Protein AF-A0A8H3D219-F1 (afdb_monomer)

Solvent-accessible surface area (backbone atoms only — not comparable to full-atom values): 66495 Å² total; per-residue (Å²): 141,79,82,81,79,71,85,79,77,82,52,68,46,34,38,29,32,45,64,48,72,70,42,44,52,54,40,47,55,52,45,54,55,44,40,73,74,39,74,86,46,43,79,45,81,45,68,42,85,35,67,54,73,75,55,60,86,64,61,69,77,71,64,79,64,80,50,44,72,44,52,68,58,51,51,35,42,76,71,63,75,22,58,34,33,50,38,56,34,42,71,50,52,80,68,67,61,92,62,47,38,75,47,25,30,30,69,55,40,60,42,41,32,21,40,28,54,22,80,93,60,86,60,60,52,79,86,65,52,56,81,62,40,27,34,29,41,56,42,46,33,58,52,12,42,40,39,58,80,41,69,56,49,37,78,40,77,54,63,67,57,70,70,55,40,52,51,46,30,55,34,86,91,35,82,31,49,28,34,60,44,56,39,32,63,32,48,74,68,73,41,52,86,58,54,51,33,78,44,53,76,88,60,42,52,24,53,44,28,37,36,26,41,28,32,36,28,48,66,86,40,63,67,63,36,62,68,30,52,82,55,41,25,63,72,39,37,26,48,34,41,10,38,36,32,20,36,48,70,64,72,52,59,86,67,39,33,52,22,30,49,70,48,79,44,75,58,78,64,93,75,65,90,76,76,77,88,88,82,92,85,84,85,89,76,93,77,88,76,83,84,74,77,88,60,56,22,36,37,34,41,35,40,35,37,37,26,86,84,34,85,45,77,34,69,36,74,46,73,45,77,30,74,46,57,68,50,27,25,49,52,14,37,51,34,30,52,52,28,42,76,64,50,32,52,60,44,54,53,50,48,53,54,50,48,56,51,47,53,50,47,50,58,50,46,55,54,51,57,75,65,56,78,85,85,71,94,65,97,72,85,92,75,90,84,89,89,75,93,74,56,69,65,58,52,52,57,55,56,58,62,72,70,74,78,77,86,84,73,56,83,45,97,59,54,57,78,73,47,32,30,69,23,93,41,71,66,61,41,22,49,51,51,32,53,51,49,52,51,50,37,48,59,28,32,75,75,65,68,36,27,42,36,29,38,26,40,83,72,42,32,68,47,49,50,50,48,59,83,52,86,86,65,71,35,80,35,44,34,41,36,58,33,23,42,41,51,56,55,67,83,36,89,79,13,28,62,30,49,32,35,76,47,40,54,76,66,46,80,52,49,70,92,34,54,54,71,73,58,76,88,33,48,90,37,39,60,61,29,13,54,53,42,38,50,52,50,46,72,75,57,63,72,93,60,97,65,95,57,57,66,34,54,33,38,43,36,33,65,44,79,78,33,19,32,41,88,41,50,66,93,44,74,67,77,74,49,73,76,56,54,39,40,50,32,72,75,43,98,51,88,73,30,38,22,31,21,51,24,56,46,27,57,24,46,13,48,25,35,38,38,45,45,69,41,59,82,35,24,79,44,46,26,51,37,67,64,38,39,86,74,61,38,41,56,40,64,60,47,13,39,42,64,12,41,36,37,36,47,27,23,47,55,12,45,68,64,44,77,54,76,70,43,82,84,75,76,84,70,71,74,82,78,67,66,84,82,48,69,75,68,56,62,66,59,63,78,74,57,59,79,64,58,55,52,50,48,51,52,50,50,52,47,49,48,47,61,71,66,29,72,48,79,42,42,80,60,22,34,34,42,45,38,99,43,47,44,44,78,34,65,71,62,50,50,51,50,45,56,40,26,76,70,68,19,46,26,36,43,32,18,30,84,77,46,77,66,62,72,72,66,79,73,41,87,42,51,44,68,46,71,46,65,75,62,65,70,68,65,78,68,53,57,81,86,50,40,77,69,36,50,60,54,46,48,49,47,45,45,50,39,50,49,47,44,72,67,69,73,47,77,52,32,33,32,40,38,35,52,28,52,58,38,78,61,48,39,56,52,53,50,51,47,24,68,46,32,66,27,39,40,31,42,36,42,58,54,57,51,30,45,63,47,16,78,78,65,38,75,87,31,70,67,30,54,49,41,44,51,51,43,47,63,46,63,22,63,31,55,32,38,38,18,44,26,64,61,41,43,54,50,46,44,70,76,53,62,55,43,59,48,80,45,70,53,61,82,44,22,55,82,80,31,33,61,37,52,48,58,59,39,31,55,49,46,49,68,42,52,81,74,53,54,75,82,50,59,78,72,44,47,94,54,53,74,92,63,23,26,51,53,20,38,61,43,78,56,85,82,86,73,90,74,95,76,84,91,71,89,56,76,69,46,58,37,72,44,77,77,31,58,48,36,34,34,31,72,41,57,35,43,91,75,39,61,59,65,42,58,54,50,19,53,56,53,45,36,58,48,34,74,75,54,75,49,65,40,36,39,37,44,34,33,72,65,46,88,43,43,66,62,52,52,51,52,50,59,47,47,44,60,74,71,61,55,83,42,51,48,79,48,79,53,90,71,59,83,80,50,48,42,43,51,43,14,53,34,63,37,34,43,40,56,60,63,47,86,75,41,37,42,74,54,64,70,57,35,45,30,41,32,8,45,21,27,34,45,33,50,62,54,84,41,43,64,82,77,45,39,67,85,44,41,20,40,68,26,87,46,36,64,53,45,31,55,51,55,49,61,50,37,48,56,56,79,75,32,63,65,46,46,57,20,25,53,61,50,63,60,74,71,84,83,74,70,88,90,74,75,52,79,72,64,73,71,57,63,63,36,34,68,61,51,43,55,68,62,52,45,54,60,67,53,50,54,58,56,52,55,52,52,53,53,53,51,55,51,53,52,54,61,58,73,74,106

InterPro domains:
  IPR000860 Porphobilinogen deaminase [PR00151] (52-72)
  IPR000860 Porphobilinogen deaminase [PR00151] (83-102)
  IPR000860 Porphobilinogen deaminase [PR00151] (134-151)
  IPR000860 Porphobilinogen deaminase [PR00151] (153-170)
  IPR000860 Porphobilinogen deaminase [PR00151] (242-259)
  IPR000860 Porphobilinogen deaminase [TIGR00212] (14-268)
  IPR005900 6-phosphogluconolactonase, DevB-type [TIGR01198] (423-656)
  IPR005900 6-phosphogluconolactonase, DevB-type [cd01400] (428-650)
  IPR006148 Glucosamine/galactosamine-6-phosphate isomerase [PF01182] (426-648)
  IPR022417 Porphobilinogen deaminase, N-terminal [PF01379] (14-225)
  IPR022418 Porphobilinogen deaminase, C-terminal [PF03900] (239-340)
  IPR026051 Chitobiosyldiphosphodolichol beta-mannosyltransferase ALG1-like [PTHR13036] (715-1183)
  IPR036803 Porphobilinogen deaminase, C-terminal domain superfamily [G3DSA:3.30.160.40] (234-356)
  IPR036803 Porphobilinogen deaminase, C-terminal domain superfamily [SSF54782] (233-355)
  IPR037171 NagB/RpiA transferase-like [SSF100950] (421-663)

Organism: NCBI:txid456999

Foldseek 3Di:
DDDDDDDDDAQEFEEEEAPDPLGVLQSVVVLVVLCVVCVSHHYHYDHDHFQLNLDFPDQPLLVDDQQRGCVVVLVCQVVVVGFKYKDLLQQHRLDDAPQKDFLAKADFDDQFKFKFFAPPDPDQDPVSDDFAAEEEDSFLQLLQLQCLVRVRYHYDYDGDQPVSRNVLRHPPPRRHRIYIGGQLSCVSVVNNVRTSGTDDPPSHFGGQSRRMMTMMGGPPCPVVSVSCVVRHQVQSLLQSLLRSLLCVLLVHGSHFNKGKDKDKAADDPPPPPPDDDDDDDDDDDPDPDDRDDQAWIWMKMKMKHAASNRPDIFMDIDIDTDRDSVRSSVNSNVRNVVRVVVPSNVRRVVVVVVSVVVSVVVVVVVVVVVVDDPDDDDPDDDDDDDDDPPVPVVVLVVVVVLVPPADDFFADQDFDAAAEAAAADLVVLLLLVLVVQQVLQVNCCSVPVAAEEEEEADCQLLSPVNNLPDPPDPLQRYQYHYQKFQLDPCCDPRGRNVRNCVRPVVSDPHDPVSYQDFDNVCSPPQAVRQVRSVVVQCVVAVPDDSDLERAHSEYEWEADLQRDIQLRFPPDPLLVDDRRQKDWFQQRPDPPRTMIHGGLNHLQQYQEYEYEDEALSQQVPVCCQNVVLVVVRNNNSRGHGPPYHYYYRYYCNNCVNHPHDHDHSDDPPPDPPPPVPCVPPVVVVVVPDDPVVVVVVVVVVVVVVLLVVQADAADALEEEQEDQEAPQPPVVSLLVQLLSLVVVRQYEYEYAPDDDHDPSQSPRPSYTYDYFDQDDPVLVVDDPVCVVVSVVSNLVSSLVSVLCCLRPVDGLHQEYEYEPPVVPPPLVNVLVSCVSNVHFYEYEYQDQNLLVVCVPQNCVDPVSVVSVVSCLVSVQEGQEYEYQFPQVQVVSCVPRVHHHHYYYQHAAAALLQAAADLVLVLVLQVSCVVVDDPVVCVLFDDADPPQGGSFKHKDFDDDDDDDDDDDDGDDIDIDTDQQHAAEEEEEDQLDPQQPCVLVVLLLVVLQVVVVVPQFAAYEYEYEHDDDCVVVVVVVQVCCCVPVVRRRYDYDYDYDDPSCVSSSLSNHAAYEYSDADSRLRHEDVVVSSSLSSLHEYEYEDGDGPCLPDVDQQQYHYDPGSVRVNVRVCVQRSPPPVRPSSVNNSVQSPPDDQDPDQPDDDPVNSSHHDGSSSSCCNTVVCSSVVVVVVVVVVVVVVVVVVVVVVD

pLDDT: mean 80.04, std 20.29, range [24.22, 98.19]

Radius of gyration: 36.62 Å; Cα contacts (8 Å, |Δi|>4): 2055; chains: 1; bounding box: 120×89×97 Å

Secondary structure (DSSP, 8-state):
-----PPPPP-EEEEEEESSHHHHHHHHHHHHHHHHH-TTSEEEEEEE--HHHH--SS-GGGS--TTTTTHHHHHHHHTTS-SEEEEEGGGS-SSPPTTEEEEEEPPPP---EEEEEPTT----SSTTSPTT-EEE---HHHHHHHHHH-TTSEEE---S-HHHHHHHHH-TT-S-SEEEEEHHHHHHTT-GGG--EEEPTTT-PBPTTTT-EEEEEETT-H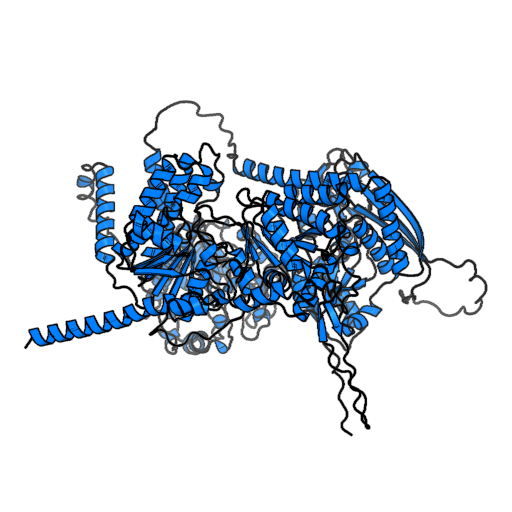HHHHHHGGG--HHHHHHHHHHHHHHHHTT--TTS-EEEEEEEEE---TT-SSS----------------PPP--EEEEEEEEEE-TTSS-EEEEEEEEEESSHHHHHHHHHHHHHHHHHTTHHHHHHHHHHHHHHHHHHHHHHHHHHTTPPP--------------SSHHHHHHHHHHHHTT--------SSPPPPEEEEESSHHHHHHHHHHHHHHHHHHHHHHHS-EEEEE-STTHHHHGGGGTT-SS--GGGEEEEESEEESS-TTSTT-HHHHHHHHTGGGS---GGGB----GGGTT-HHHHHHHHHHHHHHHH-SSS--SS---SEEEEE--TTS-BTTB-TT-GGGG--S-SEEEESS-SSSS--EEEE-HHHHTT-SEEEEEE-SGGGTTHHHHHHT-GGG--HHHH--PPTT-EEEEEEEHHHHTT--S-BPP----------TTSSTTTHHHHHTSS-HHHHHHHHHHHHHHHHHHH--PPPEEEEEEEEEEEEGGG-HHHHHHHHHHHHTT-EEEEEEE--SPPPHHHHH-TTEEEEEPPPPPHHHHSS-TTTHHHHHHHHHHHHHHHHHHHHHHSS--EEEEEEEES--TTHHHHHHHHHHHHTPEEEEEESS-HHHHHHHHH-TT-HHHHHHHHHHHHHHSEEEEEEES-HHHHHHHHHHH--EEEEEE------TT--PPPHHHHHHHHHHHHTTS-HHHHTTSPP--TTTB-SSEEEEE------SS---PPP-EEEEE-TTSPEEEEEE----TTS-HHHHHHHHHHHHHHHHTSS---EEEEEE---TTHHHHHHHHHHHHHHTT-SSEEEEE----TTHHHHHHHH-SEEEE----SSS-S--HHHHHHHHTT--EEEE--TTGGGT--BTTTEEEESSHHHHHHHHHHHHTTTTT-HHHHHHHHHHH-------GGG--HHHHTS---HHHHHHHHHHHHHHHHHHHHHHHHHHHHHHHHHHT-

Sequence (1205 aa):
MSSETGPTARTKFIIGSRASKLAQIQTEIVRDSLVALHPDKVFELLYMTTEGDKNQSQALYLLGGKALWTKELEISLFDRQIDMIVHCLKDVPTLLPEGGEIGAILKREDPRDCLVTKEGLSYKSLEELPDGSVLGTSSVRRVAQLKKSFPKLVFNDVRGNLNTRLKKLDDPEGPFTALILARAGLERLGLGSRITCSIEAPTLLYAAGQGALGVEIRSDDSEARELLAPLEDWRTAWSCRAERACLRVLEGGCSVPVGVNSMLEEHEDDAAEKSEAVAESSSGAQAEGSKSAPRPAKLTLTGTVTSLDASKHVHHTITTVVASAQEAEEVGKNVAKALIANGAKDILDEINRERESRVQRERQQDAERALRPEEVETDDLKRKVPAAQATVFTVVASAVFVVFQAPMMPNSHAPQPPIVHSFNASTALIDSLAEFIIKAQTEAIEKRNKFTVALSGGSLPKMLKGLISRRDIPWDKWYVYFSDERLVPLDHEDSNYALCKKEFLSHVPIPDANIHTIDVKLLDDAEEAADSYEKILIREFAQKDSARFPVFDLILLGMGPDGHTCSLFPGHELLNELDRWVAPIEDSPKPPSRRITFTFPVLNHAAKVAFVATGEGKKNMLPRILDHPEEGLPCSRVRPLSPGQVYWFVDDAASSLVQHTKTPFKLFRAPPLDFHTLGAAGLALMYSFSSIDFVALITALSFVWLVFHGKRLPIRRTIAVVVLGDVGRSPRMMYHAQSLAENHFSTYLIGYSGSTLIKALRELPNLTMLPLTPPPRFIGSLPRQLFILAAPVKLAIQAISLLWTLLFRMPTPEYILVQNPPSIPTLVLVQLVCWLRGCKLIIDWHNLGYSILALRLGEKHRLVKLAKRIERTFGKRAFLHLFVTDAMKKKLVQEWNLEGQTLTLHDRPPSHFRRSTPVETHDLFNRLHSSLSPSIRSFLPPSHPPSTSPFTKTVSSTSIMSGFDPVFPVTSGIMLREDRPALVVSSTSWTPDEDFSLFLEMLKKYELRAKAGGLPKLLALITGKGPLRDHYMQKVAQLERADKWEWVRCISIWLEPEDYPVLLGSADLGVSLHSSSSGLDLPMKVVDMFGCSLPVCALDFECLDELVKDGVNGLAFKTADELTDQVTKLLSDFPDTNQLDILRQALQKRTRISTPSSLSEDDRSQWNDWTDNWNAFVRPVLLHDLTHTARHALNTLSERNNSSK

Mean predicted aligned error: 21.52 Å

Nearest PDB structures (foldseek):
  7ccy-assembly2_C  TM=9.321E-01  e=7.186E-35  Homo sapiens
  8pnd-assembly2_B  TM=8.867E-01  e=4.779E-33  Homo sapiens
  3eq1-assembly2_B  TM=8.996E-01  e=6.407E-32  Homo sapiens
  5m7f-assembly2_B  TM=8.821E-01  e=9.431E-32  Homo sapiens
  5m6r-assembly1_A  TM=8.515E-01  e=2.123E-32  Homo sapiens

Structure (mmCIF, N/CA/C/O backbone):
data_AF-A0A8H3D219-F1
#
_entry.id   AF-A0A8H3D219-F1
#
loop_
_atom_site.group_PDB
_atom_site.id
_atom_site.type_symbol
_atom_site.label_atom_id
_atom_site.label_alt_id
_atom_site.label_comp_id
_atom_site.label_asym_id
_atom_site.label_entity_id
_atom_site.label_seq_id
_atom_site.pdbx_PDB_ins_code
_atom_site.Cartn_x
_atom_site.Cartn_y
_atom_site.Cartn_z
_atom_site.occupancy
_atom_site.B_iso_or_equiv
_atom_site.auth_seq_id
_atom_site.auth_comp_id
_atom_site.auth_asym_id
_atom_site.auth_atom_id
_atom_site.pdbx_PDB_model_num
ATOM 1 N N . MET A 1 1 ? 41.514 37.720 -13.324 1.00 37.03 1 MET A N 1
ATOM 2 C CA . MET A 1 1 ? 41.867 36.644 -12.374 1.00 37.03 1 MET A CA 1
ATOM 3 C C . MET A 1 1 ? 40.779 36.576 -11.317 1.00 37.03 1 MET A C 1
ATOM 5 O O . MET A 1 1 ? 40.862 37.259 -10.309 1.00 37.03 1 MET A O 1
ATOM 9 N N . SER A 1 2 ? 39.724 35.821 -11.599 1.00 31.38 2 SER A N 1
ATOM 10 C CA . SER A 1 2 ? 38.700 35.428 -10.631 1.00 31.38 2 SER A CA 1
ATOM 11 C C . SER A 1 2 ? 38.845 33.921 -10.473 1.00 31.38 2 SER A C 1
ATOM 13 O O . SER A 1 2 ? 38.610 33.181 -11.423 1.00 31.38 2 SER A O 1
ATOM 15 N N . SER A 1 3 ? 39.359 33.492 -9.325 1.00 36.06 3 SER A N 1
ATOM 16 C CA . SER A 1 3 ? 39.525 32.087 -8.968 1.00 36.06 3 SER A CA 1
ATOM 17 C C . SER A 1 3 ? 38.151 31.441 -8.815 1.00 36.06 3 SER A C 1
ATOM 19 O O . SER A 1 3 ? 37.434 31.748 -7.861 1.00 36.06 3 SER A O 1
ATOM 21 N N . GLU A 1 4 ? 37.786 30.569 -9.752 1.00 37.66 4 GLU A N 1
ATOM 22 C CA . GLU A 1 4 ? 36.667 29.646 -9.584 1.00 37.66 4 GLU A CA 1
ATOM 23 C C . GLU A 1 4 ? 36.955 28.745 -8.381 1.00 37.66 4 GLU A C 1
ATOM 25 O O . GLU A 1 4 ? 37.913 27.972 -8.357 1.00 37.66 4 GLU A O 1
ATOM 30 N N . THR A 1 5 ? 36.141 28.884 -7.342 1.00 41.09 5 THR A N 1
ATOM 31 C CA . THR A 1 5 ? 36.087 27.947 -6.226 1.00 41.09 5 THR A CA 1
ATOM 32 C C . THR A 1 5 ? 35.397 26.677 -6.716 1.00 41.09 5 THR A C 1
ATOM 34 O O . THR A 1 5 ? 34.210 26.717 -7.041 1.00 41.09 5 THR A O 1
ATOM 37 N N . GLY A 1 6 ? 36.134 25.566 -6.793 1.00 37.94 6 GLY A N 1
ATOM 38 C CA . GLY A 1 6 ? 35.563 24.241 -7.046 1.00 37.94 6 GLY A CA 1
ATOM 39 C C . GLY A 1 6 ? 34.522 23.839 -5.986 1.00 37.94 6 GLY A C 1
ATOM 40 O O . GLY A 1 6 ? 34.436 24.482 -4.934 1.00 37.94 6 GLY A O 1
ATOM 41 N N . PRO A 1 7 ? 33.717 22.790 -6.240 1.00 45.09 7 PRO A N 1
ATOM 42 C CA . PRO A 1 7 ? 32.715 22.323 -5.289 1.00 45.09 7 PRO A CA 1
ATOM 43 C C . PRO A 1 7 ? 33.392 21.949 -3.966 1.00 45.09 7 PRO A C 1
ATOM 45 O O . PRO A 1 7 ? 34.339 21.166 -3.929 1.00 45.09 7 PRO A O 1
ATOM 48 N N . THR A 1 8 ? 32.924 22.539 -2.869 1.00 54.50 8 THR A N 1
ATOM 49 C CA . THR A 1 8 ? 33.375 22.214 -1.513 1.00 54.50 8 THR A CA 1
ATOM 50 C C . THR A 1 8 ? 33.059 20.746 -1.214 1.00 54.50 8 THR A C 1
ATOM 52 O O . THR A 1 8 ? 31.884 20.375 -1.224 1.00 54.50 8 THR A O 1
ATOM 55 N N . ALA A 1 9 ? 34.087 19.928 -0.965 1.00 65.50 9 ALA A N 1
ATOM 56 C CA . ALA A 1 9 ? 33.952 18.506 -0.635 1.00 65.50 9 ALA A CA 1
ATOM 57 C C . ALA A 1 9 ? 33.006 18.294 0.560 1.00 65.50 9 ALA A C 1
ATOM 59 O O . ALA A 1 9 ? 33.065 19.047 1.539 1.00 65.50 9 ALA A O 1
ATOM 60 N N . ARG A 1 10 ? 32.132 17.280 0.497 1.00 81.75 10 ARG A N 1
ATOM 61 C CA . ARG A 1 10 ? 31.154 17.020 1.560 1.00 81.75 10 ARG A CA 1
ATOM 62 C C . ARG A 1 10 ? 31.882 16.534 2.807 1.00 81.75 10 ARG A C 1
ATOM 64 O O . ARG A 1 10 ? 32.718 15.636 2.756 1.00 81.75 10 ARG A O 1
ATOM 71 N N . THR A 1 11 ? 31.565 17.124 3.952 1.00 87.00 11 THR A N 1
ATOM 72 C CA . THR A 1 11 ? 32.153 16.741 5.246 1.00 87.00 11 THR A CA 1
ATOM 73 C C . THR A 1 11 ? 31.282 15.762 6.026 1.00 87.00 11 THR A C 1
ATOM 75 O O . THR A 1 11 ? 31.728 15.246 7.044 1.00 87.00 11 THR A O 1
ATOM 78 N N . LYS A 1 12 ? 30.055 15.491 5.569 1.00 93.19 12 LYS A N 1
ATOM 79 C CA . LYS A 1 12 ? 29.066 14.675 6.275 1.00 93.19 12 LYS A CA 1
ATOM 80 C C . LYS A 1 12 ? 28.352 13.714 5.324 1.00 93.19 12 LYS A C 1
ATOM 82 O O . LYS A 1 12 ? 27.923 14.140 4.254 1.00 93.19 12 LYS A O 1
ATOM 87 N N . PHE A 1 13 ? 28.193 12.467 5.763 1.00 95.62 13 PHE A N 1
ATOM 88 C CA . PHE A 1 13 ? 27.515 11.378 5.056 1.00 95.62 13 PHE A CA 1
ATOM 89 C C . PHE A 1 13 ? 26.508 10.693 5.979 1.00 95.62 13 PHE A C 1
ATOM 91 O O . PHE A 1 13 ? 26.788 10.484 7.162 1.00 95.62 13 PHE A O 1
ATOM 98 N N . ILE A 1 14 ? 25.345 10.325 5.444 1.00 96.62 14 ILE A N 1
ATOM 99 C CA . ILE A 1 14 ? 24.291 9.639 6.201 1.00 96.62 14 ILE A CA 1
ATOM 100 C C . ILE A 1 14 ? 24.198 8.178 5.742 1.00 96.62 14 ILE A C 1
ATOM 102 O O . ILE A 1 14 ? 23.934 7.890 4.575 1.00 96.62 14 ILE A O 1
ATOM 106 N N . ILE A 1 15 ? 24.390 7.246 6.672 1.00 96.81 15 ILE A N 1
ATOM 107 C CA . ILE A 1 15 ? 24.359 5.800 6.454 1.00 96.81 15 ILE A CA 1
ATOM 108 C C . ILE A 1 15 ? 23.013 5.250 6.939 1.00 96.81 15 ILE A C 1
ATOM 110 O O . ILE A 1 15 ? 22.724 5.216 8.137 1.00 96.81 15 ILE A O 1
ATOM 114 N N . GLY A 1 16 ? 22.185 4.799 6.003 1.00 92.56 16 GLY A N 1
ATOM 115 C CA . GLY A 1 16 ? 20.904 4.160 6.268 1.00 92.56 16 GLY A CA 1
ATOM 116 C C . GLY A 1 16 ? 21.024 2.667 6.579 1.00 92.56 16 GLY A C 1
ATOM 117 O O . GLY A 1 16 ? 21.853 1.955 6.007 1.00 92.56 16 GLY A O 1
ATOM 118 N N . SER A 1 17 ? 20.169 2.155 7.463 1.00 90.69 17 SER A N 1
ATOM 119 C CA . SER A 1 17 ? 20.043 0.712 7.708 1.00 90.69 17 SER A CA 1
ATOM 120 C C . SER A 1 17 ? 18.715 0.336 8.361 1.00 90.69 17 SER A C 1
ATOM 122 O O . SER A 1 17 ? 17.923 1.184 8.771 1.00 90.69 17 SER A O 1
ATOM 124 N N . ARG A 1 18 ? 18.455 -0.967 8.477 1.00 88.06 18 ARG A N 1
ATOM 125 C CA . ARG A 1 18 ? 17.309 -1.491 9.228 1.00 88.06 18 ARG A CA 1
ATOM 126 C C . ARG A 1 18 ? 17.476 -1.251 10.730 1.00 88.06 18 ARG A C 1
ATOM 128 O O . ARG A 1 18 ? 18.568 -1.376 11.268 1.00 88.06 18 ARG A O 1
ATOM 135 N N . ALA A 1 19 ? 16.365 -1.043 11.432 1.00 83.31 19 ALA A N 1
ATOM 136 C CA . ALA A 1 19 ? 16.348 -0.794 12.877 1.00 83.31 19 ALA A CA 1
ATOM 137 C C . ALA A 1 19 ? 16.579 -2.041 13.762 1.00 83.31 19 ALA A C 1
ATOM 139 O O . ALA A 1 19 ? 16.580 -1.946 14.984 1.00 83.31 19 ALA A O 1
ATOM 140 N N . SER A 1 20 ? 16.764 -3.236 13.187 1.00 84.12 20 SER A N 1
ATOM 141 C CA . SER A 1 20 ? 17.021 -4.440 13.992 1.00 84.12 20 SER A CA 1
ATOM 142 C C . SER A 1 20 ? 18.402 -4.390 14.655 1.00 84.12 20 SER A C 1
ATOM 144 O O . SER A 1 20 ? 19.358 -3.974 14.010 1.00 84.12 20 SER A O 1
ATOM 146 N N . LYS A 1 21 ? 18.551 -4.910 15.883 1.00 87.25 21 LYS A N 1
ATOM 147 C CA . LYS A 1 21 ? 19.834 -4.866 16.618 1.00 87.25 21 LYS A CA 1
ATOM 148 C C . LYS A 1 21 ? 21.031 -5.410 15.827 1.00 87.25 21 LYS A C 1
ATOM 150 O O . LYS A 1 21 ? 22.094 -4.808 15.835 1.00 87.25 21 LYS A O 1
ATOM 155 N N . LEU A 1 22 ? 20.852 -6.519 15.101 1.00 90.12 22 LEU A N 1
ATOM 156 C CA . LEU A 1 22 ? 21.910 -7.056 14.238 1.00 90.12 22 LEU A CA 1
ATOM 157 C C . LEU A 1 22 ? 22.259 -6.091 13.092 1.00 90.12 22 LEU A C 1
ATOM 159 O O . LEU A 1 22 ? 23.428 -5.962 12.758 1.00 90.12 22 LEU A O 1
ATOM 163 N N . ALA A 1 23 ? 21.267 -5.434 12.488 1.00 89.69 23 ALA A N 1
ATOM 164 C CA . ALA A 1 23 ? 21.500 -4.464 11.420 1.00 89.69 23 ALA A CA 1
ATOM 165 C C . ALA A 1 23 ? 22.182 -3.191 11.945 1.00 89.69 23 ALA A C 1
ATOM 167 O O . ALA A 1 23 ? 23.101 -2.713 11.294 1.00 89.69 23 ALA A O 1
ATOM 168 N N . GLN A 1 24 ? 21.818 -2.713 13.141 1.00 92.00 24 GLN A N 1
ATOM 169 C CA . GLN A 1 24 ? 22.507 -1.601 13.808 1.00 92.00 24 GLN A CA 1
ATOM 170 C C . GLN A 1 24 ? 23.989 -1.915 14.028 1.00 92.00 24 GLN A C 1
ATOM 172 O O . GLN A 1 24 ? 24.837 -1.168 13.560 1.00 92.00 24 GLN A O 1
ATOM 177 N N . ILE A 1 25 ? 24.310 -3.077 14.612 1.00 92.56 25 ILE A N 1
ATOM 178 C CA . ILE A 1 25 ? 25.707 -3.502 14.823 1.00 92.56 25 ILE A CA 1
ATOM 179 C C . ILE A 1 25 ? 26.467 -3.594 13.495 1.00 92.56 25 ILE A C 1
ATOM 181 O O . ILE A 1 25 ? 27.621 -3.198 13.393 1.00 92.56 25 ILE A O 1
ATOM 185 N N . GLN A 1 26 ? 25.830 -4.108 12.443 1.00 93.44 26 GLN A N 1
ATOM 186 C CA . GLN A 1 26 ? 26.451 -4.181 11.117 1.00 93.44 26 GLN A CA 1
ATOM 187 C C . GLN A 1 26 ? 26.745 -2.799 10.539 1.00 93.44 26 GLN A C 1
ATOM 189 O O . GLN A 1 26 ? 27.777 -2.606 9.901 1.00 93.44 26 GLN A O 1
ATOM 194 N N . THR A 1 27 ? 25.852 -1.844 10.770 1.00 95.00 27 THR A N 1
ATOM 195 C CA . THR A 1 27 ? 26.027 -0.453 10.360 1.00 95.00 27 THR A CA 1
ATOM 196 C C . THR A 1 27 ? 27.093 0.254 11.182 1.00 95.00 27 THR A C 1
ATOM 198 O O . THR A 1 27 ? 27.890 0.984 10.606 1.00 95.00 27 THR A O 1
ATOM 201 N N . GLU A 1 28 ? 27.171 -0.010 12.485 1.00 95.25 28 GLU A N 1
ATOM 202 C CA . GLU A 1 28 ? 28.239 0.472 13.365 1.00 95.25 28 GLU A CA 1
ATOM 203 C C . GLU A 1 28 ? 29.605 -0.053 12.910 1.00 95.25 28 GLU A C 1
ATOM 205 O O . GLU A 1 28 ? 30.520 0.744 12.751 1.00 95.25 28 GLU A O 1
ATOM 210 N N . ILE A 1 29 ? 29.724 -1.341 12.556 1.00 94.62 29 ILE A N 1
ATOM 211 C CA . ILE A 1 29 ? 30.960 -1.911 11.983 1.00 94.62 29 ILE A CA 1
ATOM 212 C C . ILE A 1 29 ? 31.401 -1.136 10.731 1.00 94.62 29 ILE A C 1
ATOM 214 O O . ILE A 1 29 ? 32.582 -0.810 10.586 1.00 94.62 29 ILE A O 1
ATOM 218 N N . VAL A 1 30 ? 30.470 -0.832 9.819 1.00 95.88 30 VAL A N 1
ATOM 219 C CA . VAL A 1 30 ? 30.778 -0.065 8.598 1.00 95.88 30 VAL A CA 1
ATOM 220 C C . VAL A 1 30 ? 31.161 1.375 8.938 1.00 95.88 30 VAL A C 1
ATOM 222 O O . VAL A 1 30 ? 32.176 1.859 8.442 1.00 95.88 30 VAL A O 1
ATOM 225 N N . ARG A 1 31 ? 30.392 2.045 9.804 1.00 96.31 31 ARG A N 1
ATOM 226 C CA . ARG A 1 31 ? 30.661 3.414 10.262 1.00 96.31 31 ARG A CA 1
ATOM 227 C C . ARG A 1 31 ? 32.031 3.522 10.914 1.00 96.31 31 ARG A C 1
ATOM 229 O O . ARG A 1 31 ? 32.794 4.400 10.545 1.00 96.31 31 ARG A O 1
ATOM 236 N N . ASP A 1 32 ? 32.353 2.642 11.851 1.00 95.56 32 ASP A N 1
ATOM 237 C CA . ASP A 1 32 ? 33.609 2.696 12.601 1.00 95.56 32 ASP A CA 1
ATOM 238 C C . ASP A 1 32 ? 34.802 2.449 11.677 1.00 95.56 32 ASP A C 1
ATOM 240 O O . ASP A 1 32 ? 35.832 3.112 11.791 1.00 95.56 32 ASP A O 1
ATOM 244 N N . SER A 1 33 ? 34.629 1.571 10.684 1.00 95.19 33 SER A N 1
ATOM 245 C CA . SER A 1 33 ? 35.634 1.362 9.643 1.00 95.19 33 SER A CA 1
ATOM 246 C C . SER A 1 33 ? 35.805 2.600 8.748 1.00 95.19 33 SER A C 1
ATOM 248 O O . SER A 1 33 ? 36.930 2.930 8.379 1.00 95.19 33 SER A O 1
ATOM 250 N N . LEU A 1 34 ? 34.717 3.308 8.418 1.00 94.88 34 LEU A N 1
ATOM 251 C CA . LEU A 1 34 ? 34.759 4.573 7.673 1.00 94.88 34 LEU A CA 1
ATOM 252 C C . LEU A 1 34 ? 35.410 5.701 8.483 1.00 94.88 34 LEU A C 1
ATOM 254 O O . LEU A 1 34 ? 36.257 6.406 7.946 1.00 94.88 34 LEU A O 1
ATOM 258 N N . VAL A 1 35 ? 35.076 5.836 9.768 1.00 95.56 35 VAL A N 1
ATOM 259 C CA . VAL A 1 35 ? 35.664 6.829 10.687 1.00 95.56 35 VAL A CA 1
ATOM 260 C C . VAL A 1 35 ? 37.167 6.601 10.851 1.00 95.56 35 VAL A C 1
ATOM 262 O O . VAL A 1 35 ? 37.937 7.558 10.848 1.00 95.56 35 VAL A O 1
ATOM 265 N N . ALA A 1 36 ? 37.604 5.344 10.958 1.00 94.62 36 ALA A N 1
ATOM 266 C CA . ALA A 1 36 ? 39.023 5.013 11.071 1.00 94.62 36 ALA A CA 1
ATOM 267 C C . ALA A 1 36 ? 39.823 5.355 9.801 1.00 94.62 36 ALA A C 1
ATOM 269 O O . ALA A 1 36 ? 40.995 5.717 9.896 1.00 94.62 36 ALA A O 1
ATOM 270 N N . LEU A 1 37 ? 39.206 5.232 8.622 1.00 93.62 37 LEU A N 1
ATOM 271 C CA . LEU A 1 37 ? 39.840 5.542 7.336 1.00 93.62 37 LEU A CA 1
ATOM 272 C C . LEU A 1 37 ? 39.783 7.031 6.980 1.00 93.62 37 LEU A C 1
ATOM 274 O O . LEU A 1 37 ? 40.714 7.533 6.355 1.00 93.62 37 LEU A O 1
ATOM 278 N N . HIS A 1 38 ? 38.710 7.717 7.378 1.00 93.44 38 HIS A N 1
ATOM 279 C CA . HIS A 1 38 ? 38.395 9.096 6.992 1.00 93.44 38 HIS A CA 1
ATOM 280 C C . HIS A 1 38 ? 38.029 9.938 8.229 1.00 93.44 38 HIS A C 1
ATOM 282 O O . HIS A 1 38 ? 36.869 10.326 8.392 1.00 93.44 38 HIS A O 1
ATOM 288 N N . PRO A 1 39 ? 38.989 10.215 9.135 1.00 92.12 39 PRO A N 1
ATOM 289 C CA . PRO A 1 39 ? 38.725 10.887 10.413 1.00 92.12 39 PRO A CA 1
ATOM 290 C C . PRO A 1 39 ? 38.292 12.356 10.269 1.00 92.12 39 PRO A C 1
ATOM 292 O O . PRO A 1 39 ? 37.801 12.955 11.223 1.00 92.12 39 PRO A O 1
ATOM 295 N N . ASP A 1 40 ? 38.478 12.951 9.090 1.00 90.69 40 ASP A N 1
ATOM 296 C CA . ASP A 1 40 ? 38.037 14.301 8.729 1.00 90.69 40 ASP A CA 1
ATOM 297 C C . ASP A 1 40 ? 36.562 14.370 8.286 1.00 90.69 40 ASP A C 1
ATOM 299 O O . ASP A 1 40 ? 36.028 15.466 8.090 1.00 90.69 40 ASP A O 1
ATOM 303 N N . LYS A 1 41 ? 35.889 13.221 8.135 1.00 92.00 41 LYS A N 1
ATOM 304 C CA . LYS A 1 41 ? 34.492 13.114 7.698 1.00 92.00 41 LYS A CA 1
ATOM 305 C C . LYS A 1 41 ? 33.577 12.686 8.847 1.00 92.00 41 LYS A C 1
ATOM 307 O O . LYS A 1 41 ? 33.957 11.930 9.736 1.00 92.00 41 LYS A O 1
ATOM 312 N N . VAL A 1 42 ? 32.330 13.145 8.803 1.00 94.06 42 VAL A N 1
ATOM 313 C CA . VAL A 1 42 ? 31.277 12.798 9.764 1.00 94.06 42 VAL A CA 1
ATOM 314 C C . VAL A 1 42 ? 30.336 11.770 9.143 1.00 94.06 42 VAL A C 1
ATOM 316 O O . VAL A 1 42 ? 29.789 12.004 8.067 1.00 94.06 42 VAL A O 1
ATOM 319 N N . PHE A 1 43 ? 30.103 10.658 9.839 1.00 95.75 43 PHE A N 1
ATOM 320 C CA . PHE A 1 43 ? 29.190 9.597 9.407 1.00 95.75 43 PHE A CA 1
ATOM 321 C C . PHE A 1 43 ? 28.025 9.468 10.395 1.00 95.75 43 PHE A C 1
ATOM 323 O O . PHE A 1 43 ? 28.208 9.016 11.525 1.00 95.75 43 PHE A O 1
ATOM 330 N N . GLU A 1 44 ? 26.826 9.869 9.975 1.00 95.31 44 GLU A N 1
ATOM 331 C CA . GLU A 1 44 ? 25.599 9.754 10.772 1.00 95.31 44 GLU A CA 1
ATOM 332 C C . GLU A 1 44 ? 24.814 8.501 10.408 1.00 95.31 44 GLU A C 1
ATOM 334 O O . GLU A 1 44 ? 24.827 8.065 9.261 1.00 95.31 44 GLU A O 1
ATOM 339 N N . LEU A 1 45 ? 24.113 7.923 11.382 1.00 94.75 45 LEU A N 1
ATOM 340 C CA . LEU A 1 45 ? 23.326 6.710 11.184 1.00 94.75 45 LEU A CA 1
ATOM 341 C C . LEU A 1 45 ? 21.838 7.043 11.162 1.00 94.75 45 LEU A C 1
ATOM 343 O O . LEU A 1 45 ? 21.341 7.723 12.057 1.00 94.75 45 LEU A O 1
ATOM 347 N N . LEU A 1 46 ? 21.125 6.524 10.164 1.00 89.25 46 LEU A N 1
ATOM 348 C CA . LEU A 1 46 ? 19.674 6.635 10.057 1.00 89.25 46 LEU A CA 1
ATOM 349 C C . LEU A 1 46 ? 19.053 5.237 9.993 1.00 89.25 46 LEU A C 1
ATOM 351 O O . LEU A 1 46 ? 19.226 4.497 9.025 1.00 89.25 46 LEU A O 1
ATOM 355 N N . TYR A 1 47 ? 18.300 4.870 11.023 1.00 88.06 47 TYR A N 1
ATOM 356 C CA . TYR A 1 47 ? 17.642 3.570 11.085 1.00 88.06 47 TYR A CA 1
ATOM 357 C C . TYR A 1 47 ? 16.178 3.659 10.657 1.00 88.06 47 TYR A C 1
ATOM 359 O O . TYR A 1 47 ? 15.461 4.581 11.031 1.00 88.06 47 TYR A O 1
ATOM 367 N N . MET A 1 48 ? 15.709 2.673 9.893 1.00 78.00 48 MET A N 1
ATOM 368 C CA . MET A 1 48 ? 14.313 2.592 9.455 1.00 78.00 48 MET A CA 1
ATOM 369 C C . MET A 1 48 ? 13.759 1.165 9.511 1.00 78.00 48 MET A C 1
ATOM 371 O O . MET A 1 48 ? 14.494 0.181 9.587 1.00 78.00 48 MET A O 1
ATOM 375 N N . THR A 1 49 ? 12.432 1.040 9.496 1.00 70.75 49 THR A N 1
ATOM 376 C CA . THR A 1 49 ? 11.733 -0.255 9.561 1.00 70.75 49 THR A CA 1
ATOM 377 C C . THR A 1 49 ? 11.207 -0.652 8.182 1.00 70.75 49 THR A C 1
ATOM 379 O O . THR A 1 49 ? 10.412 0.086 7.597 1.00 70.75 49 THR A O 1
ATOM 382 N N . THR A 1 50 ? 11.587 -1.837 7.695 1.00 61.16 50 THR A N 1
ATOM 383 C CA . THR A 1 50 ? 11.185 -2.352 6.366 1.00 61.16 50 THR A CA 1
ATOM 384 C C . THR A 1 50 ? 9.923 -3.218 6.434 1.00 61.16 50 THR A C 1
ATOM 386 O O . THR A 1 50 ? 9.524 -3.662 7.513 1.00 61.16 50 THR A O 1
ATOM 389 N N . GLU A 1 51 ? 9.270 -3.492 5.302 1.00 57.25 51 GLU A N 1
ATOM 390 C CA . GLU A 1 51 ? 8.070 -4.350 5.263 1.00 57.25 51 GLU A CA 1
ATOM 391 C C . GLU A 1 51 ? 8.317 -5.760 5.840 1.00 57.25 51 GLU A C 1
ATOM 393 O O . GLU A 1 51 ? 7.482 -6.307 6.567 1.00 57.25 51 GLU A O 1
ATOM 398 N N . GLY A 1 52 ? 9.503 -6.334 5.610 1.00 53.28 52 GLY A N 1
ATOM 399 C CA . GLY A 1 52 ? 9.887 -7.617 6.201 1.00 53.28 52 GLY A CA 1
ATOM 400 C C . GLY A 1 52 ? 9.992 -7.604 7.732 1.00 53.28 52 GLY A C 1
ATOM 401 O O . GLY A 1 52 ? 9.818 -8.653 8.359 1.00 53.28 52 GLY A O 1
ATOM 402 N N . ASP A 1 53 ? 10.249 -6.440 8.339 1.00 58.16 53 ASP A N 1
ATOM 403 C CA . ASP A 1 53 ? 10.301 -6.268 9.798 1.00 58.16 53 ASP A CA 1
ATOM 404 C C . ASP A 1 53 ? 8.897 -6.217 10.419 1.00 58.16 53 ASP A C 1
ATOM 406 O O . ASP A 1 53 ? 8.697 -6.707 11.535 1.00 58.16 53 ASP A O 1
ATOM 410 N N . LYS A 1 54 ? 7.920 -5.687 9.669 1.00 51.06 54 LYS A N 1
ATOM 411 C CA . LYS A 1 54 ? 6.521 -5.506 10.094 1.00 51.06 54 LYS A CA 1
ATOM 412 C C . LYS A 1 54 ? 5.711 -6.806 10.053 1.00 51.06 54 LYS A C 1
ATOM 414 O O . LYS A 1 54 ? 4.792 -6.972 10.851 1.00 51.06 54 LYS A O 1
ATOM 419 N N . ASN A 1 55 ? 6.049 -7.749 9.165 1.00 50.22 55 ASN A N 1
ATOM 420 C CA . ASN A 1 55 ? 5.296 -8.997 8.985 1.00 50.22 55 ASN A CA 1
ATOM 421 C C . ASN A 1 55 ? 6.052 -10.247 9.493 1.00 50.22 55 ASN A C 1
ATOM 423 O O . ASN A 1 55 ? 6.809 -10.913 8.772 1.00 50.22 55 ASN A O 1
ATOM 427 N N . GLN A 1 56 ? 5.825 -10.585 10.768 1.00 50.03 56 GLN A N 1
ATOM 428 C CA . GLN A 1 56 ? 6.460 -11.724 11.450 1.00 50.03 56 GLN A CA 1
ATOM 429 C C . GLN A 1 56 ? 5.560 -12.965 11.594 1.00 50.03 56 GLN A C 1
ATOM 431 O O . GLN A 1 56 ? 6.044 -14.000 12.057 1.00 50.03 56 GLN A O 1
ATOM 436 N N . SER A 1 57 ? 4.281 -12.878 11.210 1.00 39.06 57 SER A N 1
ATOM 437 C CA . SER A 1 57 ? 3.270 -13.924 11.434 1.00 39.06 57 SER A CA 1
ATOM 438 C C . SER A 1 57 ? 3.141 -14.929 10.285 1.00 39.06 57 SER A C 1
ATOM 440 O O . SER A 1 57 ? 2.730 -16.059 10.525 1.00 39.06 57 SER A O 1
ATOM 442 N N . GLN A 1 58 ? 3.516 -14.554 9.059 1.00 42.66 58 GLN A N 1
ATOM 443 C CA . GLN A 1 58 ? 3.459 -15.430 7.883 1.00 42.66 58 GLN A CA 1
ATOM 444 C C . GLN A 1 58 ? 4.834 -16.028 7.535 1.00 42.66 58 GLN A C 1
ATOM 446 O O . GLN A 1 58 ? 5.885 -15.411 7.757 1.00 42.66 58 GLN A O 1
ATOM 451 N N . ALA A 1 59 ? 4.834 -17.240 6.966 1.00 42.12 59 ALA A N 1
ATOM 452 C CA . ALA A 1 59 ? 6.040 -17.897 6.465 1.00 42.12 59 ALA A CA 1
ATOM 453 C C . ALA A 1 59 ? 6.693 -17.075 5.338 1.00 42.12 59 ALA A C 1
ATOM 455 O O . ALA A 1 59 ? 6.013 -16.449 4.525 1.00 42.12 59 ALA A O 1
ATOM 456 N N . LEU A 1 60 ? 8.032 -17.073 5.256 1.00 49.84 60 LEU A N 1
ATOM 457 C CA . LEU A 1 60 ? 8.771 -16.160 4.365 1.00 49.84 60 LEU A CA 1
ATOM 458 C C . LEU A 1 60 ? 8.409 -16.339 2.879 1.00 49.84 60 LEU A C 1
ATOM 460 O O . LEU A 1 60 ? 8.418 -15.374 2.119 1.00 49.84 60 LEU A O 1
ATOM 464 N N . TYR A 1 61 ? 8.065 -17.557 2.457 1.00 49.47 61 TYR A N 1
ATOM 465 C CA . TYR A 1 61 ? 7.669 -17.834 1.077 1.00 49.47 61 TYR A CA 1
ATOM 466 C C . TYR A 1 61 ? 6.266 -17.292 0.725 1.00 49.47 61 TYR A C 1
ATOM 468 O O . TYR A 1 61 ? 5.958 -17.160 -0.460 1.00 49.47 61 TYR A O 1
ATOM 476 N N . LEU A 1 62 ? 5.437 -16.915 1.704 1.00 36.12 62 LEU A N 1
ATOM 477 C CA . LEU A 1 62 ? 4.119 -16.300 1.486 1.00 36.12 62 LEU A CA 1
ATOM 478 C C . LEU A 1 62 ? 4.199 -14.786 1.232 1.00 36.12 62 LEU A C 1
ATOM 480 O O . LEU A 1 62 ? 3.328 -14.223 0.573 1.00 36.12 62 LEU A O 1
ATOM 484 N N . LEU A 1 63 ? 5.266 -14.138 1.709 1.00 46.62 63 LEU A N 1
ATOM 485 C CA . LEU A 1 63 ? 5.463 -12.682 1.714 1.00 46.62 63 LEU A CA 1
ATOM 486 C C . LEU A 1 63 ? 6.014 -12.129 0.386 1.00 46.62 63 LEU A C 1
ATOM 488 O O . LEU A 1 63 ? 6.942 -11.332 0.390 1.00 46.62 63 LEU A O 1
ATOM 492 N N . GLY A 1 64 ? 5.498 -12.588 -0.758 1.00 38.41 64 GLY A N 1
ATOM 493 C CA . GLY A 1 64 ? 6.045 -12.302 -2.096 1.00 38.41 64 GLY A CA 1
ATOM 494 C C . GLY A 1 64 ? 6.576 -10.870 -2.314 1.00 38.41 64 GLY A C 1
ATOM 495 O O . GLY A 1 64 ? 5.872 -9.896 -2.079 1.00 38.41 64 GLY A O 1
ATOM 496 N N . GLY A 1 65 ? 7.816 -10.760 -2.808 1.00 46.44 65 GLY A N 1
ATOM 497 C CA . GLY A 1 65 ? 8.478 -9.497 -3.154 1.00 46.44 65 GLY A CA 1
ATOM 498 C C . GLY A 1 65 ? 9.997 -9.674 -3.257 1.00 46.44 65 GLY A C 1
ATOM 499 O O . GLY A 1 65 ? 10.595 -10.316 -2.397 1.00 46.44 65 GLY A O 1
ATOM 500 N N . LYS A 1 66 ? 10.633 -9.147 -4.315 1.00 47.00 66 LYS A N 1
ATOM 501 C CA . LYS A 1 66 ? 12.098 -9.240 -4.492 1.00 47.00 66 LYS A CA 1
ATOM 502 C C . LYS A 1 66 ? 12.873 -8.301 -3.550 1.00 47.00 66 LYS A C 1
ATOM 504 O O . LYS A 1 66 ? 14.006 -8.627 -3.243 1.00 47.00 66 LYS A O 1
ATOM 509 N N . ALA A 1 67 ? 12.248 -7.232 -3.042 1.00 54.38 67 ALA A N 1
ATOM 510 C CA . ALA A 1 67 ? 12.873 -6.159 -2.249 1.00 54.38 67 ALA A CA 1
ATOM 511 C C . ALA A 1 67 ? 12.263 -5.991 -0.835 1.00 54.38 67 ALA A C 1
ATOM 513 O O . ALA A 1 67 ? 12.142 -4.882 -0.322 1.00 54.38 67 ALA A O 1
ATOM 514 N N . LEU A 1 68 ? 11.842 -7.093 -0.198 1.00 58.94 68 LEU A N 1
ATOM 515 C CA . LEU A 1 68 ? 11.139 -7.091 1.102 1.00 58.94 68 LEU A CA 1
ATOM 516 C C . LEU A 1 68 ? 11.915 -6.387 2.240 1.00 58.94 68 LEU A C 1
ATOM 518 O O . LEU A 1 68 ? 11.309 -5.933 3.209 1.00 58.94 68 LEU A O 1
ATOM 522 N N . TRP A 1 69 ? 13.244 -6.337 2.129 1.00 57.53 69 TRP A N 1
ATOM 523 C CA . TRP A 1 69 ? 14.159 -5.833 3.158 1.00 57.53 69 TRP A CA 1
ATOM 524 C C . TRP A 1 69 ? 14.936 -4.580 2.739 1.00 57.53 69 TRP A C 1
ATOM 526 O O . TRP A 1 69 ? 15.750 -4.105 3.527 1.00 57.53 69 TRP A O 1
ATOM 536 N N . THR A 1 70 ? 14.755 -4.097 1.506 1.00 67.69 70 THR A N 1
ATOM 537 C CA . THR A 1 70 ? 15.601 -3.044 0.917 1.00 67.69 70 THR A CA 1
ATOM 538 C C . THR A 1 70 ? 14.807 -1.862 0.370 1.00 67.69 70 THR A C 1
ATOM 540 O O . THR A 1 70 ? 15.322 -0.751 0.378 1.00 67.69 70 THR A O 1
ATOM 543 N N . LYS A 1 71 ? 13.532 -2.050 0.000 1.00 73.69 71 LYS A N 1
ATOM 544 C CA . LYS A 1 71 ? 12.735 -1.040 -0.711 1.00 73.69 71 LYS A CA 1
ATOM 545 C C . LYS A 1 71 ? 12.678 0.327 -0.022 1.00 73.69 71 LYS A C 1
ATOM 547 O O . LYS A 1 71 ? 12.854 1.345 -0.679 1.00 73.69 71 LYS A O 1
ATOM 552 N N . GLU A 1 72 ? 12.387 0.379 1.277 1.00 75.56 72 GLU A N 1
ATOM 553 C CA . GLU A 1 72 ? 12.283 1.658 1.994 1.00 75.56 72 GLU A CA 1
ATOM 554 C C . GLU A 1 72 ? 13.630 2.390 2.079 1.00 75.56 72 GLU A C 1
ATOM 556 O O . GLU A 1 72 ? 13.667 3.611 1.958 1.00 75.56 72 GLU A O 1
ATOM 561 N N . LEU A 1 73 ? 14.727 1.638 2.225 1.00 81.25 73 LEU A N 1
ATOM 562 C CA . LEU A 1 73 ? 16.087 2.179 2.258 1.00 81.25 73 LEU A CA 1
ATOM 563 C C . LEU A 1 73 ? 16.495 2.718 0.884 1.00 81.25 73 LEU A C 1
ATOM 565 O O . LEU A 1 73 ? 17.018 3.824 0.790 1.00 81.25 73 LEU A O 1
ATOM 569 N N . GLU A 1 74 ? 16.198 1.966 -0.178 1.00 84.50 74 GLU A N 1
ATOM 570 C CA . GLU A 1 74 ? 16.444 2.358 -1.569 1.00 84.50 74 GLU A CA 1
ATOM 571 C C . GLU A 1 74 ? 15.711 3.669 -1.911 1.00 84.50 74 GLU A C 1
ATOM 573 O O . GLU A 1 74 ? 16.313 4.572 -2.485 1.00 84.50 74 GLU A O 1
ATOM 578 N N . ILE A 1 75 ? 14.450 3.838 -1.484 1.00 78.56 75 ILE A N 1
ATOM 579 C CA . ILE A 1 75 ? 13.705 5.099 -1.672 1.00 78.56 75 ILE A CA 1
ATOM 580 C C . ILE A 1 75 ? 14.449 6.273 -1.023 1.00 78.56 75 ILE A C 1
ATOM 582 O O . ILE A 1 75 ? 14.697 7.276 -1.687 1.00 78.56 75 ILE A O 1
ATOM 586 N N . SER A 1 76 ? 14.865 6.147 0.241 1.00 81.75 76 SER A N 1
ATOM 587 C CA . SER A 1 76 ? 15.618 7.211 0.920 1.00 81.75 76 SER A CA 1
ATOM 588 C C . SER A 1 76 ? 16.981 7.491 0.275 1.00 81.75 76 SER A C 1
ATOM 590 O O . SER A 1 76 ? 17.425 8.642 0.280 1.00 81.75 76 SER A O 1
ATOM 592 N N . LEU A 1 77 ? 17.648 6.475 -0.282 1.00 89.50 77 LEU A N 1
ATOM 593 C CA . LEU A 1 77 ? 18.922 6.627 -0.991 1.00 89.50 77 LEU A CA 1
ATOM 594 C C . LEU A 1 77 ? 18.748 7.429 -2.288 1.00 89.50 77 LEU A C 1
ATOM 596 O O . LEU A 1 77 ? 19.534 8.345 -2.553 1.00 89.50 77 LEU A O 1
ATOM 600 N N . PHE A 1 78 ? 17.705 7.134 -3.070 1.00 86.12 78 PHE A N 1
ATOM 601 C CA . PHE A 1 78 ? 17.411 7.844 -4.320 1.00 86.12 78 PHE A CA 1
ATOM 602 C C . PHE A 1 78 ? 16.817 9.240 -4.097 1.00 86.12 78 PHE A C 1
ATOM 604 O O . PHE A 1 78 ? 17.159 10.164 -4.833 1.00 86.12 78 PHE A O 1
ATOM 611 N N . ASP A 1 79 ? 16.046 9.435 -3.024 1.00 85.00 79 ASP A N 1
ATOM 612 C CA . ASP A 1 79 ? 15.565 10.752 -2.578 1.00 85.00 79 ASP A CA 1
ATOM 613 C C . ASP A 1 79 ? 16.671 11.605 -1.923 1.00 85.00 79 ASP A C 1
ATOM 615 O O . ASP A 1 79 ? 16.417 12.729 -1.486 1.00 85.00 79 ASP A O 1
ATOM 619 N N . ARG A 1 80 ? 17.909 11.089 -1.853 1.00 89.56 80 ARG A N 1
ATOM 620 C CA . ARG A 1 80 ? 19.086 11.742 -1.251 1.00 89.56 80 ARG A CA 1
ATOM 621 C C . ARG A 1 80 ? 18.896 12.114 0.228 1.00 89.56 80 ARG A C 1
ATOM 623 O O . ARG A 1 80 ? 19.525 13.049 0.716 1.00 89.56 80 ARG A O 1
ATOM 630 N N . GLN A 1 81 ? 18.042 11.377 0.942 1.00 85.19 81 GLN A N 1
ATOM 631 C CA . GLN A 1 81 ? 17.903 11.471 2.401 1.00 85.19 81 GLN A CA 1
ATOM 632 C C . GLN A 1 81 ? 19.022 10.719 3.130 1.00 85.19 81 GLN A C 1
ATOM 634 O O . GLN A 1 81 ? 19.367 11.069 4.255 1.00 85.19 81 GLN A O 1
ATOM 639 N N . ILE A 1 82 ? 19.574 9.691 2.484 1.00 93.94 82 ILE A N 1
ATOM 640 C CA . ILE A 1 82 ? 20.775 8.966 2.905 1.00 93.94 82 ILE A CA 1
ATOM 641 C C . ILE A 1 82 ? 21.758 8.872 1.729 1.00 93.94 82 ILE A C 1
ATOM 643 O O . ILE A 1 82 ? 21.372 9.017 0.564 1.00 93.94 82 ILE A O 1
ATOM 647 N N . ASP A 1 83 ? 23.030 8.634 2.027 1.00 95.31 83 ASP A N 1
ATOM 648 C CA . ASP A 1 83 ? 24.109 8.522 1.037 1.00 95.31 83 ASP A CA 1
ATOM 649 C C . ASP A 1 83 ? 24.550 7.075 0.809 1.00 95.31 83 ASP A C 1
ATOM 651 O O . ASP A 1 83 ? 24.997 6.728 -0.282 1.00 95.31 83 ASP A O 1
ATOM 655 N N . MET A 1 84 ? 24.409 6.225 1.828 1.00 96.69 84 MET A N 1
ATOM 656 C CA . MET A 1 84 ? 24.829 4.825 1.801 1.00 96.69 84 MET A CA 1
ATOM 657 C C . MET A 1 84 ? 23.799 3.952 2.515 1.00 96.69 84 MET A C 1
ATOM 659 O O . MET A 1 84 ? 23.172 4.409 3.468 1.00 96.69 84 MET A O 1
ATOM 663 N N . ILE A 1 85 ? 23.659 2.688 2.118 1.00 96.44 85 ILE A N 1
ATOM 664 C CA . ILE A 1 85 ? 22.859 1.693 2.839 1.00 96.44 85 ILE A CA 1
ATOM 665 C C . ILE A 1 85 ? 23.730 0.497 3.217 1.00 96.44 85 ILE A C 1
ATOM 667 O O . ILE A 1 85 ? 24.435 -0.053 2.377 1.00 96.44 85 ILE A O 1
ATOM 671 N N . VAL A 1 86 ? 23.656 0.042 4.469 1.00 96.44 86 VAL A N 1
ATOM 672 C CA . VAL A 1 86 ? 24.361 -1.173 4.914 1.00 96.44 86 VAL A CA 1
ATOM 673 C C . VAL A 1 86 ? 23.429 -2.380 4.907 1.00 96.44 86 VAL A C 1
ATOM 675 O O . VAL A 1 86 ? 22.377 -2.377 5.548 1.00 96.44 86 VAL A O 1
ATOM 678 N N . HIS A 1 87 ? 23.850 -3.456 4.239 1.00 92.81 87 HIS A N 1
ATOM 679 C CA . HIS A 1 87 ? 23.076 -4.689 4.126 1.00 92.81 87 HIS A CA 1
ATOM 680 C C . HIS A 1 87 ? 23.851 -5.938 4.553 1.00 92.81 87 HIS A C 1
ATOM 682 O O . HIS A 1 87 ? 25.034 -6.110 4.254 1.00 92.81 87 HIS A O 1
ATOM 688 N N . CYS A 1 88 ? 23.125 -6.913 5.109 1.00 91.94 88 CYS A N 1
ATOM 689 C CA . CYS A 1 88 ? 23.501 -8.320 4.976 1.00 91.94 88 CYS A CA 1
ATOM 690 C C . CYS A 1 88 ? 23.432 -8.713 3.496 1.00 91.94 88 CYS A C 1
ATOM 692 O O . CYS A 1 88 ? 22.340 -8.768 2.932 1.00 91.94 88 CYS A O 1
ATOM 694 N N . LEU A 1 89 ? 24.558 -9.061 2.870 1.00 92.69 89 LEU A N 1
ATOM 695 C CA . LEU A 1 89 ? 24.610 -9.232 1.411 1.00 92.69 89 LEU A CA 1
ATOM 696 C C . LEU A 1 89 ? 23.694 -10.354 0.880 1.00 92.69 89 LEU A C 1
ATOM 698 O O . LEU A 1 89 ? 23.225 -10.289 -0.256 1.00 92.69 89 LEU A O 1
ATOM 702 N N . LYS A 1 90 ? 23.392 -11.362 1.709 1.00 89.81 90 LYS A N 1
ATOM 703 C CA . LYS A 1 90 ? 22.428 -12.432 1.386 1.00 89.81 90 LYS A CA 1
ATOM 704 C C . LYS A 1 90 ? 20.973 -11.973 1.256 1.00 89.81 90 LYS A C 1
ATOM 706 O O . LYS A 1 90 ? 20.169 -12.701 0.679 1.00 89.81 90 LYS A O 1
ATOM 711 N N . ASP A 1 91 ? 20.636 -10.829 1.848 1.00 85.25 91 ASP A N 1
ATOM 712 C CA . ASP A 1 91 ? 19.287 -10.257 1.847 1.00 85.25 91 ASP A CA 1
ATOM 713 C C . ASP A 1 91 ? 19.124 -9.216 0.724 1.00 85.25 91 ASP A C 1
ATOM 715 O O . ASP A 1 91 ? 18.013 -8.750 0.474 1.00 85.25 91 ASP A O 1
ATOM 719 N N . VAL A 1 92 ? 20.219 -8.883 0.026 1.00 85.19 92 VAL A N 1
ATOM 720 C CA . VAL A 1 92 ? 20.232 -7.939 -1.094 1.00 85.19 92 VAL A CA 1
ATOM 721 C C . VAL A 1 92 ? 19.801 -8.649 -2.379 1.00 85.19 92 VAL A C 1
ATOM 723 O O . VAL A 1 92 ? 20.424 -9.658 -2.750 1.00 85.19 92 VAL A O 1
ATOM 726 N N . PRO A 1 93 ? 18.814 -8.113 -3.117 1.00 80.75 93 PRO A N 1
ATOM 727 C CA . PRO A 1 93 ? 18.439 -8.620 -4.432 1.00 80.75 93 PRO A CA 1
ATOM 728 C C . PRO A 1 93 ? 19.655 -8.777 -5.356 1.00 80.75 93 PRO A C 1
ATOM 730 O O . PRO A 1 93 ? 20.615 -8.010 -5.302 1.00 80.75 93 PRO A O 1
ATOM 733 N N . THR A 1 94 ? 19.652 -9.778 -6.236 1.00 80.94 94 THR A N 1
ATOM 734 C CA . THR A 1 94 ? 20.760 -9.971 -7.194 1.00 80.94 94 THR A CA 1
ATOM 735 C C . THR A 1 94 ? 20.798 -8.903 -8.292 1.00 80.94 94 THR A C 1
ATOM 737 O O . THR A 1 94 ? 21.822 -8.776 -8.970 1.00 80.94 94 THR A O 1
ATOM 740 N N . LEU A 1 95 ? 19.710 -8.146 -8.454 1.00 77.69 95 LEU A N 1
ATOM 741 C CA . LEU A 1 95 ? 19.573 -6.964 -9.301 1.00 77.69 95 LEU A CA 1
ATOM 742 C C . LEU A 1 95 ? 19.097 -5.810 -8.416 1.00 77.69 95 LEU A C 1
ATOM 744 O O . LEU A 1 95 ? 18.023 -5.921 -7.827 1.00 77.69 95 LEU A O 1
ATOM 748 N N . LEU A 1 96 ? 19.899 -4.754 -8.318 1.00 81.94 96 LEU A N 1
ATOM 749 C CA . LEU A 1 96 ? 19.529 -3.522 -7.622 1.00 81.94 96 LEU A CA 1
ATOM 750 C C . LEU A 1 96 ? 18.635 -2.644 -8.517 1.00 81.94 96 LEU A C 1
ATOM 752 O O . LEU A 1 96 ? 18.623 -2.855 -9.738 1.00 81.94 96 LEU A O 1
ATOM 756 N N . PRO A 1 97 ? 17.879 -1.689 -7.945 1.00 76.75 97 PRO A N 1
ATOM 757 C CA . PRO A 1 97 ? 17.177 -0.673 -8.725 1.00 76.75 97 PRO A CA 1
ATOM 758 C C . PRO A 1 97 ? 18.130 0.130 -9.619 1.00 76.75 97 PRO A C 1
ATOM 760 O O . PRO A 1 97 ? 19.332 0.219 -9.365 1.00 76.75 97 PRO A O 1
ATOM 763 N N . GLU A 1 98 ? 17.590 0.725 -10.682 1.00 80.94 98 GLU A N 1
ATOM 764 C CA . GLU A 1 98 ? 18.382 1.560 -11.584 1.00 80.94 98 GLU A CA 1
ATOM 765 C C . GLU A 1 98 ? 18.997 2.748 -10.832 1.00 80.94 98 GLU A C 1
ATOM 767 O O . GLU A 1 98 ? 18.325 3.419 -10.053 1.00 80.94 98 GLU A O 1
ATOM 772 N N . GLY A 1 99 ? 20.288 2.986 -11.065 1.00 84.06 99 GLY A N 1
ATOM 773 C CA . GLY A 1 99 ? 21.059 4.009 -10.363 1.00 84.06 99 GLY A CA 1
ATOM 774 C C . GLY A 1 99 ? 21.623 3.571 -9.009 1.00 84.06 99 GLY A C 1
ATOM 775 O O . GLY A 1 99 ? 22.286 4.388 -8.379 1.00 84.06 99 GLY A O 1
ATOM 776 N N . GLY A 1 100 ? 21.381 2.336 -8.552 1.00 89.94 100 GLY A N 1
ATOM 777 C CA . GLY A 1 100 ? 21.994 1.762 -7.350 1.00 89.94 100 GLY A CA 1
ATOM 778 C C . GLY A 1 100 ? 23.131 0.787 -7.673 1.00 89.94 100 GLY A C 1
ATOM 779 O O . GLY A 1 100 ? 23.052 0.004 -8.624 1.00 89.94 100 GLY A O 1
ATOM 780 N N . GLU A 1 101 ? 24.182 0.783 -6.856 1.00 93.31 101 GLU A N 1
ATOM 781 C CA . GLU A 1 101 ? 25.284 -0.179 -6.943 1.00 93.31 101 GLU A CA 1
ATOM 782 C C . GLU A 1 101 ? 25.818 -0.586 -5.567 1.00 93.31 101 GLU A C 1
ATOM 784 O O . GLU A 1 101 ? 25.708 0.158 -4.597 1.00 93.31 101 GLU A O 1
ATOM 789 N N . ILE A 1 102 ? 26.453 -1.760 -5.481 1.00 95.31 102 ILE A N 1
ATOM 790 C CA . ILE A 1 102 ? 27.228 -2.134 -4.291 1.00 95.31 102 ILE A CA 1
ATOM 791 C C . ILE A 1 102 ? 28.599 -1.470 -4.393 1.00 95.31 102 ILE A C 1
ATOM 793 O O . ILE A 1 102 ? 29.434 -1.916 -5.180 1.00 95.31 102 ILE A O 1
ATOM 797 N N . GLY A 1 103 ? 28.805 -0.422 -3.599 1.00 94.06 103 GLY A N 1
ATOM 798 C CA . GLY A 1 103 ? 30.037 0.362 -3.566 1.00 94.06 103 GLY A CA 1
ATOM 799 C C . GLY A 1 103 ? 31.207 -0.358 -2.893 1.00 94.06 103 GLY A C 1
ATOM 800 O O . GLY A 1 103 ? 32.347 -0.127 -3.274 1.00 94.06 103 GLY A O 1
ATOM 801 N N . ALA A 1 104 ? 30.938 -1.243 -1.925 1.00 96.12 104 ALA A N 1
ATOM 802 C CA . ALA A 1 104 ? 31.953 -2.120 -1.336 1.00 96.12 104 ALA A CA 1
ATOM 803 C C . ALA A 1 104 ? 31.343 -3.386 -0.717 1.00 96.12 104 ALA A C 1
ATOM 805 O O . ALA A 1 104 ? 30.251 -3.352 -0.137 1.00 96.12 104 ALA A O 1
ATOM 806 N N . ILE A 1 105 ? 32.081 -4.498 -0.785 1.00 96.94 105 ILE A N 1
ATOM 807 C CA . ILE A 1 105 ? 31.828 -5.716 -0.007 1.00 96.94 105 ILE A CA 1
ATOM 808 C C . ILE A 1 105 ? 32.953 -5.887 1.020 1.00 96.94 105 ILE A C 1
ATOM 810 O O . ILE A 1 105 ? 34.116 -6.069 0.665 1.00 96.94 105 ILE A O 1
ATOM 814 N N . LEU A 1 106 ? 32.600 -5.840 2.305 1.00 96.00 106 LEU A N 1
ATOM 815 C CA . LEU A 1 106 ? 33.561 -5.938 3.407 1.00 96.00 106 LEU A CA 1
ATOM 816 C C . LEU A 1 106 ? 34.005 -7.389 3.641 1.00 96.00 106 LEU A C 1
ATOM 818 O O . LEU A 1 106 ? 33.341 -8.333 3.204 1.00 96.00 106 LEU A O 1
ATOM 822 N N . LYS A 1 107 ? 35.093 -7.557 4.408 1.00 95.00 107 LYS A N 1
ATOM 823 C CA . LYS A 1 107 ? 35.614 -8.863 4.844 1.00 95.00 107 LYS A CA 1
ATOM 824 C C . LYS A 1 107 ? 34.493 -9.752 5.401 1.00 95.00 107 LYS A C 1
ATOM 826 O O . LYS A 1 107 ? 33.732 -9.345 6.283 1.00 95.00 107 LYS A O 1
ATOM 831 N N . ARG A 1 108 ? 34.387 -10.970 4.863 1.00 94.94 108 ARG A N 1
ATOM 832 C CA . ARG A 1 108 ? 33.348 -11.938 5.228 1.00 94.94 108 ARG A CA 1
ATOM 833 C C . ARG A 1 108 ? 33.550 -12.457 6.645 1.00 94.94 108 ARG A C 1
ATOM 835 O O . ARG A 1 108 ? 34.640 -12.899 6.992 1.00 94.94 108 ARG A O 1
ATOM 842 N N . GLU A 1 109 ? 32.461 -12.499 7.400 1.00 95.62 109 GLU A N 1
ATOM 843 C CA . GLU A 1 109 ? 32.356 -13.402 8.545 1.00 95.62 109 GLU A CA 1
ATOM 844 C C . GLU A 1 109 ? 32.085 -14.838 8.094 1.00 95.62 109 GLU A C 1
ATOM 846 O O . GLU A 1 109 ? 31.709 -15.069 6.941 1.00 95.62 109 GLU A O 1
ATOM 851 N N . ASP A 1 110 ? 32.211 -15.797 9.012 1.00 95.31 110 ASP A N 1
ATOM 852 C CA . ASP A 1 110 ? 31.981 -17.213 8.711 1.00 95.31 110 ASP A CA 1
ATOM 853 C C . ASP A 1 110 ? 30.607 -17.441 8.031 1.00 95.31 110 ASP A C 1
ATOM 855 O O . ASP A 1 110 ? 29.549 -17.204 8.639 1.00 95.31 110 ASP A O 1
ATOM 859 N N . PRO A 1 111 ? 30.588 -17.898 6.762 1.00 96.56 111 PRO A N 1
ATOM 860 C CA . PRO A 1 111 ? 29.360 -18.034 5.992 1.00 96.56 111 PRO A CA 1
ATOM 861 C C . PRO A 1 111 ? 28.537 -19.264 6.377 1.00 96.56 111 PRO A C 1
ATOM 863 O O . PRO A 1 111 ? 27.401 -19.386 5.910 1.00 96.56 111 PRO A O 1
ATOM 866 N N . ARG A 1 112 ? 29.064 -20.180 7.197 1.00 97.06 112 ARG A N 1
ATOM 867 C CA . ARG A 1 112 ? 28.400 -21.444 7.531 1.00 97.06 112 ARG A CA 1
ATOM 868 C C . ARG A 1 112 ? 27.091 -21.227 8.289 1.00 97.06 112 ARG A C 1
ATOM 870 O O . ARG A 1 112 ? 26.869 -20.237 8.996 1.00 97.06 112 ARG A O 1
ATOM 877 N N . ASP A 1 113 ? 26.185 -22.180 8.112 1.00 97.81 113 ASP A N 1
ATOM 878 C CA . ASP A 1 113 ? 25.065 -22.337 9.030 1.00 97.81 113 ASP A CA 1
ATOM 879 C C . ASP A 1 113 ? 25.534 -23.099 10.275 1.00 97.81 113 ASP A C 1
ATOM 881 O O . ASP A 1 113 ? 26.517 -23.835 10.237 1.00 97.81 113 ASP A O 1
ATOM 885 N N . CYS A 1 114 ? 24.829 -22.925 11.382 1.00 97.44 114 CYS A N 1
ATOM 886 C CA . CYS A 1 114 ? 25.126 -23.583 12.644 1.00 97.44 114 CYS A CA 1
ATOM 887 C C . CYS A 1 114 ? 23.864 -24.173 13.266 1.00 97.44 114 CYS A C 1
ATOM 889 O O . CYS A 1 114 ? 22.752 -23.671 13.056 1.00 97.44 114 CYS A O 1
ATOM 891 N N . LEU A 1 115 ? 24.073 -25.242 14.028 1.00 97.69 115 LEU A N 1
ATOM 892 C CA . LEU A 1 115 ? 23.099 -25.819 14.935 1.00 97.69 115 LEU A CA 1
ATOM 893 C C . LEU A 1 115 ? 23.156 -25.061 16.264 1.00 97.69 115 LEU A C 1
ATOM 895 O O . LEU A 1 115 ? 24.241 -24.812 16.791 1.00 97.69 115 LEU A O 1
ATOM 899 N N . VAL A 1 116 ? 21.988 -24.718 16.797 1.00 97.69 116 VAL A N 1
ATOM 900 C CA . VAL A 1 116 ? 21.836 -24.162 18.146 1.00 97.69 116 VAL A CA 1
ATOM 901 C C . VAL A 1 116 ? 20.802 -24.999 18.884 1.00 97.69 116 VAL A C 1
ATOM 903 O O . VAL A 1 116 ? 19.626 -24.977 18.523 1.00 97.69 116 VAL A O 1
ATOM 906 N N . THR A 1 117 ? 21.239 -25.782 19.863 1.00 96.81 117 THR A N 1
ATOM 907 C CA . THR A 1 117 ? 20.388 -26.674 20.663 1.00 96.81 117 THR A CA 1
ATOM 908 C C . THR A 1 117 ? 19.729 -25.924 21.821 1.00 96.81 117 THR A C 1
ATOM 910 O O . THR A 1 117 ? 20.264 -24.929 22.314 1.00 96.81 117 THR A O 1
ATOM 913 N N . LYS A 1 118 ? 18.526 -26.369 22.214 1.00 95.81 118 LYS A N 1
ATOM 914 C CA . LYS A 1 118 ? 17.785 -25.819 23.362 1.00 95.81 118 LYS A CA 1
ATOM 915 C C . LYS A 1 118 ? 18.627 -25.948 24.634 1.00 95.81 118 LYS A C 1
ATOM 917 O O . LYS A 1 118 ? 19.251 -26.988 24.859 1.00 95.81 118 LYS A O 1
ATOM 922 N N . GLU A 1 119 ? 18.635 -24.899 25.456 1.00 90.94 119 GLU A N 1
ATOM 923 C CA . GLU A 1 119 ? 19.353 -24.916 26.733 1.00 90.94 119 GLU A CA 1
ATOM 924 C C . GLU A 1 119 ? 18.911 -26.102 27.609 1.00 90.94 119 GLU A C 1
ATOM 926 O O . GLU A 1 119 ? 17.730 -26.431 27.712 1.00 90.94 119 GLU A O 1
ATOM 931 N N . GLY A 1 120 ? 19.887 -26.786 28.211 1.00 86.69 120 GLY A N 1
ATOM 932 C CA . GLY A 1 120 ? 19.663 -28.001 29.001 1.00 86.69 120 GLY A CA 1
ATOM 933 C C . GLY A 1 120 ? 19.703 -29.313 28.207 1.00 86.69 120 GLY A C 1
ATOM 934 O O . GLY A 1 120 ? 19.812 -30.373 28.822 1.00 86.69 120 GLY A O 1
ATOM 935 N N . LEU A 1 121 ? 19.692 -29.277 26.868 1.00 90.31 121 LEU A N 1
ATOM 936 C CA . LEU A 1 121 ? 19.944 -30.461 26.040 1.00 90.31 121 LEU A CA 1
ATOM 937 C C . LEU A 1 121 ? 21.442 -30.621 25.756 1.00 90.31 121 LEU A C 1
ATOM 939 O O . LEU A 1 121 ? 22.133 -29.660 25.429 1.00 90.31 121 LEU A O 1
ATOM 943 N N . SER A 1 122 ? 21.948 -31.852 25.847 1.00 89.94 122 SER A N 1
ATOM 944 C CA . SER A 1 122 ? 23.380 -32.163 25.724 1.00 89.94 122 SER A CA 1
ATOM 945 C C . SER A 1 122 ? 23.838 -32.564 24.315 1.00 89.94 122 SER A C 1
ATOM 947 O O . SER A 1 122 ? 24.994 -32.955 24.153 1.00 89.94 122 SER A O 1
ATOM 949 N N . TYR A 1 123 ? 22.965 -32.463 23.308 1.00 93.75 123 TYR A N 1
ATOM 950 C CA . TYR A 1 123 ? 23.283 -32.813 21.921 1.00 93.75 123 TYR A CA 1
ATOM 951 C C . TYR A 1 123 ? 24.302 -31.842 21.314 1.00 93.75 123 TYR A C 1
ATOM 953 O O . TYR A 1 123 ? 24.172 -30.625 21.466 1.00 93.75 123 TYR A O 1
ATOM 961 N N . LYS A 1 124 ? 25.293 -32.378 20.600 1.00 92.81 124 LYS A N 1
ATOM 962 C CA . LYS A 1 124 ? 26.425 -31.637 20.022 1.00 92.81 124 LYS A CA 1
ATOM 963 C C . LYS A 1 124 ? 26.437 -31.596 18.499 1.00 92.81 124 LYS A C 1
ATOM 965 O O . LYS A 1 124 ? 27.172 -30.796 17.926 1.00 92.81 124 LYS A O 1
ATOM 970 N N . SER A 1 125 ? 25.640 -32.427 17.837 1.00 94.19 125 SER A N 1
ATOM 971 C CA . SER A 1 125 ? 25.573 -32.480 16.378 1.00 94.19 125 SER A CA 1
ATOM 972 C C . SER A 1 125 ? 24.175 -32.858 15.885 1.00 94.19 125 SER A C 1
ATOM 974 O O . SER A 1 125 ? 23.288 -33.173 16.678 1.00 94.19 125 SER A O 1
ATOM 976 N N . LEU A 1 126 ? 23.962 -32.802 14.566 1.00 93.44 126 LEU A N 1
ATOM 977 C CA . LEU A 1 126 ? 22.691 -33.199 13.949 1.00 93.44 126 LEU A CA 1
ATOM 978 C C . LEU A 1 126 ? 22.435 -34.708 14.076 1.00 93.44 126 LEU A C 1
ATOM 980 O O . LEU A 1 126 ? 21.285 -35.118 14.183 1.00 93.44 126 LEU A O 1
ATOM 984 N N . GLU A 1 127 ? 23.495 -35.518 14.080 1.00 94.00 127 GLU A N 1
ATOM 985 C CA . GLU A 1 127 ? 23.453 -36.982 14.175 1.00 94.00 127 GLU A CA 1
ATOM 986 C C . GLU A 1 127 ? 23.020 -37.473 15.561 1.00 94.00 127 GLU A C 1
ATOM 988 O O . GLU A 1 127 ? 22.480 -38.569 15.685 1.00 94.00 127 GLU A O 1
ATOM 993 N N . GLU A 1 128 ? 23.255 -36.671 16.601 1.00 94.94 128 GLU A N 1
ATOM 994 C CA . GLU A 1 128 ? 22.867 -36.999 17.975 1.00 94.94 128 GLU A CA 1
ATOM 995 C C . GLU A 1 128 ? 21.387 -36.702 18.265 1.00 94.94 128 GLU A C 1
ATOM 997 O O . GLU A 1 128 ? 20.863 -37.149 19.287 1.00 94.94 128 GLU A O 1
ATOM 1002 N N . LEU A 1 129 ? 20.703 -35.953 17.391 1.00 94.81 129 LEU A N 1
ATOM 1003 C CA . LEU A 1 129 ? 19.294 -35.612 17.575 1.00 94.81 129 LEU A CA 1
ATOM 1004 C C . LEU A 1 129 ? 18.409 -36.847 17.332 1.00 94.81 129 LEU A C 1
ATOM 1006 O O . LEU A 1 129 ? 18.466 -37.431 16.248 1.00 94.81 129 LEU A O 1
ATOM 1010 N N . PRO A 1 130 ? 17.545 -37.231 18.292 1.00 93.81 130 PRO A N 1
ATOM 1011 C CA . PRO A 1 130 ? 16.632 -38.354 18.115 1.00 93.81 130 PRO A CA 1
ATOM 1012 C C . PRO A 1 130 ? 15.688 -38.182 16.918 1.00 93.81 130 PRO A C 1
ATOM 1014 O O . PRO A 1 130 ? 15.288 -37.062 16.579 1.00 93.81 130 PRO A O 1
ATOM 1017 N N . ASP A 1 131 ? 15.256 -39.304 16.341 1.00 94.25 131 ASP A N 1
ATOM 1018 C CA . ASP A 1 131 ? 14.199 -39.342 15.326 1.00 94.25 131 ASP A CA 1
ATOM 1019 C C . ASP A 1 131 ? 12.964 -38.551 15.802 1.00 94.25 131 ASP A C 1
ATOM 1021 O O . ASP A 1 131 ? 12.517 -38.689 16.941 1.00 94.25 131 ASP A O 1
ATOM 1025 N N . GLY A 1 132 ? 12.408 -37.708 14.929 1.00 92.56 132 GLY A N 1
ATOM 1026 C CA . GLY A 1 132 ? 11.276 -36.838 15.255 1.00 92.56 132 GLY A CA 1
ATOM 1027 C C . GLY A 1 132 ? 11.641 -35.507 15.926 1.00 92.56 132 GLY A C 1
ATOM 1028 O O . GLY A 1 132 ? 10.744 -34.687 16.123 1.00 92.56 132 GLY A O 1
ATOM 1029 N N . SER A 1 133 ? 12.919 -35.246 16.236 1.00 95.88 133 SER A N 1
ATOM 1030 C CA . SER A 1 133 ? 13.348 -33.948 16.788 1.00 95.88 133 SER A CA 1
ATOM 1031 C C . SER A 1 133 ? 12.966 -32.787 15.867 1.00 95.88 133 SER A C 1
ATOM 1033 O O . SER A 1 133 ? 13.089 -32.876 14.641 1.00 95.88 133 SER A O 1
ATOM 1035 N N . VAL A 1 134 ? 12.519 -31.679 16.463 1.00 96.31 134 VAL A N 1
ATOM 1036 C CA . VAL A 1 134 ? 11.956 -30.535 15.734 1.00 96.31 134 VAL A CA 1
ATOM 1037 C C . VAL A 1 134 ? 12.998 -29.426 15.599 1.00 96.31 134 VAL A C 1
ATOM 1039 O O . VAL A 1 134 ? 13.385 -28.782 16.577 1.00 96.31 134 VAL A O 1
ATOM 1042 N N . LEU A 1 135 ? 13.429 -29.169 14.367 1.00 96.81 135 LEU A N 1
ATOM 1043 C CA . LEU A 1 135 ? 14.384 -28.129 14.006 1.00 96.81 135 LEU A CA 1
ATOM 1044 C C . LEU A 1 135 ? 13.659 -26.884 13.487 1.00 96.81 135 LEU A C 1
ATOM 1046 O O . LEU A 1 135 ? 12.886 -26.940 12.529 1.00 96.81 135 LEU A O 1
ATOM 1050 N N . GLY A 1 136 ? 13.948 -25.729 14.085 1.00 95.44 136 GLY A N 1
ATOM 1051 C CA . GLY A 1 136 ? 13.381 -24.449 13.673 1.00 95.44 136 GLY A CA 1
ATOM 1052 C C . GLY A 1 136 ? 14.190 -23.766 12.570 1.00 95.44 136 GLY A C 1
ATOM 1053 O O . GLY A 1 136 ? 15.325 -23.331 12.787 1.00 95.44 136 GLY A O 1
ATOM 1054 N N . THR A 1 137 ? 13.599 -23.599 11.385 1.00 92.44 137 THR A N 1
ATOM 1055 C CA . THR A 1 137 ? 14.136 -22.753 10.305 1.00 92.44 137 THR A CA 1
ATOM 1056 C C . THR A 1 137 ? 13.061 -22.430 9.268 1.00 92.44 137 THR A C 1
ATOM 1058 O O . THR A 1 137 ? 12.404 -23.325 8.763 1.00 92.44 137 THR A O 1
ATOM 1061 N N . SER A 1 138 ? 12.934 -21.154 8.878 1.00 86.38 138 SER A N 1
ATOM 1062 C CA . SER A 1 138 ? 12.045 -20.740 7.769 1.00 86.38 138 SER A CA 1
ATOM 1063 C C . SER A 1 138 ? 12.737 -20.723 6.393 1.00 86.38 138 SER A C 1
ATOM 1065 O O . SER A 1 138 ? 12.224 -20.149 5.433 1.00 86.38 138 SER A O 1
ATOM 1067 N N . SER A 1 139 ? 13.972 -21.229 6.298 1.00 87.38 139 SER A N 1
ATOM 1068 C CA . SER A 1 139 ? 14.740 -21.220 5.049 1.00 87.38 139 SER A CA 1
ATOM 1069 C C . SER A 1 139 ? 14.490 -22.498 4.263 1.00 87.38 139 SER A C 1
ATOM 1071 O O . SER A 1 139 ? 14.944 -23.571 4.655 1.00 87.38 139 SER A O 1
ATOM 1073 N N . VAL A 1 140 ? 13.857 -22.349 3.103 1.00 86.25 140 VAL A N 1
ATOM 1074 C CA . VAL A 1 140 ? 13.587 -23.442 2.162 1.00 86.25 140 VAL A CA 1
ATOM 1075 C C . VAL A 1 140 ? 14.876 -24.170 1.749 1.00 86.25 140 VAL A C 1
ATOM 1077 O O . VAL A 1 140 ? 14.909 -25.396 1.712 1.00 86.25 140 VAL A O 1
ATOM 1080 N N . ARG A 1 141 ? 15.972 -23.422 1.549 1.00 92.06 141 ARG A N 1
ATOM 1081 C CA . ARG A 1 141 ? 17.325 -23.954 1.308 1.00 92.06 141 ARG A CA 1
ATOM 1082 C C . ARG A 1 141 ? 17.796 -24.901 2.409 1.00 92.06 141 ARG A C 1
ATOM 1084 O O . ARG A 1 141 ? 18.326 -25.965 2.097 1.00 92.06 141 ARG A O 1
ATOM 1091 N N . ARG A 1 142 ? 17.643 -24.504 3.678 1.00 94.25 142 ARG A N 1
ATOM 1092 C CA . ARG A 1 142 ? 18.081 -25.316 4.825 1.00 94.25 142 ARG A CA 1
ATOM 1093 C C . ARG A 1 142 ? 17.239 -26.576 4.948 1.00 94.25 142 ARG A C 1
ATOM 1095 O O . ARG A 1 142 ? 17.797 -27.656 5.078 1.00 94.25 142 ARG A O 1
ATOM 1102 N N . VAL A 1 143 ? 15.918 -26.434 4.847 1.00 92.06 143 VAL A N 1
ATOM 1103 C CA . VAL A 1 143 ? 14.987 -27.566 4.946 1.00 92.06 143 VAL A CA 1
ATOM 1104 C C . VAL A 1 143 ? 15.258 -28.596 3.850 1.00 92.06 143 VAL A C 1
ATOM 1106 O O . VAL A 1 143 ? 15.410 -29.771 4.161 1.00 92.06 143 VAL A O 1
ATOM 1109 N N . ALA A 1 144 ? 15.361 -28.173 2.587 1.00 90.56 144 ALA A N 1
ATOM 1110 C CA . ALA A 1 144 ? 15.543 -29.092 1.463 1.00 90.56 144 ALA A CA 1
ATOM 1111 C C . ALA A 1 144 ? 16.855 -29.895 1.563 1.00 90.56 144 ALA A C 1
ATOM 1113 O O . ALA A 1 144 ? 16.849 -31.110 1.380 1.00 90.56 144 ALA A O 1
ATOM 1114 N N . GLN A 1 145 ? 17.970 -29.239 1.908 1.00 94.00 145 GLN A N 1
ATOM 1115 C CA . GLN A 1 145 ? 19.267 -29.913 2.040 1.00 94.00 145 GLN A CA 1
ATOM 1116 C C . GLN A 1 145 ? 19.336 -30.820 3.275 1.00 94.00 145 GLN A C 1
ATOM 1118 O O . GLN A 1 145 ? 19.801 -31.951 3.175 1.00 94.00 145 GLN A O 1
ATOM 1123 N N . LEU A 1 146 ? 18.820 -30.373 4.424 1.00 94.31 146 LEU A N 1
ATOM 1124 C CA . LEU A 1 146 ? 18.871 -31.175 5.646 1.00 94.31 146 LEU A CA 1
ATOM 1125 C C . LEU A 1 146 ? 17.907 -32.363 5.609 1.00 94.31 146 LEU A C 1
ATOM 1127 O O . LEU A 1 146 ? 18.263 -33.419 6.115 1.00 94.31 146 LEU A O 1
ATOM 1131 N N . LYS A 1 147 ? 16.739 -32.253 4.961 1.00 92.25 147 LYS A N 1
ATOM 1132 C CA . LYS A 1 147 ? 15.829 -33.398 4.766 1.00 92.25 147 LYS A CA 1
ATOM 1133 C C . LYS A 1 147 ? 16.457 -34.532 3.963 1.00 92.25 147 LYS A C 1
ATOM 1135 O O . LYS A 1 147 ? 16.125 -35.687 4.201 1.00 92.25 147 LYS A O 1
ATOM 1140 N N . LYS A 1 148 ? 17.359 -34.210 3.033 1.00 89.06 148 LYS A N 1
ATOM 1141 C CA . LYS A 1 148 ? 18.094 -35.209 2.249 1.00 89.06 148 LYS A CA 1
ATOM 1142 C C . LYS A 1 148 ? 18.985 -36.074 3.145 1.00 89.06 148 LYS A C 1
ATOM 1144 O O . LYS A 1 148 ? 18.991 -37.291 2.999 1.00 89.06 148 LYS A O 1
ATOM 1149 N N . SER A 1 149 ? 19.724 -35.446 4.060 1.00 88.50 149 SER A N 1
ATOM 1150 C CA . SER A 1 149 ? 20.678 -36.135 4.940 1.00 88.50 149 SER A CA 1
ATOM 1151 C C . SER A 1 149 ? 20.033 -36.676 6.222 1.00 88.50 149 SER A C 1
ATOM 1153 O O . SER A 1 149 ? 20.479 -37.685 6.756 1.00 88.50 149 SER A O 1
ATOM 1155 N N . PHE A 1 150 ? 18.958 -36.039 6.691 1.00 93.88 150 PHE A N 1
ATOM 1156 C CA . PHE A 1 150 ? 18.275 -36.339 7.950 1.00 93.88 150 PHE A CA 1
ATOM 1157 C C . PHE A 1 150 ? 16.747 -36.391 7.758 1.00 93.88 150 PHE A C 1
ATOM 1159 O O . PHE A 1 150 ? 16.015 -35.554 8.296 1.00 93.88 150 PHE A O 1
ATOM 1166 N N . PRO A 1 151 ? 16.222 -37.372 6.998 1.00 90.75 151 PRO A N 1
ATOM 1167 C CA . PRO A 1 151 ? 14.805 -37.428 6.619 1.00 90.75 151 PRO A CA 1
ATOM 1168 C C . PRO A 1 151 ? 13.851 -37.651 7.799 1.00 90.75 151 PRO A C 1
ATOM 1170 O O . PRO A 1 151 ? 12.652 -37.415 7.676 1.00 90.75 151 PRO A O 1
ATOM 1173 N N . LYS A 1 152 ? 14.376 -38.115 8.937 1.00 93.31 152 LYS A N 1
ATOM 1174 C CA . LYS A 1 152 ? 13.608 -38.395 10.154 1.00 93.31 152 LYS A CA 1
ATOM 1175 C C . LYS A 1 152 ? 13.473 -37.191 11.094 1.00 93.31 152 LYS A C 1
ATOM 1177 O O . LYS A 1 152 ? 12.748 -37.282 12.082 1.00 93.31 152 LYS A O 1
ATOM 1182 N N . LEU A 1 153 ? 14.156 -36.081 10.807 1.00 94.44 153 LEU A N 1
ATOM 1183 C CA . LEU A 1 153 ? 14.009 -34.830 11.551 1.00 94.44 153 LEU A CA 1
ATOM 1184 C C . LEU A 1 153 ? 12.805 -34.035 11.036 1.00 94.44 153 LEU A C 1
ATOM 1186 O O . LEU A 1 153 ? 12.504 -34.016 9.839 1.00 94.44 153 LEU A O 1
ATOM 1190 N N . VAL A 1 154 ? 12.123 -33.344 11.946 1.00 93.50 154 VAL A N 1
ATOM 1191 C CA . VAL A 1 154 ? 10.957 -32.510 11.638 1.00 93.50 154 VAL A CA 1
ATOM 1192 C C . VAL A 1 154 ? 11.408 -31.059 11.523 1.00 93.50 154 VAL A C 1
ATOM 1194 O O . VAL A 1 154 ? 12.143 -30.569 12.369 1.00 93.50 154 VAL A O 1
ATOM 1197 N N . PHE A 1 155 ? 10.969 -30.346 10.487 1.00 92.56 155 PHE A N 1
ATOM 1198 C CA . PHE A 1 155 ? 11.338 -28.945 10.270 1.00 92.56 155 PHE A CA 1
ATOM 1199 C C . PHE A 1 155 ? 10.113 -28.051 10.402 1.00 92.56 155 PHE A C 1
ATOM 1201 O O . PHE A 1 155 ? 9.175 -28.187 9.617 1.00 92.56 155 PHE A O 1
ATOM 1208 N N . ASN A 1 156 ? 10.162 -27.117 11.351 1.00 90.06 156 ASN A N 1
ATOM 1209 C CA . ASN A 1 156 ? 9.097 -26.150 11.595 1.00 90.06 156 ASN A CA 1
ATOM 1210 C C . ASN A 1 156 ? 9.584 -24.722 11.330 1.00 90.06 156 ASN A C 1
ATOM 1212 O O . ASN A 1 156 ? 10.737 -24.366 11.599 1.00 90.06 156 ASN A O 1
ATOM 1216 N N . ASP A 1 157 ? 8.683 -23.882 10.826 1.00 85.25 157 ASP A N 1
ATOM 1217 C CA . ASP A 1 157 ? 8.989 -22.480 10.571 1.00 85.25 157 ASP A CA 1
ATOM 1218 C C . ASP A 1 157 ? 9.263 -21.729 11.880 1.00 85.25 157 ASP A C 1
ATOM 1220 O O . ASP A 1 157 ? 8.554 -21.852 12.878 1.00 85.25 157 ASP A O 1
ATOM 1224 N N . VAL A 1 158 ? 10.298 -20.890 11.856 1.00 83.62 158 VAL A N 1
ATOM 1225 C CA . VAL A 1 158 ? 10.646 -19.990 12.961 1.00 83.62 158 VAL A CA 1
ATOM 1226 C C . VAL A 1 158 ? 10.957 -18.596 12.413 1.00 83.62 158 VAL A C 1
ATOM 1228 O O . VAL A 1 158 ? 11.850 -18.403 11.575 1.00 83.62 158 VAL A O 1
ATOM 1231 N N . ARG A 1 159 ? 10.179 -17.606 12.859 1.00 79.19 159 ARG A N 1
ATOM 1232 C CA . ARG A 1 159 ? 10.252 -16.193 12.445 1.00 79.19 159 ARG A CA 1
ATOM 1233 C C . ARG A 1 159 ? 10.615 -15.291 13.629 1.00 79.19 159 ARG A C 1
ATOM 1235 O O . ARG A 1 159 ? 10.448 -15.683 14.786 1.00 79.19 159 ARG A O 1
ATOM 1242 N N . GLY A 1 160 ? 11.101 -14.091 13.315 1.00 73.56 160 GLY A N 1
ATOM 1243 C CA . GLY A 1 160 ? 11.631 -13.108 14.267 1.00 73.56 160 GLY A CA 1
ATOM 1244 C C . GLY A 1 160 ? 13.134 -12.861 14.085 1.00 73.56 160 GLY A C 1
ATOM 1245 O O . GLY A 1 160 ? 13.801 -13.580 13.328 1.00 73.56 160 GLY A O 1
ATOM 1246 N N . ASN A 1 161 ? 13.658 -11.840 14.765 1.00 82.81 161 ASN A N 1
ATOM 1247 C CA . ASN A 1 161 ? 15.101 -11.583 14.875 1.00 82.81 161 ASN A CA 1
ATOM 1248 C C . ASN A 1 161 ? 15.804 -12.683 15.703 1.00 82.81 161 ASN A C 1
ATOM 1250 O O . ASN A 1 161 ? 15.136 -13.534 16.290 1.00 82.81 161 ASN A O 1
ATOM 1254 N N . LEU A 1 162 ? 17.143 -12.699 15.739 1.00 86.44 162 LEU A N 1
ATOM 1255 C CA . LEU A 1 162 ? 17.909 -13.765 16.409 1.00 86.44 162 LEU A CA 1
ATOM 1256 C C . LEU A 1 162 ? 17.514 -13.943 17.883 1.00 86.44 162 LEU A C 1
ATOM 1258 O O . LEU A 1 162 ? 17.211 -15.063 18.281 1.00 86.44 162 LEU A O 1
ATOM 1262 N N . ASN A 1 163 ? 17.380 -12.851 18.638 1.00 84.38 163 ASN A N 1
ATOM 1263 C CA . ASN A 1 163 ? 16.969 -12.896 20.046 1.00 84.38 163 ASN A CA 1
ATOM 1264 C C . ASN A 1 163 ? 15.578 -13.520 20.227 1.00 84.38 163 ASN A C 1
ATOM 1266 O O . ASN A 1 163 ? 15.372 -14.342 21.113 1.00 84.38 163 ASN A O 1
ATOM 1270 N N . THR A 1 164 ? 14.621 -13.184 19.359 1.00 85.19 164 THR A N 1
ATOM 1271 C CA . THR A 1 164 ? 13.270 -13.770 19.395 1.00 85.19 164 THR A CA 1
ATOM 1272 C C . THR A 1 164 ? 13.299 -15.259 19.070 1.00 85.19 164 THR A C 1
ATOM 1274 O O . THR A 1 164 ? 12.547 -16.035 19.652 1.00 85.19 164 THR A O 1
ATOM 1277 N N . ARG A 1 165 ? 14.161 -15.679 18.137 1.00 90.81 165 ARG A N 1
ATOM 1278 C CA . ARG A 1 165 ? 14.303 -17.095 17.782 1.00 90.81 165 ARG A CA 1
ATOM 1279 C C . ARG A 1 165 ? 14.926 -17.891 18.920 1.00 90.81 165 ARG A C 1
ATOM 1281 O O . ARG A 1 165 ? 14.380 -18.931 19.251 1.00 90.81 165 ARG A O 1
ATOM 1288 N N . LEU A 1 166 ? 15.997 -17.390 19.534 1.00 93.38 166 LEU A N 1
ATOM 1289 C CA . LEU A 1 166 ? 16.616 -18.040 20.692 1.00 93.38 166 LEU A CA 1
ATOM 1290 C C . LEU A 1 166 ? 15.632 -18.137 21.864 1.00 93.38 166 LEU A C 1
ATOM 1292 O O . LEU A 1 166 ? 15.466 -19.212 22.413 1.00 93.38 166 LEU A O 1
ATOM 1296 N N . LYS A 1 167 ? 14.844 -17.089 22.137 1.00 91.94 167 LYS A N 1
ATOM 1297 C CA . LYS A 1 167 ? 13.759 -17.168 23.133 1.00 91.94 167 LYS A CA 1
ATOM 1298 C C . LYS A 1 167 ? 12.730 -18.260 22.822 1.00 91.94 167 LYS A C 1
ATOM 1300 O O . LYS A 1 167 ? 12.313 -18.962 23.726 1.00 91.94 167 LYS A O 1
ATOM 1305 N N . LYS A 1 168 ? 12.331 -18.425 21.554 1.00 93.00 168 LYS A N 1
ATOM 1306 C CA . LYS A 1 168 ? 11.425 -19.516 21.135 1.00 93.00 168 LYS A CA 1
ATOM 1307 C C . LYS A 1 168 ? 12.067 -20.896 21.244 1.00 93.00 168 LYS A C 1
ATOM 1309 O O . LYS A 1 168 ? 11.353 -21.877 21.418 1.00 93.00 168 LYS A O 1
ATOM 1314 N N . LEU A 1 169 ? 13.383 -20.971 21.062 1.00 95.88 169 LEU A N 1
ATOM 1315 C CA . LEU A 1 169 ? 14.136 -22.197 21.261 1.00 95.88 169 LEU A CA 1
ATOM 1316 C C . LEU A 1 169 ? 14.199 -22.557 22.740 1.00 95.88 169 LEU A C 1
ATOM 1318 O O . LEU A 1 169 ? 14.017 -23.718 23.051 1.00 95.88 169 LEU A O 1
ATOM 1322 N N . ASP A 1 170 ? 14.438 -21.592 23.622 1.00 94.75 170 ASP A N 1
ATOM 1323 C CA . ASP A 1 170 ? 14.650 -21.849 25.051 1.00 94.75 170 ASP A CA 1
ATOM 1324 C C . ASP A 1 170 ? 13.347 -21.879 25.861 1.00 94.75 170 ASP A C 1
ATOM 1326 O O . ASP A 1 170 ? 13.361 -22.237 27.034 1.00 94.75 170 ASP A O 1
ATOM 1330 N N . ASP A 1 171 ? 12.212 -21.547 25.241 1.00 91.25 171 ASP A N 1
ATOM 1331 C CA . ASP A 1 171 ? 10.889 -21.709 25.839 1.00 91.25 171 ASP A CA 1
ATOM 1332 C C . ASP A 1 171 ? 10.668 -23.190 26.215 1.00 91.25 171 ASP A C 1
ATOM 1334 O O . ASP A 1 171 ? 10.672 -24.046 25.315 1.00 91.25 171 ASP A O 1
ATOM 1338 N N . PRO A 1 172 ? 10.488 -23.528 27.509 1.00 84.88 172 PRO A N 1
ATOM 1339 C CA . PRO A 1 172 ? 10.279 -24.906 27.951 1.00 84.88 172 PRO A CA 1
ATOM 1340 C C . PRO A 1 172 ? 9.089 -25.572 27.258 1.00 84.88 172 PRO A C 1
ATOM 1342 O O . PRO A 1 172 ? 9.203 -26.721 26.834 1.00 84.88 172 PRO A O 1
ATOM 1345 N N . GLU A 1 173 ? 8.014 -24.812 27.038 1.00 86.44 173 GLU A N 1
ATOM 1346 C CA . GLU A 1 173 ? 6.792 -25.245 26.349 1.00 86.44 173 GLU A CA 1
ATOM 1347 C C . GLU A 1 173 ? 6.917 -25.122 24.815 1.00 86.44 173 GLU A C 1
ATOM 1349 O O . GLU A 1 173 ? 6.032 -25.518 24.054 1.00 86.44 173 GLU A O 1
ATOM 1354 N N . GLY A 1 174 ? 8.033 -24.566 24.333 1.00 84.31 174 GLY A N 1
ATOM 1355 C CA . GLY A 1 174 ? 8.329 -24.363 22.923 1.00 84.31 174 GLY A CA 1
ATOM 1356 C C . GLY A 1 174 ? 8.631 -25.674 22.182 1.00 84.31 174 GLY A C 1
ATOM 1357 O O . GLY A 1 174 ? 9.357 -26.532 22.695 1.00 84.31 174 GLY A O 1
ATOM 1358 N N . PRO A 1 175 ? 8.167 -25.821 20.926 1.00 91.31 175 PRO A N 1
ATOM 1359 C CA . PRO A 1 175 ? 8.231 -27.086 20.197 1.00 91.31 175 PRO A CA 1
ATOM 1360 C C . PRO A 1 175 ? 9.622 -27.417 19.644 1.00 91.31 175 PRO A C 1
ATOM 1362 O O . PRO A 1 175 ? 9.782 -28.467 19.037 1.00 91.31 175 PRO A O 1
ATOM 1365 N N . PHE A 1 176 ? 10.608 -26.523 19.764 1.00 96.38 176 PHE A N 1
ATOM 1366 C CA . PHE A 1 176 ? 11.902 -26.663 19.097 1.00 96.38 176 PHE A CA 1
ATOM 1367 C C . PHE A 1 176 ? 12.923 -27.395 19.973 1.00 96.38 176 PHE A C 1
ATOM 1369 O O . PHE A 1 176 ? 13.179 -27.005 21.111 1.00 96.38 176 PHE A O 1
ATOM 1376 N N . THR A 1 177 ? 13.559 -28.417 19.404 1.00 97.00 177 THR A N 1
ATOM 1377 C CA . THR A 1 177 ? 14.737 -29.088 19.979 1.00 97.00 177 THR A CA 1
ATOM 1378 C C . THR A 1 177 ? 16.013 -28.310 19.653 1.00 97.00 177 THR A C 1
ATOM 1380 O O . THR A 1 177 ? 16.925 -28.208 20.472 1.00 97.00 177 THR A O 1
ATOM 1383 N N . ALA A 1 178 ? 16.078 -27.753 18.442 1.00 97.50 178 ALA A N 1
ATOM 1384 C CA . ALA A 1 178 ? 17.206 -26.967 17.963 1.00 97.50 178 ALA A CA 1
ATOM 1385 C C . ALA A 1 178 ? 16.777 -25.969 16.877 1.00 97.50 178 ALA A C 1
ATOM 1387 O O . ALA A 1 178 ? 15.713 -26.100 16.271 1.00 97.50 178 ALA A O 1
ATOM 1388 N N . LEU A 1 179 ? 17.621 -24.982 16.589 1.00 97.62 179 LEU A N 1
ATOM 1389 C CA . LEU A 1 179 ? 17.483 -24.063 15.462 1.00 97.62 179 LEU A CA 1
ATOM 1390 C C . LEU A 1 179 ? 18.648 -24.208 14.492 1.00 97.62 179 LEU A C 1
ATOM 1392 O O . LEU A 1 179 ? 19.773 -24.486 14.898 1.00 97.62 179 LEU A O 1
ATOM 1396 N N . ILE A 1 180 ? 18.385 -23.906 13.218 1.00 97.56 180 ILE A N 1
ATOM 1397 C CA . ILE A 1 180 ? 19.443 -23.702 12.222 1.00 97.56 180 ILE A CA 1
ATOM 1398 C C . ILE A 1 180 ? 19.558 -22.210 11.921 1.00 97.56 180 ILE A C 1
ATOM 1400 O O . ILE A 1 180 ? 18.631 -21.601 11.370 1.00 97.56 180 ILE A O 1
ATOM 1404 N N . LEU A 1 181 ? 20.698 -21.608 12.261 1.00 96.88 181 LEU A N 1
ATOM 1405 C CA . LEU A 1 181 ? 20.962 -20.168 12.149 1.00 96.88 181 LEU A CA 1
ATOM 1406 C C . LEU A 1 181 ? 22.243 -19.900 11.349 1.00 96.88 181 LEU A C 1
ATOM 1408 O O . LEU A 1 181 ? 23.028 -20.801 11.097 1.00 96.88 181 LEU A O 1
ATOM 1412 N N . ALA A 1 182 ? 22.427 -18.664 10.878 1.00 96.06 182 ALA A N 1
ATOM 1413 C CA . ALA A 1 182 ? 23.682 -18.290 10.219 1.00 96.06 182 ALA A CA 1
ATOM 1414 C C . ALA A 1 182 ? 24.706 -17.944 11.301 1.00 96.06 182 ALA A C 1
ATOM 1416 O O . ALA A 1 182 ? 24.395 -17.097 12.143 1.00 96.06 182 ALA A O 1
ATOM 1417 N N . ARG A 1 183 ? 25.897 -18.550 11.255 1.00 96.44 183 ARG A N 1
ATOM 1418 C CA . ARG A 1 183 ? 26.940 -18.354 12.270 1.00 96.44 183 ARG A CA 1
ATOM 1419 C C . ARG A 1 183 ? 27.322 -16.884 12.429 1.00 96.44 183 ARG A C 1
ATOM 1421 O O . ARG A 1 183 ? 27.205 -16.349 13.526 1.00 96.44 183 ARG A O 1
ATOM 1428 N N . ALA A 1 184 ? 27.616 -16.206 11.318 1.00 95.56 184 ALA A N 1
ATOM 1429 C CA . ALA A 1 184 ? 27.947 -14.778 11.295 1.00 95.56 184 ALA A CA 1
ATOM 1430 C C . ALA A 1 184 ? 26.954 -13.872 12.051 1.00 95.56 184 ALA A C 1
ATOM 1432 O O . ALA A 1 184 ? 27.335 -12.831 12.575 1.00 95.56 184 ALA A O 1
ATOM 1433 N N . GLY A 1 185 ? 25.665 -14.231 12.093 1.00 93.38 185 GLY A N 1
ATOM 1434 C CA . GLY A 1 185 ? 24.665 -13.438 12.808 1.00 93.38 185 GLY A CA 1
ATOM 1435 C C . GLY A 1 185 ? 24.779 -13.548 14.330 1.00 93.38 185 GLY A C 1
ATOM 1436 O O . GLY A 1 185 ? 24.512 -12.570 15.019 1.00 93.38 185 GLY A O 1
ATOM 1437 N N . LEU A 1 186 ? 25.164 -14.722 14.841 1.00 95.12 186 LEU A N 1
ATOM 1438 C CA . LEU A 1 186 ? 25.384 -14.952 16.271 1.00 95.12 186 LEU A CA 1
ATOM 1439 C C . LEU A 1 186 ? 26.704 -14.330 16.723 1.00 95.12 186 LEU A C 1
ATOM 1441 O O . LEU A 1 186 ? 26.713 -13.637 17.733 1.00 95.12 186 LEU A O 1
ATOM 1445 N N . GLU A 1 187 ? 27.773 -14.499 15.941 1.00 95.31 187 GLU A N 1
ATOM 1446 C CA . GLU A 1 187 ? 29.090 -13.914 16.242 1.00 95.31 187 GLU A CA 1
ATOM 1447 C C . GLU A 1 187 ? 29.009 -12.389 16.365 1.00 95.31 187 GLU A C 1
ATOM 1449 O O . GLU A 1 187 ? 29.414 -11.820 17.374 1.00 95.31 187 GLU A O 1
ATOM 1454 N N . ARG A 1 188 ? 28.352 -11.720 15.406 1.00 93.81 188 ARG A N 1
ATOM 1455 C CA . ARG A 1 188 ? 28.150 -10.260 15.441 1.00 93.81 188 ARG A CA 1
ATOM 1456 C C . ARG A 1 188 ? 27.339 -9.772 16.640 1.00 93.81 188 ARG A C 1
ATOM 1458 O O . ARG A 1 188 ? 27.477 -8.621 17.022 1.00 93.81 188 ARG A O 1
ATOM 1465 N N . LEU A 1 189 ? 26.475 -10.609 17.214 1.00 91.69 189 LEU A N 1
ATOM 1466 C CA . LEU A 1 189 ? 25.706 -10.266 18.416 1.00 91.69 189 LEU A CA 1
ATOM 1467 C C . LEU A 1 189 ? 26.444 -10.610 19.718 1.00 91.69 189 LEU A C 1
ATOM 1469 O O . LEU A 1 189 ? 25.864 -10.445 20.786 1.00 91.69 189 LEU A O 1
ATOM 1473 N N . GLY A 1 190 ? 27.672 -11.134 19.650 1.00 93.06 190 GLY A N 1
ATOM 1474 C CA . GLY A 1 190 ? 28.372 -11.662 20.824 1.00 93.06 190 GLY A CA 1
ATOM 1475 C C . GLY A 1 190 ? 27.750 -12.954 21.370 1.00 93.06 190 GLY A C 1
ATOM 1476 O O . GLY A 1 190 ? 27.975 -13.314 22.520 1.00 93.06 190 GLY A O 1
ATOM 1477 N N . LEU A 1 191 ? 26.960 -13.665 20.558 1.00 93.25 191 LEU A N 1
ATOM 1478 C CA . LEU A 1 191 ? 26.244 -14.894 20.924 1.00 93.25 191 LEU A CA 1
ATOM 1479 C C . LEU A 1 191 ? 26.947 -16.161 20.409 1.00 93.25 191 LEU A C 1
ATOM 1481 O O . LEU A 1 191 ? 26.309 -17.203 20.261 1.00 93.25 191 LEU A O 1
ATOM 1485 N N . GLY A 1 192 ? 28.251 -16.096 20.124 1.00 91.62 192 GLY A N 1
ATOM 1486 C CA . GLY A 1 192 ? 29.032 -17.236 19.626 1.00 91.62 192 GLY A CA 1
ATOM 1487 C C . GLY A 1 192 ? 28.999 -18.454 20.562 1.00 91.62 192 GLY A C 1
ATOM 1488 O O . GLY A 1 192 ? 28.982 -19.590 20.097 1.00 91.62 192 GLY A O 1
ATOM 1489 N N . SER A 1 193 ? 28.865 -18.235 21.874 1.00 93.19 193 SER A N 1
ATOM 1490 C CA . SER A 1 193 ? 28.722 -19.297 22.884 1.00 93.19 193 SER A CA 1
ATOM 1491 C C . SER A 1 193 ? 27.449 -20.139 22.738 1.00 93.19 193 SER A C 1
ATOM 1493 O O . SER A 1 193 ? 27.394 -21.253 23.251 1.00 93.19 193 SER A O 1
ATOM 1495 N N . ARG A 1 194 ? 26.430 -19.638 22.026 1.00 94.62 194 ARG A N 1
ATOM 1496 C CA . ARG A 1 194 ? 25.191 -20.377 21.736 1.00 94.62 194 ARG A CA 1
ATOM 1497 C C . ARG A 1 194 ? 25.341 -21.362 20.578 1.00 94.62 194 ARG A C 1
ATOM 1499 O O . ARG A 1 194 ? 24.423 -22.134 20.327 1.00 94.62 194 ARG A O 1
ATOM 1506 N N . ILE A 1 195 ? 26.448 -21.323 19.839 1.00 96.56 195 ILE A N 1
ATOM 1507 C CA . ILE A 1 195 ? 26.673 -22.221 18.708 1.00 96.56 195 ILE A CA 1
ATOM 1508 C C . ILE A 1 195 ? 27.030 -23.612 19.232 1.00 96.56 195 ILE A C 1
ATOM 1510 O O . ILE A 1 195 ? 28.082 -23.799 19.835 1.00 96.56 195 ILE A O 1
ATOM 1514 N N . THR A 1 196 ? 26.184 -24.600 18.938 1.00 96.50 196 THR A N 1
ATOM 1515 C CA . THR A 1 196 ? 26.452 -26.006 19.259 1.00 96.50 196 THR A CA 1
ATOM 1516 C C . THR A 1 196 ? 27.511 -26.576 18.317 1.00 96.50 196 THR A C 1
ATOM 1518 O O . THR A 1 196 ? 28.532 -27.096 18.758 1.00 96.50 196 THR A O 1
ATOM 1521 N N . CYS A 1 197 ? 27.290 -26.445 17.005 1.00 95.81 197 CYS A N 1
ATOM 1522 C CA . CYS A 1 197 ? 28.266 -26.812 15.982 1.00 95.81 197 CYS A CA 1
ATOM 1523 C C . CYS A 1 197 ? 28.024 -26.032 14.680 1.00 95.81 197 CYS A C 1
ATOM 1525 O O . CYS A 1 197 ? 26.895 -25.638 14.372 1.00 95.81 197 CYS A O 1
ATOM 1527 N N . SER A 1 198 ? 29.079 -25.820 13.892 1.00 96.69 198 SER A N 1
ATOM 1528 C CA . SER A 1 198 ? 28.944 -25.387 12.495 1.00 96.69 198 SER A CA 1
ATOM 1529 C C . SER A 1 198 ? 28.560 -26.585 11.619 1.00 96.69 198 SER A C 1
ATOM 1531 O O . SER A 1 198 ? 28.974 -27.709 11.893 1.00 96.69 198 SER A O 1
ATOM 1533 N N . ILE A 1 199 ? 27.754 -26.358 10.581 1.00 96.25 199 ILE A N 1
ATOM 1534 C CA . ILE A 1 199 ? 27.348 -27.394 9.624 1.00 96.25 199 ILE A CA 1
ATOM 1535 C C . ILE A 1 199 ? 28.163 -27.207 8.346 1.00 96.25 199 ILE A C 1
ATOM 1537 O O . ILE A 1 199 ? 28.063 -26.172 7.684 1.00 96.25 199 ILE A O 1
ATOM 1541 N N . GLU A 1 200 ? 28.960 -28.217 8.010 1.00 92.62 200 GLU A N 1
ATOM 1542 C CA . GLU A 1 200 ? 29.876 -28.182 6.869 1.00 92.62 200 GLU A CA 1
ATOM 1543 C C . GLU A 1 200 ? 29.211 -28.583 5.545 1.00 92.62 200 GLU A C 1
ATOM 1545 O O . GLU A 1 200 ? 28.177 -29.259 5.498 1.00 92.62 200 GLU A O 1
ATOM 1550 N N . ALA A 1 201 ? 29.849 -28.206 4.435 1.00 89.94 201 ALA A N 1
ATOM 1551 C CA . ALA A 1 201 ? 29.590 -28.846 3.151 1.00 89.94 201 ALA A CA 1
ATOM 1552 C C . ALA A 1 201 ? 30.112 -30.304 3.182 1.00 89.94 201 ALA A C 1
ATOM 1554 O O . ALA A 1 201 ? 31.125 -30.567 3.826 1.00 89.94 201 ALA A O 1
ATOM 1555 N N . PRO A 1 202 ? 29.461 -31.264 2.498 1.00 90.38 202 PRO A N 1
ATOM 1556 C CA . PRO A 1 202 ? 28.308 -31.106 1.610 1.00 90.38 202 PRO A CA 1
ATOM 1557 C C . PRO A 1 202 ? 26.946 -31.168 2.325 1.00 90.38 202 PRO A C 1
ATOM 1559 O O . PRO A 1 202 ? 25.918 -31.102 1.655 1.00 90.38 202 PRO A O 1
ATOM 1562 N N . THR A 1 203 ? 26.915 -31.300 3.657 1.00 92.12 203 THR A N 1
ATOM 1563 C CA . THR A 1 203 ? 25.673 -31.454 4.433 1.00 92.12 203 THR A CA 1
ATOM 1564 C C . THR A 1 203 ? 24.746 -30.250 4.287 1.00 92.12 203 THR A C 1
ATOM 1566 O O . THR A 1 203 ? 23.537 -30.422 4.125 1.00 92.12 203 THR A O 1
ATOM 1569 N N . LEU A 1 204 ? 25.292 -29.029 4.320 1.00 95.06 204 LEU A N 1
ATOM 1570 C CA . LEU A 1 204 ? 24.507 -27.815 4.113 1.00 95.06 204 LEU A CA 1
ATOM 1571 C C . LEU A 1 204 ? 25.330 -26.705 3.451 1.00 95.06 204 LEU A C 1
ATOM 1573 O O . LEU A 1 204 ? 26.166 -26.064 4.081 1.00 95.06 204 LEU A O 1
ATOM 1577 N N . LEU A 1 205 ? 25.039 -26.421 2.182 1.00 96.00 205 LEU A N 1
ATOM 1578 C CA . LEU A 1 205 ? 25.608 -25.278 1.469 1.00 96.00 205 LEU A CA 1
ATOM 1579 C C . LEU A 1 205 ? 24.854 -23.999 1.850 1.00 96.00 205 LEU A C 1
ATOM 1581 O O . LEU A 1 205 ? 23.614 -23.978 1.845 1.00 96.00 205 LEU A O 1
ATOM 1585 N N . TYR A 1 206 ? 25.596 -22.938 2.173 1.00 96.25 206 TYR A N 1
ATOM 1586 C CA . TYR A 1 206 ? 25.074 -21.669 2.683 1.00 96.25 206 TYR A CA 1
ATOM 1587 C C . TYR A 1 206 ? 24.385 -20.825 1.598 1.00 96.25 206 TYR A C 1
ATOM 1589 O O . TYR A 1 206 ? 24.358 -21.170 0.420 1.00 96.25 206 TYR A O 1
ATOM 1597 N N . ALA A 1 207 ? 23.735 -19.730 2.001 1.00 95.00 207 ALA A N 1
ATOM 1598 C CA . ALA A 1 207 ? 23.116 -18.802 1.051 1.00 95.00 207 ALA A CA 1
ATOM 1599 C C . ALA A 1 207 ? 24.172 -17.896 0.393 1.00 95.00 207 ALA A C 1
ATOM 1601 O O . ALA A 1 207 ? 25.144 -17.518 1.047 1.00 95.00 207 ALA A O 1
ATOM 1602 N N . ALA A 1 208 ? 23.951 -17.495 -0.863 1.00 94.31 208 ALA A N 1
ATOM 1603 C CA . ALA A 1 208 ? 24.823 -16.543 -1.555 1.00 94.31 208 ALA A CA 1
ATOM 1604 C C . ALA A 1 208 ? 24.961 -15.240 -0.751 1.00 94.31 208 ALA A C 1
ATOM 1606 O O . ALA A 1 208 ? 23.966 -14.700 -0.273 1.00 94.31 208 ALA A O 1
ATOM 1607 N N . GLY A 1 209 ? 26.188 -14.757 -0.566 1.00 94.75 209 GLY A N 1
ATOM 1608 C CA . GLY A 1 209 ? 26.506 -13.575 0.235 1.00 94.75 209 GLY A CA 1
ATOM 1609 C C . GLY A 1 209 ? 26.331 -13.749 1.750 1.00 94.75 209 GLY A C 1
ATOM 1610 O O . GLY A 1 209 ? 26.454 -12.773 2.489 1.00 94.75 209 GLY A O 1
ATOM 1611 N N . GLN A 1 210 ? 26.032 -14.952 2.263 1.00 96.31 210 GLN A N 1
ATOM 1612 C CA . GLN A 1 210 ? 25.894 -15.165 3.711 1.00 96.31 210 GLN A CA 1
ATOM 1613 C C . GLN A 1 210 ? 27.213 -14.845 4.420 1.00 96.31 210 GLN A C 1
ATOM 1615 O O . GLN A 1 210 ? 28.261 -15.288 3.972 1.00 96.31 210 GLN A O 1
ATOM 1620 N N . GLY A 1 211 ? 27.168 -14.059 5.496 1.00 95.12 211 GLY A N 1
ATOM 1621 C CA . GLY A 1 211 ? 28.361 -13.630 6.234 1.00 95.12 211 GLY A CA 1
ATOM 1622 C C . GLY A 1 211 ? 29.015 -12.347 5.710 1.00 95.12 211 GLY A C 1
ATOM 1623 O O . GLY A 1 211 ? 29.705 -11.684 6.475 1.00 95.12 211 GLY A O 1
ATOM 1624 N N . ALA A 1 212 ? 28.747 -11.908 4.478 1.00 96.75 212 ALA A N 1
ATOM 1625 C CA . ALA A 1 212 ? 29.263 -10.636 3.961 1.00 96.75 212 ALA A CA 1
ATOM 1626 C C . ALA A 1 212 ? 28.351 -9.448 4.318 1.00 96.75 212 ALA A C 1
ATOM 1628 O O . ALA A 1 212 ? 27.126 -9.601 4.422 1.00 96.75 212 ALA A O 1
ATOM 1629 N N . LEU A 1 213 ? 28.953 -8.264 4.472 1.00 97.19 213 LEU A N 1
ATOM 1630 C CA . LEU A 1 213 ? 28.248 -6.980 4.469 1.00 97.19 213 LEU A CA 1
ATOM 1631 C C . LEU A 1 213 ? 28.503 -6.277 3.138 1.00 97.19 213 LEU A C 1
ATOM 1633 O O . LEU A 1 213 ? 29.642 -6.234 2.677 1.00 97.19 213 LEU A O 1
ATOM 1637 N N . GLY A 1 214 ? 27.439 -5.766 2.527 1.00 96.44 214 GLY A N 1
ATOM 1638 C CA . GLY A 1 214 ? 27.514 -4.933 1.331 1.00 96.44 214 GLY A CA 1
ATOM 1639 C C . GLY A 1 214 ? 27.030 -3.527 1.646 1.00 96.44 214 GLY A C 1
ATOM 1640 O O . GLY A 1 214 ? 26.035 -3.378 2.360 1.00 96.44 214 GLY A O 1
ATOM 1641 N N . VAL A 1 215 ? 27.725 -2.526 1.114 1.00 97.44 215 VAL A N 1
ATOM 1642 C CA . VAL A 1 215 ? 27.301 -1.126 1.185 1.00 97.44 215 VAL A CA 1
ATOM 1643 C C . VAL A 1 215 ? 26.752 -0.715 -0.175 1.00 97.44 215 VAL A C 1
ATOM 1645 O O . VAL A 1 215 ? 27.478 -0.757 -1.165 1.00 97.44 215 VAL A O 1
ATOM 1648 N N . GLU A 1 216 ? 25.470 -0.371 -0.230 1.00 96.75 216 GLU A N 1
ATOM 1649 C CA . GLU A 1 216 ? 24.802 0.136 -1.428 1.00 96.75 216 GLU A CA 1
ATOM 1650 C C . GLU A 1 216 ? 24.892 1.664 -1.479 1.00 96.75 216 GLU A C 1
ATOM 1652 O O . GLU A 1 216 ? 24.716 2.338 -0.463 1.00 96.75 216 GLU A O 1
ATOM 1657 N N . ILE A 1 217 ? 25.183 2.204 -2.659 1.00 97.06 217 ILE A N 1
ATOM 1658 C CA . ILE A 1 217 ? 25.286 3.638 -2.942 1.00 97.06 217 ILE A CA 1
ATOM 1659 C C . ILE A 1 217 ? 24.592 3.961 -4.262 1.00 97.06 217 ILE A C 1
ATOM 1661 O O . ILE A 1 217 ? 24.284 3.069 -5.057 1.00 97.06 217 ILE A O 1
ATOM 1665 N N . ARG A 1 218 ? 24.382 5.252 -4.526 1.00 95.81 218 ARG A N 1
ATOM 1666 C CA . ARG A 1 218 ? 23.986 5.694 -5.863 1.00 95.81 218 ARG A CA 1
ATOM 1667 C C . ARG A 1 218 ? 25.174 5.590 -6.819 1.00 95.81 218 ARG A C 1
ATOM 1669 O O . ARG A 1 218 ? 26.278 6.019 -6.494 1.00 95.81 218 ARG A O 1
ATOM 1676 N N . SER A 1 219 ? 24.943 5.095 -8.027 1.00 92.62 219 SER A N 1
ATOM 1677 C CA . SER A 1 219 ? 25.966 4.968 -9.069 1.00 92.62 219 SER A CA 1
ATOM 1678 C C . SER A 1 219 ? 26.526 6.312 -9.548 1.00 92.62 219 SER A C 1
ATOM 1680 O O . SER A 1 219 ? 27.630 6.348 -10.091 1.00 92.62 219 SER A O 1
ATOM 1682 N N . ASP A 1 220 ? 25.806 7.420 -9.353 1.00 92.31 220 ASP A N 1
ATOM 1683 C CA . ASP A 1 220 ? 26.285 8.771 -9.670 1.00 92.31 220 ASP A CA 1
ATOM 1684 C C . ASP A 1 220 ? 27.133 9.402 -8.546 1.00 92.31 220 ASP A C 1
ATOM 1686 O O . ASP A 1 220 ? 27.712 10.467 -8.751 1.00 92.31 220 ASP A O 1
ATOM 1690 N N . ASP A 1 221 ? 27.252 8.757 -7.380 1.00 93.69 221 ASP A N 1
ATOM 1691 C CA . ASP A 1 221 ? 27.961 9.294 -6.215 1.00 93.69 221 ASP A CA 1
ATOM 1692 C C . ASP A 1 221 ? 29.432 8.845 -6.184 1.00 93.69 221 ASP A C 1
ATOM 1694 O O . ASP A 1 221 ? 29.816 7.866 -5.537 1.00 93.69 221 ASP A O 1
ATOM 1698 N N . SER A 1 222 ? 30.279 9.558 -6.934 1.00 92.19 222 SER A N 1
ATOM 1699 C CA . SER A 1 222 ? 31.718 9.275 -6.994 1.00 92.19 222 SER A CA 1
ATOM 1700 C C . SER A 1 222 ? 32.426 9.475 -5.653 1.00 92.19 222 SER A C 1
ATOM 1702 O O . SER A 1 222 ? 33.343 8.718 -5.351 1.00 92.19 222 SER A O 1
ATOM 1704 N N . GLU A 1 223 ? 31.982 10.436 -4.838 1.00 92.75 223 GLU A N 1
ATOM 1705 C CA . GLU A 1 223 ? 32.571 10.718 -3.523 1.00 92.75 223 GLU A CA 1
ATOM 1706 C C . GLU A 1 223 ? 32.302 9.560 -2.549 1.00 92.75 223 GLU A C 1
ATOM 1708 O O . GLU A 1 223 ? 33.229 9.054 -1.916 1.00 92.75 223 GLU A O 1
ATOM 1713 N N . ALA A 1 224 ? 31.064 9.051 -2.495 1.00 93.19 224 ALA A N 1
ATOM 1714 C CA . ALA A 1 224 ? 30.731 7.864 -1.706 1.00 93.19 224 ALA A CA 1
ATOM 1715 C C . ALA A 1 224 ? 31.512 6.619 -2.165 1.00 93.19 224 ALA A C 1
ATOM 1717 O O . ALA A 1 224 ? 31.978 5.838 -1.333 1.00 93.19 224 ALA A O 1
ATOM 1718 N N . ARG A 1 225 ? 31.703 6.443 -3.480 1.00 94.44 225 ARG A N 1
ATOM 1719 C CA . ARG A 1 225 ? 32.501 5.339 -4.038 1.00 94.44 225 ARG A CA 1
ATOM 1720 C C . ARG A 1 225 ? 33.970 5.418 -3.617 1.00 94.44 225 ARG A C 1
ATOM 1722 O O . ARG A 1 225 ? 34.538 4.407 -3.210 1.00 94.44 225 ARG A O 1
ATOM 1729 N N . GLU A 1 226 ? 34.578 6.599 -3.692 1.00 93.62 226 GLU A N 1
ATOM 1730 C CA . GLU A 1 226 ? 35.966 6.822 -3.263 1.00 93.62 226 GLU A CA 1
ATOM 1731 C C . GLU A 1 226 ? 36.147 6.566 -1.761 1.00 93.62 226 GLU A C 1
ATOM 1733 O O . GLU A 1 226 ? 37.121 5.925 -1.363 1.00 93.62 226 GLU A O 1
ATOM 1738 N N . LEU A 1 227 ? 35.180 6.975 -0.933 1.00 93.31 227 LEU A N 1
ATOM 1739 C CA . LEU A 1 227 ? 35.193 6.708 0.510 1.00 93.31 227 LEU A CA 1
ATOM 1740 C C . LEU A 1 227 ? 35.125 5.214 0.838 1.00 93.31 227 LEU A C 1
ATOM 1742 O O . LEU A 1 227 ? 35.771 4.760 1.785 1.00 93.31 227 LEU A O 1
ATOM 1746 N N . LEU A 1 228 ? 34.347 4.450 0.070 1.00 95.44 228 LEU A N 1
ATOM 1747 C CA . LEU A 1 228 ? 34.144 3.019 0.289 1.00 95.44 228 LEU A CA 1
ATOM 1748 C C . LEU A 1 228 ? 35.251 2.145 -0.301 1.00 95.44 228 LEU A C 1
ATOM 1750 O O . LEU A 1 228 ? 35.455 1.038 0.196 1.00 95.44 228 LEU A O 1
ATOM 1754 N N . ALA A 1 229 ? 35.988 2.618 -1.309 1.00 93.31 229 ALA A N 1
ATOM 1755 C CA . ALA A 1 229 ? 37.011 1.831 -2.000 1.00 93.31 229 ALA A CA 1
ATOM 1756 C C . ALA A 1 229 ? 38.027 1.148 -1.058 1.00 93.31 229 ALA A C 1
ATOM 1758 O O . ALA A 1 229 ? 38.322 -0.032 -1.268 1.00 93.31 229 ALA A O 1
ATOM 1759 N N . PRO A 1 230 ? 38.524 1.790 0.022 1.00 93.38 230 PRO A N 1
ATOM 1760 C CA . PRO A 1 230 ? 39.432 1.123 0.941 1.00 93.38 230 PRO A CA 1
ATOM 1761 C C . PRO A 1 230 ? 38.754 0.043 1.794 1.00 93.38 230 PRO A C 1
ATOM 1763 O O . PRO A 1 230 ? 39.468 -0.784 2.349 1.00 93.38 230 PRO A O 1
ATOM 1766 N N . LEU A 1 231 ? 37.424 0.018 1.945 1.00 92.81 231 LEU A N 1
ATOM 1767 C CA . LEU A 1 231 ? 36.700 -0.999 2.727 1.00 92.81 231 LEU A CA 1
ATOM 1768 C C . LEU A 1 231 ? 36.472 -2.319 1.991 1.00 92.81 231 LEU A C 1
ATOM 1770 O O . LEU A 1 231 ? 36.215 -3.329 2.649 1.00 92.81 231 LEU A O 1
ATOM 1774 N N . GLU A 1 232 ? 36.564 -2.327 0.663 1.00 94.19 232 GLU A N 1
ATOM 1775 C CA . GLU A 1 232 ? 36.378 -3.534 -0.140 1.00 94.19 232 GLU A CA 1
ATOM 1776 C C . GLU A 1 232 ? 37.449 -4.589 0.203 1.00 94.19 232 GLU A C 1
ATOM 1778 O O . GLU A 1 232 ? 38.654 -4.342 0.119 1.00 94.19 232 GLU A O 1
ATOM 1783 N N . ASP A 1 233 ? 37.010 -5.797 0.563 1.00 95.19 233 ASP A N 1
ATOM 1784 C CA . ASP A 1 233 ? 37.873 -6.975 0.648 1.00 95.19 233 ASP A CA 1
ATOM 1785 C C . ASP A 1 233 ? 37.723 -7.791 -0.636 1.00 95.19 233 ASP A C 1
ATOM 1787 O O . ASP A 1 233 ? 36.732 -8.496 -0.830 1.00 95.19 233 ASP A O 1
ATOM 1791 N N . TRP A 1 234 ? 38.714 -7.712 -1.525 1.00 93.62 234 TRP A N 1
ATOM 1792 C CA . TRP A 1 234 ? 38.612 -8.299 -2.864 1.00 93.62 234 TRP A CA 1
ATOM 1793 C C . TRP A 1 234 ? 38.367 -9.818 -2.847 1.00 93.62 234 TRP A C 1
ATOM 1795 O O . TRP A 1 234 ? 37.648 -10.324 -3.709 1.00 93.62 234 TRP A O 1
ATOM 1805 N N . ARG A 1 235 ? 38.888 -10.543 -1.844 1.00 94.50 235 ARG A N 1
ATOM 1806 C CA . ARG A 1 235 ? 38.673 -11.995 -1.695 1.00 94.50 235 ARG A CA 1
ATOM 1807 C C . ARG A 1 235 ? 37.203 -12.309 -1.434 1.00 94.50 235 ARG A C 1
ATOM 1809 O O . ARG A 1 235 ? 36.603 -13.162 -2.100 1.00 94.50 235 ARG A O 1
ATOM 1816 N N . THR A 1 236 ? 36.604 -11.583 -0.491 1.00 96.25 236 THR A N 1
ATOM 1817 C CA . THR A 1 236 ? 35.173 -11.674 -0.198 1.00 96.25 236 THR A CA 1
ATOM 1818 C C . THR A 1 236 ? 34.342 -11.191 -1.380 1.00 96.25 236 THR A C 1
ATOM 1820 O O . THR A 1 236 ? 33.368 -11.851 -1.744 1.00 96.25 236 THR A O 1
ATOM 1823 N N . ALA A 1 237 ? 34.735 -10.083 -2.009 1.00 95.25 237 ALA A N 1
ATOM 1824 C CA . ALA A 1 237 ? 34.023 -9.485 -3.128 1.00 95.25 237 ALA A CA 1
ATOM 1825 C C . ALA A 1 237 ? 33.928 -10.441 -4.321 1.00 95.25 237 ALA A C 1
ATOM 1827 O O . ALA A 1 237 ? 32.831 -10.673 -4.826 1.00 95.25 237 ALA A O 1
ATOM 1828 N N . TRP A 1 238 ? 35.039 -11.050 -4.744 1.00 96.62 238 TRP A N 1
ATOM 1829 C CA . TRP A 1 238 ? 35.062 -11.993 -5.869 1.00 96.62 238 TRP A CA 1
ATOM 1830 C C . TRP A 1 238 ? 34.219 -13.233 -5.576 1.00 96.62 238 TRP A C 1
ATOM 1832 O O . TRP A 1 238 ? 33.374 -13.610 -6.390 1.00 96.62 238 TRP A O 1
ATOM 1842 N N . SER A 1 239 ? 34.370 -13.804 -4.378 1.00 97.25 239 SER A N 1
ATOM 1843 C CA . SER A 1 239 ? 33.573 -14.949 -3.927 1.00 97.25 239 SER A CA 1
ATOM 1844 C C . SER A 1 239 ? 32.073 -14.626 -3.940 1.00 97.25 239 SER A C 1
ATOM 1846 O O . SER A 1 239 ? 31.276 -15.333 -4.556 1.00 97.25 239 SER A O 1
ATOM 1848 N N . CYS A 1 240 ? 31.675 -13.501 -3.340 1.00 96.75 240 CYS A N 1
ATOM 1849 C CA . CYS A 1 240 ? 30.273 -13.095 -3.264 1.00 96.75 240 CYS A CA 1
ATOM 1850 C C . CYS A 1 240 ? 29.689 -12.712 -4.629 1.00 96.75 240 CYS A C 1
ATOM 1852 O O . CYS A 1 240 ? 28.516 -12.983 -4.885 1.00 96.75 240 CYS A O 1
ATOM 1854 N N . ARG A 1 241 ? 30.475 -12.097 -5.520 1.00 95.38 241 ARG A N 1
ATOM 1855 C CA . ARG A 1 241 ? 30.051 -11.790 -6.893 1.00 95.38 241 ARG A CA 1
ATOM 1856 C C . ARG A 1 241 ? 29.809 -13.068 -7.697 1.00 95.38 241 ARG A C 1
ATOM 1858 O O . ARG A 1 241 ? 28.762 -13.173 -8.333 1.00 95.38 241 ARG A O 1
ATOM 1865 N N . ALA A 1 242 ? 30.688 -14.067 -7.585 1.00 97.00 242 ALA A N 1
ATOM 1866 C CA . ALA A 1 242 ? 30.495 -15.386 -8.189 1.00 97.00 242 ALA A CA 1
ATOM 1867 C C . ALA A 1 242 ? 29.218 -16.077 -7.670 1.00 97.00 242 ALA A C 1
ATOM 1869 O O . ALA A 1 242 ? 28.367 -16.512 -8.448 1.00 97.00 242 ALA A O 1
ATOM 1870 N N . GLU A 1 243 ? 29.025 -16.109 -6.349 1.00 96.69 243 GLU A N 1
ATOM 1871 C CA . GLU A 1 243 ? 27.824 -16.670 -5.717 1.00 96.69 243 GLU A CA 1
ATOM 1872 C C . GLU A 1 243 ? 26.536 -15.969 -6.173 1.00 96.69 243 GLU A C 1
ATOM 1874 O O . GLU A 1 243 ? 25.549 -16.619 -6.528 1.00 96.69 243 GLU A O 1
ATOM 1879 N N . ARG A 1 244 ? 26.540 -14.630 -6.183 1.00 93.88 244 ARG A N 1
ATOM 1880 C CA . ARG A 1 244 ? 25.391 -13.813 -6.598 1.00 93.88 244 ARG A CA 1
ATOM 1881 C C . ARG A 1 244 ? 25.106 -13.964 -8.088 1.00 93.88 244 ARG A C 1
ATOM 1883 O O . ARG A 1 244 ? 23.936 -14.001 -8.460 1.00 93.88 244 ARG A O 1
ATOM 1890 N N . ALA A 1 245 ? 26.131 -14.092 -8.932 1.00 92.75 245 ALA A N 1
ATOM 1891 C CA . ALA A 1 245 ? 25.973 -14.364 -10.359 1.00 92.75 245 ALA A CA 1
ATOM 1892 C C . ALA A 1 245 ? 25.350 -15.747 -10.608 1.00 92.75 245 ALA A C 1
ATOM 1894 O O . ALA A 1 245 ? 24.432 -15.858 -11.423 1.00 92.75 245 ALA A O 1
ATOM 1895 N N . CYS A 1 246 ? 25.771 -16.770 -9.855 1.00 93.56 246 CYS A N 1
ATOM 1896 C CA . CYS A 1 246 ? 25.148 -18.095 -9.882 1.00 93.56 246 CYS A CA 1
ATOM 1897 C C . CYS A 1 246 ? 23.656 -18.012 -9.520 1.00 93.56 246 CYS A C 1
ATOM 1899 O O . CYS A 1 246 ? 22.797 -18.447 -10.290 1.00 93.56 246 CYS A O 1
ATOM 1901 N N . LEU A 1 247 ? 23.328 -17.351 -8.403 1.00 90.81 247 LEU A N 1
ATOM 1902 C CA . LEU A 1 247 ? 21.941 -17.163 -7.968 1.00 90.81 247 LEU A CA 1
ATOM 1903 C C . LEU A 1 247 ? 21.104 -16.368 -8.989 1.00 90.81 247 LEU A C 1
ATOM 1905 O O . LEU A 1 247 ? 19.944 -16.704 -9.223 1.00 90.81 247 LEU A O 1
ATOM 1909 N N . ARG A 1 248 ? 21.690 -15.340 -9.621 1.00 86.94 248 ARG A N 1
ATOM 1910 C CA . ARG A 1 248 ? 21.036 -14.491 -10.632 1.00 86.94 248 ARG A CA 1
ATOM 1911 C C . ARG A 1 248 ? 20.633 -15.284 -11.876 1.00 86.94 248 ARG A C 1
ATOM 1913 O O . ARG A 1 248 ? 19.516 -15.114 -12.349 1.00 86.94 248 ARG A O 1
ATOM 1920 N N . VAL A 1 249 ? 21.515 -16.143 -12.392 1.00 85.31 249 VAL A N 1
ATOM 1921 C CA . VAL A 1 249 ? 21.237 -16.974 -13.581 1.00 85.31 249 VAL A CA 1
ATOM 1922 C C . VAL A 1 249 ? 20.189 -18.048 -13.290 1.00 85.31 249 VAL A C 1
ATOM 1924 O O . VAL A 1 249 ? 19.387 -18.365 -14.162 1.00 85.31 249 VAL A O 1
ATOM 1927 N N . LEU A 1 250 ? 20.151 -18.570 -12.062 1.00 81.44 250 LEU A N 1
ATOM 1928 C CA . LEU A 1 250 ? 19.105 -19.492 -11.607 1.00 81.44 250 LEU A CA 1
ATOM 1929 C C . LEU A 1 250 ? 17.764 -18.790 -11.308 1.00 81.44 250 LEU A C 1
ATOM 1931 O O . LEU A 1 250 ? 16.834 -19.449 -10.853 1.00 81.44 250 LEU A O 1
ATOM 1935 N N . GLU A 1 251 ? 17.669 -17.468 -11.511 1.00 65.12 251 GLU A N 1
ATOM 1936 C CA . GLU A 1 251 ? 16.521 -16.622 -11.145 1.00 65.12 251 GLU A CA 1
ATOM 1937 C C . GLU A 1 251 ? 16.090 -16.765 -9.668 1.00 65.12 251 GLU A C 1
ATOM 1939 O O . GLU A 1 251 ? 14.929 -16.572 -9.301 1.00 65.12 251 GLU A O 1
ATOM 1944 N N . GLY A 1 252 ? 17.039 -17.090 -8.788 1.00 55.22 252 GLY A N 1
ATOM 1945 C CA . GLY A 1 252 ? 16.780 -17.338 -7.375 1.00 55.22 252 GLY A CA 1
ATOM 1946 C C . GLY A 1 252 ? 16.769 -16.072 -6.509 1.00 55.22 252 GLY A C 1
ATOM 1947 O O . GLY A 1 252 ? 17.513 -15.123 -6.742 1.00 55.22 252 GLY A O 1
ATOM 1948 N N . GLY A 1 253 ? 15.943 -16.072 -5.458 1.00 55.09 253 GLY A N 1
ATOM 1949 C CA . GLY A 1 253 ? 16.007 -15.131 -4.325 1.00 55.09 253 GLY A CA 1
ATOM 1950 C C . GLY A 1 253 ? 16.137 -15.865 -2.979 1.00 55.09 253 GLY A C 1
ATOM 1951 O O . GLY A 1 253 ? 16.242 -17.087 -2.951 1.00 55.09 253 GLY A O 1
ATOM 1952 N N . CYS A 1 254 ? 16.047 -15.177 -1.833 1.00 55.09 254 CYS A N 1
ATOM 1953 C CA . CYS A 1 254 ? 16.191 -15.795 -0.492 1.00 55.09 254 CYS A CA 1
ATOM 1954 C C . CYS A 1 254 ? 15.154 -16.903 -0.163 1.00 55.09 254 CYS A C 1
ATOM 1956 O O . CYS A 1 254 ? 15.224 -17.529 0.895 1.00 55.09 254 CYS A O 1
ATOM 1958 N N . SER A 1 255 ? 14.166 -17.112 -1.040 1.00 57.25 255 SER A N 1
ATOM 1959 C CA . SER A 1 255 ? 13.044 -18.046 -0.895 1.00 57.25 255 SER A CA 1
ATOM 1960 C C . SER A 1 255 ? 13.121 -19.287 -1.801 1.00 57.25 255 SER A C 1
ATOM 1962 O O . SER A 1 255 ? 12.192 -20.090 -1.772 1.00 57.25 255 SER A O 1
ATOM 1964 N N . VAL A 1 256 ? 14.206 -19.484 -2.564 1.00 70.19 256 VAL A N 1
ATOM 1965 C CA . VAL A 1 256 ? 14.439 -20.717 -3.350 1.00 70.19 256 VAL A CA 1
ATOM 1966 C C . VAL A 1 256 ? 15.461 -21.638 -2.663 1.00 70.19 256 VAL A C 1
ATOM 1968 O O . VAL A 1 256 ? 16.321 -21.143 -1.929 1.00 70.19 256 VAL A O 1
ATOM 1971 N N . PRO A 1 257 ? 15.421 -22.971 -2.865 1.00 83.19 257 PRO A N 1
ATOM 1972 C CA . PRO A 1 257 ? 16.370 -23.903 -2.248 1.00 83.19 257 PRO A CA 1
ATOM 1973 C C . PRO A 1 257 ? 17.698 -23.987 -3.008 1.00 83.19 257 PRO A C 1
ATOM 1975 O O . PRO A 1 257 ? 18.148 -25.065 -3.397 1.00 83.19 257 PRO A O 1
ATOM 1978 N N . VAL A 1 258 ? 18.321 -22.831 -3.217 1.00 90.25 258 VAL A N 1
ATOM 1979 C CA . VAL A 1 258 ? 19.645 -22.726 -3.829 1.00 90.25 258 VAL A CA 1
ATOM 1980 C C . VAL A 1 258 ? 20.681 -22.572 -2.723 1.00 90.25 258 VAL A C 1
ATOM 1982 O O . VAL A 1 258 ? 20.571 -21.662 -1.902 1.00 90.25 258 VAL A O 1
ATOM 1985 N N . GLY A 1 259 ? 21.671 -23.461 -2.686 1.00 94.06 259 GLY A N 1
ATOM 1986 C CA . GLY A 1 259 ? 22.835 -23.368 -1.803 1.00 94.06 259 GLY A CA 1
ATOM 1987 C C . GLY A 1 259 ? 24.111 -23.136 -2.604 1.00 94.06 259 GLY A C 1
ATOM 1988 O O . GLY A 1 259 ? 24.222 -23.601 -3.737 1.00 94.06 259 GLY A O 1
ATOM 1989 N N . VAL A 1 260 ? 25.073 -22.430 -2.018 1.00 96.25 260 VAL A N 1
ATOM 1990 C CA . VAL A 1 260 ? 26.409 -22.226 -2.584 1.00 96.25 260 VAL A CA 1
ATOM 1991 C C . VAL A 1 260 ? 27.493 -22.498 -1.543 1.00 96.25 260 VAL A C 1
ATOM 1993 O O . VAL A 1 260 ? 27.253 -22.419 -0.338 1.00 96.25 260 VAL A O 1
ATOM 1996 N N . ASN A 1 261 ? 28.686 -22.830 -2.015 1.00 97.12 261 ASN A N 1
ATOM 1997 C CA . ASN A 1 261 ? 29.909 -22.851 -1.228 1.00 97.12 261 ASN A CA 1
ATOM 1998 C C . ASN A 1 261 ? 31.062 -22.383 -2.120 1.00 97.12 261 ASN A C 1
ATOM 2000 O O . ASN A 1 261 ? 31.273 -22.950 -3.191 1.00 97.12 261 ASN A O 1
ATOM 2004 N N . SER A 1 262 ? 31.760 -21.332 -1.704 1.00 96.50 262 SER A N 1
ATOM 2005 C CA . SER A 1 262 ? 32.929 -20.790 -2.386 1.00 96.50 262 SER A CA 1
ATOM 2006 C C . SER A 1 262 ? 34.179 -20.911 -1.520 1.00 96.50 262 SER A C 1
ATOM 2008 O O . SER A 1 262 ? 34.124 -20.633 -0.319 1.00 96.50 262 SER A O 1
ATOM 2010 N N . MET A 1 263 ? 35.306 -21.205 -2.155 1.00 94.44 263 MET A N 1
ATOM 2011 C CA . MET A 1 263 ? 36.639 -21.153 -1.570 1.00 94.44 263 MET A CA 1
ATOM 2012 C C . MET A 1 263 ? 37.564 -20.431 -2.546 1.00 94.44 263 MET A C 1
ATOM 2014 O O . MET A 1 263 ? 37.586 -20.767 -3.730 1.00 94.44 263 MET A O 1
ATOM 2018 N N . LEU A 1 264 ? 38.291 -19.429 -2.059 1.00 92.38 264 LEU A N 1
ATOM 2019 C CA . LEU A 1 264 ? 39.262 -18.677 -2.844 1.00 92.38 264 LEU A CA 1
ATOM 2020 C C . LEU A 1 264 ? 40.643 -18.890 -2.222 1.00 92.38 264 LEU A C 1
ATOM 2022 O O . LEU A 1 264 ? 40.914 -18.384 -1.135 1.00 92.38 264 LEU A O 1
ATOM 2026 N N . GLU A 1 265 ? 41.481 -19.662 -2.903 1.00 91.50 265 GLU A N 1
ATOM 2027 C CA . GLU A 1 265 ? 42.868 -19.930 -2.518 1.00 91.50 265 GLU A CA 1
ATOM 2028 C C . GLU A 1 265 ? 43.776 -19.050 -3.369 1.00 91.50 265 GLU A C 1
ATOM 2030 O O . GLU A 1 265 ? 43.594 -18.948 -4.582 1.00 91.50 265 GLU A O 1
ATOM 2035 N N . GLU A 1 266 ? 44.747 -18.384 -2.761 1.00 83.19 266 GLU A N 1
ATOM 2036 C CA . GLU A 1 266 ? 45.708 -17.610 -3.540 1.00 83.19 266 GLU A CA 1
ATOM 2037 C C . GLU A 1 266 ? 46.600 -18.566 -4.326 1.00 83.19 266 GLU A C 1
ATOM 2039 O O . GLU A 1 266 ? 47.015 -19.599 -3.805 1.00 83.19 266 GLU A O 1
ATOM 2044 N N . HIS A 1 267 ? 46.845 -18.255 -5.598 1.00 68.25 267 HIS A N 1
ATOM 2045 C CA . HIS A 1 267 ? 47.744 -19.065 -6.403 1.00 68.25 267 HIS A CA 1
ATOM 2046 C C . HIS A 1 267 ? 49.174 -18.764 -5.943 1.00 68.25 267 HIS A C 1
ATOM 2048 O O . HIS A 1 267 ? 49.678 -17.665 -6.183 1.00 68.25 267 HIS A O 1
ATOM 2054 N N . GLU A 1 268 ? 49.805 -19.697 -5.231 1.00 56.91 268 GLU A N 1
ATOM 2055 C CA . GLU A 1 268 ? 51.250 -19.653 -5.022 1.00 56.91 268 GLU A CA 1
ATOM 2056 C C . GLU A 1 268 ? 51.907 -19.963 -6.365 1.00 56.91 268 GLU A C 1
ATOM 2058 O O . GLU A 1 268 ? 51.752 -21.047 -6.924 1.00 56.91 268 GLU A O 1
ATOM 2063 N N . ASP A 1 269 ? 52.591 -18.975 -6.936 1.00 49.38 269 ASP A N 1
ATOM 2064 C CA . ASP A 1 269 ? 53.485 -19.245 -8.046 1.00 49.38 269 ASP A CA 1
ATOM 2065 C C . ASP A 1 269 ? 54.642 -20.097 -7.511 1.00 49.38 269 ASP A C 1
ATOM 2067 O O . ASP A 1 269 ? 55.523 -19.583 -6.817 1.00 49.38 269 ASP A O 1
ATOM 2071 N N . ASP A 1 270 ? 54.712 -21.362 -7.934 1.00 44.25 270 ASP A N 1
ATOM 2072 C CA . ASP A 1 270 ? 55.885 -22.254 -7.815 1.00 44.25 270 ASP A CA 1
ATOM 2073 C C . ASP A 1 270 ? 57.173 -21.664 -8.464 1.00 44.25 270 ASP A C 1
ATOM 2075 O O . ASP A 1 270 ? 58.194 -22.336 -8.608 1.00 44.25 270 ASP A O 1
ATOM 2079 N N . ALA A 1 271 ? 57.157 -20.394 -8.884 1.00 42.81 271 ALA A N 1
ATOM 2080 C CA . ALA A 1 271 ? 58.278 -19.654 -9.451 1.00 42.81 271 ALA A CA 1
ATOM 2081 C C . ALA A 1 271 ? 58.938 -18.657 -8.472 1.00 42.81 271 ALA A C 1
ATOM 2083 O O . ALA A 1 271 ? 59.976 -18.089 -8.815 1.00 42.81 271 ALA A O 1
ATOM 2084 N N . ALA A 1 272 ? 58.392 -18.444 -7.266 1.00 42.09 272 ALA A N 1
ATOM 2085 C CA . ALA A 1 272 ? 58.907 -17.453 -6.309 1.00 42.09 272 ALA A CA 1
ATOM 2086 C C . ALA A 1 272 ? 59.950 -17.993 -5.302 1.00 42.09 272 ALA A C 1
ATOM 2088 O O . ALA A 1 272 ? 60.334 -17.283 -4.378 1.00 42.09 272 ALA A O 1
ATOM 2089 N N . GLU A 1 273 ? 60.490 -19.202 -5.493 1.00 36.81 273 GLU A N 1
ATOM 2090 C CA . GLU A 1 273 ? 61.563 -19.762 -4.643 1.00 36.81 273 GLU A CA 1
ATOM 2091 C C . GLU A 1 273 ? 62.976 -19.199 -4.951 1.00 36.81 273 GLU A C 1
ATOM 2093 O O . GLU A 1 273 ? 63.994 -19.731 -4.508 1.00 36.81 273 GLU A O 1
ATOM 2098 N N . LYS A 1 274 ? 63.085 -18.102 -5.716 1.00 38.81 274 LYS A N 1
ATOM 2099 C CA . LYS A 1 274 ? 64.370 -17.455 -6.045 1.00 38.81 274 LYS A CA 1
ATOM 2100 C C . LYS A 1 274 ? 64.337 -15.930 -5.956 1.00 38.81 274 LYS A C 1
ATOM 2102 O O . LYS A 1 274 ? 64.702 -15.252 -6.909 1.00 38.81 274 LYS A O 1
ATOM 2107 N N . SER A 1 275 ? 64.008 -15.378 -4.797 1.00 35.69 275 SER A N 1
ATOM 2108 C CA . SER A 1 275 ? 64.628 -14.125 -4.348 1.00 35.69 275 SER A CA 1
ATOM 2109 C C . SER A 1 275 ? 64.325 -13.890 -2.877 1.00 35.69 275 SER A C 1
ATOM 2111 O O . SER A 1 275 ? 63.174 -13.978 -2.478 1.00 35.69 275 SER A O 1
ATOM 2113 N N . GLU A 1 276 ? 65.364 -13.519 -2.133 1.00 33.44 276 GLU A N 1
ATOM 2114 C CA . GLU A 1 276 ? 65.337 -13.037 -0.744 1.00 33.44 276 GLU A CA 1
ATOM 2115 C C . GLU A 1 276 ? 65.536 -14.093 0.353 1.00 33.44 276 GLU A C 1
ATOM 2117 O O . GLU A 1 276 ? 64.802 -14.215 1.326 1.00 33.44 276 GLU A O 1
ATOM 2122 N N . ALA A 1 277 ? 66.695 -14.753 0.266 1.00 36.28 277 ALA A N 1
ATOM 2123 C CA . ALA A 1 277 ? 67.594 -14.716 1.413 1.00 36.28 277 ALA A CA 1
ATOM 2124 C C . ALA A 1 277 ? 68.045 -13.257 1.644 1.00 36.28 277 ALA A C 1
ATOM 2126 O O . ALA A 1 277 ? 68.384 -12.578 0.676 1.00 36.28 277 ALA A O 1
ATOM 2127 N N . VAL A 1 278 ? 68.109 -12.852 2.919 1.00 41.12 278 VAL A N 1
ATOM 2128 C CA . VAL A 1 278 ? 68.545 -11.557 3.499 1.00 41.12 278 VAL A CA 1
ATOM 2129 C C . VAL A 1 278 ? 67.385 -10.720 4.058 1.00 41.12 278 VAL A C 1
ATOM 2131 O O . VAL A 1 278 ? 66.908 -9.799 3.411 1.00 41.12 278 VAL A O 1
ATOM 2134 N N . ALA A 1 279 ? 66.987 -11.023 5.303 1.00 32.09 279 ALA A N 1
ATOM 2135 C CA . ALA A 1 279 ? 66.880 -10.061 6.417 1.00 32.09 279 ALA A CA 1
ATOM 2136 C C . ALA A 1 279 ? 66.182 -10.701 7.639 1.00 32.09 279 ALA A C 1
ATOM 2138 O O . ALA A 1 279 ? 65.027 -10.417 7.944 1.00 32.09 279 ALA A O 1
ATOM 2139 N N . GLU A 1 280 ? 66.902 -11.540 8.389 1.00 33.03 280 GLU A N 1
ATOM 2140 C CA . GLU A 1 280 ? 66.575 -11.774 9.800 1.00 33.03 280 GLU A CA 1
ATOM 2141 C C . GLU A 1 280 ? 67.171 -10.636 10.641 1.00 33.03 280 GLU A C 1
ATOM 2143 O O . GLU A 1 280 ? 68.390 -10.491 10.726 1.00 33.03 280 GLU A O 1
ATOM 2148 N N . SER A 1 281 ? 66.319 -9.810 11.253 1.00 31.47 281 SER A N 1
ATOM 2149 C CA . SER A 1 281 ? 66.466 -9.327 12.640 1.00 31.47 281 SER A CA 1
ATOM 2150 C C . SER A 1 281 ? 65.415 -8.260 12.966 1.00 31.47 281 SER A C 1
ATOM 2152 O O . SER A 1 281 ? 65.559 -7.087 12.644 1.00 31.47 281 SER A O 1
ATOM 2154 N N . SER A 1 282 ? 64.345 -8.656 13.651 1.00 30.00 282 SER A N 1
ATOM 2155 C CA . SER A 1 282 ? 63.861 -7.993 14.874 1.00 30.00 282 SER A CA 1
ATOM 2156 C C . SER A 1 282 ? 62.521 -8.582 15.307 1.00 30.00 282 SER A C 1
ATOM 2158 O O . SER A 1 282 ? 61.630 -8.890 14.523 1.00 30.00 282 SER A O 1
ATOM 2160 N N . SER A 1 283 ? 62.446 -8.814 16.605 1.00 31.02 283 SER A N 1
ATOM 2161 C CA . SER A 1 283 ? 61.403 -9.501 17.345 1.00 31.02 283 SER A CA 1
ATOM 2162 C C . SER A 1 283 ? 60.078 -8.736 17.417 1.00 31.02 283 SER A C 1
ATOM 2164 O O . SER A 1 283 ? 60.061 -7.579 17.824 1.00 31.02 283 SER A O 1
ATOM 2166 N N . GLY A 1 284 ? 58.977 -9.463 17.208 1.00 33.06 284 GLY A N 1
ATOM 2167 C CA . GLY A 1 284 ? 57.852 -9.478 18.150 1.00 33.06 284 GLY A CA 1
ATOM 2168 C C . GLY A 1 284 ? 56.893 -8.286 18.162 1.00 33.06 284 GLY A C 1
ATOM 2169 O O . GLY A 1 284 ? 56.789 -7.609 19.177 1.00 33.06 284 GLY A O 1
ATOM 2170 N N . ALA A 1 285 ? 56.103 -8.133 17.098 1.00 26.70 285 ALA A N 1
ATOM 2171 C CA . ALA A 1 285 ? 54.718 -7.659 17.171 1.00 26.70 285 ALA A CA 1
ATOM 2172 C C . ALA A 1 285 ? 53.962 -8.187 15.938 1.00 26.70 285 ALA A C 1
ATOM 2174 O O . ALA A 1 285 ? 54.227 -7.760 14.817 1.00 26.70 285 ALA A O 1
ATOM 2175 N N . GLN A 1 286 ? 53.058 -9.155 16.121 1.00 26.09 286 GLN A N 1
ATOM 2176 C CA . GLN A 1 286 ? 52.142 -9.579 15.058 1.00 26.09 286 GLN A CA 1
ATOM 2177 C C . GLN A 1 286 ? 51.168 -8.430 14.770 1.00 26.09 286 GLN A C 1
ATOM 2179 O O . GLN A 1 286 ? 50.200 -8.228 15.496 1.00 26.09 286 GLN A O 1
ATOM 2184 N N . ALA A 1 287 ? 51.451 -7.661 13.722 1.00 27.98 287 ALA A N 1
ATOM 2185 C CA . ALA A 1 287 ? 50.494 -6.756 13.108 1.00 27.98 287 ALA A CA 1
ATOM 2186 C C . ALA A 1 287 ? 49.639 -7.564 12.118 1.00 27.98 287 ALA A C 1
ATOM 2188 O O . ALA A 1 287 ? 50.101 -7.931 11.037 1.00 27.98 287 ALA A O 1
ATOM 2189 N N . GLU A 1 288 ? 48.399 -7.877 12.490 1.00 32.38 288 GLU A N 1
ATOM 2190 C CA . GLU A 1 288 ? 47.413 -8.406 11.547 1.00 32.38 288 GLU A CA 1
ATOM 2191 C C . GLU A 1 288 ? 46.996 -7.313 10.545 1.00 32.38 288 GLU A C 1
ATOM 2193 O O . GLU A 1 288 ? 46.492 -6.262 10.932 1.00 32.38 288 GLU A O 1
ATOM 2198 N N . GLY A 1 289 ? 47.140 -7.599 9.243 1.00 35.34 289 GLY A N 1
ATOM 2199 C CA . GLY A 1 289 ? 46.249 -7.047 8.215 1.00 35.34 289 GLY A CA 1
ATOM 2200 C C . GLY A 1 289 ? 46.789 -5.976 7.259 1.00 35.34 289 GLY A C 1
ATOM 2201 O O . GLY A 1 289 ? 46.095 -4.995 7.008 1.00 35.34 289 GLY A O 1
ATOM 2202 N N . SER A 1 290 ? 47.954 -6.171 6.633 1.00 37.66 290 SER A N 1
ATOM 2203 C CA . SER A 1 290 ? 48.266 -5.452 5.382 1.00 37.66 290 SER A CA 1
ATOM 2204 C C . SER A 1 290 ? 47.317 -5.917 4.261 1.00 37.66 290 SER A C 1
ATOM 2206 O O . SER A 1 290 ? 47.263 -7.109 3.943 1.00 37.66 290 SER A O 1
ATOM 2208 N N . LYS A 1 291 ? 46.529 -5.002 3.675 1.00 54.28 291 LYS A N 1
ATOM 2209 C CA . LYS A 1 291 ? 45.607 -5.295 2.561 1.00 54.28 291 LYS A CA 1
ATOM 2210 C C . LYS A 1 291 ? 46.406 -5.542 1.281 1.00 54.28 291 LYS A C 1
ATOM 2212 O O . LYS A 1 291 ? 46.810 -4.604 0.603 1.00 54.28 291 LYS A O 1
ATOM 2217 N N . SER A 1 292 ? 46.635 -6.810 0.946 1.00 67.75 292 SER A N 1
ATOM 2218 C CA . SER A 1 292 ? 47.280 -7.187 -0.314 1.00 67.75 292 SER A CA 1
ATOM 2219 C C . SER A 1 292 ? 46.403 -6.812 -1.515 1.00 67.75 292 SER A C 1
ATOM 2221 O O . SER A 1 292 ? 45.188 -7.036 -1.492 1.00 67.75 292 SER A O 1
ATOM 2223 N N . ALA A 1 293 ? 47.018 -6.298 -2.582 1.00 77.62 293 ALA A N 1
ATOM 2224 C CA . ALA A 1 293 ? 46.337 -6.037 -3.848 1.00 77.62 293 ALA A CA 1
ATOM 2225 C C . ALA A 1 293 ? 45.698 -7.322 -4.430 1.00 77.62 293 ALA A C 1
ATOM 2227 O O . ALA A 1 293 ? 46.157 -8.427 -4.110 1.00 77.62 293 ALA A O 1
ATOM 2228 N N . PRO A 1 294 ? 44.651 -7.205 -5.272 1.00 83.12 294 PRO A N 1
ATOM 2229 C CA . PRO A 1 294 ? 44.072 -8.353 -5.960 1.00 83.12 294 PRO A CA 1
ATOM 2230 C C . PRO A 1 294 ? 45.118 -9.056 -6.829 1.00 83.12 294 PRO A C 1
ATOM 2232 O O . PRO A 1 294 ? 45.872 -8.403 -7.550 1.00 83.12 294 PRO A O 1
ATOM 2235 N N . ARG A 1 295 ? 45.149 -10.387 -6.771 1.00 88.75 295 ARG A N 1
ATOM 2236 C CA . ARG A 1 295 ? 46.072 -11.242 -7.530 1.00 88.75 295 ARG A CA 1
ATOM 2237 C C . ARG A 1 295 ? 45.345 -12.483 -8.051 1.00 88.75 295 ARG A C 1
ATOM 2239 O O . ARG A 1 295 ? 44.285 -12.807 -7.508 1.00 88.75 295 ARG A O 1
ATOM 2246 N N . PRO A 1 296 ? 45.882 -13.175 -9.074 1.00 91.25 296 PRO A N 1
ATOM 2247 C CA . PRO A 1 296 ? 45.321 -14.438 -9.530 1.00 91.25 296 PRO A CA 1
ATOM 2248 C C . PRO A 1 296 ? 45.114 -15.410 -8.366 1.00 91.25 296 PRO A C 1
ATOM 2250 O O . PRO A 1 296 ? 46.009 -15.645 -7.553 1.00 91.25 296 PRO A O 1
ATOM 2253 N N . ALA A 1 297 ? 43.905 -15.946 -8.269 1.00 92.44 297 ALA A N 1
ATOM 2254 C CA . ALA A 1 297 ? 43.502 -16.827 -7.188 1.00 92.44 297 ALA A CA 1
ATOM 2255 C C . ALA A 1 297 ? 42.630 -17.953 -7.736 1.00 92.44 297 ALA A C 1
ATOM 2257 O O . ALA A 1 297 ? 41.830 -17.768 -8.652 1.00 92.44 297 ALA A O 1
ATOM 2258 N N . LYS A 1 298 ? 42.785 -19.143 -7.176 1.00 96.44 298 LYS A N 1
ATOM 2259 C CA . LYS A 1 298 ? 41.997 -20.321 -7.506 1.00 96.44 298 LYS A CA 1
ATOM 2260 C C . LYS A 1 298 ? 40.648 -20.240 -6.790 1.00 96.44 298 LYS A C 1
ATOM 2262 O O . LYS A 1 298 ? 40.553 -20.435 -5.581 1.00 96.44 298 LYS A O 1
ATOM 2267 N N . LEU A 1 299 ? 39.595 -19.957 -7.553 1.00 96.75 299 LEU A N 1
ATOM 2268 C CA . LEU A 1 299 ? 38.212 -19.936 -7.089 1.00 96.75 299 LEU A CA 1
ATOM 2269 C C . LEU A 1 299 ? 37.561 -21.299 -7.330 1.00 96.75 299 LEU A C 1
ATOM 2271 O O . LEU A 1 299 ? 37.383 -21.722 -8.472 1.00 96.75 299 LEU A O 1
ATOM 2275 N N . THR A 1 300 ? 37.150 -21.951 -6.249 1.00 97.69 300 THR A N 1
ATOM 2276 C CA . THR A 1 300 ? 36.264 -23.117 -6.269 1.00 97.69 300 THR A CA 1
ATOM 2277 C C . THR A 1 300 ? 34.867 -22.679 -5.860 1.00 97.69 300 THR A C 1
ATOM 2279 O O . THR A 1 300 ? 34.677 -22.209 -4.742 1.00 97.69 300 THR A O 1
ATOM 2282 N N . LEU A 1 301 ? 33.879 -22.840 -6.740 1.00 98.00 301 LEU A N 1
ATOM 2283 C CA . LEU A 1 301 ? 32.474 -22.560 -6.455 1.00 98.00 301 LEU A CA 1
ATOM 2284 C C . LEU A 1 301 ? 31.631 -23.812 -6.688 1.00 98.00 301 LEU A C 1
ATOM 2286 O O . LEU A 1 301 ? 31.572 -24.342 -7.796 1.00 98.00 301 LEU A O 1
ATOM 2290 N N . THR A 1 302 ? 30.923 -24.235 -5.647 1.00 97.94 302 THR A N 1
ATOM 2291 C CA . THR A 1 302 ? 29.891 -25.270 -5.708 1.00 97.94 302 THR A CA 1
ATOM 2292 C C . THR A 1 302 ? 28.520 -24.627 -5.575 1.00 97.94 302 THR A C 1
ATOM 2294 O O . THR A 1 302 ? 28.288 -23.854 -4.648 1.00 97.94 302 THR A O 1
ATOM 2297 N N . GLY A 1 303 ? 27.594 -24.959 -6.471 1.00 96.50 303 GLY A N 1
ATOM 2298 C CA . GLY A 1 303 ? 26.179 -24.603 -6.354 1.00 96.50 303 GLY A CA 1
ATOM 2299 C C . GLY A 1 303 ? 25.304 -25.849 -6.244 1.00 96.50 303 GLY A C 1
ATOM 2300 O O . GLY A 1 303 ? 25.669 -26.909 -6.750 1.00 96.50 303 GLY A O 1
ATOM 2301 N N . THR A 1 304 ? 24.141 -25.732 -5.603 1.00 95.19 304 THR A N 1
ATOM 2302 C CA . THR A 1 304 ? 23.147 -26.810 -5.519 1.00 95.19 304 THR A CA 1
ATOM 2303 C C . THR A 1 304 ? 21.712 -26.301 -5.598 1.00 95.19 304 THR A C 1
ATOM 2305 O O . THR A 1 304 ? 21.408 -25.210 -5.117 1.00 95.19 304 THR A O 1
ATOM 2308 N N . VAL A 1 305 ? 20.826 -27.122 -6.169 1.00 93.69 305 VAL A N 1
ATOM 2309 C CA . VAL A 1 305 ? 19.368 -26.961 -6.159 1.00 93.69 305 VAL A CA 1
ATOM 2310 C C . VAL A 1 305 ? 18.741 -28.274 -5.693 1.00 93.69 305 VAL A C 1
ATOM 2312 O O . VAL A 1 305 ? 19.017 -29.332 -6.256 1.00 93.69 305 VAL A O 1
ATOM 2315 N N . THR A 1 306 ? 17.913 -28.217 -4.650 1.00 91.19 306 THR A N 1
ATOM 2316 C CA . THR A 1 306 ? 17.271 -29.402 -4.048 1.00 91.19 306 THR A CA 1
ATOM 2317 C C . THR A 1 306 ? 15.755 -29.226 -4.012 1.00 91.19 306 THR A C 1
ATOM 2319 O O . THR A 1 306 ? 15.283 -28.147 -3.659 1.00 91.19 306 THR A O 1
ATOM 2322 N N . SER A 1 307 ? 14.982 -30.255 -4.363 1.00 88.88 307 SER A N 1
ATOM 2323 C CA . SER A 1 307 ? 13.518 -30.227 -4.261 1.00 88.88 307 SER A CA 1
ATOM 2324 C C . SER A 1 307 ? 13.045 -30.202 -2.801 1.00 88.88 307 SER A C 1
ATOM 2326 O O . SER A 1 307 ? 13.771 -30.591 -1.887 1.00 88.88 307 SER A O 1
ATOM 2328 N N . LEU A 1 308 ? 11.818 -29.731 -2.547 1.00 82.06 308 LEU A N 1
ATOM 2329 C CA . LEU A 1 308 ? 11.283 -29.563 -1.180 1.00 82.06 308 LEU A CA 1
ATOM 2330 C C . LEU A 1 308 ? 11.071 -30.878 -0.421 1.00 82.06 308 LEU A C 1
ATOM 2332 O O . LEU A 1 308 ? 11.122 -30.907 0.813 1.00 82.06 308 LEU A O 1
ATOM 2336 N N . ASP A 1 309 ? 10.803 -31.945 -1.162 1.00 81.12 309 ASP A N 1
ATOM 2337 C CA . ASP A 1 309 ? 10.684 -33.322 -0.686 1.00 81.12 309 ASP A CA 1
ATOM 2338 C C . ASP A 1 309 ? 12.039 -34.050 -0.637 1.00 81.12 309 ASP A C 1
ATOM 2340 O O . ASP A 1 309 ? 12.090 -35.211 -0.243 1.00 81.12 309 ASP A O 1
ATOM 2344 N N . ALA A 1 310 ? 13.125 -33.371 -1.031 1.00 83.62 310 ALA A N 1
ATOM 2345 C CA . ALA A 1 310 ? 14.478 -33.902 -1.164 1.00 83.62 310 ALA A CA 1
ATOM 2346 C C . ALA A 1 310 ? 14.638 -35.079 -2.154 1.00 83.62 310 ALA A C 1
ATOM 2348 O O . ALA A 1 310 ? 15.697 -35.707 -2.176 1.00 83.62 310 ALA A O 1
ATOM 2349 N N . SER A 1 311 ? 13.640 -35.360 -3.004 1.00 84.44 311 SER A N 1
ATOM 2350 C CA . SER A 1 311 ? 13.693 -36.454 -3.989 1.00 84.44 311 SER A CA 1
ATOM 2351 C C . SER A 1 311 ? 14.618 -36.167 -5.175 1.00 84.44 311 SER A C 1
ATOM 2353 O O . SER A 1 311 ? 15.183 -37.090 -5.762 1.00 84.44 311 SER A O 1
ATOM 2355 N N . LYS A 1 312 ? 14.809 -34.888 -5.518 1.00 89.75 312 LYS A N 1
ATOM 2356 C CA . LYS A 1 312 ? 15.684 -34.423 -6.598 1.00 89.75 312 LYS A CA 1
ATOM 2357 C C . LYS A 1 312 ? 16.728 -33.469 -6.036 1.00 89.75 312 LYS A C 1
ATOM 2359 O O . LYS A 1 312 ? 16.420 -32.536 -5.296 1.00 89.75 312 LYS A O 1
ATOM 2364 N N . HIS A 1 313 ? 17.978 -33.677 -6.423 1.00 92.12 313 HIS A N 1
ATOM 2365 C CA . HIS A 1 313 ? 19.091 -32.852 -5.981 1.00 92.12 313 HIS A CA 1
ATOM 2366 C C . HIS A 1 313 ? 20.136 -32.760 -7.084 1.00 92.12 313 HIS A C 1
ATOM 2368 O O . HIS A 1 313 ? 20.650 -33.778 -7.543 1.00 92.12 313 HIS A O 1
ATOM 2374 N N . VAL A 1 314 ? 20.478 -31.534 -7.460 1.00 93.88 314 VAL A N 1
ATOM 2375 C CA . VAL A 1 314 ? 21.511 -31.237 -8.449 1.00 93.88 314 VAL A CA 1
ATOM 2376 C C . VAL A 1 314 ? 22.579 -30.401 -7.764 1.00 93.88 314 VAL A C 1
ATOM 2378 O O . VAL A 1 314 ? 22.261 -29.452 -7.046 1.00 93.88 314 VAL A O 1
ATOM 2381 N N . HIS A 1 315 ? 23.845 -30.742 -7.965 1.00 94.62 315 HIS A N 1
ATOM 2382 C CA . HIS A 1 315 ? 24.969 -29.903 -7.569 1.00 94.62 315 HIS A CA 1
ATOM 2383 C C . HIS A 1 315 ? 26.022 -29.901 -8.674 1.00 94.62 315 HIS A C 1
ATOM 2385 O O . HIS A 1 315 ? 26.088 -30.826 -9.484 1.00 94.62 315 HIS A O 1
ATOM 2391 N N . HIS A 1 316 ? 26.819 -28.843 -8.727 1.00 96.88 316 HIS A N 1
ATOM 2392 C CA . HIS A 1 316 ? 27.928 -28.737 -9.660 1.00 96.88 316 HIS A CA 1
ATOM 2393 C C . HIS A 1 316 ? 29.020 -27.856 -9.062 1.00 96.88 316 HIS A C 1
ATOM 2395 O O . HIS A 1 316 ? 28.712 -26.840 -8.432 1.00 96.88 316 HIS A O 1
ATOM 2401 N N . THR A 1 317 ? 30.274 -28.243 -9.281 1.00 97.62 317 THR A N 1
ATOM 2402 C CA . THR A 1 317 ? 31.459 -27.546 -8.777 1.00 97.62 317 THR A CA 1
ATOM 2403 C C . THR A 1 317 ? 32.347 -27.159 -9.944 1.00 97.62 317 THR A C 1
ATOM 2405 O O . THR A 1 317 ? 32.652 -27.994 -10.793 1.00 97.62 317 THR A O 1
ATOM 2408 N N . ILE A 1 318 ? 32.776 -25.901 -9.970 1.00 97.62 318 ILE A N 1
ATOM 2409 C CA . ILE A 1 318 ? 33.795 -25.410 -10.897 1.00 97.62 318 ILE A CA 1
ATOM 2410 C C . ILE A 1 318 ? 34.952 -24.857 -10.075 1.00 97.62 318 ILE A C 1
ATOM 2412 O O . ILE A 1 318 ? 34.738 -24.049 -9.172 1.00 97.62 318 ILE A O 1
ATOM 2416 N N . THR A 1 319 ? 36.166 -25.272 -10.425 1.00 97.19 319 THR A N 1
ATOM 2417 C CA . THR A 1 319 ? 37.416 -24.734 -9.888 1.00 97.19 319 THR A CA 1
ATOM 2418 C C . THR A 1 319 ? 38.223 -24.151 -11.035 1.00 97.19 319 THR A C 1
ATOM 2420 O O . THR A 1 319 ? 38.540 -24.861 -11.987 1.00 97.19 319 THR A O 1
ATOM 2423 N N . THR A 1 320 ? 38.554 -22.865 -10.959 1.00 95.12 320 THR A N 1
ATOM 2424 C CA . THR A 1 320 ? 39.405 -22.194 -11.950 1.00 95.12 320 THR A CA 1
ATOM 2425 C C . THR A 1 320 ? 40.203 -21.073 -11.306 1.00 95.12 320 THR A C 1
ATOM 2427 O O . THR A 1 320 ? 39.791 -20.509 -10.293 1.00 95.12 320 THR A O 1
ATOM 2430 N N . VAL A 1 321 ? 41.340 -20.730 -11.904 1.00 95.38 321 VAL A N 1
ATOM 2431 C CA . VAL A 1 321 ? 42.060 -19.502 -11.563 1.00 95.38 321 VAL A CA 1
ATOM 2432 C C . VAL A 1 321 ? 41.285 -18.315 -12.136 1.00 95.38 321 VAL A C 1
ATOM 2434 O O . VAL A 1 321 ? 40.826 -18.376 -13.277 1.00 95.38 321 VAL A O 1
ATOM 2437 N N . VAL A 1 322 ? 41.104 -17.277 -11.323 1.00 94.38 322 VAL A N 1
ATOM 2438 C CA . VAL A 1 322 ? 40.490 -15.998 -11.689 1.00 94.38 322 VAL A CA 1
ATOM 2439 C C . VAL A 1 322 ? 41.438 -14.863 -11.314 1.00 94.38 322 VAL A C 1
ATOM 2441 O O . VAL A 1 322 ? 42.031 -14.876 -10.235 1.00 94.38 322 VAL A O 1
ATOM 2444 N N . ALA A 1 323 ? 41.584 -13.883 -12.199 1.00 92.62 323 ALA A N 1
ATOM 2445 C CA . ALA A 1 323 ? 42.413 -12.694 -11.994 1.00 92.62 323 ALA A CA 1
ATOM 2446 C C . ALA A 1 323 ? 41.587 -11.409 -11.810 1.00 92.62 323 ALA A C 1
ATOM 2448 O O . ALA A 1 323 ? 42.144 -10.344 -11.547 1.00 92.62 323 ALA A O 1
ATOM 2449 N N . SER A 1 324 ? 40.259 -11.490 -11.940 1.00 93.44 324 SER A N 1
ATOM 2450 C CA . SER A 1 324 ? 39.363 -10.339 -11.852 1.00 93.44 324 SER A CA 1
ATOM 2451 C C . SER A 1 324 ? 37.996 -10.689 -11.261 1.00 93.44 324 SER A C 1
ATOM 2453 O O . SER A 1 324 ? 37.549 -11.840 -11.272 1.00 93.44 324 SER A O 1
ATOM 2455 N N . ALA A 1 325 ? 37.281 -9.662 -10.789 1.00 90.75 325 ALA A N 1
ATOM 2456 C CA . ALA A 1 325 ? 35.903 -9.801 -10.322 1.00 90.75 325 ALA A CA 1
ATOM 2457 C C . ALA A 1 325 ? 34.965 -10.301 -11.438 1.00 90.75 325 ALA A C 1
ATOM 2459 O O . ALA A 1 325 ? 34.041 -11.067 -11.172 1.00 90.75 325 ALA A O 1
ATOM 2460 N N . GLN A 1 326 ? 35.212 -9.888 -12.685 1.00 93.25 326 GLN A N 1
ATOM 2461 C CA . GLN A 1 326 ? 34.443 -10.290 -13.862 1.00 93.25 326 GLN A CA 1
ATOM 2462 C C . GLN A 1 326 ? 34.623 -11.779 -14.172 1.00 93.25 326 GLN A C 1
ATOM 2464 O O . GLN A 1 326 ? 33.643 -12.467 -14.459 1.00 93.25 326 GLN A O 1
ATOM 2469 N N . GLU A 1 327 ? 35.851 -12.294 -14.072 1.00 95.94 327 GLU A N 1
ATOM 2470 C CA . GLU A 1 327 ? 36.118 -13.729 -14.214 1.00 95.94 327 GLU A CA 1
ATOM 2471 C C . GLU A 1 327 ? 35.433 -14.535 -13.107 1.00 95.94 327 GLU A C 1
ATOM 2473 O O . GLU A 1 327 ? 34.782 -15.537 -13.401 1.00 95.94 327 GLU A O 1
ATOM 2478 N N . ALA A 1 328 ? 35.481 -14.062 -11.856 1.00 95.75 328 ALA A N 1
ATOM 2479 C CA . ALA A 1 328 ? 34.760 -14.688 -10.747 1.00 95.75 328 ALA A CA 1
ATOM 2480 C C . ALA A 1 328 ? 33.238 -14.736 -10.996 1.00 95.75 328 ALA A C 1
ATOM 2482 O O . ALA A 1 328 ? 32.601 -15.772 -10.791 1.00 95.75 328 ALA A O 1
ATOM 2483 N N . GLU A 1 329 ? 32.638 -13.654 -11.505 1.00 95.69 329 GLU A N 1
ATOM 2484 C CA . GLU A 1 329 ? 31.225 -13.654 -11.907 1.00 95.69 329 GLU A CA 1
ATOM 2485 C C . GLU A 1 329 ? 30.924 -14.685 -13.000 1.00 95.69 329 GLU A C 1
ATOM 2487 O O . GLU A 1 329 ? 29.886 -15.351 -12.943 1.00 95.69 329 GLU A O 1
ATOM 2492 N N . GLU A 1 330 ? 31.811 -14.844 -13.983 1.00 95.88 330 GLU A N 1
ATOM 2493 C CA . GLU A 1 330 ? 31.614 -15.813 -15.062 1.00 95.88 330 GLU A CA 1
ATOM 2494 C C . GLU A 1 330 ? 31.672 -17.260 -14.554 1.00 95.88 330 GLU A C 1
ATOM 2496 O O . GLU A 1 330 ? 30.854 -18.079 -14.979 1.00 95.88 330 GLU A O 1
ATOM 2501 N N . VAL A 1 331 ? 32.527 -17.566 -13.567 1.00 97.00 331 VAL A N 1
ATOM 2502 C CA . VAL A 1 331 ? 32.496 -18.859 -12.850 1.00 97.00 331 VAL A CA 1
ATOM 2503 C C . VAL A 1 331 ? 31.112 -19.110 -12.258 1.00 97.00 331 VAL A C 1
ATOM 2505 O O . VAL A 1 331 ? 30.528 -20.173 -12.474 1.00 97.00 331 VAL A O 1
ATOM 2508 N N . GLY A 1 332 ? 30.543 -18.104 -11.589 1.00 96.19 332 GLY A N 1
ATOM 2509 C CA . GLY A 1 332 ? 29.180 -18.142 -11.062 1.00 96.19 332 GLY A CA 1
ATOM 2510 C C . GLY A 1 332 ? 28.130 -18.490 -12.114 1.00 96.19 332 GLY A C 1
ATOM 2511 O O . GLY A 1 332 ? 27.327 -19.409 -11.926 1.00 96.19 332 GLY A O 1
ATOM 2512 N N . LYS A 1 333 ? 28.156 -17.794 -13.255 1.00 93.81 333 LYS A N 1
ATOM 2513 C CA . LYS A 1 333 ? 27.230 -18.060 -14.368 1.00 93.81 333 LYS A CA 1
ATOM 2514 C C . LYS A 1 333 ? 27.414 -19.463 -14.939 1.00 93.81 333 LYS A C 1
ATOM 2516 O O . LYS A 1 333 ? 26.425 -20.103 -15.290 1.00 93.81 333 LYS A O 1
ATOM 2521 N N . ASN A 1 334 ? 28.648 -19.949 -15.033 1.00 95.56 334 ASN A N 1
ATOM 2522 C CA . ASN A 1 334 ? 28.944 -21.270 -15.581 1.00 95.56 334 ASN A CA 1
ATOM 2523 C C . ASN A 1 334 ? 28.475 -22.397 -14.654 1.00 95.56 334 ASN A C 1
ATOM 2525 O O . ASN A 1 334 ? 27.863 -23.347 -15.143 1.00 95.56 334 ASN A O 1
ATOM 2529 N N . VAL A 1 335 ? 28.634 -22.251 -13.331 1.00 97.19 335 VAL A N 1
ATOM 2530 C CA . VAL A 1 335 ? 28.047 -23.185 -12.352 1.00 97.19 335 VAL A CA 1
ATOM 2531 C C . VAL A 1 335 ? 26.529 -23.240 -12.527 1.00 97.19 335 VAL A C 1
ATOM 2533 O O . VAL A 1 335 ? 25.961 -24.325 -12.635 1.00 97.19 335 VAL A O 1
ATOM 2536 N N . ALA A 1 336 ? 25.861 -22.090 -12.636 1.00 93.38 336 ALA A N 1
ATOM 2537 C CA . ALA A 1 336 ? 24.414 -22.040 -12.840 1.00 93.38 336 ALA A CA 1
ATOM 2538 C C . ALA A 1 336 ? 23.959 -22.686 -14.161 1.00 93.38 336 ALA A C 1
ATOM 2540 O O . ALA A 1 336 ? 23.003 -23.461 -14.163 1.00 93.38 336 ALA A O 1
ATOM 2541 N N . LYS A 1 337 ? 24.651 -22.423 -15.279 1.00 92.31 337 LYS A N 1
ATOM 2542 C CA . LYS A 1 337 ? 24.367 -23.070 -16.575 1.00 92.31 337 LYS A CA 1
ATOM 2543 C C . LYS A 1 337 ? 24.504 -24.592 -16.477 1.00 92.31 337 LYS A C 1
ATOM 2545 O O . LYS A 1 337 ? 23.638 -25.310 -16.974 1.00 92.31 337 LYS A O 1
ATOM 2550 N N . ALA A 1 338 ? 25.544 -25.082 -15.802 1.00 94.69 338 ALA A N 1
ATOM 2551 C CA . ALA A 1 338 ? 25.746 -26.510 -15.582 1.00 94.69 338 ALA A CA 1
ATOM 2552 C C . ALA A 1 338 ? 24.655 -27.118 -14.685 1.00 94.69 338 ALA A C 1
ATOM 2554 O O . ALA A 1 338 ? 24.161 -28.206 -14.970 1.00 94.69 338 ALA A O 1
ATOM 2555 N N . LEU A 1 339 ? 24.214 -26.413 -13.640 1.00 94.25 339 LEU A N 1
ATOM 2556 C CA . LEU A 1 339 ? 23.078 -26.840 -12.815 1.00 94.25 339 LEU A CA 1
ATOM 2557 C C . LEU A 1 339 ? 21.788 -26.945 -13.639 1.00 94.25 339 LEU A C 1
ATOM 2559 O O . LEU A 1 339 ? 21.078 -27.943 -13.538 1.00 94.25 339 LEU A O 1
ATOM 2563 N N . ILE A 1 340 ? 21.500 -25.951 -14.486 1.00 88.94 340 ILE A N 1
ATOM 2564 C CA . ILE A 1 340 ? 20.328 -25.953 -15.376 1.00 88.94 340 ILE A CA 1
ATOM 2565 C C . ILE A 1 340 ? 20.381 -27.140 -16.341 1.00 88.94 340 ILE A C 1
ATOM 2567 O O . ILE A 1 340 ? 19.384 -27.847 -16.473 1.00 88.94 340 ILE A O 1
ATOM 2571 N N . ALA A 1 341 ? 21.536 -27.388 -16.966 1.00 89.44 341 ALA A N 1
ATOM 2572 C CA . ALA A 1 341 ? 21.731 -28.520 -17.871 1.00 89.44 341 ALA A CA 1
ATOM 2573 C C . ALA A 1 341 ? 21.512 -29.878 -17.179 1.00 89.44 341 ALA A C 1
ATOM 2575 O O . ALA A 1 341 ? 21.038 -30.817 -17.809 1.00 89.44 341 ALA A O 1
ATOM 257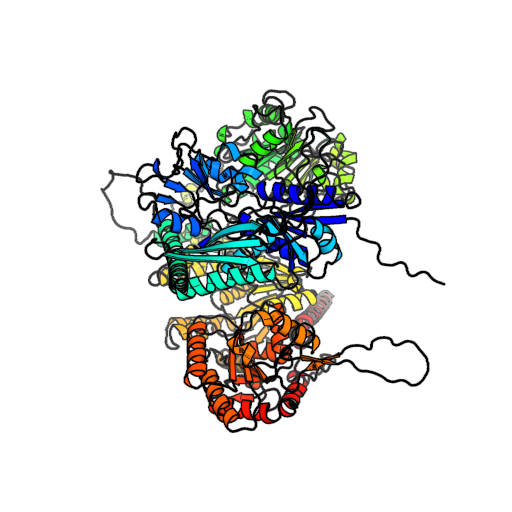6 N N . ASN A 1 342 ? 21.792 -29.958 -15.875 1.00 90.88 342 ASN A N 1
ATOM 2577 C CA . ASN A 1 342 ? 21.592 -31.150 -15.051 1.00 90.88 342 ASN A CA 1
ATOM 2578 C C . ASN A 1 342 ? 20.204 -31.210 -14.371 1.00 90.88 342 ASN A C 1
ATOM 2580 O O . ASN A 1 342 ? 20.019 -31.971 -13.424 1.00 90.88 342 ASN A O 1
ATOM 2584 N N . GLY A 1 343 ? 19.222 -30.421 -14.828 1.00 87.38 343 GLY A N 1
ATOM 2585 C CA . GLY A 1 343 ? 17.822 -30.521 -14.385 1.00 87.38 343 GLY A CA 1
ATOM 2586 C C . GLY A 1 343 ? 17.421 -29.596 -13.230 1.00 87.38 343 GLY A C 1
ATOM 2587 O O . GLY A 1 343 ? 16.316 -29.715 -12.702 1.00 87.38 343 GLY A O 1
ATOM 2588 N N . ALA A 1 344 ? 18.264 -28.633 -12.834 1.00 87.75 344 ALA A N 1
ATOM 2589 C CA . ALA A 1 344 ? 17.907 -27.681 -11.775 1.00 87.75 344 ALA A CA 1
ATOM 2590 C C . ALA A 1 344 ? 16.682 -26.818 -12.126 1.00 87.75 344 ALA A C 1
ATOM 2592 O O . ALA A 1 344 ? 15.923 -26.440 -11.233 1.00 87.75 344 ALA A O 1
ATOM 2593 N N . LYS A 1 345 ? 16.466 -26.529 -13.417 1.00 84.00 345 LYS A N 1
ATOM 2594 C CA . LYS A 1 345 ? 15.323 -25.731 -13.880 1.00 84.00 345 LYS A CA 1
ATOM 2595 C C . LYS A 1 345 ? 13.987 -26.411 -13.575 1.00 84.00 345 LYS A C 1
ATOM 2597 O O . LYS A 1 345 ? 13.082 -25.756 -13.071 1.00 84.00 345 LYS A O 1
ATOM 2602 N N . ASP A 1 346 ? 13.901 -27.722 -13.781 1.00 84.06 346 ASP A N 1
ATOM 2603 C CA . ASP A 1 346 ? 12.678 -28.483 -13.518 1.00 84.06 346 ASP A CA 1
ATOM 2604 C C . ASP A 1 346 ? 12.307 -28.454 -12.031 1.00 84.06 346 ASP A C 1
ATOM 2606 O O . ASP A 1 346 ? 11.133 -28.307 -11.687 1.00 84.06 346 ASP A O 1
ATOM 2610 N N . ILE A 1 347 ? 13.314 -28.533 -11.151 1.00 85.75 347 ILE A N 1
ATOM 2611 C CA . ILE A 1 347 ? 13.134 -28.420 -9.699 1.00 85.75 347 ILE A CA 1
ATOM 2612 C C . ILE A 1 347 ? 12.616 -27.023 -9.334 1.00 85.75 347 ILE A C 1
ATOM 2614 O O . ILE A 1 347 ? 11.657 -26.902 -8.576 1.00 85.75 347 ILE A O 1
ATOM 2618 N N . LEU A 1 348 ? 13.220 -25.958 -9.869 1.00 81.31 348 LEU A N 1
ATOM 2619 C CA . LEU A 1 348 ? 12.806 -24.580 -9.572 1.00 81.31 348 LEU A CA 1
ATOM 2620 C C . LEU A 1 348 ? 11.384 -24.283 -10.075 1.00 81.31 348 LEU A C 1
ATOM 2622 O O . LEU A 1 348 ? 10.590 -23.679 -9.350 1.00 81.31 348 LEU A O 1
ATOM 2626 N N . ASP A 1 349 ? 11.033 -24.763 -11.268 1.00 77.25 349 ASP A N 1
ATOM 2627 C CA . ASP A 1 349 ? 9.697 -24.609 -11.849 1.00 77.25 349 ASP A CA 1
ATOM 2628 C C . ASP A 1 349 ? 8.631 -25.377 -11.048 1.00 77.25 349 ASP A C 1
ATOM 2630 O O . ASP A 1 349 ? 7.523 -24.880 -10.835 1.00 77.25 349 ASP A O 1
ATOM 2634 N N . GLU A 1 350 ? 8.955 -26.584 -10.572 1.00 77.38 350 GLU A N 1
ATOM 2635 C CA . GLU A 1 350 ? 8.091 -27.382 -9.693 1.00 77.38 350 GLU A CA 1
ATOM 2636 C C . GLU A 1 350 ? 7.824 -26.672 -8.363 1.00 77.38 350 GLU A C 1
ATOM 2638 O O . GLU A 1 350 ? 6.673 -26.570 -7.935 1.00 77.38 350 GLU A O 1
ATOM 2643 N N . ILE A 1 351 ? 8.860 -26.092 -7.761 1.00 70.12 351 ILE A N 1
ATOM 2644 C CA . ILE A 1 351 ? 8.754 -25.357 -6.497 1.00 70.12 351 ILE A CA 1
ATOM 2645 C C . ILE A 1 351 ? 7.929 -24.087 -6.646 1.00 70.12 351 ILE A C 1
ATOM 2647 O O . ILE A 1 351 ? 7.126 -23.783 -5.765 1.00 70.12 351 ILE A O 1
ATOM 2651 N N . ASN A 1 352 ? 8.088 -23.353 -7.747 1.00 66.25 352 ASN A N 1
ATOM 2652 C CA . ASN A 1 352 ? 7.279 -22.165 -8.005 1.00 66.25 352 ASN A CA 1
ATOM 2653 C C . ASN A 1 352 ? 5.787 -22.526 -8.126 1.00 66.25 352 ASN A C 1
ATOM 2655 O O . ASN A 1 352 ? 4.958 -21.886 -7.477 1.00 66.25 352 ASN A O 1
ATOM 2659 N N . ARG A 1 353 ? 5.450 -23.616 -8.836 1.00 67.38 353 ARG A N 1
ATOM 2660 C CA . ARG A 1 353 ? 4.071 -24.142 -8.907 1.00 67.38 353 ARG A CA 1
ATOM 2661 C C . ARG A 1 353 ? 3.546 -24.599 -7.543 1.00 67.38 353 ARG A C 1
ATOM 2663 O O . ARG A 1 353 ? 2.414 -24.287 -7.168 1.00 67.38 353 ARG A O 1
ATOM 2670 N N . GLU A 1 354 ? 4.351 -25.339 -6.779 1.00 64.44 354 GLU A N 1
ATOM 2671 C CA . GLU A 1 354 ? 3.936 -25.842 -5.468 1.00 64.44 354 GLU A CA 1
ATOM 2672 C C . GLU A 1 354 ? 3.740 -24.696 -4.469 1.00 64.44 354 GLU A C 1
ATOM 2674 O O . GLU A 1 354 ? 2.752 -24.692 -3.734 1.00 64.44 354 GLU A O 1
ATOM 2679 N N . ARG A 1 355 ? 4.613 -23.683 -4.491 1.00 61.09 355 ARG A N 1
ATOM 2680 C CA . ARG A 1 355 ? 4.500 -22.461 -3.686 1.00 61.09 355 ARG A CA 1
ATOM 2681 C C . ARG A 1 355 ? 3.186 -21.739 -3.954 1.00 61.09 355 ARG A C 1
ATOM 2683 O O . ARG A 1 355 ? 2.483 -21.416 -3.002 1.00 61.09 355 ARG A O 1
ATOM 2690 N N . GLU A 1 356 ? 2.826 -21.527 -5.218 1.00 55.34 356 GLU A N 1
ATOM 2691 C CA . GLU A 1 356 ? 1.540 -20.920 -5.587 1.00 55.34 356 GLU A CA 1
ATOM 2692 C C . GLU A 1 356 ? 0.356 -21.738 -5.051 1.00 55.34 356 GLU A C 1
ATOM 2694 O O . GLU A 1 356 ? -0.586 -21.179 -4.484 1.00 55.34 356 GLU A O 1
ATOM 2699 N N . SER A 1 357 ? 0.442 -23.069 -5.130 1.00 55.56 357 SER A N 1
ATOM 2700 C CA . SER A 1 357 ? -0.593 -23.965 -4.606 1.00 55.56 357 SER A CA 1
ATOM 2701 C C . SER A 1 357 ? -0.673 -23.980 -3.071 1.00 55.56 357 SER A C 1
ATOM 2703 O O . SER A 1 357 ? -1.772 -24.023 -2.521 1.00 55.56 357 SER A O 1
ATOM 2705 N N . ARG A 1 358 ? 0.461 -23.903 -2.357 1.00 55.88 358 ARG A N 1
ATOM 2706 C CA . ARG A 1 358 ? 0.521 -23.838 -0.885 1.00 55.88 358 ARG A CA 1
ATOM 2707 C C . ARG A 1 358 ? 0.009 -22.500 -0.370 1.00 55.88 358 ARG A C 1
ATOM 2709 O O . ARG A 1 358 ? -0.786 -22.499 0.557 1.00 55.88 358 ARG A O 1
ATOM 2716 N N . VAL A 1 359 ? 0.355 -21.392 -1.032 1.00 49.00 359 VAL A N 1
ATOM 2717 C CA . VAL A 1 359 ? -0.215 -20.060 -0.752 1.00 49.00 359 VAL A CA 1
ATOM 2718 C C . VAL A 1 359 ? -1.741 -20.093 -0.882 1.00 49.00 359 VAL A C 1
ATOM 2720 O O . VAL A 1 359 ? -2.446 -19.508 -0.063 1.00 49.00 359 VAL A O 1
ATOM 2723 N N . GLN A 1 360 ? -2.272 -20.779 -1.898 1.00 51.16 360 GLN A N 1
ATOM 2724 C CA . GLN A 1 360 ? -3.716 -20.952 -2.060 1.00 51.16 360 GLN A CA 1
ATOM 2725 C C . GLN A 1 360 ? -4.320 -21.845 -0.967 1.00 51.16 360 GLN A C 1
ATOM 2727 O O . GLN A 1 360 ? -5.325 -21.453 -0.380 1.00 51.16 360 GLN A O 1
ATOM 2732 N N . ARG A 1 361 ? -3.701 -22.992 -0.647 1.00 51.38 361 ARG A N 1
ATOM 2733 C CA . ARG A 1 361 ? -4.178 -23.925 0.392 1.00 51.38 361 ARG A CA 1
ATOM 2734 C C . ARG A 1 361 ? -4.112 -23.345 1.799 1.00 51.38 361 ARG A C 1
ATOM 2736 O O . ARG A 1 361 ? -5.057 -23.549 2.539 1.00 51.38 361 ARG A O 1
ATOM 2743 N N . GLU A 1 362 ? -3.061 -22.618 2.170 1.00 43.34 362 GLU A N 1
ATOM 2744 C CA . GLU A 1 362 ? -2.972 -21.952 3.477 1.00 43.34 362 GLU A CA 1
ATOM 2745 C C . GLU A 1 362 ? -3.978 -20.806 3.579 1.00 43.34 362 GLU A C 1
ATOM 2747 O O . GLU A 1 362 ? -4.657 -20.697 4.589 1.00 43.34 362 GLU A O 1
ATOM 2752 N N . ARG A 1 363 ? -4.212 -20.033 2.507 1.00 47.00 363 ARG A N 1
ATOM 2753 C CA . ARG A 1 363 ? -5.330 -19.064 2.475 1.00 47.00 363 ARG A CA 1
ATOM 2754 C C . ARG A 1 363 ? -6.696 -19.738 2.627 1.00 47.00 363 ARG A C 1
ATOM 2756 O O . ARG A 1 363 ? -7.618 -19.133 3.168 1.00 47.00 363 ARG A O 1
ATOM 2763 N N . GLN A 1 364 ? -6.829 -20.970 2.142 1.00 44.19 364 GLN A N 1
ATOM 2764 C CA . GLN A 1 364 ? -8.041 -21.778 2.239 1.00 44.19 364 GLN A CA 1
ATOM 2765 C C . GLN A 1 364 ? -8.178 -22.436 3.626 1.00 44.19 364 GLN A C 1
ATOM 2767 O O . GLN A 1 364 ? -9.266 -22.430 4.188 1.00 44.19 364 GLN A O 1
ATOM 2772 N N . GLN A 1 365 ? -7.081 -22.901 4.229 1.00 41.72 365 GLN A N 1
ATOM 2773 C CA . GLN A 1 365 ? -7.025 -23.468 5.579 1.00 41.72 365 GLN A CA 1
ATOM 2774 C C . GLN A 1 365 ? -7.136 -22.411 6.676 1.00 41.72 365 GLN A C 1
ATOM 2776 O O . GLN A 1 365 ? -7.753 -22.686 7.696 1.00 41.72 365 GLN A O 1
ATOM 2781 N N . ASP A 1 366 ? -6.602 -21.205 6.486 1.00 39.19 366 ASP A N 1
ATOM 2782 C CA . ASP A 1 366 ? -6.831 -20.066 7.382 1.00 39.19 366 ASP A CA 1
ATOM 2783 C C . ASP A 1 366 ? -8.291 -19.612 7.309 1.00 39.19 366 ASP A C 1
ATOM 2785 O O . ASP A 1 366 ? -8.883 -19.255 8.329 1.00 39.19 366 ASP A O 1
ATOM 2789 N N . ALA A 1 367 ? -8.911 -19.706 6.126 1.00 41.09 367 ALA A N 1
ATOM 2790 C CA . ALA A 1 367 ? -10.351 -19.526 5.987 1.00 41.09 367 ALA A CA 1
ATOM 2791 C C . ALA A 1 367 ? -11.138 -20.643 6.707 1.00 41.09 367 ALA A C 1
ATOM 2793 O O . ALA A 1 367 ? -12.108 -20.336 7.392 1.00 41.09 367 ALA A O 1
ATOM 2794 N N . GLU A 1 368 ? -10.706 -21.909 6.626 1.00 38.12 368 GLU A N 1
ATOM 2795 C CA . GLU A 1 368 ? -11.331 -23.059 7.310 1.00 38.12 368 GLU A CA 1
ATOM 2796 C C . GLU A 1 368 ? -11.083 -23.101 8.833 1.00 38.12 368 GLU A C 1
ATOM 2798 O O . GLU A 1 368 ? -11.965 -23.511 9.583 1.00 38.12 368 GLU A O 1
ATOM 2803 N N . ARG A 1 369 ? -9.919 -22.660 9.330 1.00 35.84 369 ARG A N 1
ATOM 2804 C CA . ARG A 1 369 ? -9.606 -22.543 10.769 1.00 35.84 369 ARG A CA 1
ATOM 2805 C C . ARG A 1 369 ? -10.371 -21.399 11.415 1.00 35.84 369 ARG A C 1
ATOM 2807 O O . ARG A 1 369 ? -10.844 -21.559 12.532 1.00 35.84 369 ARG A O 1
ATOM 2814 N N . ALA A 1 370 ? -10.572 -20.297 10.694 1.00 36.56 370 ALA A N 1
ATOM 2815 C CA . ALA A 1 370 ? -11.478 -19.229 11.114 1.00 36.56 370 ALA A CA 1
ATOM 2816 C C . ALA A 1 370 ? -12.962 -19.661 11.134 1.00 36.56 370 ALA A C 1
ATOM 2818 O O . ALA A 1 370 ? -13.803 -18.924 11.644 1.00 36.56 370 ALA A O 1
ATOM 2819 N N . LEU A 1 371 ? -13.280 -20.842 10.583 1.00 34.09 371 LEU A N 1
ATOM 2820 C CA . LEU A 1 371 ? -14.611 -21.451 10.523 1.00 34.09 371 LEU A CA 1
ATOM 2821 C C . LEU A 1 371 ? -14.823 -22.592 11.543 1.00 34.09 371 LEU A C 1
ATOM 2823 O O . LEU A 1 371 ? -15.930 -23.130 11.592 1.00 34.09 371 LEU A O 1
ATOM 2827 N N . ARG A 1 372 ? -13.825 -22.977 12.358 1.00 28.56 372 ARG A N 1
ATOM 2828 C CA . ARG A 1 372 ? -14.005 -24.015 13.394 1.00 28.56 372 ARG A CA 1
ATOM 2829 C C . ARG A 1 372 ? -14.486 -23.400 14.718 1.00 28.56 372 ARG A C 1
ATOM 2831 O O . ARG A 1 372 ? -13.828 -22.487 15.212 1.00 28.56 372 ARG A O 1
ATOM 2838 N N . PRO A 1 373 ? -15.585 -23.892 15.317 1.00 36.00 373 PRO A N 1
ATOM 2839 C CA . PRO A 1 373 ? -15.892 -23.625 16.719 1.00 36.00 373 PRO A CA 1
ATOM 2840 C C . PRO A 1 373 ? -14.833 -24.300 17.602 1.00 36.00 373 PRO A C 1
ATOM 2842 O O . PRO A 1 373 ? -14.409 -25.412 17.286 1.00 36.00 373 PRO A O 1
ATOM 2845 N N . GLU A 1 374 ? -14.413 -23.657 18.693 1.00 30.27 374 GLU A N 1
ATOM 2846 C CA . GLU A 1 374 ? -13.635 -24.332 19.738 1.00 30.27 374 GLU A CA 1
ATOM 2847 C C . GLU A 1 374 ? -14.460 -25.502 20.299 1.00 30.27 374 GLU A C 1
ATOM 2849 O O . GLU A 1 374 ? -15.573 -25.313 20.794 1.00 30.27 374 GLU A O 1
ATOM 2854 N N . GLU A 1 375 ? -13.936 -26.723 20.174 1.00 27.39 375 GLU A N 1
ATOM 2855 C CA . GLU A 1 375 ? -14.498 -27.914 20.809 1.00 27.39 375 GLU A CA 1
ATOM 2856 C C . GLU A 1 375 ? -14.249 -27.822 22.317 1.00 27.39 375 GLU A C 1
ATOM 2858 O O . GLU A 1 375 ? -13.155 -28.091 22.804 1.00 27.39 375 GLU A O 1
ATOM 2863 N N . VAL A 1 376 ? -15.280 -27.427 23.062 1.00 31.83 376 VAL A N 1
ATOM 2864 C CA . VAL A 1 376 ? -15.367 -27.703 24.496 1.00 31.83 376 VAL A CA 1
ATOM 2865 C C . VAL A 1 376 ? -15.928 -29.116 24.643 1.00 31.83 376 VAL A C 1
ATOM 2867 O O . VAL A 1 376 ? -17.071 -29.379 24.260 1.00 31.83 376 VAL A O 1
ATOM 2870 N N . GLU A 1 377 ? -15.117 -30.017 25.196 1.00 29.70 377 GLU A N 1
ATOM 2871 C CA . GLU A 1 377 ? -15.541 -31.323 25.709 1.00 29.70 377 GLU A CA 1
ATOM 2872 C C . GLU A 1 377 ? -16.777 -31.146 26.605 1.00 29.70 377 GLU A C 1
ATOM 2874 O O . GLU A 1 377 ? -16.701 -30.619 27.712 1.00 29.70 377 GLU A O 1
ATOM 2879 N N . THR A 1 378 ? -17.943 -31.552 26.105 1.00 27.81 378 THR A N 1
ATOM 2880 C CA . THR A 1 378 ? -19.190 -31.602 26.875 1.00 27.81 378 THR A CA 1
ATOM 2881 C C . THR A 1 378 ? -19.922 -32.892 26.539 1.00 27.81 378 THR A C 1
ATOM 2883 O O . THR A 1 378 ? -20.840 -32.942 25.721 1.00 27.81 378 THR A O 1
ATOM 2886 N N . ASP A 1 379 ? -19.483 -33.966 27.189 1.00 26.86 379 ASP A N 1
ATOM 2887 C CA . ASP A 1 379 ? -20.260 -35.191 27.337 1.00 26.86 379 ASP A CA 1
ATOM 2888 C C . ASP A 1 379 ? -21.255 -34.991 28.490 1.00 26.86 379 ASP A C 1
ATOM 2890 O O . ASP A 1 379 ? -21.088 -35.516 29.579 1.00 26.86 379 ASP A O 1
ATOM 2894 N N . ASP A 1 380 ? -22.235 -34.108 28.290 1.00 29.19 380 ASP A N 1
ATOM 2895 C CA . ASP A 1 380 ? -23.489 -34.083 29.045 1.00 29.19 380 ASP A CA 1
ATOM 2896 C C . ASP A 1 380 ? -24.433 -33.036 28.434 1.00 29.19 380 ASP A C 1
ATOM 2898 O O . ASP A 1 380 ? -24.003 -31.976 27.999 1.00 29.19 380 ASP A O 1
ATOM 2902 N N . LEU A 1 381 ? -25.739 -33.321 28.422 1.00 27.39 381 LEU A N 1
ATOM 2903 C CA . LEU A 1 381 ? -26.839 -32.524 27.830 1.00 27.39 381 LEU A CA 1
ATOM 2904 C C . LEU A 1 381 ? -27.206 -32.793 26.356 1.00 27.39 381 LEU A C 1
ATOM 2906 O O . LEU A 1 381 ? -27.477 -31.887 25.569 1.00 27.39 381 LEU A O 1
ATOM 2910 N N . LYS A 1 382 ? -27.450 -34.062 26.011 1.00 26.36 382 LYS A N 1
ATOM 2911 C CA . LYS A 1 382 ? -28.468 -34.407 24.996 1.00 26.36 382 LYS A CA 1
ATOM 2912 C C . LYS A 1 382 ? -29.792 -34.757 25.668 1.00 26.36 382 LYS A C 1
ATOM 2914 O O . LYS A 1 382 ? -30.045 -35.926 25.945 1.00 26.36 382 LYS A O 1
ATOM 2919 N N . ARG A 1 383 ? -30.675 -33.770 25.879 1.00 29.39 383 ARG A N 1
ATOM 2920 C CA . ARG A 1 383 ? -32.136 -33.995 25.981 1.00 29.39 383 ARG A CA 1
ATOM 2921 C C . ARG A 1 383 ? -32.934 -32.681 25.909 1.00 29.39 383 ARG A C 1
ATOM 2923 O O . ARG A 1 383 ? -32.795 -31.856 26.802 1.00 29.39 383 ARG A O 1
ATOM 2930 N N . LYS A 1 384 ? -33.882 -32.634 24.946 1.00 26.61 384 LYS A N 1
ATOM 2931 C CA . LYS A 1 384 ? -35.043 -31.704 24.797 1.00 26.61 384 LYS A CA 1
ATOM 2932 C C . LYS A 1 384 ? -34.668 -30.328 24.177 1.00 26.61 384 LYS A C 1
ATOM 2934 O O . LYS A 1 384 ? -33.672 -29.769 24.588 1.00 26.61 384 LYS A O 1
ATOM 2939 N N . VAL A 1 385 ? -35.327 -29.683 23.195 1.00 27.91 385 VAL A N 1
ATOM 2940 C CA . VAL A 1 385 ? -36.680 -29.652 22.566 1.00 27.91 385 VAL A CA 1
ATOM 2941 C C . VAL A 1 385 ? -36.551 -28.981 21.160 1.00 27.91 385 VAL A C 1
ATOM 2943 O O . VAL A 1 385 ? -35.602 -28.220 20.970 1.00 27.91 385 VAL A O 1
ATOM 2946 N N . PRO A 1 386 ? -37.466 -29.194 20.182 1.00 37.12 386 PRO A N 1
ATOM 2947 C CA . PRO A 1 386 ? -37.500 -28.484 18.889 1.00 37.12 386 PRO A CA 1
ATOM 2948 C C . PRO A 1 386 ? -38.348 -27.185 18.874 1.00 37.12 386 PRO A C 1
ATOM 2950 O O . PRO A 1 386 ? -39.171 -26.963 19.754 1.00 37.12 386 PRO A O 1
ATOM 2953 N N . ALA A 1 387 ? -38.220 -26.431 17.768 1.00 30.39 387 ALA A N 1
ATOM 2954 C CA . ALA A 1 387 ? -39.078 -25.345 17.249 1.00 30.39 387 ALA A CA 1
ATOM 2955 C C . ALA A 1 387 ? -38.686 -23.886 17.572 1.00 30.39 387 ALA A C 1
ATOM 2957 O O . ALA A 1 387 ? -38.927 -23.388 18.665 1.00 30.39 387 ALA A O 1
ATOM 2958 N N . ALA A 1 388 ? -38.206 -23.162 16.546 1.00 25.67 388 ALA A N 1
ATOM 2959 C CA . ALA A 1 388 ? -38.313 -21.702 16.464 1.00 25.67 388 ALA A CA 1
ATOM 2960 C C . ALA A 1 388 ? -38.100 -21.174 15.024 1.00 25.67 388 ALA A C 1
ATOM 2962 O O . ALA A 1 388 ? -36.982 -20.882 14.611 1.00 25.67 388 ALA A O 1
ATOM 2963 N N . GLN A 1 389 ? -39.187 -20.997 14.262 1.00 27.47 389 GLN A N 1
ATOM 2964 C CA . GLN A 1 389 ? -39.208 -20.188 13.025 1.00 27.47 389 GLN A CA 1
ATOM 2965 C C . GLN A 1 389 ? -39.511 -18.695 13.290 1.00 27.47 389 GLN A C 1
ATOM 2967 O O . GLN A 1 389 ? -39.559 -17.903 12.355 1.00 27.47 389 GLN A O 1
ATOM 2972 N N . ALA A 1 390 ? -39.656 -18.278 14.553 1.00 27.50 390 ALA A N 1
ATOM 2973 C CA . ALA A 1 390 ? -39.987 -16.897 14.928 1.00 27.50 390 ALA A CA 1
ATOM 2974 C C . ALA A 1 390 ? -38.790 -16.060 15.436 1.00 27.50 390 ALA A C 1
ATOM 2976 O O . ALA A 1 390 ? -38.915 -14.851 15.603 1.00 27.50 390 ALA A O 1
ATOM 2977 N N . THR A 1 391 ? -37.610 -16.655 15.642 1.00 28.17 391 THR A N 1
ATOM 2978 C CA . THR A 1 391 ? -36.468 -15.973 16.295 1.00 28.17 391 THR A CA 1
ATOM 2979 C C . THR A 1 391 ? -35.603 -15.151 15.330 1.00 28.17 391 THR A C 1
ATOM 2981 O O . THR A 1 391 ? -34.869 -14.259 15.750 1.00 28.17 391 THR A O 1
ATOM 2984 N N . VAL A 1 392 ? -35.707 -15.389 14.019 1.00 30.12 392 VAL A N 1
ATOM 2985 C CA . VAL A 1 392 ? -34.815 -14.767 13.021 1.00 30.12 392 VAL A CA 1
ATOM 2986 C C . VAL A 1 392 ? -35.095 -13.268 12.836 1.00 30.12 392 VAL A C 1
ATOM 2988 O O . VAL A 1 392 ? -34.171 -12.512 12.553 1.00 30.12 392 VAL A O 1
ATOM 2991 N N . PHE A 1 393 ? -36.324 -12.795 13.066 1.00 28.31 393 PHE A N 1
ATOM 2992 C CA . PHE A 1 393 ? -36.649 -11.366 12.930 1.00 28.31 393 PHE A CA 1
ATOM 2993 C C . PHE A 1 393 ? -36.218 -10.524 14.141 1.00 28.31 393 PHE A C 1
ATOM 2995 O O . PHE A 1 393 ? -35.764 -9.393 13.971 1.00 28.31 393 PHE A O 1
ATOM 3002 N N . THR A 1 394 ? -36.277 -11.082 15.352 1.00 29.09 394 THR A N 1
ATOM 3003 C CA . THR A 1 394 ? -35.909 -10.368 16.586 1.00 29.09 394 THR A CA 1
ATOM 3004 C C . THR A 1 394 ? -34.391 -10.236 16.734 1.00 29.09 394 THR A C 1
ATOM 3006 O O . THR A 1 394 ? -33.899 -9.184 17.131 1.00 29.09 394 THR A O 1
ATOM 3009 N N . VAL A 1 395 ? -33.626 -11.250 16.311 1.00 32.34 395 VAL A N 1
ATOM 3010 C CA . VAL A 1 395 ? -32.150 -11.219 16.346 1.00 32.34 395 VAL A CA 1
ATOM 3011 C C . VAL A 1 395 ? -31.576 -10.219 15.336 1.00 32.34 395 VAL A C 1
ATOM 3013 O O . VAL A 1 395 ? -30.577 -9.563 15.625 1.00 32.34 395 VAL A O 1
ATOM 3016 N N . VAL A 1 396 ? -32.231 -10.022 14.185 1.00 33.97 396 VAL A N 1
ATOM 3017 C CA . VAL A 1 396 ? -31.816 -9.007 13.200 1.00 33.97 396 VAL A CA 1
ATOM 3018 C C . VAL A 1 396 ? -32.084 -7.589 13.718 1.00 33.97 396 VAL A C 1
ATOM 3020 O O . VAL A 1 396 ? -31.252 -6.712 13.511 1.00 33.97 396 VAL A O 1
ATOM 3023 N N . ALA A 1 397 ? -33.172 -7.359 14.460 1.00 31.77 397 ALA A N 1
ATOM 3024 C CA . ALA A 1 397 ? -33.449 -6.057 15.074 1.00 31.77 397 ALA A CA 1
ATOM 3025 C C . ALA A 1 397 ? -32.460 -5.712 16.210 1.00 31.77 397 ALA A C 1
ATOM 3027 O O . ALA A 1 397 ? -32.003 -4.573 16.301 1.00 31.77 397 ALA A O 1
ATOM 3028 N N . SER A 1 398 ? -32.060 -6.697 17.024 1.00 30.28 398 SER A N 1
ATOM 3029 C CA . SER A 1 398 ? -31.068 -6.507 18.095 1.00 30.28 398 SER A CA 1
ATOM 3030 C C . SER A 1 398 ? -29.633 -6.367 17.568 1.00 30.28 398 SER A C 1
ATOM 3032 O O . SER A 1 398 ? -28.881 -5.535 18.069 1.00 30.28 398 SER A O 1
ATOM 3034 N N . ALA A 1 399 ? -29.260 -7.100 16.511 1.00 30.23 399 ALA A N 1
ATOM 3035 C CA . ALA A 1 399 ? -27.957 -6.951 15.855 1.00 30.23 399 ALA A CA 1
ATOM 3036 C C . ALA A 1 399 ? -27.825 -5.613 15.107 1.00 30.23 399 ALA A C 1
ATOM 3038 O O . ALA A 1 399 ? -26.728 -5.069 15.001 1.00 30.23 399 ALA A O 1
ATOM 3039 N N . VAL A 1 400 ? -28.941 -5.051 14.628 1.00 32.66 400 VAL A N 1
ATOM 3040 C CA . VAL A 1 400 ? -28.973 -3.704 14.049 1.00 32.66 400 VAL A CA 1
ATOM 3041 C C . VAL A 1 400 ? -28.740 -2.641 15.123 1.00 32.66 400 VAL A C 1
ATOM 3043 O O . VAL A 1 400 ? -28.048 -1.683 14.831 1.00 32.66 400 VAL A O 1
ATOM 3046 N N . PHE A 1 401 ? -29.202 -2.810 16.366 1.00 28.47 401 PHE A N 1
ATOM 3047 C CA . PHE A 1 401 ? -29.023 -1.798 17.421 1.00 28.47 401 PHE A CA 1
ATOM 3048 C C . PHE A 1 401 ? -27.590 -1.735 17.991 1.00 28.47 401 PHE A C 1
ATOM 3050 O O . PHE A 1 401 ? -27.118 -0.660 18.349 1.00 28.47 401 PHE A O 1
ATOM 3057 N N . VAL A 1 402 ? -26.863 -2.860 18.008 1.00 30.33 402 VAL A N 1
ATOM 3058 C CA . VAL A 1 402 ? -25.501 -2.960 18.585 1.00 30.33 402 VAL A CA 1
ATOM 3059 C C . VAL A 1 402 ? -24.404 -2.426 17.642 1.00 30.33 402 VAL A C 1
ATOM 3061 O O . VAL A 1 402 ? -23.312 -2.086 18.084 1.00 30.33 402 VAL A O 1
ATOM 3064 N N . VAL A 1 403 ? -24.683 -2.268 16.342 1.00 29.48 403 VAL A N 1
ATOM 3065 C CA . VAL A 1 403 ? -23.696 -1.778 15.354 1.00 29.48 403 VAL A CA 1
ATOM 3066 C C . VAL A 1 403 ? -23.581 -0.234 15.315 1.00 29.48 403 VAL A C 1
ATOM 3068 O O . VAL A 1 403 ? -22.645 0.285 14.709 1.00 29.48 403 VAL A O 1
ATOM 3071 N N . PHE A 1 404 ? -24.459 0.528 15.988 1.00 31.83 404 PHE A N 1
ATOM 3072 C CA . PHE A 1 404 ? -24.566 1.996 15.814 1.00 31.83 404 PHE A CA 1
ATOM 3073 C C . PHE A 1 404 ? -23.958 2.904 16.896 1.00 31.83 404 PHE A C 1
ATOM 3075 O O . PHE A 1 404 ? -24.223 4.104 16.861 1.00 31.83 404 PHE A O 1
ATOM 3082 N N . GLN A 1 405 ? -23.094 2.420 17.796 1.00 24.22 405 GLN A N 1
ATOM 3083 C CA . GLN A 1 405 ? -22.470 3.292 18.818 1.00 24.22 405 GLN A CA 1
ATOM 3084 C C . GLN A 1 405 ? -20.963 3.571 18.682 1.00 24.22 405 GLN A C 1
ATOM 3086 O O . GLN A 1 405 ? -20.410 4.292 19.503 1.00 24.22 405 GLN A O 1
ATOM 3091 N N . ALA A 1 406 ? -20.283 3.143 17.614 1.00 24.27 406 ALA A N 1
ATOM 3092 C CA . ALA A 1 406 ? -18.864 3.483 17.442 1.00 24.27 406 ALA A CA 1
ATOM 3093 C C . ALA A 1 406 ? -18.663 4.900 16.841 1.00 24.27 406 ALA A C 1
ATOM 3095 O O . ALA A 1 406 ? -19.073 5.138 15.697 1.00 24.27 406 ALA A O 1
ATOM 3096 N N . PRO A 1 407 ? -17.991 5.848 17.530 1.00 24.52 407 PRO A N 1
ATOM 3097 C CA . PRO A 1 407 ? -17.693 7.158 16.962 1.00 24.52 407 PRO A CA 1
ATOM 3098 C C . PRO A 1 407 ? -16.626 7.025 15.865 1.00 24.52 407 PRO A C 1
ATOM 3100 O O . PRO A 1 407 ? -15.509 6.560 16.096 1.00 24.52 407 PRO A O 1
ATOM 3103 N N . MET A 1 408 ? -16.978 7.434 14.642 1.00 25.12 408 MET A N 1
ATOM 3104 C CA . MET A 1 408 ? -16.045 7.510 13.521 1.00 25.12 408 MET A CA 1
ATOM 3105 C C . MET A 1 408 ? -15.361 8.878 13.472 1.00 25.12 408 MET A C 1
ATOM 3107 O O . MET A 1 408 ? -15.957 9.912 13.164 1.00 25.12 408 MET A O 1
ATOM 3111 N N . MET A 1 409 ? -14.075 8.810 13.752 1.00 25.02 409 MET A N 1
ATOM 3112 C CA . MET A 1 409 ? -13.055 9.838 13.711 1.00 25.02 409 MET A CA 1
ATOM 3113 C C . MET A 1 409 ? -12.659 10.243 12.258 1.00 25.02 409 MET A C 1
ATOM 3115 O O . MET A 1 409 ? -12.496 9.346 11.427 1.00 25.02 409 MET A O 1
ATOM 3119 N N . PRO A 1 410 ? -12.514 11.540 11.906 1.00 26.17 410 PRO A N 1
ATOM 3120 C CA . PRO A 1 410 ? -12.005 11.995 10.602 1.00 26.17 410 PRO A CA 1
ATOM 3121 C C . PRO A 1 410 ? -10.465 11.994 10.561 1.00 26.17 410 PRO A C 1
ATOM 3123 O O . PRO A 1 410 ? -9.850 12.367 11.549 1.00 26.17 410 PRO A O 1
ATOM 3126 N N . ASN A 1 411 ? -9.856 11.610 9.430 1.00 25.77 411 ASN A N 1
ATOM 3127 C CA . ASN A 1 411 ? -8.407 11.706 9.195 1.00 25.77 411 ASN A CA 1
ATOM 3128 C C . ASN A 1 411 ? -8.070 13.062 8.551 1.00 25.77 411 ASN A C 1
ATOM 3130 O O . ASN A 1 411 ? -8.276 13.243 7.351 1.00 25.77 411 ASN A O 1
ATOM 3134 N N . SER A 1 412 ? -7.519 13.990 9.332 1.00 29.27 412 SER A N 1
ATOM 3135 C CA . SER A 1 412 ? -6.819 15.183 8.841 1.00 29.27 412 SER A CA 1
ATOM 3136 C C . SER A 1 412 ? -5.417 15.190 9.444 1.00 29.27 412 SER A C 1
ATOM 3138 O O . SER A 1 412 ? -5.289 15.343 10.649 1.00 29.27 412 SER A O 1
ATOM 3140 N N . HIS A 1 413 ? -4.348 15.042 8.663 1.00 38.62 413 HIS A N 1
ATOM 3141 C CA . HIS A 1 413 ? -2.984 14.895 9.206 1.00 38.62 413 HIS A CA 1
ATOM 3142 C C . HIS A 1 413 ? -2.403 16.146 9.912 1.00 38.62 413 HIS A C 1
ATOM 3144 O O . HIS A 1 413 ? -1.233 16.140 10.283 1.00 38.62 413 HIS A O 1
ATOM 3150 N N . ALA A 1 414 ? -3.201 17.191 10.154 1.00 40.84 414 ALA A N 1
ATOM 3151 C CA . ALA A 1 414 ? -2.849 18.275 11.065 1.00 40.84 414 ALA A CA 1
ATOM 3152 C C . ALA A 1 414 ? -3.359 17.961 12.491 1.00 40.84 414 ALA A C 1
ATOM 3154 O O . ALA A 1 414 ? -4.527 17.582 12.641 1.00 40.84 414 ALA A O 1
ATOM 3155 N N . PRO A 1 415 ? -2.529 18.109 13.541 1.00 57.44 415 PRO A N 1
ATOM 3156 C CA . PRO A 1 415 ? -2.993 17.977 14.917 1.00 57.44 415 PRO A CA 1
ATOM 3157 C C . PRO A 1 415 ? -4.091 19.007 15.212 1.00 57.44 415 PRO A C 1
ATOM 3159 O O . PRO A 1 415 ? -3.969 20.180 14.855 1.00 57.44 415 PRO A O 1
ATOM 3162 N N . GLN A 1 416 ? -5.172 18.557 15.849 1.00 72.06 416 GLN A N 1
ATOM 3163 C CA . GLN A 1 416 ? -6.297 19.419 16.215 1.00 72.06 416 GLN A CA 1
ATOM 3164 C C . GLN A 1 416 ? -5.870 20.425 17.301 1.00 72.06 416 GLN A C 1
ATOM 3166 O O . GLN A 1 416 ? -5.043 20.087 18.155 1.00 72.06 416 GLN A O 1
ATOM 3171 N N . PRO A 1 417 ? -6.421 21.654 17.313 1.00 80.56 417 PRO A N 1
ATOM 3172 C CA . PRO A 1 417 ? -6.111 22.624 18.358 1.00 80.56 417 PRO A CA 1
ATOM 3173 C C . PRO A 1 417 ? -6.563 22.117 19.741 1.00 80.56 417 PRO A C 1
ATOM 3175 O O . PRO A 1 417 ? -7.556 21.384 19.835 1.00 80.56 417 PRO A O 1
ATOM 3178 N N . PRO A 1 418 ? -5.874 22.504 20.831 1.00 88.94 418 PRO A N 1
ATOM 3179 C CA . PRO A 1 418 ? -6.233 22.082 22.180 1.00 88.94 418 PRO A CA 1
ATOM 3180 C C . PRO A 1 418 ? -7.604 22.623 22.596 1.00 88.94 418 PRO A C 1
ATOM 3182 O O . PRO A 1 418 ? -7.916 23.800 22.389 1.00 88.94 418 PRO A O 1
ATOM 3185 N N . ILE A 1 419 ? -8.407 21.769 23.238 1.00 91.44 419 ILE A N 1
ATOM 3186 C CA . ILE A 1 419 ? -9.690 22.160 23.834 1.00 91.44 419 ILE A CA 1
ATOM 3187 C C . ILE A 1 419 ? -9.453 22.492 25.305 1.00 91.44 419 ILE A C 1
ATOM 3189 O O . ILE A 1 419 ? -9.066 21.624 26.083 1.00 91.44 419 ILE A O 1
ATOM 3193 N N . VAL A 1 420 ? -9.701 23.742 25.692 1.00 93.69 420 VAL A N 1
ATOM 3194 C CA . VAL A 1 420 ? -9.441 24.228 27.054 1.00 93.69 420 VAL A CA 1
ATOM 3195 C C . VAL A 1 420 ? -10.750 24.439 27.804 1.00 93.69 420 VAL A C 1
ATOM 3197 O O . VAL A 1 420 ? -11.577 25.250 27.393 1.00 93.69 420 VAL A O 1
ATOM 3200 N N . HIS A 1 421 ? -10.929 23.734 28.917 1.00 92.88 421 HIS A N 1
ATOM 3201 C CA . HIS A 1 421 ? -12.051 23.865 29.841 1.00 92.88 421 HIS A CA 1
ATOM 3202 C C . HIS A 1 421 ? -11.584 24.544 31.129 1.00 92.88 421 HIS A C 1
ATOM 3204 O O . HIS A 1 421 ? -10.727 24.011 31.832 1.00 92.88 421 HIS A O 1
ATOM 3210 N N . SER A 1 422 ? -12.159 25.712 31.430 1.00 91.38 422 SER A N 1
ATOM 3211 C CA . SER A 1 422 ? -11.903 26.443 32.676 1.00 91.38 422 SER A CA 1
ATOM 3212 C C . SER A 1 422 ? -13.066 26.292 33.643 1.00 91.38 422 SER A C 1
ATOM 3214 O O . SER A 1 422 ? -14.225 26.366 33.226 1.00 91.38 422 SER A O 1
ATOM 3216 N N . PHE A 1 423 ? -12.755 26.104 34.922 1.00 91.44 423 PHE A N 1
ATOM 3217 C CA . PHE A 1 423 ? -13.731 25.906 35.988 1.00 91.44 423 PHE A CA 1
ATOM 3218 C C . PHE A 1 423 ? -13.521 26.915 37.120 1.00 91.44 423 PHE A C 1
ATOM 3220 O O . PHE A 1 423 ? -12.404 27.148 37.578 1.00 91.44 423 PHE A O 1
ATOM 3227 N N . ASN A 1 424 ? -14.623 27.455 37.629 1.00 83.88 424 ASN A N 1
ATOM 3228 C CA . ASN A 1 424 ? -14.625 28.431 38.721 1.00 83.88 424 ASN A CA 1
ATOM 3229 C C . ASN A 1 424 ? -14.259 27.839 40.093 1.00 83.88 424 ASN A C 1
ATOM 3231 O O . ASN A 1 424 ? -13.884 28.576 41.002 1.00 83.88 424 ASN A O 1
ATOM 3235 N N . ALA A 1 425 ? -14.369 26.520 40.257 1.00 78.62 425 ALA A N 1
ATOM 3236 C CA . ALA A 1 425 ? -14.052 25.814 41.489 1.00 78.62 425 ALA A CA 1
ATOM 3237 C C . ALA A 1 425 ? -13.381 24.466 41.201 1.00 78.62 425 ALA A C 1
ATOM 3239 O O . ALA A 1 425 ? -13.759 23.748 40.272 1.00 78.62 425 ALA A O 1
ATOM 3240 N N . SER A 1 426 ? -12.432 24.080 42.060 1.00 79.50 426 SER A N 1
ATOM 3241 C CA . SER A 1 426 ? -11.729 22.792 41.964 1.00 79.50 426 SER A CA 1
ATOM 3242 C C . SER A 1 426 ? -12.684 21.593 42.056 1.00 79.50 426 SER A C 1
ATOM 3244 O O . SER A 1 426 ? -12.473 20.592 41.382 1.00 79.50 426 SER A O 1
ATOM 3246 N N . THR A 1 427 ? -13.779 21.697 42.816 1.00 83.19 427 THR A N 1
ATOM 3247 C CA . THR A 1 427 ? -14.812 20.648 42.887 1.00 83.19 427 THR A CA 1
ATOM 3248 C C . THR A 1 427 ? -15.509 20.433 41.544 1.00 83.19 427 THR A C 1
ATOM 3250 O O . THR A 1 427 ? -15.594 19.301 41.083 1.00 83.19 427 THR A O 1
ATOM 3253 N N . ALA A 1 428 ? -15.916 21.512 40.870 1.00 84.38 428 ALA A N 1
ATOM 3254 C CA . ALA A 1 428 ? -16.551 21.438 39.556 1.00 84.38 428 ALA A CA 1
ATOM 3255 C C . ALA A 1 428 ? -15.614 20.847 38.489 1.00 84.38 428 ALA A C 1
ATOM 3257 O O . ALA A 1 428 ? -16.067 20.100 37.619 1.00 84.38 428 ALA A O 1
ATOM 3258 N N . LEU A 1 429 ? -14.313 21.148 38.576 1.00 91.19 429 LEU A N 1
ATOM 3259 C CA . LEU A 1 429 ? -13.289 20.536 37.729 1.00 91.19 429 LEU A CA 1
ATOM 3260 C C . LEU A 1 429 ? -13.193 19.030 37.976 1.00 91.19 429 LEU A C 1
ATOM 3262 O O . LEU A 1 429 ? -13.201 18.269 37.014 1.00 91.19 429 LEU A O 1
ATOM 3266 N N . ILE A 1 430 ? -13.122 18.602 39.240 1.00 90.69 430 ILE A N 1
ATOM 3267 C CA . ILE A 1 430 ? -13.002 17.186 39.622 1.00 90.69 430 ILE A CA 1
ATOM 3268 C C . ILE A 1 430 ? -14.212 16.381 39.141 1.00 90.69 430 ILE A C 1
ATOM 3270 O O . ILE A 1 430 ? -14.034 15.327 38.532 1.00 90.69 430 ILE A O 1
ATOM 3274 N N . ASP A 1 431 ? -15.424 16.898 39.339 1.00 87.69 431 ASP A N 1
ATOM 3275 C CA . ASP A 1 431 ? -16.649 16.238 38.878 1.00 87.69 431 ASP A CA 1
ATOM 3276 C C . ASP A 1 431 ? -16.689 16.152 37.343 1.00 87.69 431 ASP A C 1
ATOM 3278 O O . ASP A 1 431 ? -17.006 15.111 36.770 1.00 87.69 431 ASP A O 1
ATOM 3282 N N . SER A 1 432 ? -16.299 17.229 36.658 1.00 88.88 432 SER A N 1
ATOM 3283 C CA . SER A 1 432 ? -16.270 17.274 35.190 1.00 88.88 432 SER A CA 1
ATOM 3284 C C . SER A 1 432 ? -15.197 16.362 34.592 1.00 88.88 432 SER A C 1
ATOM 3286 O O . SER A 1 432 ? -15.426 15.733 33.558 1.00 88.88 432 SER A O 1
ATOM 3288 N N . LEU A 1 433 ? -14.037 16.265 35.246 1.00 92.75 433 LEU A N 1
ATOM 3289 C CA . LEU A 1 433 ? -12.963 15.351 34.875 1.00 92.75 433 LEU A CA 1
ATOM 3290 C C . LEU A 1 433 ? -13.406 13.894 35.058 1.00 92.75 433 LEU A C 1
ATOM 3292 O O . LEU A 1 433 ? -13.170 13.079 34.169 1.00 92.75 433 LEU A O 1
ATOM 3296 N N . ALA A 1 434 ? -14.092 13.572 36.158 1.00 92.25 434 ALA A N 1
ATOM 3297 C CA . ALA A 1 434 ? -14.638 12.236 36.390 1.00 92.25 434 ALA A CA 1
ATOM 3298 C C . ALA A 1 434 ? -15.635 11.834 35.289 1.00 92.25 434 ALA A C 1
ATOM 3300 O O . ALA A 1 434 ? -15.504 10.761 34.705 1.00 92.25 434 ALA A O 1
ATOM 3301 N N . GLU A 1 435 ? -16.566 12.720 34.926 1.00 88.19 435 GLU A N 1
ATOM 3302 C CA . GLU A 1 435 ? -17.516 12.489 33.826 1.00 88.19 435 GLU A CA 1
ATOM 3303 C C . GLU A 1 435 ? -16.814 12.313 32.468 1.00 88.19 435 GLU A C 1
ATOM 3305 O O . GLU A 1 435 ? -17.182 11.448 31.669 1.00 88.19 435 GLU A O 1
ATOM 3310 N N . PHE A 1 436 ? -15.765 13.096 32.199 1.00 93.38 436 PHE A N 1
ATOM 3311 C CA . PHE A 1 436 ? -14.958 12.943 30.988 1.00 93.38 436 PHE A CA 1
ATOM 3312 C C . PHE A 1 436 ? -14.262 11.575 30.924 1.00 93.38 436 PHE A C 1
ATOM 3314 O O . PHE A 1 436 ? -14.275 10.930 29.871 1.00 93.38 436 PHE A O 1
ATOM 3321 N N . ILE A 1 437 ? -13.695 11.114 32.044 1.00 95.12 437 ILE A N 1
ATOM 3322 C CA . ILE A 1 437 ? -13.040 9.805 32.140 1.00 95.12 437 ILE A CA 1
ATOM 3323 C C . ILE A 1 437 ? -14.061 8.676 31.955 1.00 95.12 437 ILE A C 1
ATOM 3325 O O . ILE A 1 437 ? -13.818 7.784 31.148 1.00 95.12 437 ILE A O 1
ATOM 3329 N N . ILE A 1 438 ? -15.225 8.745 32.613 1.00 92.56 438 ILE A N 1
ATOM 3330 C CA . ILE A 1 438 ? -16.307 7.751 32.470 1.00 92.56 438 ILE A CA 1
ATOM 3331 C C . ILE A 1 438 ? -16.787 7.675 31.019 1.00 92.56 438 ILE A C 1
ATOM 3333 O O . ILE A 1 438 ? -17.020 6.587 30.492 1.00 92.56 438 ILE A O 1
ATOM 3337 N N . LYS A 1 439 ? -16.888 8.814 30.328 1.00 86.75 439 LYS A N 1
ATOM 3338 C CA . LYS A 1 439 ? -17.237 8.831 28.906 1.00 86.75 439 LYS A CA 1
ATOM 3339 C C . LYS A 1 439 ? -16.167 8.151 28.050 1.00 86.75 439 LYS A C 1
ATOM 3341 O O . LYS A 1 439 ? -16.503 7.302 27.229 1.00 86.75 439 LYS A O 1
ATOM 3346 N N . ALA A 1 440 ? -14.892 8.498 28.243 1.00 90.81 440 ALA A N 1
ATOM 3347 C CA . ALA A 1 440 ? -13.790 7.873 27.510 1.00 90.81 440 ALA A CA 1
ATOM 3348 C C . ALA A 1 440 ? -13.730 6.356 27.760 1.00 90.81 440 ALA A C 1
ATOM 3350 O O . ALA A 1 440 ? -13.537 5.585 26.823 1.00 90.81 440 ALA A O 1
ATOM 3351 N N . GLN A 1 441 ? -13.970 5.943 29.002 1.00 94.06 441 GLN A N 1
ATOM 3352 C CA . GLN A 1 441 ? -14.082 4.551 29.409 1.00 94.06 441 GLN A CA 1
ATOM 3353 C C . GLN A 1 441 ? -15.255 3.844 28.726 1.00 94.06 441 GLN A C 1
ATOM 3355 O O . GLN A 1 441 ? -15.072 2.758 28.186 1.00 94.06 441 GLN A O 1
ATOM 3360 N N . THR A 1 442 ? -16.448 4.435 28.745 1.00 87.69 442 THR A N 1
ATOM 3361 C CA . THR A 1 442 ? -17.651 3.834 28.149 1.00 87.69 442 THR A CA 1
ATOM 3362 C C . THR A 1 442 ? -17.432 3.590 26.658 1.00 87.69 442 THR A C 1
ATOM 3364 O O . THR A 1 442 ? -17.609 2.471 26.188 1.00 87.69 442 THR A O 1
ATOM 3367 N N . GLU A 1 443 ? -16.911 4.592 25.940 1.00 85.81 443 GLU A N 1
ATOM 3368 C CA . GLU A 1 443 ? -16.564 4.478 24.517 1.00 85.81 443 GLU A CA 1
ATOM 3369 C C . GLU A 1 443 ? -15.535 3.359 24.249 1.00 85.81 443 GLU A C 1
ATOM 3371 O O . GLU A 1 443 ? -15.633 2.632 23.257 1.00 85.81 443 GLU A O 1
ATOM 3376 N N . ALA A 1 444 ? -14.540 3.206 25.128 1.00 87.31 444 ALA A N 1
ATOM 3377 C CA . ALA A 1 444 ? -13.504 2.185 25.000 1.00 87.31 444 ALA A CA 1
ATOM 3378 C C . ALA A 1 444 ? -14.028 0.767 25.275 1.00 87.31 444 ALA A C 1
ATOM 3380 O O . ALA A 1 444 ? -13.777 -0.154 24.492 1.00 87.31 444 ALA A O 1
ATOM 3381 N N . ILE A 1 445 ? -14.795 0.597 26.356 1.00 88.44 445 ILE A N 1
ATOM 3382 C CA . ILE A 1 445 ? -15.380 -0.686 26.759 1.00 88.44 445 ILE A CA 1
ATOM 3383 C C . ILE A 1 445 ? -16.415 -1.145 25.733 1.00 88.44 445 ILE A C 1
ATOM 3385 O O . ILE A 1 445 ? -16.400 -2.311 25.354 1.00 88.44 445 ILE A O 1
ATOM 3389 N N . GLU A 1 446 ? -17.246 -0.252 25.199 1.00 83.06 446 GLU A N 1
ATOM 3390 C CA . GLU A 1 446 ? -18.185 -0.601 24.126 1.00 83.06 446 GLU A CA 1
ATOM 3391 C C . GLU A 1 446 ? -17.460 -1.101 22.867 1.00 83.06 446 GLU A C 1
ATOM 3393 O O . GLU A 1 446 ? -17.915 -2.036 22.208 1.00 83.06 446 GLU A O 1
ATOM 3398 N N . LYS A 1 447 ? -16.301 -0.515 22.539 1.00 77.56 447 LYS A N 1
ATOM 3399 C CA . LYS A 1 447 ? -15.546 -0.861 21.328 1.00 77.56 447 LYS A CA 1
ATOM 3400 C C . LYS A 1 447 ? -14.689 -2.118 21.477 1.00 77.56 447 LYS A C 1
ATOM 3402 O O . LYS A 1 447 ? -14.539 -2.870 20.515 1.00 77.56 447 LYS A O 1
ATOM 3407 N N . ARG A 1 448 ? -14.042 -2.296 22.631 1.00 84.88 448 ARG A N 1
ATOM 3408 C CA . ARG A 1 448 ? -12.969 -3.292 22.832 1.00 84.88 448 ARG A CA 1
ATOM 3409 C C . ARG A 1 448 ? -13.144 -4.154 24.077 1.00 84.88 448 ARG A C 1
ATOM 3411 O O . ARG A 1 448 ? -12.284 -4.985 24.347 1.00 84.88 448 ARG A O 1
ATOM 3418 N N . ASN A 1 449 ? -14.219 -3.955 24.838 1.00 90.44 449 ASN A N 1
ATOM 3419 C CA . ASN A 1 449 ? -14.441 -4.574 26.146 1.00 90.44 449 ASN A CA 1
ATOM 3420 C C . ASN A 1 449 ? -13.251 -4.382 27.110 1.00 90.44 449 ASN A C 1
ATOM 3422 O O . ASN A 1 449 ? -12.962 -5.245 27.935 1.00 90.44 449 ASN A O 1
ATOM 3426 N N . LYS A 1 450 ? -12.524 -3.268 26.955 1.00 91.75 450 LYS A N 1
ATOM 3427 C CA . LYS A 1 450 ? -11.283 -2.937 27.662 1.00 91.75 450 LYS A CA 1
ATOM 3428 C C . LYS A 1 450 ? -11.075 -1.422 27.622 1.00 91.75 450 LYS A C 1
ATOM 3430 O O . LYS A 1 450 ? -11.284 -0.825 26.568 1.00 91.75 450 LYS A O 1
ATOM 3435 N N . PHE A 1 451 ? -10.652 -0.824 28.735 1.00 96.62 451 PHE A N 1
ATOM 3436 C CA . PHE A 1 451 ? -10.273 0.588 28.826 1.00 96.62 451 PHE A CA 1
ATOM 3437 C C . PHE A 1 451 ? -8.809 0.713 29.254 1.00 96.62 451 PHE A C 1
ATOM 3439 O O . PHE A 1 451 ? -8.458 0.319 30.368 1.00 96.62 451 PHE A O 1
ATOM 3446 N N . THR A 1 452 ? -7.954 1.239 28.372 1.00 96.88 452 THR A N 1
ATOM 3447 C CA . THR A 1 452 ? -6.532 1.465 28.670 1.00 96.88 452 THR A CA 1
ATOM 3448 C C . THR A 1 452 ? -6.268 2.921 29.038 1.00 96.88 452 THR A C 1
ATOM 3450 O O . THR A 1 452 ? -6.485 3.832 28.233 1.00 96.88 452 THR A O 1
ATOM 3453 N N . VAL A 1 453 ? -5.759 3.145 30.252 1.00 97.56 453 VAL A N 1
ATOM 3454 C CA . VAL A 1 453 ? -5.473 4.484 30.782 1.00 97.56 453 VAL A CA 1
ATOM 3455 C C . VAL A 1 453 ? -4.045 4.583 31.308 1.00 97.56 453 VAL A C 1
ATOM 3457 O O . VAL A 1 453 ? -3.584 3.693 32.017 1.00 97.56 453 VAL A O 1
ATOM 3460 N N . ALA A 1 454 ? -3.349 5.672 30.980 1.00 97.75 454 ALA A N 1
ATOM 3461 C CA . ALA A 1 454 ? -2.039 5.989 31.549 1.00 97.75 454 ALA A CA 1
ATOM 3462 C C . ALA A 1 454 ? -2.117 7.210 32.477 1.00 97.75 454 ALA A C 1
ATOM 3464 O O . ALA A 1 454 ? -2.775 8.200 32.146 1.00 97.75 454 ALA A O 1
ATOM 3465 N N . LEU A 1 455 ? -1.453 7.135 33.632 1.00 96.94 455 LEU A N 1
ATOM 3466 C CA . LEU A 1 455 ? -1.474 8.150 34.687 1.00 96.94 455 LEU A CA 1
ATOM 3467 C C . LEU A 1 455 ? -0.079 8.738 34.920 1.00 96.94 455 LEU A C 1
ATOM 3469 O O . LEU A 1 455 ? 0.894 7.995 35.045 1.00 96.94 455 LEU A O 1
ATOM 3473 N N . SER A 1 456 ? 0.012 10.062 35.051 1.00 94.50 456 SER A N 1
ATOM 3474 C CA . SER A 1 456 ? 1.218 10.729 35.555 1.00 94.50 456 SER A CA 1
ATOM 3475 C C . SER A 1 456 ? 1.168 10.950 37.071 1.00 94.50 456 SER A C 1
ATOM 3477 O O . SER A 1 456 ? 0.096 11.004 37.677 1.00 94.50 456 SER A O 1
ATOM 3479 N N . GLY A 1 457 ? 2.324 11.203 37.683 1.00 88.69 457 GLY A N 1
ATOM 3480 C CA . GLY A 1 457 ? 2.407 11.611 39.089 1.00 88.69 457 GLY A CA 1
ATOM 3481 C C . GLY A 1 457 ? 1.961 13.051 39.393 1.00 88.69 457 GLY A C 1
ATOM 3482 O O . GLY A 1 457 ? 1.257 13.718 38.630 1.00 88.69 457 GLY A O 1
ATOM 3483 N N . GLY A 1 458 ? 2.416 13.569 40.538 1.00 87.19 458 GLY A N 1
ATOM 3484 C CA . GLY A 1 458 ? 2.196 14.959 40.953 1.00 87.19 458 GLY A CA 1
ATOM 3485 C C . GLY A 1 458 ? 0.819 15.203 41.580 1.00 87.19 458 GLY A C 1
ATOM 3486 O O . GLY A 1 458 ? 0.351 14.430 42.406 1.00 87.19 458 GLY A O 1
ATOM 3487 N N . SER A 1 459 ? 0.154 16.309 41.240 1.00 86.88 459 SER A N 1
ATOM 3488 C CA . SER A 1 459 ? -1.168 16.630 41.807 1.00 86.88 459 SER A CA 1
ATOM 3489 C C . SER A 1 459 ? -2.330 15.903 41.124 1.00 86.88 459 SER A C 1
ATOM 3491 O O . SER A 1 459 ? -3.442 15.936 41.649 1.00 86.88 459 SER A O 1
ATOM 3493 N N . LEU A 1 460 ? -2.090 15.258 39.975 1.00 91.25 460 LEU A N 1
ATOM 3494 C CA . LEU A 1 460 ? -3.121 14.611 39.161 1.00 91.25 460 LEU A CA 1
ATOM 3495 C C . LEU A 1 460 ? -3.897 13.513 39.917 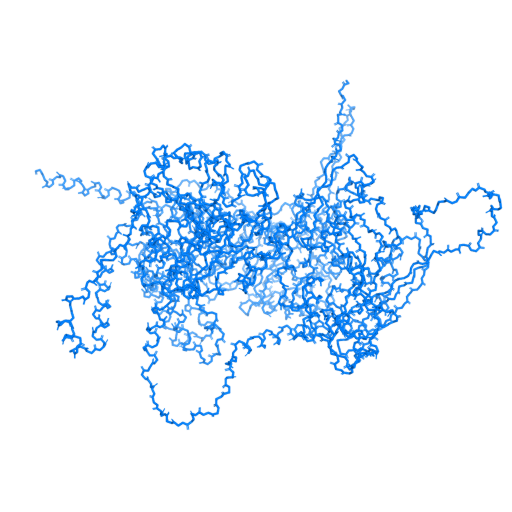1.00 91.25 460 LEU A C 1
ATOM 3497 O O . LEU A 1 460 ? -5.126 13.576 39.886 1.00 91.25 460 LEU A O 1
ATOM 3501 N N . PRO A 1 461 ? -3.267 12.563 40.642 1.00 92.25 461 PRO A N 1
ATOM 3502 C CA . PRO A 1 461 ? -4.008 11.479 41.301 1.00 92.25 461 PRO A CA 1
ATOM 3503 C C . PRO A 1 461 ? -5.069 11.974 42.295 1.00 92.25 461 PRO A C 1
ATOM 3505 O O . PRO A 1 461 ? -6.164 11.424 42.362 1.00 92.25 461 PRO A O 1
ATOM 3508 N N . LYS A 1 462 ? -4.808 13.097 42.981 1.00 91.19 462 LYS A N 1
ATOM 3509 C CA . LYS A 1 462 ? -5.757 13.734 43.917 1.00 91.19 462 LYS A CA 1
ATOM 3510 C C . LYS A 1 462 ? -7.030 14.242 43.233 1.00 91.19 462 LYS A C 1
ATOM 3512 O O . LYS A 1 462 ? -8.059 14.418 43.887 1.00 91.19 462 LYS A O 1
ATOM 3517 N N . MET A 1 463 ? -6.964 14.515 41.930 1.00 91.19 463 MET A N 1
ATOM 3518 C CA . MET A 1 463 ? -8.098 14.988 41.132 1.00 91.19 463 MET A CA 1
ATOM 3519 C C . MET A 1 463 ? -8.999 13.837 40.662 1.00 91.19 463 MET A C 1
ATOM 3521 O O . MET A 1 463 ? -10.123 14.088 40.243 1.00 91.19 463 MET A O 1
ATOM 3525 N N . LEU A 1 464 ? -8.559 12.577 40.789 1.00 92.94 464 LEU A N 1
ATOM 3526 C CA . LEU A 1 464 ? -9.345 11.392 40.418 1.00 92.94 464 LEU A CA 1
ATOM 3527 C C . LEU A 1 464 ? -10.358 10.970 41.488 1.00 92.94 464 LEU A C 1
ATOM 3529 O O . LEU A 1 464 ? -11.179 10.088 41.247 1.00 92.94 464 LEU A O 1
ATOM 3533 N N . LYS A 1 465 ? -10.366 11.632 42.652 1.00 89.38 465 LYS A N 1
ATOM 3534 C CA . LYS A 1 465 ? -11.278 11.320 43.764 1.00 89.38 465 LYS A CA 1
ATOM 3535 C C . LYS A 1 465 ? -12.765 11.373 43.391 1.00 89.38 465 LYS A C 1
ATOM 3537 O O . LYS A 1 465 ? -13.570 10.707 44.034 1.00 89.38 465 LYS A O 1
ATOM 3542 N N . GLY A 1 466 ? -13.126 12.126 42.346 1.00 86.88 466 GLY A N 1
ATOM 3543 C CA . GLY A 1 466 ? -14.492 12.176 41.812 1.00 86.88 466 GLY A CA 1
ATOM 3544 C C . GLY A 1 466 ? -14.997 10.831 41.270 1.00 86.88 466 GLY A C 1
ATOM 3545 O O . GLY A 1 466 ? -16.202 10.620 41.191 1.00 86.88 466 GLY A O 1
ATOM 3546 N N . LEU A 1 467 ? -14.096 9.896 40.949 1.00 91.44 467 LEU A N 1
ATOM 3547 C CA . LEU A 1 467 ? -14.444 8.548 40.493 1.00 91.44 467 LEU A CA 1
ATOM 3548 C C . LEU A 1 467 ? -14.717 7.573 41.650 1.00 91.44 467 LEU A C 1
ATOM 3550 O O . LEU A 1 467 ? -15.451 6.608 41.469 1.00 91.44 467 LEU A O 1
ATOM 3554 N N . ILE A 1 468 ? -14.160 7.813 42.843 1.00 89.69 468 ILE A N 1
ATOM 3555 C CA . ILE A 1 468 ? -14.221 6.872 43.980 1.00 89.69 468 ILE A CA 1
ATOM 3556 C C . ILE A 1 468 ? -15.664 6.659 44.463 1.00 89.69 468 ILE A C 1
ATOM 3558 O O . ILE A 1 468 ? -16.046 5.564 44.866 1.00 89.69 468 ILE A O 1
ATOM 3562 N N . SER A 1 469 ? -16.493 7.703 44.417 1.00 77.25 469 SER A N 1
ATOM 3563 C CA . SER A 1 469 ? -17.885 7.652 44.878 1.00 77.25 469 SER A CA 1
ATOM 3564 C C . SER A 1 469 ? -18.855 7.026 43.864 1.00 77.25 469 SER A C 1
ATOM 3566 O O . SER A 1 469 ? -20.036 6.852 44.177 1.00 77.25 469 SER A O 1
ATOM 3568 N N . ARG A 1 470 ? -18.385 6.677 42.659 1.00 82.44 470 ARG A N 1
ATOM 3569 C CA . ARG A 1 470 ? -19.210 6.186 41.548 1.00 82.44 470 ARG A CA 1
ATOM 3570 C C . ARG A 1 470 ? -19.285 4.659 41.549 1.00 82.44 470 ARG A C 1
ATOM 3572 O O . ARG A 1 470 ? -18.274 3.965 41.515 1.00 82.44 470 ARG A O 1
ATOM 3579 N N . ARG A 1 471 ? -20.512 4.129 41.595 1.00 76.56 471 ARG A N 1
ATOM 3580 C CA . ARG A 1 471 ? -20.790 2.676 41.629 1.00 76.56 471 ARG A CA 1
ATOM 3581 C C . ARG A 1 471 ? -21.019 2.066 40.245 1.00 76.56 471 ARG A C 1
ATOM 3583 O O . ARG A 1 471 ? -21.060 0.851 40.117 1.00 76.56 471 ARG A O 1
ATOM 3590 N N . ASP A 1 472 ? -21.187 2.908 39.235 1.00 81.62 472 ASP A N 1
ATOM 3591 C CA . ASP A 1 472 ? -21.492 2.576 37.842 1.00 81.62 472 ASP A CA 1
ATOM 3592 C C . ASP A 1 472 ? -20.247 2.254 36.998 1.00 81.62 472 ASP A C 1
ATOM 3594 O O . ASP A 1 472 ? -20.360 2.010 35.800 1.00 81.62 472 ASP A O 1
ATOM 3598 N N . ILE A 1 473 ? -19.057 2.229 37.606 1.00 90.19 473 ILE A N 1
ATOM 3599 C CA . ILE A 1 473 ? -17.791 2.040 36.897 1.00 90.19 473 ILE A CA 1
ATOM 3600 C C . ILE A 1 473 ? -17.414 0.545 36.857 1.00 90.19 473 ILE A C 1
ATOM 3602 O O . ILE A 1 473 ? -17.157 -0.043 37.910 1.00 90.19 473 ILE A O 1
ATOM 3606 N N . PRO A 1 474 ? -17.320 -0.088 35.667 1.00 92.25 474 PRO A N 1
ATOM 3607 C CA . PRO A 1 474 ? -16.806 -1.456 35.522 1.00 92.25 474 PRO A CA 1
ATOM 3608 C C . PRO A 1 474 ? -15.277 -1.513 35.680 1.00 92.25 474 PRO A C 1
ATOM 3610 O O . PRO A 1 474 ? -14.523 -1.515 34.704 1.00 92.25 474 PRO A O 1
ATOM 3613 N N . TRP A 1 475 ? -14.816 -1.528 36.931 1.00 94.94 475 TRP A N 1
ATOM 3614 C CA . TRP A 1 475 ? -13.397 -1.518 37.310 1.00 94.94 475 TRP A CA 1
ATOM 3615 C C . TRP A 1 475 ? -12.603 -2.742 36.830 1.00 94.94 475 TRP A C 1
ATOM 3617 O O . TRP A 1 475 ? -11.401 -2.634 36.598 1.00 94.94 475 TRP A O 1
ATOM 3627 N N . ASP A 1 476 ? -13.260 -3.879 36.587 1.00 94.38 476 ASP A N 1
ATOM 3628 C CA . ASP A 1 476 ? -12.636 -5.090 36.034 1.00 94.38 476 ASP A CA 1
ATOM 3629 C C . ASP A 1 476 ? -12.129 -4.907 34.592 1.00 94.38 476 ASP A C 1
ATOM 3631 O O . ASP A 1 476 ? -11.305 -5.688 34.116 1.00 94.38 476 ASP A O 1
ATOM 3635 N N . LYS A 1 477 ? -12.603 -3.864 33.895 1.00 96.00 477 LYS A N 1
ATOM 3636 C CA . LYS A 1 477 ? -12.201 -3.522 32.521 1.00 96.00 477 LYS A CA 1
ATOM 3637 C C . LYS A 1 477 ? -11.124 -2.444 32.436 1.00 96.00 477 LYS A C 1
ATOM 3639 O O . LYS A 1 477 ? -10.712 -2.112 31.323 1.00 96.00 477 LYS A O 1
ATOM 3644 N N . TRP A 1 478 ? -10.692 -1.879 33.564 1.00 97.31 478 TRP A N 1
ATOM 3645 C CA . TRP A 1 478 ? -9.643 -0.859 33.605 1.00 97.31 478 TRP A CA 1
ATOM 3646 C C . TRP A 1 478 ? -8.272 -1.512 33.586 1.00 97.31 478 TRP A C 1
ATOM 3648 O O . TRP A 1 478 ? -7.998 -2.360 34.427 1.00 97.31 478 TRP A O 1
ATOM 3658 N N . TYR A 1 479 ? -7.425 -1.073 32.657 1.00 97.31 479 TYR A N 1
ATOM 3659 C CA . TYR A 1 479 ? -6.014 -1.434 32.572 1.00 97.31 479 TYR A CA 1
ATOM 3660 C C . TYR A 1 479 ? -5.186 -0.163 32.729 1.00 97.31 479 TYR A C 1
ATOM 3662 O O . TYR A 1 479 ? -5.241 0.729 31.875 1.00 97.31 479 TYR A O 1
ATOM 3670 N N . VAL A 1 480 ? -4.474 -0.071 33.850 1.00 97.44 480 VAL A N 1
ATOM 3671 C CA . VAL A 1 480 ? -3.807 1.144 34.322 1.00 97.44 480 VAL A CA 1
ATOM 3672 C C . VAL A 1 480 ? -2.305 1.040 34.097 1.00 97.44 480 VAL A C 1
ATOM 3674 O O . VAL A 1 480 ? -1.673 0.065 34.495 1.00 97.44 480 VAL A O 1
ATOM 3677 N N . TYR A 1 481 ? -1.747 2.083 33.494 1.00 98.00 481 TYR A N 1
ATOM 3678 C CA . TYR A 1 481 ? -0.327 2.249 33.200 1.00 98.00 481 TYR A CA 1
ATOM 3679 C C . TYR A 1 481 ? 0.163 3.587 33.763 1.00 98.00 481 TYR A C 1
ATOM 3681 O O . TYR A 1 481 ? -0.636 4.459 34.114 1.00 98.00 481 TYR A O 1
ATOM 3689 N N . PHE A 1 482 ? 1.475 3.779 33.806 1.00 97.62 482 PHE A N 1
ATOM 3690 C CA . PHE A 1 482 ? 2.119 4.995 34.285 1.00 97.62 482 PHE A CA 1
ATOM 3691 C C . PHE A 1 482 ? 2.866 5.656 33.128 1.00 97.62 482 PHE A C 1
ATOM 3693 O O . PHE A 1 482 ? 3.686 5.017 32.476 1.00 97.62 482 PHE A O 1
ATOM 3700 N N . SER A 1 483 ? 2.558 6.927 32.849 1.00 97.00 483 SER A N 1
ATOM 3701 C CA . SER A 1 483 ? 3.208 7.681 31.761 1.00 97.00 483 SER A CA 1
ATOM 3702 C C . SER A 1 483 ? 4.670 8.000 32.056 1.00 97.00 483 SER A C 1
ATOM 3704 O O . SER A 1 483 ? 5.435 8.324 31.158 1.00 97.00 483 SER A O 1
ATOM 3706 N N . ASP A 1 484 ? 5.029 7.987 33.332 1.00 97.25 484 ASP A N 1
ATOM 3707 C CA . ASP A 1 484 ? 6.382 8.106 33.840 1.00 97.25 484 ASP A CA 1
ATOM 3708 C C . ASP A 1 484 ? 6.445 7.442 35.214 1.00 97.25 484 ASP A C 1
ATOM 3710 O O . ASP A 1 484 ? 5.440 7.387 35.928 1.00 97.25 484 ASP A O 1
ATOM 3714 N N . GLU A 1 485 ? 7.616 6.957 35.607 1.00 97.19 485 GLU A N 1
ATOM 3715 C CA . GLU A 1 485 ? 7.840 6.398 36.940 1.00 97.19 485 GLU A CA 1
ATOM 3716 C C . GLU A 1 485 ? 9.288 6.626 37.375 1.00 97.19 485 GLU A C 1
ATOM 3718 O O . GLU A 1 485 ? 10.210 6.639 36.560 1.00 97.19 485 GLU A O 1
ATOM 3723 N N . ARG A 1 486 ? 9.480 6.864 38.672 1.00 96.56 486 ARG A N 1
ATOM 3724 C CA . ARG A 1 486 ? 10.782 7.092 39.295 1.00 96.56 486 ARG A CA 1
ATOM 3725 C C . ARG A 1 486 ? 11.324 5.720 39.652 1.00 96.56 486 ARG A C 1
ATOM 3727 O O . ARG A 1 486 ? 10.587 4.892 40.182 1.00 96.56 486 ARG A O 1
ATOM 3734 N N . LEU A 1 487 ? 12.602 5.481 39.379 1.00 96.12 487 LEU A N 1
ATOM 3735 C CA . LEU A 1 487 ? 13.232 4.190 39.652 1.00 96.12 487 LEU A CA 1
ATOM 3736 C C . LEU A 1 487 ? 13.609 4.084 41.130 1.00 96.12 487 LEU A C 1
ATOM 3738 O O . LEU A 1 487 ? 14.768 4.155 41.526 1.00 96.12 487 LEU A O 1
ATOM 3742 N N . VAL A 1 488 ? 12.568 3.944 41.944 1.00 96.31 488 VAL A N 1
ATOM 3743 C CA . VAL A 1 488 ? 12.587 3.699 43.385 1.00 96.31 488 VAL A CA 1
ATOM 3744 C C . VAL A 1 488 ? 11.617 2.550 43.702 1.00 96.31 488 VAL A C 1
ATOM 3746 O O . VAL A 1 488 ? 10.759 2.232 42.872 1.00 96.31 488 VAL A O 1
ATOM 3749 N N . PRO A 1 489 ? 11.715 1.908 44.880 1.00 96.69 489 PRO A N 1
ATOM 3750 C CA . PRO A 1 489 ? 10.730 0.917 45.308 1.00 96.69 489 PRO A CA 1
ATOM 3751 C C . PRO A 1 489 ? 9.284 1.437 45.214 1.00 96.69 489 PRO A C 1
ATOM 3753 O O . PRO A 1 489 ? 9.021 2.618 45.438 1.00 96.69 489 PRO A O 1
ATOM 3756 N N . LEU A 1 490 ? 8.328 0.558 44.894 1.00 95.25 490 LEU A N 1
ATOM 3757 C CA . LEU A 1 490 ? 6.918 0.929 44.664 1.00 95.25 490 LEU A CA 1
ATOM 3758 C C . LEU A 1 490 ? 6.176 1.425 45.920 1.00 95.25 490 LEU A C 1
ATOM 3760 O O . LEU A 1 490 ? 5.042 1.885 45.825 1.00 95.25 490 LEU A O 1
ATOM 3764 N N . ASP A 1 491 ? 6.777 1.306 47.098 1.00 94.00 491 ASP A N 1
ATOM 3765 C CA . ASP A 1 491 ? 6.307 1.854 48.372 1.00 94.00 491 ASP A CA 1
ATOM 3766 C C . ASP A 1 491 ? 7.046 3.141 48.785 1.00 94.00 491 ASP A C 1
ATOM 3768 O O . ASP A 1 491 ? 6.688 3.762 49.787 1.00 94.00 491 ASP A O 1
ATOM 3772 N N . HIS A 1 492 ? 8.038 3.576 48.001 1.00 95.88 492 HIS A N 1
ATOM 3773 C CA . HIS A 1 492 ? 8.797 4.800 48.233 1.00 95.88 492 HIS A CA 1
ATOM 3774 C C . HIS A 1 492 ? 7.948 6.055 47.979 1.00 95.88 492 HIS A C 1
ATOM 3776 O O . HIS A 1 492 ? 7.113 6.089 47.074 1.00 95.88 492 HIS A O 1
ATOM 3782 N N . GLU A 1 493 ? 8.200 7.131 48.730 1.00 92.75 493 GLU A N 1
ATOM 3783 C CA . GLU A 1 493 ? 7.411 8.372 48.651 1.00 92.75 493 GLU A CA 1
ATOM 3784 C C . GLU A 1 493 ? 7.472 9.075 47.282 1.00 92.75 493 GLU A C 1
ATOM 3786 O O . GLU A 1 493 ? 6.504 9.714 46.867 1.00 92.75 493 GLU A O 1
ATOM 3791 N N . ASP A 1 494 ? 8.580 8.904 46.559 1.00 92.88 494 ASP A N 1
ATOM 3792 C CA . ASP A 1 494 ? 8.786 9.448 45.209 1.00 92.88 494 ASP A CA 1
ATOM 3793 C C . ASP A 1 494 ? 8.131 8.632 44.078 1.00 92.88 494 ASP A C 1
ATOM 3795 O O . ASP A 1 494 ? 8.107 9.101 42.931 1.00 92.88 494 ASP A O 1
ATOM 3799 N N . SER A 1 495 ? 7.604 7.433 44.360 1.00 96.00 495 SER A N 1
ATOM 3800 C CA . SER A 1 495 ? 6.955 6.590 43.348 1.00 96.00 495 SER A CA 1
ATOM 3801 C C . SER A 1 495 ? 5.598 7.169 42.931 1.00 96.00 495 SER A C 1
ATOM 3803 O O . SER A 1 495 ? 4.721 7.462 43.753 1.00 96.00 495 SER A O 1
ATOM 3805 N N . ASN A 1 496 ? 5.391 7.289 41.620 1.00 96.00 496 ASN A N 1
ATOM 3806 C CA . ASN A 1 496 ? 4.110 7.667 41.036 1.00 96.00 496 ASN A CA 1
ATOM 3807 C C . ASN A 1 496 ? 3.039 6.602 41.327 1.00 96.00 496 ASN A C 1
ATOM 3809 O O . ASN A 1 496 ? 1.898 6.967 41.626 1.00 96.00 496 ASN A O 1
ATOM 3813 N N . TYR A 1 497 ? 3.392 5.313 41.309 1.00 96.81 497 TYR A N 1
ATOM 3814 C CA . TYR A 1 497 ? 2.519 4.225 41.746 1.00 96.81 497 TYR A CA 1
ATOM 3815 C C . TYR A 1 497 ? 2.153 4.340 43.227 1.00 96.81 497 TYR A C 1
ATOM 3817 O O . TYR A 1 497 ? 0.961 4.275 43.529 1.00 96.81 497 TYR A O 1
ATOM 3825 N N . ALA A 1 498 ? 3.107 4.570 44.140 1.00 96.06 498 ALA A N 1
ATOM 3826 C CA . ALA A 1 498 ? 2.804 4.733 45.571 1.00 96.06 498 ALA A CA 1
ATOM 3827 C C . ALA A 1 498 ? 1.780 5.856 45.796 1.00 96.06 498 ALA A C 1
ATOM 3829 O O . ALA A 1 498 ? 0.786 5.691 46.514 1.00 96.06 498 ALA A O 1
ATOM 3830 N N . LEU A 1 499 ? 1.980 6.983 45.109 1.00 95.44 499 LEU A N 1
ATOM 3831 C CA . LEU A 1 499 ? 1.076 8.125 45.144 1.00 95.44 499 LEU A CA 1
ATOM 3832 C C . LEU A 1 499 ? -0.309 7.793 44.568 1.00 95.44 499 LEU A C 1
ATOM 3834 O O . LEU A 1 499 ? -1.323 8.082 45.203 1.00 95.44 499 LEU A O 1
ATOM 3838 N N . CYS A 1 500 ? -0.375 7.164 43.391 1.00 95.06 500 CYS A N 1
ATOM 3839 C CA . CYS A 1 500 ? -1.645 6.761 42.781 1.00 95.06 500 CYS A CA 1
ATOM 3840 C C . CYS A 1 500 ? -2.379 5.720 43.626 1.00 95.06 500 CYS A C 1
ATOM 3842 O O . CYS A 1 500 ? -3.602 5.777 43.741 1.00 95.06 500 CYS A O 1
ATOM 3844 N N . LYS A 1 501 ? -1.651 4.796 44.256 1.00 95.00 501 LYS A N 1
ATOM 3845 C CA . LYS A 1 501 ? -2.204 3.793 45.163 1.00 95.00 501 LYS A CA 1
ATOM 3846 C C . LYS A 1 501 ? -2.840 4.439 46.380 1.00 95.00 501 LYS A C 1
ATOM 3848 O O . LYS A 1 501 ? -3.983 4.117 46.701 1.00 95.00 501 LYS A O 1
ATOM 3853 N N . LYS A 1 502 ? -2.136 5.380 47.010 1.00 95.00 502 LYS A N 1
ATOM 3854 C CA . LYS A 1 502 ? -2.625 6.120 48.176 1.00 95.00 502 LYS A CA 1
ATOM 3855 C C . LYS A 1 502 ? -3.854 6.974 47.868 1.00 95.00 502 LYS A C 1
ATOM 3857 O O . LYS A 1 502 ? -4.769 6.994 48.674 1.00 95.00 502 LYS A O 1
ATOM 3862 N N . GLU A 1 503 ? -3.858 7.695 46.749 1.00 94.81 503 GLU A N 1
ATOM 3863 C CA . GLU A 1 503 ? -4.888 8.710 46.468 1.00 94.81 503 GLU A CA 1
ATOM 3864 C C . GLU A 1 503 ? -6.078 8.171 45.650 1.00 94.81 503 GLU A C 1
ATOM 3866 O O . GLU A 1 503 ? -7.149 8.777 45.660 1.00 94.81 503 GLU A O 1
ATOM 3871 N N . PHE A 1 504 ? -5.912 7.057 44.923 1.00 94.62 504 PHE A N 1
ATOM 3872 C CA . PHE A 1 504 ? -6.931 6.539 44.002 1.00 94.62 504 PHE A CA 1
ATOM 3873 C C . PHE A 1 504 ? -7.058 5.006 44.001 1.00 94.62 504 PHE A C 1
ATOM 3875 O O . PHE A 1 504 ? -8.127 4.500 44.334 1.00 94.62 504 PHE A O 1
ATOM 3882 N N . LEU A 1 505 ? -6.004 4.251 43.657 1.00 93.94 505 LEU A N 1
ATOM 3883 C CA . LEU A 1 505 ? -6.136 2.814 43.345 1.00 93.94 505 LEU A CA 1
ATOM 3884 C C . LEU A 1 505 ? -6.553 1.962 44.555 1.00 93.94 505 LEU A C 1
ATOM 3886 O O . LEU A 1 505 ? -7.264 0.985 44.377 1.00 93.94 505 LEU A O 1
ATOM 3890 N N . SER A 1 506 ? -6.178 2.333 45.786 1.00 93.56 506 SER A N 1
ATOM 3891 C CA . SER A 1 506 ? -6.617 1.613 47.000 1.00 93.56 506 SER A CA 1
ATOM 3892 C C . SER A 1 506 ? -8.082 1.856 47.382 1.00 93.56 506 SER A C 1
ATOM 3894 O O . SER A 1 506 ? -8.610 1.195 48.276 1.00 93.56 506 SER A O 1
ATOM 3896 N N . HIS A 1 507 ? -8.749 2.797 46.713 1.00 93.88 507 HIS A N 1
ATOM 3897 C CA . HIS A 1 507 ? -10.139 3.160 46.970 1.00 93.88 507 HIS A CA 1
ATOM 3898 C C . HIS A 1 507 ? -11.114 2.588 45.932 1.00 93.88 507 HIS A C 1
ATOM 3900 O O . HIS A 1 507 ? -12.320 2.799 46.061 1.00 93.88 507 HIS A O 1
ATOM 3906 N N . VAL A 1 508 ? -10.616 1.875 44.914 1.00 93.31 508 VAL A N 1
ATOM 3907 C CA . VAL A 1 508 ? -11.419 1.324 43.814 1.00 93.31 508 VAL A CA 1
ATOM 3908 C C . VAL A 1 508 ? -11.043 -0.139 43.530 1.00 93.31 508 VAL A C 1
ATOM 3910 O O . VAL A 1 508 ? -9.878 -0.506 43.655 1.00 93.31 508 VAL A O 1
ATOM 3913 N N . PRO A 1 509 ? -11.997 -1.005 43.145 1.00 93.44 509 PRO A N 1
ATOM 3914 C CA . PRO A 1 509 ? -11.755 -2.439 42.971 1.00 93.44 509 PRO A CA 1
ATOM 3915 C C . PRO A 1 509 ? -11.205 -2.794 41.573 1.00 93.44 509 PRO A C 1
ATOM 3917 O O . PRO A 1 509 ? -11.807 -3.589 40.852 1.00 93.44 509 PRO A O 1
ATOM 3920 N N . ILE A 1 510 ? -10.076 -2.202 41.165 1.00 95.38 510 ILE A N 1
ATOM 3921 C CA . ILE A 1 510 ? -9.372 -2.598 39.929 1.00 95.38 510 ILE A CA 1
ATOM 3922 C C . ILE A 1 510 ? -8.557 -3.871 40.218 1.00 95.38 510 ILE A C 1
ATOM 3924 O O . ILE A 1 510 ? -7.831 -3.891 41.211 1.00 95.38 510 ILE A O 1
ATOM 3928 N N . PRO A 1 511 ? -8.638 -4.929 39.389 1.00 94.94 511 PRO A N 1
ATOM 3929 C CA . PRO A 1 511 ? -7.821 -6.126 39.576 1.00 94.94 511 PRO A CA 1
ATOM 3930 C C . PRO A 1 511 ? -6.322 -5.808 39.540 1.00 94.94 511 PRO A C 1
ATOM 3932 O O . PRO A 1 511 ? -5.864 -5.148 38.609 1.00 94.94 511 PRO A O 1
ATOM 3935 N N . ASP A 1 512 ? -5.544 -6.343 40.486 1.00 91.44 512 ASP A N 1
ATOM 3936 C CA . ASP A 1 512 ? -4.090 -6.106 40.558 1.00 91.44 512 ASP A CA 1
ATOM 3937 C C . ASP A 1 512 ? -3.364 -6.490 39.257 1.00 91.44 512 ASP A C 1
ATOM 3939 O O . ASP A 1 512 ? -2.439 -5.804 38.833 1.00 91.44 512 ASP A O 1
ATOM 3943 N N . ALA A 1 513 ? -3.829 -7.544 38.575 1.00 91.81 513 ALA A N 1
ATOM 3944 C CA . ALA A 1 513 ? -3.281 -7.989 37.291 1.00 91.81 513 ALA A CA 1
ATOM 3945 C C . ALA A 1 513 ? -3.435 -6.957 36.155 1.00 91.81 513 ALA A C 1
ATOM 3947 O O . ALA A 1 513 ? -2.716 -7.035 35.161 1.00 91.81 513 ALA A O 1
ATOM 3948 N N . ASN A 1 514 ? -4.352 -5.998 36.302 1.00 95.50 514 ASN A N 1
ATOM 3949 C CA . ASN A 1 514 ? -4.580 -4.933 35.333 1.00 95.50 514 ASN A CA 1
ATOM 3950 C C . ASN A 1 514 ? -3.827 -3.635 35.688 1.00 95.50 514 ASN A C 1
ATOM 3952 O O . ASN A 1 514 ? -3.981 -2.629 34.992 1.00 95.50 514 ASN A O 1
ATOM 3956 N N . ILE A 1 515 ? -3.055 -3.614 36.780 1.00 96.75 515 ILE A N 1
ATOM 3957 C CA . ILE A 1 515 ? -2.242 -2.465 37.187 1.00 96.75 515 ILE A CA 1
ATOM 3958 C C . ILE A 1 515 ? -0.788 -2.760 36.816 1.00 96.75 515 ILE A C 1
ATOM 3960 O O . ILE A 1 515 ? -0.118 -3.576 37.443 1.00 96.75 515 ILE A O 1
ATOM 3964 N N . HIS A 1 516 ? -0.292 -2.082 35.785 1.00 96.50 516 HIS A N 1
ATOM 3965 C CA . HIS A 1 516 ? 1.008 -2.363 35.187 1.00 96.50 516 HIS A CA 1
ATOM 3966 C C . HIS A 1 516 ? 2.066 -1.359 35.659 1.00 96.50 516 HIS A C 1
ATOM 3968 O O . HIS A 1 516 ? 2.050 -0.192 35.260 1.00 96.50 516 HIS A O 1
ATOM 3974 N N . THR A 1 517 ? 3.013 -1.820 36.477 1.00 96.12 517 THR A N 1
ATOM 3975 C CA . THR A 1 517 ? 4.118 -1.020 37.041 1.00 96.12 517 THR A CA 1
ATOM 3976 C C . THR A 1 517 ? 5.478 -1.420 36.463 1.00 96.12 517 THR A C 1
ATOM 3978 O O . THR A 1 517 ? 5.587 -2.407 35.736 1.00 96.12 517 THR A O 1
ATOM 3981 N N . ILE A 1 518 ? 6.523 -0.661 36.803 1.00 95.94 518 ILE A N 1
ATOM 3982 C CA . ILE A 1 518 ? 7.917 -1.038 36.531 1.00 95.94 518 ILE A CA 1
ATOM 3983 C C . ILE A 1 518 ? 8.318 -2.323 37.269 1.00 95.94 518 ILE A C 1
ATOM 3985 O O . ILE A 1 518 ? 7.723 -2.675 38.293 1.00 95.94 518 ILE A O 1
ATOM 3989 N N . ASP A 1 519 ? 9.354 -2.999 36.768 1.00 94.44 519 ASP A N 1
ATOM 3990 C CA . ASP A 1 519 ? 9.987 -4.116 37.470 1.00 94.44 519 ASP A CA 1
ATOM 3991 C C . ASP A 1 519 ? 10.975 -3.585 38.520 1.00 94.44 519 ASP A C 1
ATOM 3993 O O . ASP A 1 519 ? 12.027 -3.034 38.197 1.00 94.44 519 ASP A O 1
ATOM 3997 N N . VAL A 1 520 ? 10.641 -3.777 39.798 1.00 93.06 520 VAL A N 1
ATOM 3998 C CA . VAL A 1 520 ? 11.457 -3.344 40.946 1.00 93.06 520 VAL A CA 1
ATOM 3999 C C . VAL A 1 520 ? 12.813 -4.048 41.050 1.00 93.06 520 VAL A C 1
ATOM 4001 O O . VAL A 1 520 ? 13.638 -3.662 41.872 1.00 93.06 520 VAL A O 1
ATOM 4004 N N . LYS A 1 521 ? 13.070 -5.085 40.249 1.00 94.25 521 LYS A N 1
ATOM 4005 C CA . LYS A 1 521 ? 14.395 -5.717 40.169 1.00 94.25 521 LYS A CA 1
ATOM 4006 C C . LYS A 1 521 ? 15.371 -4.932 39.294 1.00 94.25 521 LYS A C 1
ATOM 4008 O O . LYS A 1 521 ? 16.563 -5.207 39.343 1.00 94.25 521 LYS A O 1
ATOM 4013 N N . LEU A 1 522 ? 14.870 -3.978 38.509 1.00 94.00 522 LEU A N 1
ATOM 4014 C CA . LEU A 1 522 ? 15.630 -3.214 37.519 1.00 94.00 522 LEU A CA 1
ATOM 4015 C C . LEU A 1 522 ? 15.840 -1.751 37.939 1.00 94.00 522 LEU A C 1
ATOM 4017 O O . LEU A 1 522 ? 16.164 -0.913 37.112 1.00 94.00 522 LEU A O 1
ATOM 4021 N N . LEU A 1 523 ? 15.658 -1.413 39.220 1.00 92.31 523 LEU A N 1
ATOM 4022 C CA . LEU A 1 523 ? 15.734 -0.019 39.693 1.00 92.31 523 LEU A CA 1
ATOM 4023 C C . LEU A 1 523 ? 17.110 0.631 39.488 1.00 92.31 523 LEU A C 1
ATOM 4025 O O . LEU A 1 523 ? 17.211 1.859 39.478 1.00 92.31 523 LEU A O 1
ATOM 4029 N N . ASP A 1 524 ? 18.157 -0.179 39.335 1.00 90.81 524 ASP A N 1
ATOM 4030 C CA . ASP A 1 524 ? 19.516 0.310 39.132 1.00 90.81 524 ASP A CA 1
ATOM 4031 C C . ASP A 1 524 ? 19.902 0.536 37.668 1.00 90.81 524 ASP A C 1
ATOM 4033 O O . ASP A 1 524 ? 20.919 1.182 37.420 1.00 90.81 524 ASP A O 1
ATOM 4037 N N . ASP A 1 525 ? 19.075 0.081 36.726 1.00 91.12 525 ASP A N 1
ATOM 4038 C CA . ASP A 1 525 ? 19.312 0.169 35.285 1.00 91.12 525 ASP A CA 1
ATOM 4039 C C . ASP A 1 525 ? 18.083 0.784 34.608 1.00 91.12 525 ASP A C 1
ATOM 4041 O O . ASP A 1 525 ? 17.052 0.132 34.416 1.00 91.12 525 ASP A O 1
ATOM 4045 N N . ALA A 1 526 ? 18.175 2.077 34.285 1.00 89.69 526 ALA A N 1
ATOM 4046 C CA . ALA A 1 526 ? 17.041 2.791 33.720 1.00 89.69 526 ALA A CA 1
ATOM 4047 C C . ALA A 1 526 ? 16.667 2.281 32.330 1.00 89.69 526 ALA A C 1
ATOM 4049 O O . ALA A 1 526 ? 15.477 2.202 32.014 1.00 89.69 526 ALA A O 1
ATOM 4050 N N . GLU A 1 527 ? 17.668 1.903 31.536 1.00 89.31 527 GLU A N 1
ATOM 4051 C CA . GLU A 1 527 ? 17.513 1.385 30.182 1.00 89.31 527 GLU A CA 1
ATOM 4052 C C . GLU A 1 527 ? 16.752 0.054 30.198 1.00 89.31 527 GLU A C 1
ATOM 4054 O O . GLU A 1 527 ? 15.705 -0.064 29.557 1.00 89.31 527 GLU A O 1
ATOM 4059 N N . GLU A 1 528 ? 17.183 -0.920 31.008 1.00 88.25 528 GLU A N 1
ATOM 4060 C CA . GLU A 1 528 ? 16.488 -2.212 31.094 1.00 88.25 528 GLU A CA 1
ATOM 4061 C C . GLU A 1 528 ? 15.109 -2.068 31.763 1.00 88.25 528 GLU A C 1
ATOM 4063 O O . GLU A 1 528 ? 14.162 -2.765 31.384 1.00 88.25 528 GLU A O 1
ATOM 4068 N N . ALA A 1 529 ? 14.941 -1.137 32.711 1.00 91.69 529 ALA A N 1
ATOM 4069 C CA . ALA A 1 529 ? 13.629 -0.828 33.282 1.00 91.69 529 ALA A CA 1
ATOM 4070 C C . ALA A 1 529 ? 12.658 -0.259 32.230 1.00 91.69 529 ALA A C 1
ATOM 4072 O O . ALA A 1 529 ? 11.496 -0.683 32.182 1.00 91.69 529 ALA A O 1
ATOM 4073 N N . ALA A 1 530 ? 13.122 0.655 31.368 1.00 93.12 530 ALA A N 1
ATOM 4074 C CA . ALA A 1 530 ? 12.343 1.201 30.257 1.00 93.12 530 ALA A CA 1
ATOM 4075 C C . ALA A 1 530 ? 11.975 0.106 29.246 1.00 93.12 530 ALA A C 1
ATOM 4077 O O . ALA A 1 530 ? 10.800 -0.041 28.907 1.00 93.12 530 ALA A O 1
ATOM 4078 N N . ASP A 1 531 ? 12.939 -0.726 28.848 1.00 88.38 531 ASP A N 1
ATOM 4079 C CA . ASP A 1 531 ? 12.734 -1.844 27.922 1.00 88.38 531 ASP A CA 1
ATOM 4080 C C . ASP A 1 531 ? 11.785 -2.909 28.488 1.00 88.38 531 ASP A C 1
ATOM 4082 O O . ASP A 1 531 ? 10.970 -3.493 27.766 1.00 88.38 531 ASP A O 1
ATOM 4086 N N . SER A 1 532 ? 11.871 -3.193 29.789 1.00 93.81 532 SER A N 1
ATOM 4087 C CA . SER A 1 532 ? 10.950 -4.098 30.482 1.00 93.81 532 SER A CA 1
ATOM 4088 C C . SER A 1 532 ? 9.524 -3.549 30.471 1.00 93.81 532 SER A C 1
ATOM 4090 O O . SER A 1 532 ? 8.586 -4.271 30.114 1.00 93.81 532 SER A O 1
ATOM 4092 N N . TYR A 1 533 ? 9.355 -2.256 30.765 1.00 95.38 533 TYR A N 1
ATOM 4093 C CA . TYR A 1 533 ? 8.048 -1.603 30.722 1.00 95.38 533 TYR A CA 1
ATOM 4094 C C . TYR A 1 533 ? 7.484 -1.536 29.295 1.00 95.38 533 TYR A C 1
ATOM 4096 O O . TYR A 1 533 ? 6.309 -1.831 29.069 1.00 95.38 533 TYR A O 1
ATOM 4104 N N . GLU A 1 534 ? 8.329 -1.264 28.300 1.00 91.81 534 GLU A N 1
ATOM 4105 C CA . GLU A 1 534 ? 7.954 -1.288 26.886 1.00 91.81 534 GLU A CA 1
ATOM 4106 C C . GLU A 1 534 ? 7.490 -2.686 26.440 1.00 91.81 534 GLU A C 1
ATOM 4108 O O . GLU A 1 534 ? 6.481 -2.807 25.745 1.00 91.81 534 GLU A O 1
ATOM 4113 N N . LYS A 1 535 ? 8.127 -3.769 26.910 1.00 87.44 535 LYS A N 1
ATOM 4114 C CA . LYS A 1 535 ? 7.664 -5.151 26.654 1.00 87.44 535 LYS A CA 1
ATOM 4115 C C . LYS A 1 535 ? 6.263 -5.408 27.221 1.00 87.44 535 LYS A C 1
ATOM 4117 O O . LYS A 1 535 ? 5.507 -6.163 26.601 1.00 87.44 535 LYS A O 1
ATOM 4122 N N . ILE A 1 536 ? 5.899 -4.805 28.359 1.00 91.19 536 ILE A N 1
ATOM 4123 C CA . ILE A 1 536 ? 4.528 -4.877 28.900 1.00 91.19 536 ILE A CA 1
ATOM 4124 C C . ILE A 1 536 ? 3.560 -4.210 27.919 1.00 91.19 536 ILE A C 1
ATOM 4126 O O . ILE A 1 536 ? 2.574 -4.832 27.523 1.00 91.19 536 ILE A O 1
ATOM 4130 N N . LEU A 1 537 ? 3.880 -3.001 27.443 1.00 89.81 537 LEU A N 1
ATOM 4131 C CA . LEU A 1 537 ? 3.062 -2.310 26.441 1.00 89.81 537 LEU A CA 1
ATOM 4132 C C . LEU A 1 537 ? 2.944 -3.120 25.143 1.00 89.81 537 LEU A C 1
ATOM 4134 O O . LEU A 1 537 ? 1.853 -3.281 24.607 1.00 89.81 537 LEU A O 1
ATOM 4138 N N . ILE A 1 538 ? 4.035 -3.696 24.640 1.00 81.81 538 ILE A N 1
ATOM 4139 C CA . ILE A 1 538 ? 4.007 -4.510 23.417 1.00 81.81 538 ILE A CA 1
ATOM 4140 C C . ILE A 1 538 ? 3.072 -5.711 23.591 1.00 81.81 538 ILE A C 1
ATOM 4142 O O . ILE A 1 538 ? 2.239 -5.960 22.724 1.00 81.81 538 ILE A O 1
ATOM 4146 N N . ARG A 1 539 ? 3.146 -6.443 24.707 1.00 80.06 539 ARG A N 1
ATOM 4147 C CA . ARG A 1 539 ? 2.251 -7.591 24.951 1.00 80.06 539 ARG A CA 1
ATOM 4148 C C . ARG A 1 539 ? 0.777 -7.187 24.951 1.00 80.06 539 ARG A C 1
ATOM 4150 O O . ARG A 1 539 ? -0.053 -7.912 24.406 1.00 80.06 539 ARG A O 1
ATOM 4157 N N . GLU A 1 540 ? 0.479 -6.029 25.525 1.00 77.62 540 GLU A N 1
ATOM 4158 C CA . GLU A 1 540 ? -0.887 -5.545 25.720 1.00 77.62 540 GLU A CA 1
ATOM 4159 C C . GLU A 1 540 ? -1.487 -4.879 24.473 1.00 77.62 540 GLU A C 1
ATOM 4161 O O . GLU A 1 540 ? -2.698 -4.972 24.251 1.00 77.62 540 GLU A O 1
ATOM 4166 N N . PHE A 1 541 ? -0.660 -4.234 23.642 1.00 78.06 541 PHE A N 1
ATOM 4167 C CA . PHE A 1 541 ? -1.102 -3.449 22.484 1.00 78.06 541 PHE A CA 1
ATOM 4168 C C . PHE A 1 541 ? -0.775 -4.086 21.116 1.00 78.06 541 PHE A C 1
ATOM 4170 O O . PHE A 1 541 ? -1.399 -3.706 20.128 1.00 78.06 541 PHE A O 1
ATOM 4177 N N . ALA A 1 542 ? 0.128 -5.073 21.015 1.00 56.38 542 ALA A N 1
ATOM 4178 C CA . ALA A 1 542 ? 0.590 -5.635 19.731 1.00 56.38 542 ALA A CA 1
ATOM 4179 C C . ALA A 1 542 ? -0.255 -6.802 19.173 1.00 56.38 542 ALA A C 1
ATOM 4181 O O . ALA A 1 542 ? 0.232 -7.609 18.375 1.00 56.38 542 ALA A O 1
ATOM 4182 N N . GLN A 1 543 ? -1.533 -6.916 19.547 1.00 43.69 543 GLN A N 1
ATOM 4183 C CA . GLN A 1 543 ? -2.414 -7.919 18.947 1.00 43.69 543 GLN A CA 1
ATOM 4184 C C . GLN A 1 543 ? -3.041 -7.422 17.629 1.00 43.69 543 GLN A C 1
ATOM 4186 O O . GLN A 1 543 ? -3.895 -6.543 17.607 1.00 43.69 543 GLN A O 1
ATOM 4191 N N . LYS A 1 544 ? -2.657 -8.097 16.538 1.00 39.81 544 LYS A N 1
ATOM 4192 C CA . LYS A 1 544 ? -3.357 -8.242 15.242 1.00 39.81 544 LYS A CA 1
ATOM 4193 C C . LYS A 1 544 ? -3.510 -7.048 14.285 1.00 39.81 544 LYS A C 1
ATOM 4195 O O . LYS A 1 544 ? -3.893 -7.324 13.152 1.00 39.81 544 LYS A O 1
ATOM 4200 N N . ASP A 1 545 ? -3.129 -5.818 14.624 1.00 34.16 545 ASP A N 1
ATOM 4201 C CA . ASP A 1 545 ? -3.113 -4.703 13.658 1.00 34.16 545 ASP A CA 1
ATOM 4202 C C . ASP A 1 545 ? -1.784 -3.930 13.654 1.00 34.16 545 ASP A C 1
ATOM 4204 O O . ASP A 1 545 ? -1.145 -3.706 14.678 1.00 34.16 545 ASP A O 1
ATOM 4208 N N . SER A 1 546 ? -1.377 -3.520 12.454 1.00 40.56 546 SER A N 1
ATOM 4209 C CA . SER A 1 546 ? -0.134 -2.841 12.068 1.00 40.56 546 SER A CA 1
ATOM 4210 C C . SER A 1 546 ? -0.005 -1.390 12.576 1.00 40.56 546 SER A C 1
ATOM 4212 O O . SER A 1 546 ? 0.293 -0.485 11.795 1.00 40.56 546 SER A O 1
ATOM 4214 N N . ALA A 1 547 ? -0.262 -1.129 13.861 1.00 43.59 547 ALA A N 1
ATOM 4215 C CA . ALA A 1 547 ? -0.040 0.183 14.475 1.00 43.59 547 ALA A CA 1
ATOM 4216 C C . ALA A 1 547 ? 1.427 0.331 14.929 1.00 43.59 547 ALA A C 1
ATOM 4218 O O . ALA A 1 547 ? 1.946 -0.519 15.645 1.00 43.59 547 ALA A O 1
ATOM 4219 N N . ARG A 1 548 ? 2.102 1.415 14.506 1.00 62.94 548 ARG A N 1
ATOM 4220 C CA . ARG A 1 548 ? 3.521 1.705 14.824 1.00 62.94 548 ARG A CA 1
ATOM 4221 C C . ARG A 1 548 ? 3.760 2.030 16.313 1.00 62.94 548 ARG A C 1
ATOM 4223 O O . ARG A 1 548 ? 4.856 1.785 16.802 1.00 62.94 548 ARG A O 1
ATOM 4230 N N . PHE A 1 549 ? 2.750 2.553 17.016 1.00 80.50 549 PHE A N 1
ATOM 4231 C CA . PHE A 1 549 ? 2.815 3.007 18.414 1.00 80.50 549 PHE A CA 1
ATOM 4232 C C . PHE A 1 549 ? 1.543 2.601 19.190 1.00 80.50 549 PHE A C 1
ATOM 4234 O O . PHE A 1 549 ? 0.487 2.445 18.562 1.00 80.50 549 PHE A O 1
ATOM 4241 N N . PRO A 1 550 ? 1.597 2.438 20.528 1.00 86.12 550 PRO A N 1
ATOM 4242 C CA . PRO A 1 550 ? 0.453 2.044 21.342 1.00 86.12 550 PRO A CA 1
ATOM 4243 C C . PRO A 1 550 ? -0.579 3.174 21.408 1.00 86.12 550 PRO A C 1
ATOM 4245 O O . PRO A 1 550 ? -0.264 4.319 21.728 1.00 86.12 550 PRO A O 1
ATOM 4248 N N . VAL A 1 551 ? -1.839 2.838 21.127 1.00 90.44 551 VAL A N 1
ATOM 4249 C CA . VAL A 1 551 ? -2.960 3.788 21.155 1.00 90.44 551 VAL A CA 1
ATOM 4250 C C . VAL A 1 551 ? -3.741 3.611 22.458 1.00 90.44 551 VAL A C 1
ATOM 4252 O O . VAL A 1 551 ? -4.605 2.733 22.570 1.00 90.44 551 VAL A O 1
ATOM 4255 N N . PHE A 1 552 ? -3.432 4.447 23.451 1.00 94.50 552 PHE A N 1
ATOM 4256 C CA . PHE A 1 552 ? -4.186 4.537 24.706 1.00 94.50 552 PHE A CA 1
ATOM 4257 C C . PHE A 1 552 ? -5.565 5.169 24.487 1.00 94.50 552 PHE A C 1
ATOM 4259 O O . PHE A 1 552 ? -5.689 6.117 23.707 1.00 94.50 552 PHE A O 1
ATOM 4266 N N . ASP A 1 553 ? -6.594 4.686 25.195 1.00 96.06 553 ASP A N 1
ATOM 4267 C CA . ASP A 1 553 ? -7.912 5.341 25.184 1.00 96.06 553 ASP A CA 1
ATOM 4268 C C . ASP A 1 553 ? -7.847 6.722 25.839 1.00 96.06 553 ASP A C 1
ATOM 4270 O O . ASP A 1 553 ? -8.493 7.667 25.374 1.00 96.06 553 ASP A O 1
ATOM 4274 N N . LEU A 1 554 ? -7.054 6.832 26.910 1.00 97.50 554 LEU A N 1
ATOM 4275 C CA . LEU A 1 554 ? -6.840 8.068 27.645 1.00 97.50 554 LEU A CA 1
ATOM 4276 C C . LEU A 1 554 ? -5.450 8.112 28.294 1.00 97.50 554 LEU A C 1
ATOM 4278 O O . LEU A 1 554 ? -5.057 7.187 28.999 1.00 97.50 554 LEU A O 1
ATOM 4282 N N . ILE A 1 555 ? -4.730 9.219 28.121 1.00 98.19 555 ILE A N 1
ATOM 4283 C CA . ILE A 1 555 ? -3.540 9.545 28.919 1.00 98.19 555 ILE A CA 1
ATOM 4284 C C . ILE A 1 555 ? -3.851 10.786 29.756 1.00 98.19 555 ILE A C 1
ATOM 4286 O O . ILE A 1 555 ? -4.230 11.827 29.215 1.00 98.19 555 ILE A O 1
ATOM 4290 N N . LEU A 1 556 ? -3.713 10.670 31.075 1.00 97.75 556 LEU A N 1
ATOM 4291 C CA . LEU A 1 556 ? -3.912 11.761 32.022 1.00 97.75 556 LEU A CA 1
ATOM 4292 C C . LEU A 1 556 ? -2.556 12.313 32.458 1.00 97.75 556 LEU A C 1
ATOM 4294 O O . LEU A 1 556 ? -1.739 11.588 33.026 1.00 97.75 556 LEU A O 1
ATOM 4298 N N . LEU A 1 557 ? -2.337 13.602 32.201 1.00 97.50 557 LEU A N 1
ATOM 4299 C CA . LEU A 1 557 ? -1.057 14.271 32.408 1.00 97.50 557 LEU A CA 1
ATOM 4300 C C . LEU A 1 557 ? -1.178 15.470 33.353 1.00 97.50 557 LEU A C 1
ATOM 4302 O O . LEU A 1 557 ? -2.131 16.250 33.309 1.00 97.50 557 LEU A O 1
ATOM 4306 N N . GLY A 1 558 ? -0.162 15.652 34.190 1.00 93.50 558 GLY A N 1
ATOM 4307 C CA . GLY A 1 558 ? 0.088 16.889 34.922 1.00 93.50 558 GLY A CA 1
ATOM 4308 C C . GLY A 1 558 ? 1.007 17.845 34.156 1.00 93.50 558 GLY A C 1
ATOM 4309 O O . GLY A 1 558 ? 1.736 17.448 33.245 1.00 93.50 558 GLY A O 1
ATOM 4310 N N . MET A 1 559 ? 1.006 19.113 34.575 1.00 92.62 559 MET A N 1
ATOM 4311 C CA . MET A 1 559 ? 1.908 20.149 34.061 1.00 92.62 559 MET A CA 1
ATOM 4312 C C . MET A 1 559 ? 2.856 20.647 35.156 1.00 92.62 559 MET A C 1
ATOM 4314 O O . MET A 1 559 ? 2.427 21.124 36.213 1.00 92.62 559 MET A O 1
ATOM 4318 N N . GLY A 1 560 ? 4.158 20.601 34.893 1.00 89.81 560 GLY A N 1
ATOM 4319 C CA . GLY A 1 560 ? 5.194 21.190 35.735 1.00 89.81 560 GLY A CA 1
ATOM 4320 C C . GLY A 1 560 ? 5.203 22.721 35.757 1.00 89.81 560 GLY A C 1
ATOM 4321 O O . GLY A 1 560 ? 4.687 23.351 34.839 1.00 89.81 560 GLY A O 1
ATOM 4322 N N . PRO A 1 561 ? 5.785 23.359 36.790 1.00 87.50 561 PRO A N 1
ATOM 4323 C CA . PRO A 1 561 ? 5.941 24.822 36.831 1.00 87.50 561 PRO A CA 1
ATOM 4324 C C . PRO A 1 561 ? 6.845 25.382 35.714 1.00 87.50 561 PRO A C 1
ATOM 4326 O O . PRO A 1 561 ? 6.734 26.547 35.369 1.00 87.50 561 PRO A O 1
ATOM 4329 N N . ASP A 1 562 ? 7.703 24.536 35.156 1.00 89.44 562 ASP A N 1
ATOM 4330 C CA . ASP A 1 562 ? 8.648 24.723 34.049 1.00 89.44 562 ASP A CA 1
ATOM 4331 C C . ASP A 1 562 ? 8.079 24.274 32.687 1.00 89.44 562 ASP A C 1
ATOM 4333 O O . ASP A 1 562 ? 8.773 24.331 31.681 1.00 89.44 562 ASP A O 1
ATOM 4337 N N . GLY A 1 563 ? 6.827 23.806 32.632 1.00 90.38 563 GLY A N 1
ATOM 4338 C CA . GLY A 1 563 ? 6.201 23.318 31.396 1.00 90.38 563 GLY A CA 1
ATOM 4339 C C . GLY A 1 563 ? 6.570 21.880 31.002 1.00 90.38 563 GLY A C 1
ATOM 4340 O O . GLY A 1 563 ? 6.165 21.423 29.932 1.00 90.38 563 GLY A O 1
ATOM 4341 N N . HIS A 1 564 ? 7.291 21.151 31.863 1.00 94.25 564 HIS A N 1
ATOM 4342 C CA . HIS A 1 564 ? 7.523 19.708 31.713 1.00 94.25 564 HIS A CA 1
ATOM 4343 C C . HIS A 1 564 ? 6.223 18.903 31.913 1.00 94.25 564 HIS A C 1
ATOM 4345 O O . HIS A 1 564 ? 5.311 19.344 32.621 1.00 94.25 564 HIS A O 1
ATOM 4351 N N . THR A 1 565 ? 6.155 17.701 31.345 1.00 95.06 565 THR A N 1
ATOM 4352 C CA . THR A 1 565 ? 5.084 16.718 31.598 1.00 95.06 565 THR A CA 1
ATOM 4353 C C . THR A 1 565 ? 5.634 15.305 31.486 1.00 95.06 565 THR A C 1
ATOM 4355 O O . THR A 1 565 ? 6.615 15.131 30.779 1.00 95.06 565 THR A O 1
ATOM 4358 N N . CYS A 1 566 ? 5.066 14.338 32.217 1.00 92.06 566 CYS A N 1
ATOM 4359 C CA . CYS A 1 566 ? 5.519 12.937 32.272 1.00 92.06 566 CYS A CA 1
ATOM 4360 C C . CYS A 1 566 ? 7.052 12.776 32.236 1.00 92.06 566 CYS A C 1
ATOM 4362 O O . CYS A 1 566 ? 7.586 12.025 31.440 1.00 92.06 566 CYS A O 1
ATOM 4364 N N . SER A 1 567 ? 7.788 13.520 33.066 1.00 94.19 567 SER A N 1
ATOM 4365 C CA . SER A 1 567 ? 9.264 13.528 33.090 1.00 94.19 567 SER A CA 1
ATOM 4366 C C . SER A 1 567 ? 9.984 13.915 31.770 1.00 94.19 567 SER A C 1
ATOM 4368 O O . SER A 1 567 ? 11.190 13.752 31.665 1.00 94.19 567 SER A O 1
ATOM 4370 N N . LEU A 1 568 ? 9.302 14.530 30.798 1.00 95.88 568 LEU A N 1
ATOM 4371 C CA . LEU A 1 568 ? 9.897 15.224 29.646 1.00 95.88 568 LEU A CA 1
ATOM 4372 C C . LEU A 1 568 ? 10.165 16.693 29.991 1.00 95.88 568 LEU A C 1
ATOM 4374 O O . LEU A 1 568 ? 9.219 17.476 30.121 1.00 95.88 568 LEU A O 1
ATOM 4378 N N . PHE A 1 569 ? 11.436 17.077 30.129 1.00 94.69 569 PHE A N 1
ATOM 4379 C CA . PHE A 1 569 ? 11.858 18.399 30.612 1.00 94.69 569 PHE A CA 1
ATOM 4380 C C . PHE A 1 569 ? 12.268 19.359 29.483 1.00 94.69 569 PHE A C 1
ATOM 4382 O O . PHE A 1 569 ? 12.825 18.912 28.480 1.00 94.69 569 PHE A O 1
ATOM 4389 N N . PRO A 1 570 ? 12.027 20.681 29.620 1.00 92.81 570 PRO A N 1
ATOM 4390 C CA . PRO A 1 570 ? 12.484 21.667 28.640 1.00 92.81 570 PRO A CA 1
ATOM 4391 C C . PRO A 1 570 ? 13.996 21.579 28.399 1.00 92.81 570 PRO A C 1
ATOM 4393 O O . PRO A 1 570 ? 14.770 21.560 29.351 1.00 92.81 570 PRO A O 1
ATOM 4396 N N . GLY A 1 571 ? 14.407 21.550 27.130 1.00 85.44 571 GLY A N 1
ATOM 4397 C CA . GLY A 1 571 ? 15.820 21.504 26.735 1.00 85.44 571 GLY A CA 1
ATOM 4398 C C . GLY A 1 571 ? 16.501 20.136 26.857 1.00 85.44 571 GLY A C 1
ATOM 4399 O O . GLY A 1 571 ? 17.655 20.020 26.462 1.00 85.44 571 GLY A O 1
ATOM 4400 N N . HIS A 1 572 ? 15.810 19.106 27.353 1.00 91.94 572 HIS A N 1
ATOM 4401 C CA . HIS A 1 572 ? 16.355 17.749 27.441 1.00 91.94 572 HIS A CA 1
ATOM 4402 C C . HIS A 1 572 ? 16.361 17.057 26.072 1.00 91.94 572 HIS A C 1
ATOM 4404 O O . HIS A 1 572 ? 15.427 17.221 25.282 1.00 91.94 572 HIS A O 1
ATOM 4410 N N . GLU A 1 573 ? 17.369 16.224 25.806 1.00 87.06 573 GLU A N 1
ATOM 4411 C CA . GLU A 1 573 ? 17.515 15.506 24.529 1.00 87.06 573 GLU A CA 1
ATOM 4412 C C . GLU A 1 573 ? 16.327 14.598 24.173 1.00 87.06 573 GLU A C 1
ATOM 4414 O O . GLU A 1 573 ? 15.955 14.508 23.004 1.00 87.06 573 GLU A O 1
ATOM 4419 N N . LEU A 1 574 ? 15.650 14.026 25.177 1.00 89.56 574 LEU A N 1
ATOM 4420 C CA . LEU A 1 574 ? 14.488 13.149 25.012 1.00 89.56 574 LEU A CA 1
ATOM 4421 C C . LEU A 1 574 ? 13.298 13.826 24.339 1.00 89.56 574 LEU A C 1
ATOM 4423 O O . LEU A 1 574 ? 12.409 13.153 23.824 1.00 89.56 574 LEU A O 1
ATOM 4427 N N . LEU A 1 575 ? 13.276 15.161 24.284 1.00 88.44 575 LEU A N 1
ATOM 4428 C CA . LEU A 1 575 ? 12.272 15.856 23.492 1.00 88.44 575 LEU A CA 1
ATOM 4429 C C . LEU A 1 575 ? 12.403 15.553 21.990 1.00 88.44 575 LEU A C 1
ATOM 4431 O O . LEU A 1 575 ? 11.443 15.768 21.255 1.00 88.44 575 LEU A O 1
ATOM 4435 N N . ASN A 1 576 ? 13.555 15.070 21.527 1.00 81.94 576 ASN A N 1
ATOM 4436 C CA . ASN A 1 576 ? 13.816 14.717 20.131 1.00 81.94 576 ASN A CA 1
ATOM 4437 C C . ASN A 1 576 ? 13.718 13.205 19.858 1.00 81.94 576 ASN A C 1
ATOM 4439 O O . ASN A 1 576 ? 14.006 12.788 18.743 1.00 81.94 576 ASN A O 1
ATOM 4443 N N . GLU A 1 577 ? 13.291 12.399 20.834 1.00 86.81 577 GLU A N 1
ATOM 4444 C CA . GLU A 1 577 ? 13.057 10.960 20.663 1.00 86.81 577 GLU A CA 1
ATOM 4445 C C . GLU A 1 577 ? 11.809 10.711 19.791 1.00 86.81 577 GLU A C 1
ATOM 4447 O O . GLU A 1 577 ? 10.711 11.192 20.101 1.00 86.81 577 GLU A O 1
ATOM 4452 N N . LEU A 1 578 ? 11.976 9.979 18.682 1.00 76.81 578 LEU A N 1
ATOM 4453 C CA . LEU A 1 578 ? 10.948 9.781 17.647 1.00 76.81 578 LEU A CA 1
ATOM 4454 C C . LEU A 1 578 ? 10.506 8.322 17.467 1.00 76.81 578 LEU A C 1
ATOM 4456 O O . LEU A 1 578 ? 9.515 8.087 16.768 1.00 76.81 578 LEU A O 1
ATOM 4460 N N . ASP A 1 579 ? 11.186 7.358 18.091 1.00 74.00 579 ASP A N 1
ATOM 4461 C CA . ASP A 1 579 ? 10.990 5.935 17.806 1.00 74.00 579 ASP A CA 1
ATOM 4462 C C . ASP A 1 579 ? 10.681 5.084 19.046 1.00 74.00 579 ASP A C 1
ATOM 4464 O O . ASP A 1 579 ? 9.809 4.213 18.958 1.00 74.00 579 ASP A O 1
ATOM 4468 N N . ARG A 1 580 ? 11.324 5.326 20.197 1.00 84.69 580 ARG A N 1
ATOM 4469 C CA . ARG A 1 580 ? 11.058 4.550 21.430 1.00 84.69 580 ARG A CA 1
ATOM 4470 C C . ARG A 1 580 ? 9.644 4.792 21.941 1.00 84.69 580 ARG A C 1
ATOM 4472 O O . ARG A 1 580 ? 9.132 5.902 21.804 1.00 84.69 580 ARG A O 1
ATOM 4479 N N . TRP A 1 581 ? 9.004 3.795 22.555 1.00 92.25 581 TRP A N 1
ATOM 4480 C CA . TRP A 1 581 ? 7.718 4.004 23.235 1.00 92.25 581 TRP A CA 1
ATOM 4481 C C . TRP A 1 581 ? 7.949 4.488 24.666 1.00 92.25 581 TRP A C 1
ATOM 4483 O O . TRP A 1 581 ? 7.288 5.418 25.133 1.00 92.25 581 TRP A O 1
ATOM 4493 N N . VAL A 1 582 ? 8.920 3.866 25.335 1.00 96.38 582 VAL A N 1
ATOM 4494 C CA . VAL A 1 582 ? 9.374 4.217 26.680 1.00 96.38 582 VAL A CA 1
ATOM 4495 C C . VAL A 1 582 ? 10.863 4.538 26.617 1.00 96.38 582 VAL A C 1
ATOM 4497 O O . VAL A 1 582 ? 11.644 3.772 26.054 1.00 96.38 582 VAL A O 1
ATOM 4500 N N . ALA A 1 583 ? 11.257 5.674 27.184 1.00 95.62 583 ALA A N 1
ATOM 4501 C CA . ALA A 1 583 ? 12.650 6.086 27.273 1.00 95.62 583 ALA A CA 1
ATOM 4502 C C . ALA A 1 583 ? 13.114 6.140 28.738 1.00 95.62 583 ALA A C 1
ATOM 4504 O O . ALA A 1 583 ? 12.334 6.531 29.616 1.00 95.62 583 ALA A O 1
ATOM 4505 N N . PRO A 1 584 ? 14.368 5.762 29.014 1.00 96.12 584 PRO A N 1
ATOM 4506 C CA . PRO A 1 584 ? 15.004 5.983 30.297 1.00 96.12 584 PRO A CA 1
ATOM 4507 C C . PRO A 1 584 ? 15.453 7.432 30.436 1.00 96.12 584 PRO A C 1
ATOM 4509 O O . PRO A 1 584 ? 15.697 8.134 29.458 1.00 96.12 584 PRO A O 1
ATOM 4512 N N . ILE A 1 585 ? 15.575 7.865 31.682 1.00 94.94 585 ILE A N 1
ATOM 4513 C CA . ILE A 1 585 ? 16.155 9.147 32.061 1.00 94.94 585 ILE A CA 1
ATOM 4514 C C . ILE A 1 585 ? 17.115 8.855 33.200 1.00 94.94 585 ILE A C 1
ATOM 4516 O O . ILE A 1 585 ? 16.671 8.366 34.238 1.00 94.94 585 ILE A O 1
ATOM 4520 N N . GLU A 1 586 ? 18.401 9.141 33.035 1.00 91.75 586 GLU A N 1
ATOM 4521 C CA . GLU A 1 586 ? 19.387 8.983 34.116 1.00 91.75 586 GLU A CA 1
ATOM 4522 C C . GLU A 1 586 ? 19.729 10.313 34.795 1.00 91.75 586 GLU A C 1
ATOM 4524 O O . GLU A 1 586 ? 20.069 10.362 35.982 1.00 91.75 586 GLU A O 1
ATOM 4529 N N . ASP A 1 587 ? 19.566 11.400 34.050 1.00 91.06 587 ASP A N 1
ATOM 4530 C CA . ASP A 1 587 ? 20.018 12.754 34.335 1.00 91.06 587 ASP A CA 1
ATOM 4531 C C . ASP A 1 587 ? 18.849 13.732 34.536 1.00 91.06 587 ASP A C 1
ATOM 4533 O O . ASP A 1 587 ? 18.980 14.932 34.292 1.00 91.06 587 ASP A O 1
ATOM 4537 N N . SER A 1 588 ? 17.700 13.248 35.036 1.00 90.81 588 SER A N 1
ATOM 4538 C CA . SER A 1 588 ? 16.544 14.121 35.275 1.00 90.81 588 SER A CA 1
ATOM 4539 C C . SER A 1 588 ? 16.955 15.332 36.128 1.00 90.81 588 SER A C 1
ATOM 4541 O O . SER A 1 588 ? 17.481 15.156 37.234 1.00 90.81 588 SER A O 1
ATOM 4543 N N . PRO A 1 589 ? 16.614 16.566 35.704 1.00 87.38 589 PRO A N 1
ATOM 4544 C CA . PRO A 1 589 ? 16.935 17.795 36.432 1.00 87.38 589 PRO A CA 1
ATOM 4545 C C . PRO A 1 589 ? 16.196 17.907 37.777 1.00 87.38 589 PRO A C 1
ATOM 4547 O O . PRO A 1 589 ? 16.375 18.878 38.513 1.00 87.38 589 PRO A O 1
ATOM 4550 N N . LYS A 1 590 ? 15.331 16.938 38.103 1.00 87.06 590 LYS A N 1
ATOM 4551 C CA . LYS A 1 590 ? 14.642 16.816 39.391 1.00 87.06 590 LYS A CA 1
ATOM 4552 C C . LYS A 1 590 ? 14.971 15.475 40.048 1.00 87.06 590 LYS A C 1
ATOM 4554 O O . LYS A 1 590 ? 14.929 14.458 39.351 1.00 87.06 590 LYS A O 1
ATOM 4559 N N . PRO A 1 591 ? 15.205 15.437 41.371 1.00 82.00 591 PRO A N 1
ATOM 4560 C CA . PRO A 1 591 ? 15.418 14.187 42.093 1.00 82.00 591 PRO A CA 1
ATOM 4561 C C . PRO A 1 591 ? 14.111 13.375 42.208 1.00 82.00 591 PRO A C 1
ATOM 4563 O O . PRO A 1 591 ? 13.029 13.975 42.228 1.00 82.00 591 PRO A O 1
ATOM 4566 N N . PRO A 1 592 ? 14.180 12.032 42.258 1.00 90.69 592 PRO A N 1
ATOM 4567 C CA . PRO A 1 592 ? 15.321 11.191 41.871 1.00 90.69 592 PRO A CA 1
ATOM 4568 C C . PRO A 1 592 ? 15.655 11.347 40.378 1.00 90.69 592 PRO A C 1
ATOM 4570 O O . PRO A 1 592 ? 14.745 11.566 39.570 1.00 90.69 592 PRO A O 1
ATOM 4573 N N . SER A 1 593 ? 16.942 11.271 40.015 1.00 89.44 593 SER A N 1
ATOM 4574 C CA . SER A 1 593 ? 17.393 11.514 38.634 1.00 89.44 593 SER A CA 1
ATOM 4575 C C . SER A 1 593 ? 17.024 10.370 37.679 1.00 89.44 593 SER A C 1
ATOM 4577 O O . SER A 1 593 ? 16.722 10.614 36.515 1.00 89.44 593 SER A O 1
ATOM 4579 N N . ARG A 1 594 ? 16.967 9.135 38.196 1.00 94.56 594 ARG A N 1
ATOM 4580 C CA . ARG A 1 594 ? 16.649 7.925 37.428 1.00 94.56 594 ARG A CA 1
ATOM 4581 C C . ARG A 1 594 ? 15.143 7.693 37.301 1.00 94.56 594 ARG A C 1
ATOM 4583 O O . ARG A 1 594 ? 14.437 7.586 38.311 1.00 94.56 594 ARG A O 1
ATOM 4590 N N . ARG A 1 595 ? 14.638 7.631 36.070 1.00 96.31 595 ARG A N 1
ATOM 4591 C CA . ARG A 1 595 ? 13.207 7.513 35.739 1.00 96.31 595 ARG A CA 1
ATOM 4592 C C . ARG A 1 595 ? 13.005 6.778 34.417 1.00 96.31 595 ARG A C 1
ATOM 4594 O O . ARG A 1 595 ? 13.932 6.657 33.627 1.00 96.31 595 ARG A O 1
ATOM 4601 N N . ILE A 1 596 ? 11.766 6.385 34.152 1.00 97.12 596 ILE A N 1
ATOM 4602 C CA . ILE A 1 596 ? 11.282 6.056 32.807 1.00 97.12 596 ILE A CA 1
ATOM 4603 C C . ILE A 1 596 ? 10.179 7.034 32.397 1.00 97.12 596 ILE A C 1
ATOM 4605 O O . ILE A 1 596 ? 9.496 7.603 33.256 1.00 97.12 596 ILE A O 1
ATOM 4609 N N . THR A 1 597 ? 9.983 7.226 31.096 1.00 97.56 597 THR A N 1
ATOM 4610 C CA . THR A 1 597 ? 8.970 8.134 30.543 1.00 97.56 597 THR A CA 1
ATOM 4611 C C . THR A 1 597 ? 8.381 7.625 29.231 1.00 97.56 597 THR A C 1
ATOM 4613 O O . THR A 1 597 ? 9.067 6.989 28.434 1.00 97.56 597 THR A O 1
ATOM 4616 N N . PHE A 1 598 ? 7.111 7.935 28.979 1.00 98.00 598 PHE A N 1
ATOM 4617 C CA . PHE A 1 598 ? 6.523 7.878 27.647 1.00 98.00 598 PHE A CA 1
ATOM 4618 C C . PHE A 1 598 ? 7.054 9.010 26.774 1.00 98.00 598 PHE A C 1
ATOM 4620 O O . PHE A 1 598 ? 7.055 10.183 27.147 1.00 98.00 598 PHE A O 1
ATOM 4627 N N . THR A 1 599 ? 7.424 8.654 25.554 1.00 95.88 599 THR A N 1
ATOM 4628 C CA . THR A 1 599 ? 7.939 9.588 24.554 1.00 95.88 599 THR A CA 1
ATOM 4629 C C . THR A 1 599 ? 6.798 10.263 23.779 1.00 95.88 599 THR A C 1
ATOM 4631 O O . THR A 1 599 ? 5.644 9.813 23.791 1.00 95.88 599 THR A O 1
ATOM 4634 N N . PHE A 1 600 ? 7.098 11.340 23.040 1.00 94.75 600 PHE A N 1
ATOM 4635 C CA . PHE A 1 600 ? 6.103 11.993 22.179 1.00 94.75 600 PHE A CA 1
ATOM 4636 C C . PHE A 1 600 ? 5.425 11.057 21.172 1.00 94.75 600 PHE A C 1
ATOM 4638 O O . PHE A 1 600 ? 4.223 11.228 20.969 1.00 94.75 600 PHE A O 1
ATOM 4645 N N . PRO A 1 601 ? 6.105 10.074 20.558 1.00 89.94 601 PRO A N 1
ATOM 4646 C CA . PRO A 1 601 ? 5.440 9.061 19.752 1.00 89.94 601 PRO A CA 1
ATOM 4647 C C . PRO A 1 601 ? 4.250 8.377 20.435 1.00 89.94 601 PRO A C 1
ATOM 4649 O O . PRO A 1 601 ? 3.195 8.272 19.815 1.00 89.94 601 PRO A O 1
ATOM 4652 N N . VAL A 1 602 ? 4.349 7.988 21.710 1.00 93.31 602 VAL A N 1
ATOM 4653 C CA . VAL A 1 602 ? 3.213 7.394 22.444 1.00 93.31 602 VAL A CA 1
ATOM 4654 C C . VAL A 1 602 ? 2.149 8.442 22.744 1.00 93.31 602 VAL A C 1
ATOM 4656 O O . VAL A 1 602 ? 0.969 8.243 22.445 1.00 93.31 602 VAL A O 1
ATOM 4659 N N . LEU A 1 603 ? 2.563 9.589 23.289 1.00 95.38 603 LEU A N 1
ATOM 4660 C CA . LEU A 1 603 ? 1.643 10.662 23.677 1.00 95.38 603 LEU A CA 1
ATOM 4661 C C . LEU A 1 603 ? 0.833 11.176 22.478 1.00 95.38 603 LEU A C 1
ATOM 4663 O O . LEU A 1 603 ? -0.365 11.430 22.598 1.00 95.38 603 LEU A O 1
ATOM 4667 N N . ASN A 1 604 ? 1.465 11.271 21.306 1.00 93.44 604 ASN A N 1
ATOM 4668 C CA . ASN A 1 604 ? 0.865 11.813 20.092 1.00 93.44 604 ASN A CA 1
ATOM 4669 C C . ASN A 1 604 ? 0.107 10.768 19.252 1.00 93.44 604 ASN A C 1
ATOM 4671 O O . ASN A 1 604 ? -0.471 11.127 18.228 1.00 93.44 604 ASN A O 1
ATOM 4675 N N . HIS A 1 605 ? 0.055 9.504 19.677 1.00 90.19 605 HIS A N 1
ATOM 4676 C CA . HIS A 1 605 ? -0.802 8.475 19.069 1.00 90.19 605 HIS A CA 1
ATOM 4677 C C . HIS A 1 605 ? -1.975 8.059 19.969 1.00 90.19 605 HIS A C 1
ATOM 4679 O O . HIS A 1 605 ? -2.807 7.255 19.552 1.00 90.19 605 HIS A O 1
ATOM 4685 N N . ALA A 1 606 ? -2.090 8.620 21.176 1.00 91.25 606 ALA A N 1
ATOM 4686 C CA . ALA A 1 606 ? -3.222 8.376 22.063 1.00 91.25 606 ALA A CA 1
ATOM 4687 C C . ALA A 1 606 ? -4.547 8.906 21.483 1.00 91.25 606 ALA A C 1
ATOM 4689 O O . ALA A 1 606 ? -4.599 9.953 20.835 1.00 91.25 606 ALA A O 1
ATOM 4690 N N . ALA A 1 607 ? -5.652 8.209 21.769 1.00 90.31 607 ALA A N 1
ATOM 4691 C CA . ALA A 1 607 ? -6.984 8.630 21.336 1.00 90.31 607 ALA A CA 1
ATOM 4692 C C . ALA A 1 607 ? -7.433 9.920 22.039 1.00 90.31 607 ALA A C 1
ATOM 4694 O O . ALA A 1 607 ? -8.065 10.780 21.423 1.00 90.31 607 ALA A O 1
ATOM 4695 N N . LYS A 1 608 ? -7.106 10.066 23.327 1.00 95.75 608 LYS A N 1
ATOM 4696 C CA . LYS A 1 608 ? -7.336 11.285 24.108 1.00 95.75 608 LYS A CA 1
ATOM 4697 C C . LYS A 1 608 ? -6.161 11.523 25.051 1.00 95.75 608 LYS A C 1
ATOM 4699 O O . LYS A 1 608 ? -5.716 10.602 25.733 1.00 95.75 608 LYS A O 1
ATOM 4704 N N . VAL A 1 609 ? -5.712 12.769 25.140 1.00 97.31 609 VAL A N 1
ATOM 4705 C CA . VAL A 1 609 ? -4.793 13.224 26.191 1.00 97.31 609 VAL A CA 1
ATOM 4706 C C . VAL A 1 609 ? -5.483 14.329 26.975 1.00 97.31 609 VAL A C 1
ATOM 4708 O O . VAL A 1 609 ? -6.010 15.260 26.370 1.00 97.31 609 VAL A O 1
ATOM 4711 N N . ALA A 1 610 ? -5.503 14.247 28.303 1.00 97.12 610 ALA A N 1
ATOM 4712 C CA . ALA A 1 610 ? -6.050 15.306 29.143 1.00 97.12 610 ALA A CA 1
ATOM 4713 C C . ALA A 1 610 ? -5.006 15.813 30.139 1.00 97.12 610 ALA A C 1
ATOM 4715 O O . ALA A 1 610 ? -4.533 15.072 31.000 1.00 97.12 610 ALA A O 1
ATOM 4716 N N . PHE A 1 611 ? -4.683 17.098 30.026 1.00 97.12 611 PHE A N 1
ATOM 4717 C CA . PHE A 1 611 ? -3.885 17.825 31.000 1.00 97.12 611 PHE A CA 1
ATOM 4718 C C . PHE A 1 611 ? -4.766 18.348 32.128 1.00 97.12 611 PHE A C 1
ATOM 4720 O O . PHE A 1 611 ? -5.817 18.942 31.878 1.00 97.12 611 PHE A O 1
ATOM 4727 N N . VAL A 1 612 ? -4.308 18.185 33.368 1.00 94.81 612 VAL A N 1
ATOM 4728 C CA . VAL A 1 612 ? -4.959 18.741 34.559 1.00 94.81 612 VAL A CA 1
ATOM 4729 C C . VAL A 1 612 ? -4.002 19.706 35.253 1.00 94.81 612 VAL A C 1
ATOM 4731 O O . VAL A 1 612 ? -2.928 19.310 35.715 1.00 94.81 612 VAL A O 1
ATOM 4734 N N . ALA A 1 613 ? -4.379 20.985 35.326 1.00 91.88 613 ALA A N 1
ATOM 4735 C CA . ALA A 1 613 ? -3.552 22.030 35.928 1.00 91.88 613 ALA A CA 1
ATOM 4736 C C . ALA A 1 613 ? -4.399 23.018 36.743 1.00 91.88 613 ALA A C 1
ATOM 4738 O O . ALA A 1 613 ? -5.222 23.746 36.200 1.00 91.88 613 ALA A O 1
ATOM 4739 N N . THR A 1 614 ? -4.171 23.059 38.056 1.00 91.00 614 THR A N 1
ATOM 4740 C CA . THR A 1 614 ? -4.957 23.858 39.011 1.00 91.00 614 THR A CA 1
ATOM 4741 C C . THR A 1 614 ? -4.067 24.762 39.861 1.00 91.00 614 THR A C 1
ATOM 4743 O O . THR A 1 614 ? -2.940 24.384 40.198 1.00 91.00 614 THR A O 1
ATOM 4746 N N . GLY A 1 615 ? -4.599 25.914 40.267 1.00 88.06 615 GLY A N 1
ATOM 4747 C CA . GLY A 1 615 ? -3.969 26.862 41.184 1.00 88.06 615 GLY A CA 1
ATOM 4748 C C . GLY A 1 615 ? -3.078 27.920 40.523 1.00 88.06 615 GLY A C 1
ATOM 4749 O O . GLY A 1 615 ? -2.548 27.753 39.423 1.00 88.06 615 GLY A O 1
ATOM 4750 N N . GLU A 1 616 ? -2.859 29.023 41.245 1.00 86.06 616 GLU A N 1
ATOM 4751 C CA . GLU A 1 616 ? -2.148 30.212 40.744 1.00 86.06 616 GLU A CA 1
ATOM 4752 C C . GLU A 1 616 ? -0.697 29.945 40.325 1.00 86.06 616 GLU A C 1
ATOM 4754 O O . GLU A 1 616 ? -0.176 30.618 39.439 1.00 86.06 616 GLU A O 1
ATOM 4759 N N . GLY A 1 617 ? -0.048 28.917 40.882 1.00 85.31 617 GLY A N 1
ATOM 4760 C CA . GLY A 1 617 ? 1.318 28.537 40.504 1.00 85.31 617 GLY A CA 1
ATOM 4761 C C . GLY A 1 617 ? 1.478 28.138 39.028 1.00 85.31 617 GLY A C 1
ATOM 4762 O O . GLY A 1 617 ? 2.603 28.011 38.551 1.00 85.31 617 GLY A O 1
ATOM 4763 N N . LYS A 1 618 ? 0.376 27.932 38.293 1.00 90.38 618 LYS A N 1
ATOM 4764 C CA . LYS A 1 618 ? 0.364 27.605 36.855 1.00 90.38 618 LYS A CA 1
ATOM 4765 C C . LYS A 1 618 ? 0.050 28.805 35.955 1.00 90.38 618 LYS A C 1
ATOM 4767 O O . LYS A 1 618 ? 0.252 28.717 34.744 1.00 90.38 618 LYS A O 1
ATOM 4772 N N . LYS A 1 619 ? -0.361 29.930 36.547 1.00 91.12 619 LYS A N 1
ATOM 4773 C CA . LYS A 1 619 ? -0.861 31.139 35.878 1.00 91.12 619 LYS A CA 1
ATOM 4774 C C . LYS A 1 619 ? 0.081 31.719 34.828 1.00 91.12 619 LYS A C 1
ATOM 4776 O O . LYS A 1 619 ? -0.372 32.118 33.763 1.00 91.12 619 LYS A O 1
ATOM 4781 N N . ASN A 1 620 ? 1.380 31.739 35.114 1.00 90.69 620 ASN A N 1
ATOM 4782 C CA . ASN A 1 620 ? 2.379 32.307 34.203 1.00 90.69 620 ASN A CA 1
ATOM 4783 C C . ASN A 1 620 ? 2.845 31.316 33.126 1.00 90.69 620 ASN A C 1
ATOM 4785 O O . ASN A 1 620 ? 3.368 31.734 32.099 1.00 90.69 620 ASN A O 1
ATOM 4789 N N . MET A 1 621 ? 2.681 30.010 33.359 1.00 93.56 621 MET A N 1
ATOM 4790 C CA . MET A 1 621 ? 3.196 28.972 32.462 1.00 93.56 621 MET A CA 1
ATOM 4791 C C . MET A 1 621 ? 2.160 28.529 31.423 1.00 93.56 621 MET A C 1
ATOM 4793 O O . MET A 1 621 ? 2.516 28.260 30.282 1.00 93.56 621 MET A O 1
ATOM 4797 N N . LEU A 1 622 ? 0.872 28.499 31.785 1.00 93.06 622 LEU A N 1
ATOM 4798 C CA . LEU A 1 622 ? -0.199 28.115 30.859 1.00 93.06 622 LEU A CA 1
ATOM 4799 C C . LEU A 1 622 ? -0.260 28.973 29.576 1.00 93.06 622 LEU A C 1
ATOM 4801 O O . LEU A 1 6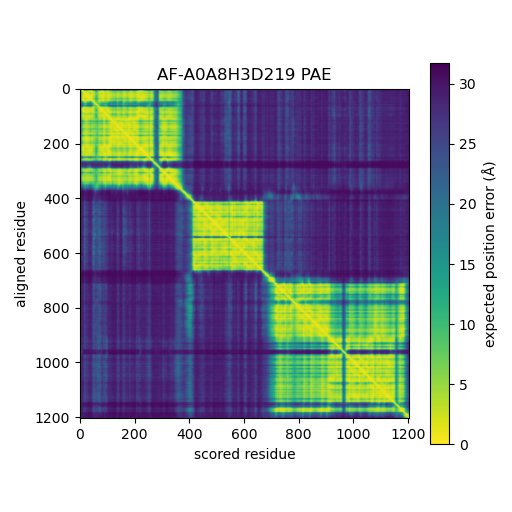22 ? -0.385 28.372 28.510 1.00 93.06 622 LEU A O 1
ATOM 4805 N N . PRO A 1 623 ? -0.112 30.315 29.616 1.00 92.31 623 PRO A N 1
ATOM 4806 C CA . PRO A 1 623 ? -0.063 31.134 28.400 1.00 92.31 623 PRO A CA 1
ATOM 4807 C C . PRO A 1 623 ? 1.098 30.759 27.474 1.00 92.31 623 PRO A C 1
ATOM 4809 O O . PRO A 1 623 ? 0.917 30.641 26.270 1.00 92.31 623 PRO A O 1
ATOM 4812 N N . ARG A 1 624 ? 2.279 30.454 28.024 1.00 93.50 624 ARG A N 1
ATOM 4813 C CA . ARG A 1 624 ? 3.442 30.020 27.226 1.00 93.50 624 ARG A CA 1
ATOM 4814 C C . ARG A 1 624 ? 3.215 28.684 26.509 1.00 93.50 624 ARG A C 1
ATOM 4816 O O . ARG A 1 624 ? 3.870 28.386 25.524 1.00 93.50 624 ARG A O 1
ATOM 4823 N N . ILE A 1 625 ? 2.294 27.858 27.005 1.00 93.00 625 ILE A N 1
ATOM 4824 C CA . ILE A 1 625 ? 1.973 26.550 26.416 1.00 93.00 625 ILE A CA 1
ATOM 4825 C C . ILE A 1 625 ? 0.807 26.641 25.429 1.00 93.00 625 ILE A C 1
ATOM 4827 O O . ILE A 1 625 ? 0.841 25.983 24.389 1.00 93.00 625 ILE A O 1
ATOM 4831 N N . LEU A 1 626 ? -0.231 27.408 25.773 1.00 91.88 626 LEU A N 1
ATOM 4832 C CA . LEU A 1 626 ? -1.485 27.483 25.020 1.00 91.88 626 LEU A CA 1
ATOM 4833 C C . LEU A 1 626 ? -1.519 28.647 24.024 1.00 91.88 626 LEU A C 1
ATOM 4835 O O . LEU A 1 626 ? -2.009 28.461 22.915 1.00 91.88 626 LEU A O 1
ATOM 4839 N N . ASP A 1 627 ? -0.988 29.810 24.406 1.00 89.31 627 ASP A N 1
ATOM 4840 C CA . ASP A 1 627 ? -1.016 31.041 23.605 1.00 89.31 627 ASP A CA 1
ATOM 4841 C C . ASP A 1 627 ? 0.266 31.215 22.774 1.00 89.31 627 ASP A C 1
ATOM 4843 O O . ASP A 1 627 ? 0.193 31.720 21.656 1.00 89.31 627 ASP A O 1
ATOM 4847 N N . HIS A 1 628 ? 1.412 30.742 23.291 1.00 88.62 628 HIS A N 1
ATOM 4848 C CA . HIS A 1 628 ? 2.733 30.792 22.634 1.00 88.62 628 HIS A CA 1
ATOM 4849 C C . HIS A 1 628 ? 3.346 29.405 22.373 1.00 88.62 628 HIS A C 1
ATOM 4851 O O . HIS A 1 628 ? 4.481 29.115 22.769 1.00 88.62 628 HIS A O 1
ATOM 4857 N N . PRO A 1 629 ? 2.613 28.485 21.722 1.00 85.50 629 PRO A N 1
ATOM 4858 C CA . PRO A 1 629 ? 3.052 27.104 21.574 1.00 85.50 629 PRO A CA 1
ATOM 4859 C C . PRO A 1 629 ? 4.354 26.938 20.762 1.00 85.50 629 PRO A C 1
ATOM 4861 O O . PRO A 1 629 ? 4.977 25.875 20.838 1.00 85.50 629 PRO A O 1
ATOM 4864 N N . GLU A 1 630 ? 4.763 27.955 19.999 1.00 82.44 630 GLU A N 1
ATOM 4865 C CA . GLU A 1 630 ? 6.030 28.061 19.266 1.00 82.44 630 GLU A CA 1
ATOM 4866 C C . GLU A 1 630 ? 7.277 28.028 20.156 1.00 82.44 630 GLU A C 1
ATOM 4868 O O . GLU A 1 630 ? 8.344 27.660 19.672 1.00 82.44 630 GLU A O 1
ATOM 4873 N N . GLU A 1 631 ? 7.151 28.317 21.457 1.00 86.25 631 GLU A N 1
ATOM 4874 C CA . GLU A 1 631 ? 8.256 28.178 22.415 1.00 86.25 631 GLU A CA 1
ATOM 4875 C C . GLU A 1 631 ? 8.733 26.721 22.571 1.00 86.25 631 GLU A C 1
ATOM 4877 O O . GLU A 1 631 ? 9.799 26.468 23.130 1.00 86.25 631 GLU A O 1
ATOM 4882 N N . GLY A 1 632 ? 7.951 25.747 22.090 1.00 84.06 632 GLY A N 1
ATOM 4883 C CA . GLY A 1 632 ? 8.370 24.346 22.014 1.00 84.06 632 GLY A CA 1
ATOM 4884 C C . GLY A 1 632 ? 8.504 23.646 23.370 1.00 84.06 632 GLY A C 1
ATOM 4885 O O . GLY A 1 632 ? 9.198 22.633 23.469 1.00 84.06 632 GLY A O 1
ATOM 4886 N N . LEU A 1 633 ? 7.845 24.160 24.415 1.00 93.06 633 LEU A N 1
ATOM 4887 C CA . LEU A 1 633 ? 7.818 23.538 25.739 1.00 93.06 633 LEU A CA 1
ATOM 4888 C C . LEU A 1 633 ? 7.201 22.125 25.687 1.00 93.06 633 LEU A C 1
ATOM 4890 O O . LEU A 1 633 ? 6.302 21.875 24.882 1.00 93.06 633 LEU A O 1
ATOM 4894 N N . PRO A 1 634 ? 7.609 21.187 26.564 1.00 95.19 634 PRO A N 1
ATOM 4895 C CA . PRO A 1 634 ? 7.166 19.793 26.481 1.00 95.19 634 PRO A CA 1
ATOM 4896 C C . PRO A 1 634 ? 5.641 19.619 26.423 1.00 95.19 634 PRO A C 1
ATOM 4898 O O . PRO A 1 634 ? 5.136 18.891 25.572 1.00 95.19 634 PRO A O 1
ATOM 4901 N N . CYS A 1 635 ? 4.886 20.353 27.248 1.00 94.62 635 CYS A N 1
ATOM 4902 C CA . CYS A 1 635 ? 3.420 20.313 27.209 1.00 94.62 635 CYS A CA 1
ATOM 4903 C C . CYS A 1 635 ? 2.814 20.812 25.883 1.00 94.62 635 CYS A C 1
ATOM 4905 O O . CYS A 1 635 ? 1.787 20.284 25.465 1.00 94.62 635 CYS A O 1
ATOM 4907 N N . SER A 1 636 ? 3.419 21.800 25.205 1.00 92.62 636 SER A N 1
ATOM 4908 C CA . SER A 1 636 ? 2.895 22.340 23.934 1.00 92.62 636 SER A CA 1
ATOM 4909 C C . SER A 1 636 ? 3.200 21.437 22.731 1.00 92.62 636 SER A C 1
ATOM 4911 O O . SER A 1 636 ? 2.581 21.579 21.669 1.00 92.62 636 SER A O 1
ATOM 4913 N N . ARG A 1 637 ? 4.134 20.490 22.903 1.00 92.94 637 ARG A N 1
ATOM 4914 C CA . ARG A 1 637 ? 4.523 19.466 21.920 1.00 92.94 637 ARG A CA 1
ATOM 4915 C C . ARG A 1 637 ? 3.660 18.202 21.978 1.00 92.94 637 ARG A C 1
ATOM 4917 O O . ARG A 1 637 ? 3.682 17.420 21.025 1.00 92.94 637 ARG A O 1
ATOM 4924 N N . VAL A 1 638 ? 2.865 18.021 23.037 1.00 94.38 638 VAL A N 1
ATOM 4925 C CA . VAL A 1 638 ? 1.857 16.954 23.106 1.00 94.38 638 VAL A CA 1
ATOM 4926 C C . VAL A 1 638 ? 0.656 17.339 22.244 1.00 94.38 638 VAL A C 1
ATOM 4928 O O . VAL A 1 638 ? -0.222 18.106 22.641 1.00 94.38 638 VAL A O 1
ATOM 4931 N N . ARG A 1 639 ? 0.650 16.814 21.022 1.00 89.50 639 ARG A N 1
ATOM 4932 C CA . ARG A 1 639 ? -0.324 17.073 19.965 1.00 89.50 639 ARG A CA 1
ATOM 4933 C C . ARG A 1 639 ? -0.711 15.754 19.297 1.00 89.50 639 ARG A C 1
ATOM 4935 O O . ARG A 1 639 ? -0.132 15.410 18.263 1.00 89.50 639 ARG A O 1
ATOM 4942 N N . PRO A 1 640 ? -1.671 15.012 19.878 1.00 87.62 640 PRO A N 1
ATOM 4943 C CA . PRO A 1 640 ? -2.183 13.790 19.284 1.00 87.62 640 PRO A CA 1
ATOM 4944 C C . PRO A 1 640 ? -2.556 13.977 17.815 1.00 87.62 640 PRO A C 1
ATOM 4946 O O . PRO A 1 640 ? -3.269 14.915 17.448 1.00 87.62 640 PRO A O 1
ATOM 4949 N N . LEU A 1 641 ? -2.026 13.096 16.970 1.00 77.19 641 LEU A N 1
ATOM 4950 C CA . LEU A 1 641 ? -2.324 13.064 15.549 1.00 77.19 641 LEU A CA 1
ATOM 4951 C C . LEU A 1 641 ? -3.782 12.700 15.368 1.00 77.19 641 LEU A C 1
ATOM 4953 O O . LEU A 1 641 ? -4.303 11.833 16.069 1.00 77.19 641 LEU A O 1
ATOM 4957 N N . SER A 1 642 ? -4.424 13.334 14.390 1.00 64.12 642 SER A N 1
ATOM 4958 C CA . SER A 1 642 ? -5.801 13.022 14.056 1.00 64.12 642 SER A CA 1
ATOM 4959 C C . SER A 1 642 ? -5.955 11.505 13.852 1.00 64.12 642 SER A C 1
ATOM 4961 O O . SER A 1 642 ? -5.232 10.911 13.049 1.00 64.12 642 SER A O 1
ATOM 4963 N N . PRO A 1 643 ? -6.857 10.875 14.613 1.00 71.81 643 PRO A N 1
ATOM 4964 C CA . PRO A 1 643 ? -7.990 11.542 15.243 1.00 71.81 643 PRO A CA 1
ATOM 4965 C C . PRO A 1 643 ? -7.899 11.833 16.746 1.00 71.81 643 PRO A C 1
ATOM 4967 O O . PRO A 1 643 ? -8.903 12.188 17.359 1.00 71.81 643 PRO A O 1
ATOM 4970 N N . GLY A 1 644 ? -6.724 11.670 17.343 1.00 83.62 644 GLY A N 1
ATOM 4971 C CA . GLY A 1 644 ? -6.466 12.030 18.727 1.00 83.62 644 GLY A CA 1
ATOM 4972 C C . GLY A 1 644 ? -6.753 13.505 19.021 1.00 83.62 644 GLY A C 1
ATOM 4973 O O . GLY A 1 644 ? -6.637 14.372 18.153 1.00 83.62 644 GLY A O 1
ATOM 4974 N N . GLN A 1 645 ? -7.128 13.787 20.268 1.00 91.31 645 GLN A N 1
ATOM 4975 C CA . GLN A 1 645 ? -7.446 15.134 20.743 1.00 91.31 645 GLN A CA 1
ATOM 4976 C C . GLN A 1 645 ? -6.807 15.386 22.110 1.00 91.31 645 GLN A C 1
ATOM 4978 O O . GLN A 1 645 ? -6.835 14.520 22.988 1.00 91.31 645 GLN A O 1
ATOM 4983 N N . VAL A 1 646 ? -6.272 16.595 22.300 1.00 94.50 646 VAL A N 1
ATOM 4984 C CA . VAL A 1 646 ? -5.787 17.068 23.602 1.00 94.50 646 VAL A CA 1
ATOM 4985 C C . VAL A 1 646 ? -6.817 17.984 24.272 1.00 94.50 646 VAL A C 1
ATOM 4987 O O . VAL A 1 646 ? -7.400 18.867 23.630 1.00 94.50 646 VAL A O 1
ATOM 4990 N N . TYR A 1 647 ? -7.033 17.756 25.566 1.00 96.06 647 TYR A N 1
ATOM 4991 C CA . TYR A 1 647 ? -7.943 18.492 26.437 1.00 96.06 647 TYR A CA 1
ATOM 4992 C C . TYR A 1 647 ? -7.173 19.093 27.611 1.00 96.06 647 TYR A C 1
ATOM 4994 O O . TYR A 1 647 ? -6.256 18.472 28.143 1.00 96.06 647 TYR A O 1
ATOM 5002 N N . TRP A 1 648 ? -7.575 20.277 28.053 1.00 96.44 648 TRP A N 1
ATOM 5003 C CA . TRP A 1 648 ? -7.041 20.932 29.243 1.00 96.44 648 TRP A CA 1
ATOM 5004 C C . TRP A 1 648 ? -8.170 21.174 30.236 1.00 96.44 648 TRP A C 1
ATOM 5006 O O . TRP A 1 648 ? -9.132 21.867 29.917 1.00 96.44 648 TRP A O 1
ATOM 5016 N N . PHE A 1 649 ? -8.043 20.618 31.438 1.00 95.62 649 PHE A N 1
ATOM 5017 C CA . PHE A 1 649 ? -8.921 20.872 32.576 1.00 95.62 649 PHE A CA 1
ATOM 5018 C C . PHE A 1 649 ? -8.176 21.776 33.555 1.00 95.62 649 PHE A C 1
ATOM 5020 O O . PHE A 1 649 ? -7.239 21.344 34.233 1.00 95.62 649 PHE A O 1
ATOM 5027 N N . VAL A 1 650 ? -8.576 23.046 33.595 1.00 94.38 650 VAL A N 1
ATOM 5028 C CA . VAL A 1 650 ? -7.919 24.093 34.385 1.00 94.38 650 VAL A CA 1
ATOM 5029 C C . VAL A 1 650 ? -8.916 24.831 35.266 1.00 94.38 650 VAL A C 1
ATOM 5031 O O . VAL A 1 650 ? -10.093 24.924 34.931 1.00 94.38 650 VAL A O 1
ATOM 5034 N N . ASP A 1 651 ? -8.473 25.354 36.405 1.00 92.75 651 ASP A N 1
ATOM 5035 C CA . ASP A 1 651 ? -9.294 26.278 37.190 1.00 92.75 651 ASP A CA 1
ATOM 5036 C C . ASP A 1 651 ? -9.041 27.737 36.776 1.00 92.75 651 ASP A C 1
ATOM 5038 O O . ASP A 1 651 ? -8.059 28.060 36.100 1.00 92.75 651 ASP A O 1
ATOM 5042 N N . ASP A 1 652 ? -9.947 28.636 37.156 1.00 89.31 652 ASP A N 1
ATOM 5043 C CA . ASP A 1 652 ? -9.837 30.059 36.816 1.00 89.31 652 ASP A CA 1
ATOM 5044 C C . ASP A 1 652 ? -8.570 30.701 37.410 1.00 89.31 652 ASP A C 1
ATOM 5046 O O . ASP A 1 652 ? -7.991 31.605 36.803 1.00 89.31 652 ASP A O 1
ATOM 5050 N N . ALA A 1 653 ? -8.087 30.197 38.552 1.00 87.94 653 ALA A N 1
ATOM 5051 C CA . ALA A 1 653 ? -6.834 30.641 39.159 1.00 87.94 653 ALA A CA 1
ATOM 5052 C C . ALA A 1 653 ? -5.629 30.351 38.244 1.00 87.94 653 ALA A C 1
ATOM 5054 O O . ALA A 1 653 ? -4.817 31.246 37.982 1.00 87.94 653 ALA A O 1
ATOM 5055 N N . ALA A 1 654 ? -5.545 29.134 37.698 1.00 89.00 654 ALA A N 1
ATOM 5056 C CA . ALA A 1 654 ? -4.509 28.721 36.759 1.00 89.00 654 ALA A CA 1
ATOM 5057 C C . ALA A 1 654 ? -4.663 29.392 35.384 1.00 89.00 654 ALA A C 1
ATOM 5059 O O . ALA A 1 654 ? -3.674 29.793 34.782 1.00 89.00 654 ALA A O 1
ATOM 5060 N N . SER A 1 655 ? -5.885 29.552 34.875 1.00 91.88 655 SER A N 1
ATOM 5061 C CA . SER A 1 655 ? -6.124 30.008 33.497 1.00 91.88 655 SER A CA 1
ATOM 5062 C C . SER A 1 655 ? -6.330 31.521 33.347 1.00 91.88 655 SER A C 1
ATOM 5064 O O . SER A 1 655 ? -6.649 31.996 32.255 1.00 91.88 655 SER A O 1
ATOM 5066 N N . SER A 1 656 ? -6.184 32.297 34.423 1.00 89.44 656 SER A N 1
ATOM 5067 C CA . SER A 1 656 ? -6.533 33.727 34.449 1.00 89.44 656 SER A CA 1
ATOM 5068 C C . SER A 1 656 ? -5.785 34.600 33.430 1.00 89.44 656 SER A C 1
ATOM 5070 O O . SER A 1 656 ? -6.334 35.617 33.017 1.00 89.44 656 SER A O 1
ATOM 5072 N N . LEU A 1 657 ? -4.577 34.212 33.000 1.00 91.25 657 LEU A N 1
ATOM 5073 C CA . LEU A 1 657 ? -3.801 34.926 31.970 1.00 91.25 657 LEU A CA 1
ATOM 5074 C C . LEU A 1 657 ? -3.902 34.314 30.564 1.00 91.25 657 LEU A C 1
ATOM 5076 O O . LEU A 1 657 ? -3.333 34.872 29.633 1.00 91.25 657 LEU A O 1
ATOM 5080 N N . VAL A 1 658 ? -4.589 33.179 30.409 1.00 91.75 658 VAL A N 1
ATOM 5081 C CA . VAL A 1 658 ? -4.677 32.457 29.130 1.00 91.75 658 VAL A CA 1
ATOM 5082 C C . VAL A 1 658 ? -5.637 33.178 28.186 1.00 91.75 658 VAL A C 1
ATOM 5084 O O . VAL A 1 658 ? -6.799 33.403 28.542 1.00 91.75 658 VAL A O 1
ATOM 5087 N N . GLN A 1 659 ? -5.161 33.493 26.983 1.00 87.81 659 GLN A N 1
ATOM 5088 C CA . GLN A 1 659 ? -5.934 34.136 25.915 1.00 87.81 659 GLN A CA 1
ATOM 5089 C C . GLN A 1 659 ? -6.624 33.127 24.989 1.00 87.81 659 GLN A C 1
ATOM 5091 O O . GLN A 1 659 ? -7.627 33.459 24.353 1.00 87.81 659 GLN A O 1
ATOM 5096 N N . HIS A 1 660 ? -6.125 31.889 24.933 1.00 85.62 660 HIS A N 1
ATOM 5097 C CA . HIS A 1 660 ? -6.687 30.801 24.142 1.00 85.62 660 HIS A CA 1
ATOM 5098 C C . HIS A 1 660 ? -8.160 30.588 24.476 1.00 85.62 660 HIS A C 1
ATOM 5100 O O . HIS A 1 660 ? -8.598 30.693 25.627 1.00 85.62 660 HIS A O 1
ATOM 5106 N N . THR A 1 661 ? -8.947 30.262 23.452 1.00 86.12 661 THR A N 1
ATOM 5107 C CA . THR A 1 661 ? -10.405 30.205 23.583 1.00 86.12 661 THR A CA 1
ATOM 5108 C C . THR A 1 661 ? -10.827 29.114 24.569 1.00 86.12 661 THR A C 1
ATOM 5110 O O . THR A 1 661 ? -10.665 27.917 24.322 1.00 86.12 661 THR A O 1
ATOM 5113 N N . LYS A 1 662 ? -11.430 29.538 25.684 1.00 86.31 662 LYS A N 1
ATOM 5114 C CA . LYS A 1 662 ? -11.995 28.646 26.701 1.00 86.31 662 LYS A CA 1
ATOM 5115 C C . LYS A 1 662 ? -13.341 28.119 26.213 1.00 86.31 662 LYS A C 1
ATOM 5117 O O . LYS A 1 662 ? -14.278 28.877 25.966 1.00 86.31 662 LYS A O 1
ATOM 5122 N N . THR A 1 663 ? -13.442 26.806 26.081 1.00 84.44 663 THR A N 1
ATOM 5123 C CA . THR A 1 663 ? -14.662 26.114 25.669 1.00 84.44 663 THR A CA 1
ATOM 5124 C C . THR A 1 663 ? -15.460 25.721 26.913 1.00 84.44 663 THR A C 1
ATOM 5126 O O . THR A 1 663 ? -14.931 25.001 27.764 1.00 84.44 663 THR A O 1
ATOM 5129 N N . PRO A 1 664 ? -16.738 26.124 27.044 1.00 77.44 664 PRO A N 1
ATOM 5130 C CA . PRO A 1 664 ? -17.583 25.649 28.133 1.00 77.44 664 PRO A CA 1
ATOM 5131 C C . PRO A 1 664 ? -17.685 24.124 28.094 1.00 77.44 664 PRO A C 1
ATOM 5133 O O . PRO A 1 664 ? -18.013 23.552 27.050 1.00 77.44 664 PRO A O 1
ATOM 5136 N N . PHE A 1 665 ? -17.431 23.460 29.220 1.00 76.06 665 PHE A N 1
ATOM 5137 C CA . PHE A 1 665 ? -17.635 22.019 29.319 1.00 76.06 665 PHE A CA 1
ATOM 5138 C C . PHE A 1 665 ? -19.143 21.728 29.312 1.00 76.06 665 PHE A C 1
ATOM 5140 O O . PHE A 1 665 ? -19.834 21.888 30.317 1.00 76.06 665 PHE A O 1
ATOM 5147 N N . LYS A 1 666 ? -19.689 21.377 28.143 1.00 56.25 666 LYS A N 1
ATOM 5148 C CA . LYS A 1 666 ? -21.105 21.025 27.989 1.00 56.25 666 LYS A CA 1
ATOM 5149 C C . LYS A 1 666 ? -21.279 19.523 28.176 1.00 56.25 666 LYS A C 1
ATOM 5151 O O . LYS A 1 666 ? -21.034 18.752 27.249 1.00 56.25 666 LYS A O 1
ATOM 5156 N N . LEU A 1 667 ? -21.772 19.119 29.345 1.00 48.38 667 LEU A N 1
ATOM 5157 C CA . LEU A 1 667 ? -22.390 17.805 29.482 1.00 48.38 667 LEU A CA 1
ATOM 5158 C C . LEU A 1 667 ? -23.669 17.781 28.638 1.00 48.38 667 LEU A C 1
ATOM 5160 O O . LEU A 1 667 ? -24.582 18.578 28.864 1.00 48.38 667 LEU A O 1
ATOM 5164 N N . PHE A 1 668 ? -23.787 16.814 27.731 1.00 35.41 668 PHE A N 1
ATOM 5165 C CA . PHE A 1 668 ? -25.106 16.323 27.349 1.00 35.41 668 PHE A CA 1
ATOM 5166 C C . PHE A 1 668 ? -25.677 15.588 28.565 1.00 35.41 668 PHE A C 1
ATOM 5168 O O . PHE A 1 668 ? -25.557 14.374 28.686 1.00 35.41 668 PHE A O 1
ATOM 5175 N N . ARG A 1 669 ? -26.284 16.329 29.498 1.00 31.12 669 ARG A N 1
ATOM 5176 C CA . ARG A 1 669 ? -27.243 15.726 30.420 1.00 31.12 669 ARG A CA 1
ATOM 5177 C C . ARG A 1 669 ? -28.432 15.295 29.567 1.00 31.12 669 ARG A C 1
ATOM 5179 O O . ARG A 1 669 ? -29.283 16.118 29.240 1.00 31.12 669 ARG A O 1
ATOM 5186 N N . ALA A 1 670 ? -28.519 14.011 29.230 1.00 26.61 670 ALA A N 1
ATOM 5187 C CA . ALA A 1 670 ? -29.844 13.416 29.283 1.00 26.61 670 ALA A CA 1
ATOM 5188 C C . ALA A 1 670 ? -30.325 13.649 30.729 1.00 26.61 670 ALA A C 1
ATOM 5190 O O . ALA A 1 670 ? -29.549 13.388 31.655 1.00 26.61 670 ALA A O 1
ATOM 5191 N N . PRO A 1 671 ? -31.502 14.257 30.958 1.00 24.84 671 PRO A N 1
ATOM 5192 C CA . PRO A 1 671 ? -31.981 14.439 32.319 1.00 24.84 671 PRO A CA 1
ATOM 5193 C C . PRO A 1 671 ? -32.004 13.063 32.998 1.00 24.84 671 PRO A C 1
ATOM 5195 O O . PRO A 1 671 ? -32.353 12.082 32.333 1.00 24.84 671 PRO A O 1
ATOM 5198 N N . PRO A 1 672 ? -31.618 12.955 34.281 1.00 27.09 672 PRO A N 1
ATOM 5199 C CA . PRO A 1 672 ? -31.815 11.712 34.996 1.00 27.09 672 PRO A CA 1
ATOM 5200 C C . PRO A 1 672 ? -33.321 11.463 34.993 1.00 27.09 672 PRO A C 1
ATOM 5202 O O . PRO A 1 672 ? -34.095 12.248 35.541 1.00 27.09 672 PRO A O 1
ATOM 5205 N N . LEU A 1 673 ? -33.751 10.408 34.307 1.00 29.30 673 LEU A N 1
ATOM 5206 C CA . LEU A 1 673 ? -35.061 9.842 34.560 1.00 29.30 673 LEU A CA 1
ATOM 5207 C C . LEU A 1 673 ? -34.989 9.302 35.984 1.00 29.30 673 LEU A C 1
ATOM 5209 O O . LEU A 1 673 ? -34.373 8.270 36.241 1.00 29.30 673 LEU A O 1
ATOM 5213 N N . ASP A 1 674 ? -35.551 10.067 36.913 1.00 26.98 674 ASP A N 1
ATOM 5214 C CA . ASP A 1 674 ? -35.786 9.636 38.278 1.00 26.98 674 ASP A CA 1
ATOM 5215 C C . ASP A 1 674 ? -36.805 8.487 38.242 1.00 26.98 674 ASP A C 1
ATOM 5217 O O . ASP A 1 674 ? -38.022 8.678 38.238 1.00 26.98 674 ASP A O 1
ATOM 5221 N N . PHE A 1 675 ? -36.295 7.260 38.126 1.00 33.16 675 PHE A N 1
ATOM 5222 C CA . PHE A 1 675 ? -37.104 6.042 38.089 1.00 33.16 675 PHE A CA 1
ATOM 5223 C C . PHE A 1 675 ? -37.770 5.725 39.438 1.00 33.16 675 PHE A C 1
ATOM 5225 O O . PHE A 1 675 ? -38.531 4.760 39.522 1.00 33.16 675 PHE A O 1
ATOM 5232 N N . HIS A 1 676 ? -37.573 6.540 40.482 1.00 32.34 676 HIS A N 1
ATOM 5233 C CA . HIS A 1 676 ? -38.218 6.322 41.775 1.00 32.34 676 HIS A CA 1
ATOM 5234 C C . HIS A 1 676 ? -39.648 6.871 41.880 1.00 32.34 676 HIS A C 1
ATOM 5236 O O . HIS A 1 676 ? -40.382 6.438 42.766 1.00 32.34 676 HIS A O 1
ATOM 5242 N N . THR A 1 677 ? -40.109 7.725 40.958 1.00 32.03 677 THR A N 1
ATOM 5243 C CA . THR A 1 677 ? -41.491 8.262 40.980 1.00 32.03 677 THR A CA 1
ATOM 5244 C C . THR A 1 677 ? -42.420 7.727 39.883 1.00 32.03 677 THR A C 1
ATOM 5246 O O . THR A 1 677 ? -43.600 8.068 39.859 1.00 32.03 677 THR A O 1
ATOM 5249 N N . LEU A 1 678 ? -41.952 6.811 39.028 1.00 33.44 678 LEU A N 1
ATOM 5250 C CA . LEU A 1 678 ? -42.756 6.193 37.955 1.00 33.44 678 LEU A CA 1
ATOM 5251 C C . LEU A 1 678 ? -42.937 4.671 38.094 1.00 33.44 678 LEU A C 1
ATOM 5253 O O . LEU A 1 678 ? -43.433 4.015 37.179 1.00 33.44 678 LEU A O 1
ATOM 5257 N N . GLY A 1 679 ? -42.604 4.108 39.260 1.00 33.88 679 GLY A N 1
ATOM 5258 C CA . GLY A 1 679 ? -42.657 2.665 39.522 1.00 33.88 679 GLY A CA 1
ATOM 5259 C C . GLY A 1 679 ? -44.055 2.054 39.692 1.00 33.88 679 GLY A C 1
ATOM 5260 O O . GLY A 1 679 ? -44.175 0.835 39.646 1.00 33.88 679 GLY A O 1
ATOM 5261 N N . ALA A 1 680 ? -45.117 2.852 39.857 1.00 33.75 680 ALA A N 1
ATOM 5262 C CA . ALA A 1 680 ? -46.457 2.310 40.134 1.00 33.75 680 ALA A CA 1
ATOM 5263 C C . ALA A 1 680 ? -47.474 2.492 38.990 1.00 33.75 680 ALA A C 1
ATOM 5265 O O . ALA A 1 680 ? -48.349 1.648 38.821 1.00 33.75 680 ALA A O 1
ATOM 5266 N N . ALA A 1 681 ? -47.357 3.545 38.172 1.00 33.72 681 ALA A N 1
ATOM 5267 C CA . ALA A 1 681 ? -48.334 3.836 37.112 1.00 33.72 681 ALA A CA 1
ATOM 5268 C C . ALA A 1 681 ? -47.893 3.361 35.711 1.00 33.72 681 ALA A C 1
ATOM 5270 O O . ALA A 1 681 ? -48.733 2.972 34.902 1.00 33.72 681 ALA A O 1
ATOM 5271 N N . GLY A 1 682 ? -46.584 3.338 35.424 1.00 38.66 682 GLY A N 1
ATOM 5272 C CA . GLY A 1 682 ? -46.051 2.921 34.118 1.00 38.66 682 GLY A CA 1
ATOM 5273 C C . GLY A 1 682 ? -46.098 1.408 33.882 1.00 38.66 682 GLY A C 1
ATOM 5274 O O . GLY A 1 682 ? -46.329 0.965 32.756 1.00 38.66 682 GLY A O 1
ATOM 5275 N N . LEU A 1 683 ? -45.967 0.607 34.947 1.00 40.69 683 LEU A N 1
ATOM 5276 C CA . LEU A 1 683 ? -46.034 -0.854 34.844 1.00 40.69 683 LEU A CA 1
ATOM 5277 C C . LEU A 1 683 ? -47.433 -1.362 34.464 1.00 40.69 683 LEU A C 1
ATOM 5279 O O . LEU A 1 683 ? -47.532 -2.398 33.820 1.00 40.69 683 LEU A O 1
ATOM 5283 N N . ALA A 1 684 ? -48.509 -0.638 34.787 1.00 36.38 684 ALA A N 1
ATOM 5284 C CA . ALA A 1 684 ? -49.870 -1.069 34.457 1.00 36.38 684 ALA A CA 1
ATOM 5285 C C . ALA A 1 684 ? -50.211 -0.915 32.958 1.00 36.38 684 ALA A C 1
ATOM 5287 O O . ALA A 1 684 ? -51.000 -1.688 32.418 1.00 36.38 684 ALA A O 1
ATOM 5288 N N . LEU A 1 685 ? -49.582 0.040 32.262 1.00 37.81 685 LEU A N 1
ATOM 5289 C CA . LEU A 1 685 ? -49.805 0.291 30.830 1.00 37.81 685 LEU A CA 1
ATOM 5290 C C . LEU A 1 685 ? -48.938 -0.592 29.918 1.00 37.81 685 LEU A C 1
ATOM 5292 O O . LEU A 1 685 ? -49.359 -0.916 28.808 1.00 37.81 685 LEU A O 1
ATOM 5296 N N . MET A 1 686 ? -47.770 -1.046 30.391 1.00 40.72 686 MET A N 1
ATOM 5297 C CA . MET A 1 686 ? -46.891 -1.948 29.628 1.00 40.72 686 MET A CA 1
ATOM 5298 C C . MET A 1 686 ? -47.446 -3.371 29.474 1.00 40.72 686 MET A C 1
ATOM 5300 O O . MET A 1 686 ? -47.041 -4.075 28.554 1.00 40.72 686 MET A O 1
ATOM 5304 N N . TYR A 1 687 ? -48.404 -3.786 30.309 1.00 42.66 687 TYR A N 1
ATOM 5305 C CA . TYR A 1 687 ? -49.055 -5.097 30.187 1.00 42.66 687 TYR A CA 1
ATOM 5306 C C . TYR A 1 687 ? -50.238 -5.131 29.203 1.00 42.66 687 TYR A C 1
ATOM 5308 O O . TYR A 1 687 ? -50.829 -6.192 29.021 1.00 42.66 687 TYR A O 1
ATOM 5316 N N . SER A 1 688 ? -50.585 -4.011 28.550 1.00 44.59 688 SER A N 1
ATOM 5317 C CA . SER A 1 688 ? -51.782 -3.930 27.689 1.00 44.59 688 SER A CA 1
ATOM 5318 C C . SER A 1 688 ? -51.511 -3.749 26.190 1.00 44.59 688 SER A C 1
ATOM 5320 O O . SER A 1 688 ? -52.460 -3.781 25.411 1.00 44.59 688 SER A O 1
ATOM 5322 N N . PHE A 1 689 ? -50.256 -3.599 25.753 1.00 47.66 689 PHE A N 1
ATOM 5323 C CA . PHE A 1 689 ? -49.921 -3.476 24.329 1.00 47.66 689 PHE A CA 1
ATOM 5324 C C . PHE A 1 689 ? -48.951 -4.567 23.893 1.00 47.66 689 PHE A C 1
ATOM 5326 O O . PHE A 1 689 ? -47.952 -4.840 24.559 1.00 47.66 689 PHE A O 1
ATOM 5333 N N . SER A 1 690 ? -49.257 -5.208 22.766 1.00 49.62 690 SER A N 1
ATOM 5334 C CA . SER A 1 690 ? -48.396 -6.239 22.200 1.00 49.62 690 SER A CA 1
ATOM 5335 C C . SER A 1 690 ? -47.042 -5.628 21.818 1.00 49.62 690 SER A C 1
ATOM 5337 O O . SER A 1 690 ? -46.951 -4.455 21.455 1.00 49.62 690 SER A O 1
ATOM 5339 N N . SER A 1 691 ? -45.963 -6.410 21.881 1.00 53.50 691 SER A N 1
ATOM 5340 C CA . SER A 1 691 ? -44.579 -5.968 21.622 1.00 53.50 691 SER A CA 1
ATOM 5341 C C . SER A 1 691 ? -44.391 -5.276 20.259 1.00 53.50 691 SER A C 1
ATOM 5343 O O . SER A 1 691 ? -43.424 -4.548 20.053 1.00 53.50 691 SER A O 1
ATOM 5345 N N . ILE A 1 692 ? -45.327 -5.496 19.334 1.00 49.75 692 ILE A N 1
ATOM 5346 C CA . ILE A 1 692 ? -45.367 -4.916 17.991 1.00 49.75 692 ILE A CA 1
ATOM 5347 C C . ILE A 1 692 ? -45.864 -3.461 18.029 1.00 49.75 692 ILE A C 1
ATOM 5349 O O . ILE A 1 692 ? -45.298 -2.609 17.345 1.00 49.75 692 ILE A O 1
ATOM 5353 N N . ASP A 1 693 ? -46.848 -3.148 18.874 1.00 44.91 693 ASP A N 1
ATOM 5354 C CA . ASP A 1 693 ? -47.446 -1.809 18.979 1.00 44.91 693 ASP A CA 1
ATOM 5355 C C . ASP A 1 693 ? -46.479 -0.809 19.626 1.00 44.91 693 ASP A C 1
ATOM 5357 O O . ASP A 1 693 ? -46.416 0.356 19.236 1.00 44.91 693 ASP A O 1
ATOM 5361 N N . PHE A 1 694 ? -45.653 -1.278 20.566 1.00 50.12 694 PHE A N 1
ATOM 5362 C CA . PHE A 1 694 ? -44.631 -0.465 21.227 1.00 50.12 694 PHE A CA 1
ATOM 5363 C C . PHE A 1 694 ? -43.470 -0.105 20.287 1.00 50.12 694 PHE A C 1
ATOM 5365 O O . PHE A 1 694 ? -43.028 1.045 20.245 1.00 50.12 694 PHE A O 1
ATOM 5372 N N . VAL A 1 695 ? -43.016 -1.063 19.469 1.00 56.09 695 VAL A N 1
ATOM 5373 C CA . VAL A 1 695 ? -42.012 -0.806 18.425 1.00 56.09 695 VAL A CA 1
ATOM 5374 C C . VAL A 1 695 ? -42.589 0.125 17.360 1.00 56.09 695 VAL A C 1
ATOM 5376 O O . VAL A 1 695 ? -41.915 1.074 16.965 1.00 56.09 695 VAL A O 1
ATOM 5379 N N . ALA A 1 696 ? -43.841 -0.071 16.939 1.00 49.62 696 ALA A N 1
ATOM 5380 C CA . ALA A 1 696 ? -44.506 0.823 15.992 1.00 49.62 696 ALA A CA 1
ATOM 5381 C C . ALA A 1 696 ? -44.634 2.255 16.540 1.00 49.62 696 ALA A C 1
ATOM 5383 O O . ALA A 1 696 ? -44.368 3.208 15.809 1.00 49.62 696 ALA A O 1
ATOM 5384 N N . LEU A 1 697 ? -44.950 2.414 17.829 1.00 53.00 697 LEU A N 1
ATOM 5385 C CA . LEU A 1 697 ? -45.065 3.714 18.491 1.00 53.00 697 LEU A CA 1
ATOM 5386 C C . LEU A 1 697 ? -43.711 4.426 18.614 1.00 53.00 697 LEU A C 1
ATOM 5388 O O . LEU A 1 697 ? -43.623 5.605 18.279 1.00 53.00 697 LEU A O 1
ATOM 5392 N N . ILE A 1 698 ? -42.642 3.731 19.021 1.00 61.41 698 ILE A N 1
ATOM 5393 C CA . ILE A 1 698 ? -41.290 4.319 19.062 1.00 61.41 698 ILE A CA 1
ATOM 5394 C C . ILE A 1 698 ? -40.816 4.671 17.654 1.00 61.41 698 ILE A C 1
ATOM 5396 O O . ILE A 1 698 ? -40.309 5.768 17.441 1.00 61.41 698 ILE A O 1
ATOM 5400 N N . THR A 1 699 ? -41.044 3.800 16.671 1.00 55.72 699 THR A N 1
ATOM 5401 C CA . THR A 1 699 ? -40.669 4.073 15.276 1.00 55.72 699 THR A CA 1
ATOM 5402 C C . THR A 1 699 ? -41.441 5.276 14.729 1.00 55.72 699 THR A C 1
ATOM 5404 O O . THR A 1 699 ? -40.853 6.131 14.069 1.00 55.72 699 THR A O 1
ATOM 5407 N N . ALA A 1 700 ? -42.731 5.402 15.056 1.00 50.88 700 ALA A N 1
ATOM 5408 C CA . ALA A 1 700 ? -43.554 6.552 14.694 1.00 50.88 700 ALA A CA 1
ATOM 5409 C C . ALA A 1 700 ? -43.090 7.837 15.398 1.00 50.88 700 ALA A C 1
ATOM 5411 O O . ALA A 1 700 ? -42.986 8.873 14.749 1.00 50.88 700 ALA A O 1
ATOM 5412 N N . LEU A 1 701 ? -42.742 7.784 16.687 1.00 54.59 701 LEU A N 1
ATOM 5413 C CA . LEU A 1 701 ? -42.238 8.936 17.444 1.00 54.59 701 LEU A CA 1
ATOM 5414 C C . LEU A 1 701 ? -40.839 9.370 16.985 1.00 54.59 701 LEU A C 1
ATOM 5416 O O . LEU A 1 701 ? -40.590 10.566 16.853 1.00 54.59 701 LEU A O 1
ATOM 5420 N N . SER A 1 702 ? -39.945 8.430 16.663 1.00 56.47 702 SER A N 1
ATOM 5421 C CA . SER A 1 702 ? -38.639 8.714 16.057 1.00 56.47 702 SER A CA 1
ATOM 5422 C C . SER A 1 702 ? -38.778 9.275 14.643 1.00 56.47 702 SER A C 1
ATOM 5424 O O . SER A 1 702 ? -38.047 10.196 14.290 1.00 56.47 702 SER A O 1
ATOM 5426 N N . PHE A 1 703 ? -39.736 8.780 13.850 1.00 55.50 703 PHE A N 1
ATOM 5427 C CA . PHE A 1 703 ? -40.057 9.317 12.525 1.00 55.50 703 PHE A CA 1
ATOM 5428 C C . PHE A 1 703 ? -40.629 10.736 12.617 1.00 55.50 703 PHE A C 1
ATOM 5430 O O . PHE A 1 703 ? -40.179 11.623 11.897 1.00 55.50 703 PHE A O 1
ATOM 5437 N N . VAL A 1 704 ? -41.548 10.989 13.553 1.00 54.12 704 VAL A N 1
ATOM 5438 C CA . VAL A 1 704 ? -42.074 12.329 13.853 1.00 54.12 704 VAL A CA 1
ATOM 5439 C C . VAL A 1 704 ? -40.937 13.249 14.309 1.00 54.12 704 VAL A C 1
ATOM 5441 O O . VAL A 1 704 ? -40.779 14.335 13.760 1.00 54.12 704 VAL A O 1
ATOM 5444 N N . TRP A 1 705 ? -40.063 12.815 15.217 1.00 60.94 705 TRP A N 1
ATOM 5445 C CA . TRP A 1 705 ? -38.908 13.612 15.641 1.00 60.94 705 TRP A CA 1
ATOM 5446 C C . TRP A 1 705 ? -37.960 13.941 14.472 1.00 60.94 705 TRP A C 1
ATOM 5448 O O . TRP A 1 705 ? -37.593 15.102 14.300 1.00 60.94 705 TRP A O 1
ATOM 5458 N N . LEU A 1 706 ? -37.649 12.972 13.602 1.00 56.50 706 LEU A N 1
ATOM 5459 C CA . LEU A 1 706 ? -36.839 13.172 12.390 1.00 56.50 706 LEU A CA 1
ATOM 5460 C C . LEU A 1 706 ? -37.485 14.147 11.395 1.00 56.50 706 LEU A C 1
ATOM 5462 O O . LEU A 1 706 ? -36.800 15.011 10.848 1.00 56.50 706 LEU A O 1
ATOM 5466 N N . VAL A 1 707 ? -38.799 14.048 11.182 1.00 55.09 707 VAL A N 1
ATOM 5467 C CA . VAL A 1 707 ? -39.555 14.919 10.267 1.00 55.09 707 VAL A CA 1
ATOM 5468 C C . VAL A 1 707 ? -39.666 16.351 10.810 1.00 55.09 707 VAL A C 1
ATOM 5470 O O . VAL A 1 707 ? -39.595 17.306 10.033 1.00 55.09 707 VAL A O 1
ATOM 5473 N N . PHE A 1 708 ? -39.794 16.530 12.130 1.00 52.72 708 PHE A N 1
ATOM 5474 C CA . PHE A 1 708 ? -39.954 17.849 12.754 1.00 52.72 708 PHE A CA 1
ATOM 5475 C C . PHE A 1 708 ? -38.625 18.538 13.128 1.00 52.72 708 PHE A C 1
ATOM 5477 O O . PHE A 1 708 ? -38.578 19.766 13.121 1.00 52.72 708 PHE A O 1
ATOM 5484 N N . HIS A 1 709 ? -37.533 17.808 13.396 1.00 51.44 709 HIS A N 1
ATOM 5485 C CA . HIS A 1 709 ? -36.187 18.385 13.605 1.00 51.44 709 HIS A CA 1
ATOM 5486 C C . HIS A 1 709 ? -35.324 18.453 12.325 1.00 51.44 709 HIS A C 1
ATOM 5488 O O . HIS A 1 709 ? -34.331 19.184 12.299 1.00 51.44 709 HIS A O 1
ATOM 5494 N N . GLY A 1 710 ? -35.694 17.737 11.255 1.00 46.91 710 GLY A N 1
ATOM 5495 C CA . GLY A 1 710 ? -34.943 17.653 9.992 1.00 46.91 710 GLY A CA 1
ATOM 5496 C C . GLY A 1 710 ? -34.979 18.905 9.106 1.00 46.91 710 GLY A C 1
ATOM 5497 O O . GLY A 1 710 ? -34.103 19.077 8.261 1.00 46.91 710 GLY A O 1
ATOM 5498 N N . LYS A 1 711 ? -35.913 19.839 9.333 1.00 49.34 711 LYS A N 1
ATOM 5499 C CA . LYS A 1 711 ? -36.035 21.086 8.552 1.00 49.34 711 LYS A CA 1
ATOM 5500 C C . LYS A 1 711 ? -35.058 22.182 9.001 1.00 49.34 711 LYS A C 1
ATOM 5502 O O . LYS A 1 711 ? -35.448 23.331 9.205 1.00 49.34 711 LYS A O 1
ATOM 5507 N N . ARG A 1 712 ? -33.775 21.851 9.158 1.00 57.84 712 ARG A N 1
ATOM 5508 C CA . ARG A 1 712 ? -32.719 22.876 9.203 1.00 57.84 712 ARG A CA 1
ATOM 5509 C C . ARG A 1 712 ? -32.425 23.311 7.774 1.00 57.84 712 ARG A C 1
ATOM 5511 O O . ARG A 1 712 ? -32.156 22.457 6.934 1.00 57.84 712 ARG A O 1
ATOM 5518 N N . LEU A 1 713 ? -32.478 24.617 7.512 1.00 62.44 713 LEU A N 1
ATOM 5519 C CA . LEU A 1 713 ? -32.158 25.167 6.194 1.00 62.44 713 LEU A CA 1
ATOM 5520 C C . LEU A 1 713 ? -30.753 24.704 5.756 1.00 62.44 713 LEU A C 1
ATOM 5522 O O . LEU A 1 713 ? -29.832 24.744 6.579 1.00 62.44 713 LEU A O 1
ATOM 5526 N N . PRO A 1 714 ? -30.577 24.261 4.498 1.00 76.75 714 PRO A N 1
ATOM 5527 C CA . PRO A 1 714 ? -29.273 23.863 3.986 1.00 76.75 714 PRO A CA 1
ATOM 5528 C C . PRO A 1 714 ? -28.233 24.981 4.078 1.00 76.75 714 PRO A C 1
ATOM 5530 O O . PRO A 1 714 ? -28.544 26.152 3.844 1.00 76.75 714 PRO A O 1
ATOM 5533 N N . ILE A 1 715 ? -26.985 24.617 4.385 1.00 80.62 715 ILE A N 1
ATOM 5534 C CA . ILE A 1 715 ? -25.866 25.563 4.363 1.00 80.62 715 ILE A CA 1
ATOM 5535 C C . ILE A 1 715 ? -25.466 25.796 2.908 1.00 80.62 715 ILE A C 1
ATOM 5537 O O . ILE A 1 715 ? -25.131 24.853 2.191 1.00 80.62 715 ILE A O 1
ATOM 5541 N N . ARG A 1 716 ? -25.484 27.061 2.476 1.00 82.25 716 ARG A N 1
ATOM 5542 C CA . ARG A 1 716 ? -25.104 27.437 1.108 1.00 82.25 716 ARG A CA 1
ATOM 5543 C C . ARG A 1 716 ? -23.668 27.028 0.790 1.00 82.25 716 ARG A C 1
ATOM 5545 O O . ARG A 1 716 ? -22.807 27.047 1.667 1.00 82.25 716 ARG A O 1
ATOM 5552 N N . ARG A 1 717 ? -23.413 26.700 -0.478 1.00 85.94 717 ARG A N 1
ATOM 5553 C CA . ARG A 1 717 ? -22.110 26.232 -0.986 1.00 85.94 717 ARG A CA 1
ATOM 5554 C C . ARG A 1 717 ? -21.574 25.006 -0.247 1.00 85.94 717 ARG A C 1
ATOM 5556 O O . ARG A 1 717 ? -20.368 24.849 -0.096 1.00 85.94 717 ARG A O 1
ATOM 5563 N N . THR A 1 718 ? -22.468 24.129 0.200 1.00 91.56 718 THR A N 1
ATOM 5564 C CA . THR A 1 718 ? -22.098 22.856 0.824 1.00 91.56 718 THR A CA 1
ATOM 5565 C C . THR A 1 718 ? -22.617 21.694 -0.009 1.00 91.56 718 THR A C 1
ATOM 5567 O O . THR A 1 718 ? -23.792 21.680 -0.378 1.00 91.56 718 THR A O 1
ATOM 5570 N N . ILE A 1 719 ? -21.767 20.708 -0.290 1.00 95.38 719 ILE A N 1
ATOM 5571 C CA . ILE A 1 719 ? -22.117 19.557 -1.126 1.00 95.38 719 ILE A CA 1
ATOM 5572 C C . ILE A 1 719 ? -21.580 18.249 -0.545 1.00 95.38 719 ILE A C 1
ATOM 5574 O O . ILE A 1 719 ? -20.438 18.180 -0.098 1.00 95.38 719 ILE A O 1
ATOM 5578 N N . ALA A 1 720 ? -22.406 17.203 -0.558 1.00 96.44 720 ALA A N 1
ATOM 5579 C CA . ALA A 1 720 ? -21.987 15.830 -0.281 1.00 96.44 720 ALA A CA 1
ATOM 5580 C C . ALA A 1 720 ? -21.785 15.073 -1.596 1.00 96.44 720 ALA A C 1
ATOM 5582 O O . ALA A 1 720 ? -22.733 14.923 -2.357 1.00 96.44 720 ALA A O 1
ATOM 5583 N N . VAL A 1 721 ? -20.581 14.567 -1.845 1.00 96.69 721 VAL A N 1
ATOM 5584 C CA . VAL A 1 721 ? -20.242 13.701 -2.981 1.00 96.69 721 VAL A CA 1
ATOM 5585 C C . VAL A 1 721 ? -20.232 12.256 -2.485 1.00 96.69 721 VAL A C 1
ATOM 5587 O O . VAL A 1 721 ? -19.371 11.880 -1.695 1.00 96.69 721 VAL A O 1
ATOM 5590 N N . VAL A 1 722 ? -21.205 11.447 -2.904 1.00 95.06 722 VAL A N 1
ATOM 5591 C CA . VAL A 1 722 ? -21.449 10.097 -2.372 1.00 95.06 722 VAL A CA 1
ATOM 5592 C C . VAL A 1 722 ? -21.013 9.022 -3.362 1.00 95.06 722 VAL A C 1
ATOM 5594 O O . VAL A 1 722 ? -21.541 8.918 -4.470 1.00 95.06 722 VAL A O 1
ATOM 5597 N N . VAL A 1 723 ? -20.110 8.157 -2.905 1.00 90.69 723 VAL A N 1
ATOM 5598 C CA . VAL A 1 723 ? -19.598 6.977 -3.602 1.00 90.69 723 VAL A CA 1
ATOM 5599 C C . VAL A 1 723 ? -19.837 5.754 -2.716 1.00 90.69 723 VAL A C 1
ATOM 5601 O O . VAL A 1 723 ? -19.132 5.531 -1.734 1.00 90.69 723 VAL A O 1
ATOM 5604 N N . LEU A 1 724 ? -20.825 4.915 -3.046 1.00 86.69 724 LEU A N 1
ATOM 5605 C CA . LEU A 1 724 ? -21.054 3.654 -2.324 1.00 86.69 724 LEU A CA 1
ATOM 5606 C C . LEU A 1 724 ? -20.083 2.561 -2.820 1.00 86.69 724 LEU A C 1
ATOM 5608 O O . LEU A 1 724 ? -20.479 1.548 -3.396 1.00 86.69 724 LEU A O 1
ATOM 5612 N N . GLY A 1 725 ? -18.790 2.808 -2.620 1.00 82.00 725 GLY A N 1
ATOM 5613 C CA . GLY A 1 725 ? -17.665 2.033 -3.136 1.00 82.00 725 GLY A CA 1
ATOM 5614 C C . GLY A 1 725 ? -16.330 2.610 -2.656 1.00 82.00 725 GLY A C 1
ATOM 5615 O O . GLY A 1 725 ? -16.308 3.539 -1.852 1.00 82.00 725 GLY A O 1
ATOM 5616 N N . ASP A 1 726 ? -15.218 2.038 -3.116 1.00 79.25 726 ASP A N 1
ATOM 5617 C CA . ASP A 1 726 ? -13.884 2.582 -2.836 1.00 79.25 726 ASP A CA 1
ATOM 5618 C C . ASP A 1 726 ? -13.678 3.890 -3.613 1.00 79.25 726 ASP A C 1
ATOM 5620 O O . ASP A 1 726 ? -13.697 3.902 -4.848 1.00 79.25 726 ASP A O 1
ATOM 5624 N N . VAL A 1 727 ? -13.493 4.991 -2.883 1.00 81.62 727 VAL A N 1
ATOM 5625 C CA . VAL A 1 727 ? -13.371 6.337 -3.461 1.00 81.62 727 VAL A CA 1
ATOM 5626 C C . VAL A 1 727 ? -12.143 6.436 -4.361 1.00 81.62 727 VAL A C 1
ATOM 5628 O O . VAL A 1 727 ? -12.234 6.984 -5.458 1.00 81.62 727 VAL A O 1
ATOM 5631 N N . GLY A 1 728 ? -11.019 5.833 -3.958 1.00 74.44 728 GLY A N 1
ATOM 5632 C CA . GLY A 1 728 ? -9.779 5.859 -4.743 1.00 74.44 728 GLY A CA 1
ATOM 5633 C C . GLY A 1 728 ? -9.880 5.110 -6.077 1.00 74.44 728 GLY A C 1
ATOM 5634 O O . GLY A 1 728 ? -9.007 5.244 -6.926 1.00 74.44 728 GLY A O 1
ATOM 5635 N N . ARG A 1 729 ? -10.960 4.347 -6.293 1.00 76.62 729 ARG A N 1
ATOM 5636 C CA . ARG A 1 729 ? -11.256 3.642 -7.551 1.00 76.62 729 ARG A CA 1
ATOM 5637 C C . ARG A 1 729 ? -12.350 4.311 -8.382 1.00 76.62 729 ARG A C 1
ATOM 5639 O O . ARG A 1 729 ? -12.824 3.707 -9.339 1.00 76.62 729 ARG A O 1
ATOM 5646 N N . SER A 1 730 ? -12.749 5.533 -8.029 1.00 83.69 730 SER A N 1
ATOM 5647 C CA . SER A 1 730 ? -13.799 6.288 -8.726 1.00 83.69 730 SER A CA 1
ATOM 5648 C C . SER A 1 730 ? -13.263 7.641 -9.230 1.00 83.69 730 SER A C 1
ATOM 5650 O O . SER A 1 730 ? -13.592 8.676 -8.644 1.00 83.69 730 SER A O 1
ATOM 5652 N N . PRO A 1 731 ? -12.430 7.670 -10.298 1.00 84.12 731 PRO A N 1
ATOM 5653 C CA . PRO A 1 731 ? -11.770 8.891 -10.776 1.00 84.12 731 PRO A CA 1
ATOM 5654 C C . PRO A 1 731 ? -12.727 10.048 -11.074 1.00 84.12 731 PRO A C 1
ATOM 5656 O O . PRO A 1 731 ? -12.516 11.146 -10.569 1.00 84.12 731 PRO A O 1
ATOM 5659 N N . ARG A 1 732 ? -13.833 9.795 -11.787 1.00 88.75 732 ARG A N 1
ATOM 5660 C CA . ARG A 1 732 ? -14.846 10.815 -12.118 1.00 88.75 732 ARG A CA 1
ATOM 5661 C C . ARG A 1 732 ? -15.394 11.519 -10.871 1.00 88.75 732 ARG A C 1
ATOM 5663 O O . ARG A 1 732 ? -15.487 12.742 -10.830 1.00 88.75 732 ARG A O 1
ATOM 5670 N N . MET A 1 733 ? -15.674 10.765 -9.809 1.00 92.06 733 MET A N 1
ATOM 5671 C CA . MET A 1 733 ? -16.171 11.322 -8.544 1.00 92.06 733 MET A CA 1
ATOM 5672 C C . MET A 1 733 ? -15.098 12.083 -7.769 1.00 92.06 733 MET A C 1
ATOM 5674 O O . MET A 1 733 ? -15.402 13.097 -7.139 1.00 92.06 733 MET A O 1
ATOM 5678 N N . MET A 1 734 ? -13.843 11.636 -7.851 1.00 90.56 734 MET A N 1
ATOM 5679 C CA . MET A 1 734 ? -12.703 12.394 -7.338 1.00 90.56 734 MET A CA 1
ATOM 5680 C C . MET A 1 734 ? -12.553 13.735 -8.070 1.00 90.56 734 MET A C 1
ATOM 5682 O O . MET A 1 734 ? -12.370 14.756 -7.412 1.00 90.56 734 MET A O 1
ATOM 5686 N N . TYR A 1 735 ? -12.716 13.764 -9.395 1.00 91.12 735 TYR A N 1
ATOM 5687 C CA . TYR A 1 735 ? -12.642 15.002 -10.172 1.00 91.12 735 TYR A CA 1
ATOM 5688 C C . TYR A 1 735 ? -13.821 15.942 -9.903 1.00 91.12 735 TYR A C 1
ATOM 5690 O O . TYR A 1 735 ? -13.613 17.142 -9.751 1.00 91.12 735 TYR A O 1
ATOM 5698 N N . HIS A 1 736 ? -15.041 15.419 -9.733 1.00 94.06 736 HIS A N 1
ATOM 5699 C CA . HIS A 1 736 ? -16.167 16.217 -9.236 1.00 94.06 736 HIS A CA 1
ATOM 5700 C C . HIS A 1 736 ? -15.846 16.870 -7.889 1.00 94.06 736 HIS A C 1
ATOM 5702 O O . HIS A 1 736 ? -16.039 18.074 -7.731 1.00 94.06 736 HIS A O 1
ATOM 5708 N N . ALA A 1 737 ? -15.348 16.091 -6.923 1.00 93.69 737 ALA A N 1
ATOM 5709 C CA . ALA A 1 737 ? -15.014 16.596 -5.595 1.00 93.69 737 ALA A CA 1
ATOM 5710 C C . ALA A 1 737 ? -13.906 17.661 -5.642 1.00 93.69 737 ALA A C 1
ATOM 5712 O O . ALA A 1 737 ? -14.009 18.678 -4.955 1.00 93.69 737 ALA A O 1
ATOM 5713 N N . GLN A 1 738 ? -12.895 17.461 -6.493 1.00 92.06 738 GLN A N 1
ATOM 5714 C CA . GLN A 1 738 ? -11.837 18.436 -6.742 1.00 92.06 738 GLN A CA 1
ATOM 5715 C C . GLN A 1 738 ? -12.405 19.740 -7.320 1.00 92.06 738 GLN A C 1
ATOM 5717 O O . GLN A 1 738 ? -12.230 20.794 -6.711 1.00 92.06 738 GLN A O 1
ATOM 5722 N N . SER A 1 739 ? -13.149 19.678 -8.432 1.00 92.88 739 SER A N 1
ATOM 5723 C CA . SER A 1 739 ? -13.698 20.872 -9.089 1.00 92.88 739 SER A CA 1
ATOM 5724 C C . SER A 1 739 ? -14.666 21.646 -8.188 1.00 92.88 739 SER A C 1
ATOM 5726 O O . SER A 1 739 ? -14.693 22.876 -8.226 1.00 92.88 739 SER A O 1
ATOM 5728 N N . LEU A 1 740 ? -15.436 20.956 -7.340 1.00 94.00 740 LEU A N 1
ATOM 5729 C CA . LEU A 1 740 ? -16.306 21.583 -6.341 1.00 94.00 740 LEU A CA 1
ATOM 5730 C C . LEU A 1 740 ? -15.499 22.334 -5.271 1.00 94.00 740 LEU A C 1
ATOM 5732 O O . LEU A 1 740 ? -15.786 23.502 -4.997 1.00 94.00 740 LEU A O 1
ATOM 5736 N N . ALA A 1 741 ? -14.475 21.695 -4.699 1.00 89.94 741 ALA A N 1
ATOM 5737 C CA . ALA A 1 741 ? -13.624 22.301 -3.677 1.00 89.94 741 ALA A CA 1
ATOM 5738 C C . ALA A 1 741 ? -12.820 23.501 -4.217 1.00 89.94 741 ALA A C 1
ATOM 5740 O O . ALA A 1 741 ? -12.737 24.534 -3.545 1.00 89.94 741 ALA A O 1
ATOM 5741 N N . GLU A 1 742 ? -12.295 23.400 -5.443 1.00 89.06 742 GLU A N 1
ATOM 5742 C CA . GLU A 1 742 ? -11.608 24.487 -6.161 1.00 89.06 742 GLU A CA 1
ATOM 5743 C C . GLU A 1 742 ? -12.548 25.664 -6.461 1.00 89.06 742 GLU A C 1
ATOM 5745 O O . GLU A 1 742 ? -12.149 26.821 -6.366 1.00 89.06 742 GLU A O 1
ATOM 5750 N N . ASN A 1 743 ? -13.832 25.391 -6.721 1.00 88.31 743 ASN A N 1
ATOM 5751 C CA . ASN A 1 743 ? -14.876 26.411 -6.869 1.00 88.31 743 ASN A CA 1
ATOM 5752 C C . ASN A 1 743 ? -15.475 26.884 -5.527 1.00 88.31 743 ASN A C 1
ATOM 5754 O O . ASN A 1 743 ? -16.571 27.452 -5.495 1.00 88.31 743 ASN A O 1
ATOM 5758 N N . HIS A 1 744 ? -14.747 26.696 -4.422 1.00 88.00 744 HIS A N 1
ATOM 5759 C CA . HIS A 1 744 ? -15.090 27.172 -3.078 1.00 88.00 744 HIS A CA 1
ATOM 5760 C C . HIS A 1 744 ? -16.392 26.593 -2.496 1.00 88.00 744 HIS A C 1
ATOM 5762 O O . HIS A 1 744 ? -17.077 27.269 -1.720 1.00 88.00 744 HIS A O 1
ATOM 5768 N N . PHE A 1 745 ? -16.748 25.356 -2.851 1.00 90.31 745 PHE A N 1
ATOM 5769 C CA . PHE A 1 745 ? -17.752 24.591 -2.112 1.00 90.31 745 PHE A CA 1
ATOM 5770 C C . PHE A 1 745 ? -17.099 23.851 -0.942 1.00 90.31 745 PHE A C 1
ATOM 5772 O O . PHE A 1 745 ? -16.069 23.197 -1.107 1.00 90.31 745 PHE A O 1
ATOM 5779 N N . SER A 1 746 ? -17.742 23.887 0.227 1.00 92.75 746 SER A N 1
ATOM 5780 C CA . SER A 1 746 ? -17.437 22.959 1.316 1.00 92.75 746 SER A CA 1
ATOM 5781 C C . SER A 1 746 ? -17.890 21.562 0.891 1.00 92.75 746 SER A C 1
ATOM 5783 O O . SER A 1 746 ? -19.088 21.286 0.769 1.00 92.75 746 SER A O 1
ATOM 5785 N N . THR A 1 747 ? -16.918 20.712 0.573 1.00 94.38 747 THR A N 1
ATOM 5786 C CA . THR A 1 747 ? -17.139 19.447 -0.130 1.00 94.38 747 THR A CA 1
ATOM 5787 C C . THR A 1 747 ? -16.904 18.273 0.809 1.00 94.38 747 THR A C 1
ATOM 5789 O O . THR A 1 747 ? -15.803 18.080 1.319 1.00 94.38 747 THR A O 1
ATOM 5792 N N . TYR A 1 748 ? -17.934 17.458 1.017 1.00 94.50 748 TYR A N 1
ATOM 5793 C CA . TYR A 1 748 ? -17.880 16.253 1.842 1.00 94.50 748 TYR A CA 1
ATOM 5794 C C . TYR A 1 748 ? -17.848 15.014 0.949 1.00 94.50 748 TYR A C 1
ATOM 5796 O O . TYR A 1 748 ? -18.850 14.681 0.321 1.00 94.50 748 TYR A O 1
ATOM 5804 N N . LEU A 1 749 ? -16.710 14.325 0.886 1.00 94.00 749 LEU A N 1
ATOM 5805 C CA . LEU A 1 749 ? -16.521 13.128 0.066 1.00 94.00 749 LEU A CA 1
ATOM 5806 C C . LEU A 1 749 ? -16.809 11.868 0.891 1.00 94.00 749 LEU A C 1
ATOM 5808 O O . LEU A 1 749 ? -16.068 11.551 1.819 1.00 94.00 749 LEU A O 1
ATOM 5812 N N . ILE A 1 750 ? -17.890 11.160 0.566 1.00 93.38 750 ILE A N 1
ATOM 5813 C CA . ILE A 1 750 ? -18.422 10.025 1.328 1.00 93.38 750 ILE A CA 1
ATOM 5814 C C . ILE A 1 750 ? -18.190 8.722 0.557 1.00 93.38 750 ILE A C 1
ATOM 5816 O O . ILE A 1 750 ? -18.693 8.575 -0.553 1.00 93.38 750 ILE A O 1
ATOM 5820 N N . GLY A 1 751 ? -17.492 7.751 1.151 1.00 89.19 751 GLY A N 1
ATOM 5821 C CA . GLY A 1 751 ? -17.289 6.419 0.562 1.00 89.19 751 GLY A CA 1
ATOM 5822 C C . GLY A 1 751 ? -16.316 5.544 1.354 1.00 89.19 751 GLY A C 1
ATOM 5823 O O . GLY A 1 751 ? -15.949 5.892 2.471 1.00 89.19 751 GLY A O 1
ATOM 5824 N N . TYR A 1 752 ? -15.902 4.389 0.829 1.00 83.00 752 TYR A N 1
ATOM 5825 C CA . TYR A 1 752 ? -14.900 3.538 1.489 1.00 83.00 752 TYR A CA 1
ATOM 5826 C C . TYR A 1 752 ? -13.476 4.042 1.208 1.00 83.00 752 TYR A C 1
ATOM 5828 O O . TYR A 1 752 ? -13.138 4.349 0.067 1.00 83.00 752 TYR A O 1
ATOM 5836 N N . SER A 1 753 ? -12.627 4.085 2.236 1.00 69.00 753 SER A N 1
ATOM 5837 C CA . SER A 1 753 ? -11.234 4.553 2.167 1.00 69.00 753 SER A CA 1
ATOM 5838 C C . SER A 1 753 ? -10.248 3.393 1.961 1.00 69.00 753 SER A C 1
ATOM 5840 O O . SER A 1 753 ? -9.432 3.109 2.835 1.00 69.00 753 SER A O 1
ATOM 5842 N N . GLY A 1 754 ? -10.390 2.667 0.844 1.00 60.47 754 GLY A N 1
ATOM 5843 C CA . GLY A 1 754 ? -9.603 1.460 0.552 1.00 60.47 754 GLY A CA 1
ATOM 5844 C C . GLY A 1 754 ? -8.337 1.719 -0.266 1.00 60.47 754 GLY A C 1
ATOM 5845 O O . GLY A 1 754 ? -7.287 1.160 0.042 1.00 60.47 754 GLY A O 1
ATOM 5846 N N . SER A 1 755 ? -8.434 2.567 -1.290 1.00 66.75 755 SER A N 1
ATOM 5847 C CA . SER A 1 755 ? -7.332 2.920 -2.192 1.00 66.75 755 SER A CA 1
ATOM 5848 C C . SER A 1 755 ? -6.922 4.384 -2.006 1.00 66.75 755 SER A C 1
ATOM 5850 O O . SER A 1 755 ? -7.725 5.226 -1.599 1.00 66.75 755 SER A O 1
ATOM 5852 N N . THR A 1 756 ? -5.663 4.703 -2.300 1.00 63.69 756 THR A N 1
ATOM 5853 C CA . THR A 1 756 ? -5.108 6.042 -2.076 1.00 63.69 756 THR A CA 1
ATOM 5854 C C . THR A 1 756 ? -5.748 7.081 -3.003 1.00 63.69 756 THR A C 1
ATOM 5856 O O . THR A 1 756 ? -5.841 6.870 -4.208 1.00 63.69 756 THR A O 1
ATOM 5859 N N . LEU A 1 757 ? -6.176 8.221 -2.449 1.00 73.56 757 LEU A N 1
ATOM 5860 C CA . LEU A 1 757 ? -6.764 9.326 -3.222 1.00 73.56 757 LEU A CA 1
ATOM 5861 C C . LEU A 1 757 ? -5.722 9.991 -4.130 1.00 73.56 757 LEU A C 1
ATOM 5863 O O . LEU A 1 757 ? -4.536 9.993 -3.794 1.00 73.56 757 LEU A O 1
ATOM 5867 N N . ILE A 1 758 ? -6.151 10.631 -5.222 1.00 67.81 758 ILE A N 1
ATOM 5868 C CA . ILE A 1 758 ? -5.254 11.465 -6.041 1.00 67.81 758 ILE A CA 1
ATOM 5869 C C . ILE A 1 758 ? -4.608 12.567 -5.187 1.00 67.81 758 ILE A C 1
ATOM 5871 O O . ILE A 1 758 ? -5.236 13.087 -4.261 1.00 67.81 758 ILE A O 1
ATOM 5875 N N . LYS A 1 759 ? -3.349 12.915 -5.484 1.00 65.81 759 LYS A N 1
ATOM 5876 C CA . LYS A 1 759 ? -2.549 13.862 -4.684 1.00 65.81 759 LYS A CA 1
ATOM 5877 C C . LYS A 1 759 ? -3.280 15.191 -4.452 1.00 65.81 759 LYS A C 1
ATOM 5879 O O . LYS A 1 759 ? -3.386 15.624 -3.311 1.00 65.81 759 LYS A O 1
ATOM 5884 N N . ALA A 1 760 ? -3.898 15.735 -5.504 1.00 65.94 760 ALA A N 1
ATOM 5885 C CA . ALA A 1 760 ? -4.659 16.983 -5.456 1.00 65.94 760 ALA A CA 1
ATOM 5886 C C . ALA A 1 760 ? -5.757 16.996 -4.373 1.00 65.94 760 ALA A C 1
ATOM 5888 O O . ALA A 1 760 ? -5.926 17.992 -3.683 1.00 65.94 760 ALA A O 1
ATOM 5889 N N . LEU A 1 761 ? -6.467 15.882 -4.148 1.00 72.25 761 LEU A N 1
ATOM 5890 C CA . LEU A 1 761 ? -7.531 15.822 -3.137 1.00 72.25 761 LEU A CA 1
ATOM 5891 C C . LEU A 1 761 ? -7.015 15.818 -1.694 1.00 72.25 761 LEU A C 1
ATOM 5893 O O . LEU A 1 761 ? -7.765 16.174 -0.790 1.00 72.25 761 LEU A O 1
ATOM 5897 N N . ARG A 1 762 ? -5.766 15.398 -1.460 1.00 69.69 762 ARG A N 1
ATOM 5898 C CA . ARG A 1 762 ? -5.186 15.325 -0.105 1.00 69.69 762 ARG A CA 1
ATOM 5899 C C . ARG A 1 762 ? -4.747 16.692 0.418 1.00 69.69 762 ARG A C 1
ATOM 5901 O O . ARG A 1 762 ? -4.576 16.850 1.620 1.00 69.69 762 ARG A O 1
ATOM 5908 N N . GLU A 1 763 ? -4.566 17.647 -0.487 1.00 66.56 763 GLU A N 1
ATOM 5909 C CA . GLU A 1 763 ? -4.002 18.970 -0.213 1.00 66.56 763 GLU A CA 1
ATOM 5910 C C . GLU A 1 763 ? -5.080 20.076 -0.218 1.00 66.56 763 GLU A C 1
ATOM 5912 O O . GLU A 1 763 ? -4.798 21.214 0.153 1.00 66.56 763 GLU A O 1
ATOM 5917 N N . LEU A 1 764 ? -6.330 19.764 -0.601 1.00 73.94 764 LEU A N 1
ATOM 5918 C CA . LEU A 1 764 ? -7.411 20.748 -0.722 1.00 73.94 764 LEU A CA 1
ATOM 5919 C C . LEU A 1 764 ? -8.094 21.047 0.629 1.00 73.94 764 LEU A C 1
ATOM 5921 O O . LEU A 1 764 ? -8.752 20.171 1.191 1.00 73.94 764 LEU A O 1
ATOM 5925 N N . PRO A 1 765 ? -8.055 22.301 1.123 1.00 66.62 765 PRO A N 1
ATOM 5926 C CA . PRO A 1 765 ? -8.548 22.651 2.460 1.00 66.62 765 PRO A CA 1
ATOM 5927 C C . PRO A 1 765 ? -10.080 22.635 2.592 1.00 66.62 765 PRO A C 1
ATOM 5929 O O . PRO A 1 765 ? -10.602 22.482 3.692 1.00 66.62 765 PRO A O 1
ATOM 5932 N N . ASN A 1 766 ? -10.818 22.775 1.483 1.00 79.69 766 ASN A N 1
ATOM 5933 C CA . ASN A 1 766 ? -12.289 22.798 1.472 1.00 79.69 766 ASN A CA 1
ATOM 5934 C C . ASN A 1 766 ? -12.922 21.411 1.275 1.00 79.69 766 ASN A C 1
ATOM 5936 O O . ASN A 1 766 ? -14.130 21.312 1.041 1.00 79.69 766 ASN A O 1
ATOM 5940 N N . LEU A 1 767 ? -12.121 20.347 1.345 1.00 87.81 767 LEU A N 1
ATOM 5941 C CA . LEU A 1 767 ? -12.568 18.978 1.149 1.00 87.81 767 LEU A CA 1
ATOM 5942 C C . LEU A 1 767 ? -12.419 18.165 2.435 1.00 87.81 767 LEU A C 1
ATOM 5944 O O . LEU A 1 767 ? -11.357 18.109 3.043 1.00 87.81 767 LEU A O 1
ATOM 5948 N N . THR A 1 768 ? -13.497 17.507 2.851 1.00 87.50 768 THR A N 1
ATOM 5949 C CA . THR A 1 768 ? -13.530 16.631 4.027 1.00 87.50 768 THR A CA 1
ATOM 5950 C C . THR A 1 768 ? -13.936 15.224 3.609 1.00 87.50 768 THR A C 1
ATOM 5952 O O . THR A 1 768 ? -15.009 15.030 3.041 1.00 87.50 768 THR A O 1
ATOM 5955 N N . MET A 1 769 ? -13.107 14.224 3.911 1.00 86.62 769 MET A N 1
ATOM 5956 C CA . MET A 1 769 ? -13.438 12.819 3.656 1.00 86.62 769 MET A CA 1
ATOM 5957 C C . MET A 1 769 ? -14.227 12.228 4.833 1.00 86.62 769 MET A C 1
ATOM 5959 O O . MET A 1 769 ? -13.796 12.301 5.984 1.00 86.62 769 MET A O 1
ATOM 5963 N N . LEU A 1 770 ? -15.383 11.629 4.544 1.00 84.75 770 LEU A N 1
ATOM 5964 C CA . LEU A 1 770 ? -16.253 10.959 5.508 1.00 84.75 770 LEU A CA 1
ATOM 5965 C C . LEU A 1 770 ? -16.364 9.464 5.159 1.00 84.75 770 LEU A C 1
ATOM 5967 O O . LEU A 1 770 ? -17.181 9.088 4.313 1.00 84.75 770 LEU A O 1
ATOM 5971 N N . PRO A 1 771 ? -15.571 8.588 5.801 1.00 83.06 771 PRO A N 1
ATOM 5972 C CA . PRO A 1 771 ? -15.547 7.183 5.429 1.00 83.06 771 PRO A CA 1
ATOM 5973 C C . PRO A 1 771 ? -16.848 6.478 5.825 1.00 83.06 771 PRO A C 1
ATOM 5975 O O . PRO A 1 771 ? -17.357 6.673 6.936 1.00 83.06 771 PRO A O 1
ATOM 5978 N N . LEU A 1 772 ? -17.360 5.633 4.927 1.00 83.88 772 LEU A N 1
ATOM 5979 C CA . LEU A 1 772 ? -18.457 4.703 5.196 1.00 83.88 772 LEU A CA 1
ATOM 5980 C C . LEU A 1 772 ? -17.944 3.458 5.921 1.00 83.88 772 LEU A C 1
ATOM 5982 O O . LEU A 1 772 ? -16.835 2.981 5.679 1.00 83.88 772 LEU A O 1
ATOM 5986 N N . THR A 1 773 ? -18.789 2.878 6.768 1.00 78.06 773 THR A N 1
ATOM 5987 C CA . THR A 1 773 ? -18.487 1.620 7.454 1.00 78.06 773 THR A CA 1
ATOM 5988 C C . THR A 1 773 ? -18.721 0.455 6.486 1.00 78.06 773 THR A C 1
ATOM 5990 O O . THR A 1 773 ? -19.847 0.280 6.004 1.00 78.06 773 THR A O 1
ATOM 5993 N N . PRO A 1 774 ? -17.694 -0.339 6.135 1.00 71.25 774 PRO A N 1
ATOM 5994 C CA . PRO A 1 774 ? -17.890 -1.481 5.254 1.00 71.2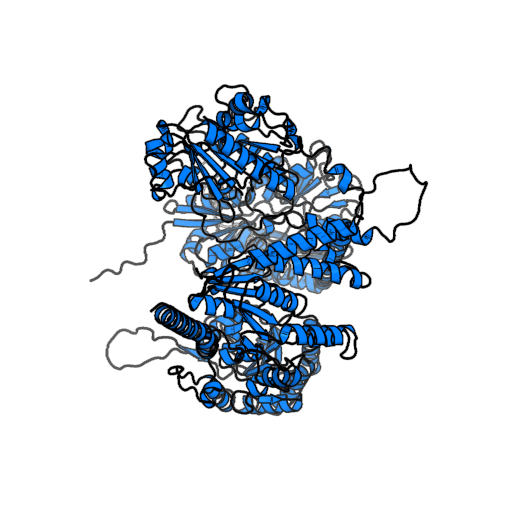5 774 PRO A CA 1
ATOM 5995 C C . PRO A 1 774 ? -18.690 -2.580 5.969 1.00 71.25 774 PRO A C 1
ATOM 5997 O O . PRO A 1 774 ? -18.541 -2.759 7.180 1.00 71.25 774 PRO A O 1
ATOM 6000 N N . PRO A 1 775 ? -19.527 -3.345 5.244 1.00 69.00 775 PRO A N 1
ATOM 6001 C CA . PRO A 1 775 ? -20.182 -4.507 5.825 1.00 69.00 775 PRO A CA 1
ATOM 6002 C C . PRO A 1 775 ? -19.129 -5.523 6.312 1.00 69.00 775 PRO A C 1
ATOM 6004 O O . PRO A 1 775 ? -18.077 -5.655 5.676 1.00 69.00 775 PRO A O 1
ATOM 6007 N N . PRO A 1 776 ? -19.397 -6.263 7.404 1.00 67.94 776 PRO A N 1
ATOM 6008 C CA . PRO A 1 776 ? -18.467 -7.243 7.953 1.00 67.94 776 PRO A CA 1
ATOM 6009 C C . PRO A 1 776 ? -17.973 -8.249 6.908 1.00 67.94 776 PRO A C 1
ATOM 6011 O O . PRO A 1 776 ? -18.755 -8.774 6.110 1.00 67.94 776 PRO A O 1
ATOM 6014 N N . ARG A 1 777 ? -16.667 -8.551 6.933 1.00 55.44 777 ARG A N 1
ATOM 6015 C CA . ARG A 1 777 ? -16.000 -9.378 5.909 1.00 55.44 777 ARG A CA 1
ATOM 6016 C C . ARG A 1 777 ? -16.622 -10.775 5.755 1.00 55.44 777 ARG A C 1
ATOM 6018 O O . ARG A 1 777 ? -16.669 -11.279 4.635 1.00 55.44 777 ARG A O 1
ATOM 6025 N N . PHE A 1 778 ? -17.182 -11.346 6.826 1.00 56.28 778 PHE A N 1
ATOM 6026 C CA . PHE A 1 778 ? -17.823 -12.667 6.805 1.00 56.28 778 PHE A CA 1
ATOM 6027 C C . PHE A 1 778 ? -19.074 -12.738 5.908 1.00 56.28 778 PHE A C 1
ATOM 6029 O O . PHE A 1 778 ? -19.390 -13.794 5.371 1.00 56.28 778 PHE A O 1
ATOM 6036 N N . ILE A 1 779 ? -19.780 -11.619 5.688 1.00 57.78 779 ILE A N 1
ATOM 6037 C CA . ILE A 1 779 ? -20.963 -11.582 4.808 1.00 57.78 779 ILE A CA 1
ATOM 6038 C C . ILE A 1 779 ? -20.547 -11.806 3.342 1.00 57.78 779 ILE A C 1
ATOM 6040 O O . ILE A 1 779 ? -21.312 -12.348 2.545 1.00 57.78 779 ILE A O 1
ATOM 6044 N N . GLY A 1 780 ? -19.322 -11.407 2.981 1.00 47.12 780 GLY A N 1
ATOM 6045 C CA . GLY A 1 780 ? -18.747 -11.602 1.649 1.00 47.12 780 GLY A CA 1
ATOM 6046 C C . GLY A 1 780 ? -18.140 -12.988 1.410 1.00 47.12 780 GLY A C 1
ATOM 6047 O O . GLY A 1 780 ? -17.960 -13.356 0.253 1.00 47.12 780 GLY A O 1
ATOM 6048 N N . SER A 1 781 ? -17.850 -13.755 2.466 1.00 49.97 781 SER A N 1
ATOM 6049 C CA . SER A 1 781 ? -17.250 -15.097 2.394 1.00 49.97 781 SER A CA 1
ATOM 6050 C C . SER A 1 781 ? -18.277 -16.237 2.439 1.00 49.97 781 SER A C 1
ATOM 6052 O O . SER A 1 781 ? -17.896 -17.403 2.509 1.00 49.97 781 SER A O 1
ATOM 6054 N N . LEU A 1 782 ? -19.578 -15.924 2.411 1.00 52.84 782 LEU A N 1
ATOM 6055 C CA . LEU A 1 782 ? -20.647 -16.923 2.462 1.00 52.84 782 LEU A CA 1
ATOM 6056 C C . LEU A 1 782 ? -20.771 -17.715 1.137 1.00 52.84 782 LEU A C 1
ATOM 6058 O O . LEU A 1 782 ? -20.669 -17.127 0.056 1.00 52.84 782 LEU A O 1
ATOM 6062 N N . PRO A 1 783 ? -21.049 -19.036 1.190 1.00 59.84 783 PRO A N 1
ATOM 6063 C CA . PRO A 1 783 ? -21.298 -19.876 0.015 1.00 59.84 783 PRO A CA 1
ATOM 6064 C C . PRO A 1 783 ? -22.396 -19.323 -0.911 1.00 59.84 783 PRO A C 1
ATOM 6066 O O . PRO A 1 783 ? -23.380 -18.747 -0.444 1.00 59.84 783 PRO A O 1
ATOM 6069 N N . ARG A 1 784 ? -22.299 -19.572 -2.230 1.00 51.09 784 ARG A N 1
ATOM 6070 C CA . ARG A 1 784 ? -23.248 -19.058 -3.254 1.00 51.09 784 ARG A CA 1
ATOM 6071 C C . ARG A 1 784 ? -24.729 -19.334 -2.951 1.00 51.09 784 ARG A C 1
ATOM 6073 O O . ARG A 1 784 ? -25.576 -18.534 -3.328 1.00 51.09 784 ARG A O 1
ATOM 6080 N N . GLN A 1 785 ? -25.042 -20.433 -2.268 1.00 59.88 785 GLN A N 1
ATOM 6081 C CA . GLN A 1 785 ? -26.411 -20.809 -1.889 1.00 59.88 785 GLN A CA 1
ATOM 6082 C C . GLN A 1 785 ? -26.977 -19.922 -0.760 1.00 59.88 785 GLN A C 1
ATOM 6084 O O . GLN A 1 785 ? -28.175 -19.658 -0.727 1.00 59.88 785 GLN A O 1
ATOM 6089 N N . LEU A 1 786 ? -26.115 -19.397 0.120 1.00 62.72 786 LEU A N 1
ATOM 6090 C CA . LEU A 1 786 ? -26.470 -18.496 1.225 1.00 62.72 786 LEU A CA 1
ATOM 6091 C C . LEU A 1 786 ? -26.431 -17.011 0.827 1.00 62.72 786 LEU A C 1
ATOM 6093 O O . LEU A 1 786 ? -26.930 -16.159 1.562 1.00 62.72 786 LEU A O 1
ATOM 6097 N N . PHE A 1 787 ? -25.907 -16.689 -0.360 1.00 53.56 787 PHE A N 1
ATOM 6098 C CA . PHE A 1 787 ? -25.849 -15.324 -0.893 1.00 53.56 787 PHE A CA 1
ATOM 6099 C C . PHE A 1 787 ? -27.224 -14.632 -0.933 1.00 53.56 787 PHE A C 1
ATOM 6101 O O . PHE A 1 787 ? -27.312 -13.433 -0.679 1.00 53.56 787 PHE A O 1
ATOM 6108 N N . ILE A 1 788 ? -28.305 -15.380 -1.187 1.00 61.59 788 ILE A N 1
ATOM 6109 C CA . ILE A 1 788 ? -29.681 -14.851 -1.230 1.00 61.59 788 ILE A CA 1
ATOM 6110 C C . ILE A 1 788 ? -30.135 -14.335 0.148 1.00 61.59 788 ILE A C 1
ATOM 6112 O O . ILE A 1 788 ? -30.879 -13.359 0.216 1.00 61.59 788 ILE A O 1
ATOM 6116 N N . LEU A 1 789 ? -29.653 -14.941 1.238 1.00 64.25 789 LEU A N 1
ATOM 6117 C CA . LEU A 1 789 ? -29.945 -14.525 2.616 1.00 64.25 789 LEU A CA 1
ATOM 6118 C C . LEU A 1 789 ? -28.973 -13.442 3.112 1.00 64.25 789 LEU A C 1
ATOM 6120 O O . LEU A 1 789 ? -29.360 -12.553 3.865 1.00 64.25 789 LEU A O 1
ATOM 6124 N N . ALA A 1 790 ? -27.721 -13.480 2.653 1.00 66.50 790 ALA A N 1
ATOM 6125 C CA . ALA A 1 790 ? -26.670 -12.538 3.035 1.00 66.50 790 ALA A CA 1
ATOM 6126 C C . ALA A 1 790 ? -26.790 -11.166 2.349 1.00 66.50 790 ALA A C 1
ATOM 6128 O O . ALA A 1 790 ? -26.476 -10.133 2.945 1.00 66.50 790 ALA A O 1
ATOM 6129 N N . ALA A 1 791 ? -27.237 -11.139 1.090 1.00 66.19 791 ALA A N 1
ATOM 6130 C CA . ALA A 1 791 ? -27.322 -9.917 0.297 1.00 66.19 791 ALA A CA 1
ATOM 6131 C C . ALA A 1 791 ? -28.274 -8.858 0.898 1.00 66.19 791 ALA A C 1
ATOM 6133 O O . ALA A 1 791 ? -27.864 -7.697 0.957 1.00 66.19 791 ALA A O 1
ATOM 6134 N N . PRO A 1 792 ? -29.475 -9.201 1.412 1.00 75.38 792 PRO A N 1
ATOM 6135 C CA . PRO A 1 792 ? -30.334 -8.249 2.122 1.00 75.38 792 PRO A CA 1
ATOM 6136 C C . PRO A 1 792 ? -29.687 -7.666 3.385 1.00 75.38 792 PRO A C 1
ATOM 6138 O O . PRO A 1 792 ? -29.816 -6.471 3.635 1.00 75.38 792 PRO A O 1
ATOM 6141 N N . VAL A 1 793 ? -28.946 -8.476 4.151 1.00 74.50 793 VAL A N 1
ATOM 6142 C CA . VAL A 1 793 ? -28.251 -8.021 5.370 1.00 74.50 793 VAL A CA 1
ATOM 6143 C C . VAL A 1 793 ? -27.118 -7.061 5.017 1.00 74.50 793 VAL A C 1
ATOM 6145 O O . VAL A 1 793 ? -27.015 -5.980 5.594 1.00 74.50 793 VAL A O 1
ATOM 6148 N N . LYS A 1 794 ? -26.306 -7.410 4.011 1.00 77.62 794 LYS A N 1
ATOM 6149 C CA . LYS A 1 794 ? -25.277 -6.515 3.467 1.00 77.62 794 LYS A CA 1
ATOM 6150 C C . LYS A 1 794 ? -25.883 -5.175 3.048 1.00 77.62 794 LYS A C 1
ATOM 6152 O O . LYS A 1 794 ? -25.355 -4.125 3.405 1.00 77.62 794 LYS A O 1
ATOM 6157 N N . LEU A 1 795 ? -26.996 -5.229 2.315 1.00 79.31 795 LEU A N 1
ATOM 6158 C CA . LEU A 1 795 ? -27.701 -4.055 1.820 1.00 79.31 795 LEU A CA 1
ATOM 6159 C C . LEU A 1 795 ? -28.233 -3.184 2.964 1.00 79.31 795 LEU A C 1
ATOM 6161 O O . LEU A 1 795 ? -28.106 -1.965 2.901 1.00 79.31 795 LEU A O 1
ATOM 6165 N N . ALA A 1 796 ? -28.773 -3.801 4.017 1.00 78.00 796 ALA A N 1
ATOM 6166 C CA . ALA A 1 796 ? -29.248 -3.102 5.205 1.00 78.00 796 ALA A CA 1
ATOM 6167 C C . ALA A 1 796 ? -28.107 -2.374 5.930 1.00 78.00 796 ALA A C 1
ATOM 6169 O O . ALA A 1 796 ? -28.231 -1.187 6.214 1.00 78.00 796 ALA A O 1
ATOM 6170 N N . ILE A 1 797 ? -26.962 -3.029 6.152 1.00 79.12 797 ILE A N 1
ATOM 6171 C CA . ILE A 1 797 ? -25.799 -2.397 6.803 1.00 79.12 797 ILE A CA 1
ATOM 6172 C C . ILE A 1 797 ? -25.297 -1.203 5.984 1.00 79.12 797 ILE A C 1
ATOM 6174 O O . ILE A 1 797 ? -25.064 -0.124 6.531 1.00 79.12 797 ILE A O 1
ATOM 6178 N N . GLN A 1 798 ? -25.179 -1.369 4.664 1.00 81.94 798 GLN A N 1
ATOM 6179 C CA . GLN A 1 798 ? -24.793 -0.280 3.766 1.00 81.94 798 GLN A CA 1
ATOM 6180 C C . GLN A 1 798 ? -25.801 0.871 3.804 1.00 81.94 798 GLN A C 1
ATOM 6182 O O . GLN A 1 798 ? -25.401 2.034 3.847 1.00 81.94 798 GLN A O 1
ATOM 6187 N N . ALA A 1 799 ? -27.097 0.551 3.831 1.00 84.75 799 ALA A N 1
ATOM 6188 C CA . ALA A 1 799 ? -28.152 1.546 3.881 1.00 84.75 799 ALA A CA 1
ATOM 6189 C C . ALA A 1 799 ? -28.104 2.377 5.162 1.00 84.75 799 ALA A C 1
ATOM 6191 O O . ALA A 1 799 ? -28.181 3.604 5.106 1.00 84.75 799 ALA A O 1
ATOM 6192 N N . ILE A 1 800 ? -27.927 1.722 6.309 1.00 81.81 800 ILE A N 1
ATOM 6193 C CA . ILE A 1 800 ? -27.910 2.426 7.586 1.00 81.81 800 ILE A CA 1
ATOM 6194 C C . ILE A 1 800 ? -26.611 3.226 7.747 1.00 81.81 800 ILE A C 1
ATOM 6196 O O . ILE A 1 800 ? -26.675 4.377 8.166 1.00 81.81 800 ILE A O 1
ATOM 6200 N N . SER A 1 801 ? -25.448 2.694 7.347 1.00 83.94 801 SER A N 1
ATOM 6201 C CA . SER A 1 801 ? -24.180 3.448 7.386 1.00 83.94 801 SER A CA 1
ATOM 6202 C C . SER A 1 801 ? -24.243 4.726 6.536 1.00 83.94 801 SER A C 1
ATOM 6204 O O . SER A 1 801 ? -23.798 5.796 6.971 1.00 83.94 801 SER A O 1
ATOM 6206 N N . LEU A 1 802 ? -24.858 4.641 5.349 1.00 87.62 802 LEU A N 1
ATOM 6207 C CA . LEU A 1 802 ? -25.049 5.793 4.473 1.00 87.62 802 LEU A CA 1
ATOM 6208 C C . LEU A 1 802 ? -26.039 6.809 5.063 1.00 87.62 802 LEU A C 1
ATOM 6210 O O . LEU A 1 802 ? -25.715 7.995 5.125 1.00 87.62 802 LEU A O 1
ATOM 6214 N N . LEU A 1 803 ? -27.209 6.362 5.536 1.00 87.69 803 LEU A N 1
ATOM 6215 C CA . LEU A 1 803 ? -28.191 7.240 6.186 1.00 87.69 803 LEU A CA 1
ATOM 6216 C C . LEU A 1 803 ? -27.608 7.919 7.424 1.00 87.69 803 LEU A C 1
ATOM 6218 O O . LEU A 1 803 ? -27.776 9.121 7.594 1.00 87.69 803 LEU A O 1
ATOM 6222 N N . TRP A 1 804 ? -26.888 7.173 8.260 1.00 82.88 804 TRP A N 1
ATOM 6223 C CA . TRP A 1 804 ? -26.260 7.702 9.464 1.00 82.88 804 TRP A CA 1
ATOM 6224 C C . TRP A 1 804 ? -25.280 8.828 9.134 1.00 82.88 804 TRP A C 1
ATOM 6226 O O . TRP A 1 804 ? -25.330 9.910 9.719 1.00 82.88 804 TRP A O 1
ATOM 6236 N N . THR A 1 805 ? -24.420 8.597 8.141 1.00 85.62 805 THR A N 1
ATOM 6237 C CA . THR A 1 805 ? -23.442 9.595 7.701 1.00 85.62 805 THR A CA 1
ATOM 6238 C C . THR A 1 805 ? -24.137 10.837 7.145 1.00 85.62 805 THR A C 1
ATOM 6240 O O . THR A 1 805 ? -23.837 11.950 7.578 1.00 85.62 805 THR A O 1
ATOM 6243 N N . LEU A 1 806 ? -25.118 10.648 6.257 1.00 87.12 806 LEU A N 1
ATOM 6244 C CA . LEU A 1 806 ? -25.850 11.734 5.604 1.00 87.12 806 LEU A CA 1
ATOM 6245 C C . LEU A 1 806 ? -26.820 12.489 6.514 1.00 87.12 806 LEU A C 1
ATOM 6247 O O . LEU A 1 806 ? -27.188 13.605 6.163 1.00 87.12 806 LEU A O 1
ATOM 6251 N N . LEU A 1 807 ? -27.268 11.921 7.635 1.00 84.12 807 LEU A N 1
ATOM 6252 C CA . LEU A 1 807 ? -28.190 12.577 8.570 1.00 84.12 807 LEU A CA 1
ATOM 6253 C C . LEU A 1 807 ? -27.462 13.189 9.775 1.00 84.12 807 LEU A C 1
ATOM 6255 O O . LEU A 1 807 ? -27.855 14.267 10.218 1.00 84.12 807 LEU A O 1
ATOM 6259 N N . PHE A 1 808 ? -26.399 12.547 10.277 1.00 81.12 808 PHE A N 1
ATOM 6260 C CA . PHE A 1 808 ? -25.830 12.874 11.593 1.00 81.12 808 PHE A CA 1
ATOM 6261 C C . PHE A 1 808 ? -24.344 13.254 11.595 1.00 81.12 808 PHE A C 1
ATOM 6263 O O . PHE A 1 808 ? -23.922 13.967 12.502 1.00 81.12 808 PHE A O 1
ATOM 6270 N N . ARG A 1 809 ? -23.537 12.835 10.609 1.00 80.44 809 ARG A N 1
ATOM 6271 C CA . ARG A 1 809 ? -22.080 13.109 10.605 1.00 80.44 809 ARG A CA 1
ATOM 6272 C C . ARG A 1 809 ? -21.672 14.375 9.853 1.00 80.44 809 ARG A C 1
ATOM 6274 O O . ARG A 1 809 ? -20.489 14.701 9.818 1.00 80.44 809 ARG A O 1
ATOM 6281 N N . MET A 1 810 ? -22.627 15.081 9.255 1.00 81.44 810 MET A N 1
ATOM 6282 C CA . MET A 1 810 ? -22.362 16.299 8.495 1.00 81.44 810 MET A CA 1
ATOM 6283 C C . MET A 1 810 ? -23.489 17.335 8.633 1.00 81.44 810 MET A C 1
ATOM 6285 O O . MET A 1 810 ? -24.660 16.964 8.835 1.00 81.44 810 MET A O 1
ATOM 6289 N N . PRO A 1 811 ? -23.168 18.638 8.497 1.00 83.81 811 PRO A N 1
ATOM 6290 C CA . PRO A 1 811 ? -24.188 19.676 8.390 1.00 83.81 811 PRO A CA 1
ATOM 6291 C C . PRO A 1 811 ? -25.103 19.428 7.187 1.00 83.81 811 PRO A C 1
ATOM 6293 O O . PRO A 1 811 ? -24.776 18.639 6.306 1.00 83.81 811 PRO A O 1
ATOM 6296 N N . THR A 1 812 ? -26.270 20.079 7.154 1.00 86.38 812 THR A N 1
ATOM 6297 C CA . THR A 1 812 ? -27.223 19.891 6.050 1.00 86.38 812 THR A CA 1
ATOM 6298 C C . THR A 1 812 ? -26.626 20.471 4.770 1.00 86.38 812 THR A C 1
ATOM 6300 O O . THR A 1 812 ? -26.494 21.698 4.702 1.00 86.38 812 THR A O 1
ATOM 6303 N N . PRO A 1 813 ? -26.261 19.640 3.773 1.00 90.81 813 PRO A N 1
ATOM 6304 C CA . PRO A 1 813 ? -25.672 20.155 2.551 1.00 90.81 813 PRO A CA 1
ATOM 6305 C C . PRO A 1 813 ? -26.752 20.784 1.670 1.00 90.81 813 PRO A C 1
ATOM 6307 O O . PRO A 1 813 ? -27.909 20.368 1.693 1.00 90.81 813 PRO A O 1
ATOM 6310 N N . GLU A 1 814 ? -26.377 21.771 0.865 1.00 92.25 814 GLU A N 1
ATOM 6311 C CA . GLU A 1 814 ? -27.250 22.315 -0.176 1.00 92.25 814 GLU A CA 1
ATOM 6312 C C . GLU A 1 814 ? -27.484 21.281 -1.278 1.00 92.25 814 GLU A C 1
ATOM 6314 O O . GLU A 1 814 ? -28.623 21.082 -1.700 1.00 92.25 814 GLU A O 1
ATOM 6319 N N . TYR A 1 815 ? -26.424 20.569 -1.669 1.00 95.44 815 TYR A N 1
ATOM 6320 C CA . TYR A 1 815 ? -26.452 19.566 -2.729 1.00 95.44 815 TYR A CA 1
ATOM 6321 C C . TYR A 1 815 ? -25.976 18.193 -2.240 1.00 95.44 815 TYR A C 1
ATOM 6323 O O . TYR A 1 815 ? -25.049 18.086 -1.438 1.00 95.44 815 TYR A O 1
ATOM 6331 N N . ILE A 1 816 ? -26.566 17.123 -2.764 1.00 96.69 816 ILE A N 1
ATOM 6332 C CA . ILE A 1 816 ? -26.030 15.760 -2.651 1.00 96.69 816 ILE A CA 1
ATOM 6333 C C . ILE A 1 816 ? -25.784 15.262 -4.072 1.00 96.69 816 ILE A C 1
ATOM 6335 O O . ILE A 1 816 ? -26.734 15.151 -4.835 1.00 96.69 816 ILE A O 1
ATOM 6339 N N . LEU A 1 817 ? -24.534 14.981 -4.429 1.00 97.38 817 LEU A N 1
ATOM 6340 C CA . LEU A 1 817 ? -24.121 14.436 -5.719 1.00 97.38 817 LEU A CA 1
ATOM 6341 C C . LEU A 1 817 ? -23.820 12.948 -5.573 1.00 97.38 817 LEU A C 1
ATOM 6343 O O . LEU A 1 817 ? -22.988 12.561 -4.754 1.00 97.38 817 LEU A O 1
ATOM 6347 N N . VAL A 1 818 ? -24.491 12.113 -6.362 1.00 95.44 818 VAL A N 1
ATOM 6348 C CA . VAL A 1 818 ? -24.325 10.652 -6.340 1.00 95.44 818 VAL A CA 1
ATOM 6349 C C . VAL A 1 818 ? -23.978 10.111 -7.720 1.00 95.44 818 VAL A C 1
ATOM 6351 O O . VAL A 1 818 ? -24.544 10.564 -8.711 1.00 95.44 818 VAL A O 1
ATOM 6354 N N . GLN A 1 819 ? -23.102 9.105 -7.774 1.00 91.75 819 GLN A N 1
ATOM 6355 C CA . GLN A 1 819 ? -22.842 8.342 -8.997 1.00 91.75 819 GLN A CA 1
ATOM 6356 C C . GLN A 1 819 ? -23.838 7.186 -9.122 1.00 91.75 819 GLN A C 1
ATOM 6358 O O . GLN A 1 819 ? -24.047 6.434 -8.164 1.00 91.75 819 GLN A O 1
ATOM 6363 N N . ASN A 1 820 ? -24.405 7.000 -10.311 1.00 88.81 820 ASN A N 1
ATOM 6364 C CA . ASN A 1 820 ? -25.139 5.792 -10.660 1.00 88.81 820 ASN A CA 1
ATOM 6365 C C . ASN A 1 820 ? -24.360 4.963 -11.692 1.00 88.81 820 ASN A C 1
ATOM 6367 O O . ASN A 1 820 ? -24.026 5.507 -12.751 1.00 88.81 820 ASN A O 1
ATOM 6371 N N . PRO A 1 821 ? -24.115 3.657 -11.452 1.00 84.69 821 PRO A N 1
ATOM 6372 C CA . PRO A 1 821 ? -24.463 2.823 -10.282 1.00 84.69 821 PRO A CA 1
ATOM 6373 C C . PRO A 1 821 ? -23.478 2.958 -9.091 1.00 84.69 821 PRO A C 1
ATOM 6375 O O . PRO A 1 821 ? -22.395 3.511 -9.275 1.00 84.69 821 PRO A O 1
ATOM 6378 N N . PRO A 1 822 ? -23.795 2.408 -7.889 1.00 83.50 822 PRO A N 1
ATOM 6379 C CA . PRO A 1 822 ? -24.951 1.562 -7.562 1.00 83.50 822 PRO A CA 1
ATOM 6380 C C . PRO A 1 822 ? -26.227 2.351 -7.253 1.00 83.50 822 PRO A C 1
ATOM 6382 O O . PRO A 1 822 ? -26.252 3.183 -6.350 1.00 83.50 822 PRO A O 1
ATOM 6385 N N . SER A 1 823 ? -27.326 1.996 -7.924 1.00 80.94 823 SER A N 1
ATOM 6386 C CA . SER A 1 823 ? -28.660 2.555 -7.665 1.00 80.94 823 SER A CA 1
ATOM 6387 C C . SER A 1 823 ? -29.296 2.038 -6.379 1.00 80.94 823 SER A C 1
ATOM 6389 O O . SER A 1 823 ? -30.020 2.771 -5.705 1.00 80.94 823 SER A O 1
ATOM 6391 N N . ILE A 1 824 ? -29.028 0.779 -6.023 1.00 83.19 824 ILE A N 1
ATOM 6392 C CA . ILE A 1 824 ? -29.597 0.106 -4.852 1.00 83.19 824 ILE A CA 1
ATOM 6393 C C . ILE A 1 824 ? -28.476 -0.137 -3.831 1.00 83.19 824 ILE A C 1
ATOM 6395 O O . ILE A 1 824 ? -27.501 -0.807 -4.171 1.00 83.19 824 ILE A O 1
ATOM 6399 N N . PRO A 1 825 ? -28.588 0.380 -2.594 1.00 82.81 825 PRO A N 1
ATOM 6400 C CA . PRO A 1 825 ? -29.712 1.127 -2.032 1.00 82.81 825 PRO A CA 1
ATOM 6401 C C . PRO A 1 825 ? -29.597 2.652 -2.243 1.00 82.81 825 PRO A C 1
ATOM 6403 O O . PRO A 1 825 ? -30.494 3.386 -1.844 1.00 82.81 825 PRO A O 1
ATOM 6406 N N . THR A 1 826 ? -28.513 3.141 -2.852 1.00 90.94 826 THR A N 1
ATOM 6407 C CA . THR A 1 826 ? -28.088 4.551 -2.828 1.00 90.94 826 THR A CA 1
ATOM 6408 C C . THR A 1 826 ? -29.168 5.548 -3.242 1.00 90.94 826 THR A C 1
ATOM 6410 O O . THR A 1 826 ? -29.483 6.431 -2.447 1.00 90.94 826 THR A O 1
ATOM 6413 N N . LEU A 1 827 ? -29.768 5.409 -4.435 1.00 91.12 827 LEU A N 1
ATOM 6414 C CA . LEU A 1 827 ? -30.738 6.384 -4.965 1.00 91.12 827 LEU A CA 1
ATOM 6415 C C . LEU A 1 827 ? -31.977 6.505 -4.073 1.00 91.12 827 LEU A C 1
ATOM 6417 O O . LEU A 1 827 ? -32.501 7.598 -3.882 1.00 91.12 827 LEU A O 1
ATOM 6421 N N . VAL A 1 828 ? -32.418 5.390 -3.486 1.00 90.75 828 VAL A N 1
ATOM 6422 C CA . VAL A 1 828 ? -33.559 5.359 -2.559 1.00 90.75 828 VAL A CA 1
ATOM 6423 C C . VAL A 1 828 ? -33.265 6.207 -1.323 1.00 90.75 828 VAL A C 1
ATOM 6425 O O . VAL A 1 828 ? -34.085 7.019 -0.898 1.00 90.75 828 VAL A O 1
ATOM 6428 N N . LEU A 1 829 ? -32.074 6.029 -0.753 1.00 91.62 829 LEU A N 1
ATOM 6429 C CA . LEU A 1 829 ? -31.693 6.648 0.512 1.00 91.62 829 LEU A CA 1
ATOM 6430 C C . LEU A 1 829 ? -31.396 8.133 0.354 1.00 91.62 829 LEU A C 1
ATOM 6432 O O . LEU A 1 829 ? -31.829 8.928 1.182 1.00 91.62 829 LEU A O 1
ATOM 6436 N N . VAL A 1 830 ? -30.704 8.533 -0.714 1.00 93.12 830 VAL A N 1
ATOM 6437 C CA . VAL A 1 830 ? -30.410 9.956 -0.939 1.00 93.12 830 VAL A CA 1
ATOM 6438 C C . VAL A 1 830 ? -31.664 10.753 -1.275 1.00 93.12 830 VAL A C 1
ATOM 6440 O O . VAL A 1 830 ? -31.794 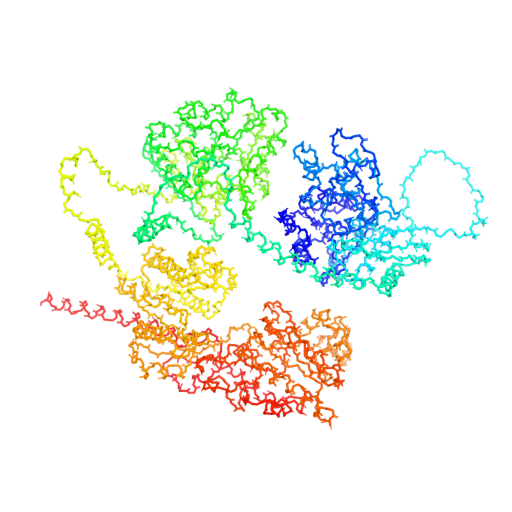11.871 -0.794 1.00 93.12 830 VAL A O 1
ATOM 6443 N N . GLN A 1 831 ? -32.635 10.167 -1.984 1.00 92.44 831 GLN A N 1
ATOM 6444 C CA . GLN A 1 831 ? -33.944 10.797 -2.185 1.00 92.44 831 GLN A CA 1
ATOM 6445 C C . GLN A 1 831 ? -34.680 11.026 -0.866 1.00 92.44 831 GLN A C 1
ATOM 6447 O O . GLN A 1 831 ? -35.217 12.108 -0.629 1.00 92.44 831 GLN A O 1
ATOM 6452 N N . LEU A 1 832 ? -34.667 10.022 0.017 1.00 89.75 832 LEU A N 1
ATOM 6453 C CA . LEU A 1 832 ? -35.244 10.143 1.352 1.00 89.75 832 LEU A CA 1
ATOM 6454 C C . LEU A 1 832 ? -34.557 11.257 2.155 1.00 89.75 832 LEU A C 1
ATOM 6456 O O . LEU A 1 832 ? -35.236 12.087 2.754 1.00 89.75 832 LEU A O 1
ATOM 6460 N N . VAL A 1 833 ? -33.222 11.315 2.138 1.00 89.31 833 VAL A N 1
ATOM 6461 C CA . VAL A 1 833 ? -32.455 12.362 2.832 1.00 89.31 833 VAL A CA 1
ATOM 6462 C C . VAL A 1 833 ? -32.743 13.744 2.246 1.00 89.31 833 VAL A C 1
ATOM 6464 O O . VAL A 1 833 ? -32.967 14.679 3.010 1.00 89.31 833 VAL A O 1
ATOM 6467 N N . CYS A 1 834 ? -32.782 13.887 0.920 1.00 90.50 834 CYS A N 1
ATOM 6468 C CA . CYS A 1 834 ? -33.133 15.140 0.255 1.00 90.50 834 CYS A CA 1
ATOM 6469 C C . CYS A 1 834 ? -34.527 15.624 0.664 1.00 90.50 834 CYS A C 1
ATOM 6471 O O . CYS A 1 834 ? -34.693 16.801 0.980 1.00 90.50 834 CYS A O 1
ATOM 6473 N N . TRP A 1 835 ? -35.506 14.719 0.742 1.00 86.56 835 TRP A N 1
ATOM 6474 C CA . TRP A 1 835 ? -36.851 15.040 1.219 1.00 86.56 835 TRP A CA 1
ATOM 6475 C C . TRP A 1 835 ? -36.871 15.460 2.698 1.00 86.56 835 TRP A C 1
ATOM 6477 O O . TRP A 1 835 ? -37.510 16.454 3.040 1.00 86.56 835 TRP A O 1
ATOM 6487 N N . LEU A 1 836 ? -36.138 14.754 3.567 1.00 83.50 836 LEU A N 1
ATOM 6488 C CA . LEU A 1 836 ? -36.079 15.043 5.007 1.00 83.50 836 LEU A CA 1
ATOM 6489 C C . LEU A 1 836 ? -35.330 16.342 5.336 1.00 83.50 836 LEU A C 1
ATOM 6491 O O . LEU A 1 836 ? -35.751 17.084 6.223 1.00 83.50 836 LEU A O 1
ATOM 6495 N N . ARG A 1 837 ? -34.211 16.605 4.650 1.00 83.31 837 ARG A N 1
ATOM 6496 C CA . ARG A 1 837 ? -33.287 17.711 4.950 1.00 83.31 837 ARG A CA 1
ATOM 6497 C C . ARG A 1 837 ? -33.432 18.921 4.016 1.00 83.31 837 ARG A C 1
ATOM 6499 O O . ARG A 1 837 ? -32.775 19.933 4.232 1.00 83.31 837 ARG A O 1
ATOM 6506 N N . GLY A 1 838 ? -34.267 18.836 2.979 1.00 85.56 838 GLY A N 1
ATOM 6507 C CA . GLY A 1 838 ? -34.437 19.905 1.988 1.00 85.56 838 GLY A CA 1
ATOM 6508 C C . GLY A 1 838 ? -33.227 20.108 1.066 1.00 85.56 838 GLY A C 1
ATOM 6509 O O . GLY A 1 838 ? -33.038 21.206 0.547 1.00 85.56 838 GLY A O 1
ATOM 6510 N N . CYS A 1 839 ? -32.393 19.080 0.883 1.00 89.50 839 CYS A N 1
ATOM 6511 C CA . CYS A 1 839 ? -31.225 19.122 -0.000 1.00 89.50 839 CYS A CA 1
ATOM 6512 C C . CYS A 1 839 ? -31.630 18.931 -1.470 1.00 89.50 839 CYS A C 1
ATOM 6514 O O . CYS A 1 839 ? -32.575 18.204 -1.778 1.00 89.50 839 CYS A O 1
ATOM 6516 N N . LYS A 1 840 ? -30.854 19.497 -2.394 1.00 94.31 840 LYS A N 1
ATOM 6517 C CA . LYS A 1 840 ? -31.004 19.302 -3.841 1.00 94.31 840 LYS A CA 1
ATOM 6518 C C . LYS A 1 840 ? -30.192 18.089 -4.301 1.00 94.31 840 LYS A C 1
ATOM 6520 O O . LYS A 1 840 ? -28.988 18.019 -4.072 1.00 94.31 840 LYS A O 1
ATOM 6525 N N . LEU A 1 841 ? -30.841 17.126 -4.951 1.00 96.25 841 LEU A N 1
ATOM 6526 C CA . LEU A 1 841 ? -30.167 15.929 -5.464 1.00 96.25 841 LEU A CA 1
ATOM 6527 C C . LEU A 1 841 ? -29.527 16.203 -6.832 1.00 96.25 841 LEU A C 1
ATOM 6529 O O . LEU A 1 841 ? -30.192 16.717 -7.727 1.00 96.25 841 LEU A O 1
ATOM 6533 N N . ILE A 1 842 ? -28.272 15.811 -7.009 1.00 97.38 842 ILE A N 1
ATOM 6534 C CA . ILE A 1 842 ? -27.575 15.743 -8.292 1.00 97.38 842 ILE A CA 1
ATOM 6535 C C . ILE A 1 842 ? -27.277 14.270 -8.564 1.00 97.38 842 ILE A C 1
ATOM 6537 O O . ILE A 1 842 ? -26.643 13.604 -7.746 1.00 97.38 842 ILE A O 1
ATOM 6541 N N . ILE A 1 843 ? -27.743 13.751 -9.695 1.00 96.50 843 ILE A N 1
ATOM 6542 C CA . ILE A 1 843 ? -27.468 12.370 -10.106 1.00 96.50 843 ILE A CA 1
ATOM 6543 C C . ILE A 1 843 ? -26.510 12.412 -11.286 1.00 96.50 843 ILE A C 1
ATOM 6545 O O . ILE A 1 843 ? -26.857 12.969 -12.325 1.00 96.50 843 ILE A O 1
ATOM 6549 N N . ASP A 1 844 ? -25.335 11.813 -11.123 1.00 95.44 844 ASP A N 1
ATOM 6550 C CA . ASP A 1 844 ? -24.372 11.584 -12.194 1.00 95.44 844 ASP A CA 1
ATOM 6551 C C . ASP A 1 844 ? -24.565 10.178 -12.774 1.00 95.44 844 ASP A C 1
ATOM 6553 O O . ASP A 1 844 ? -24.221 9.159 -12.169 1.00 95.44 844 ASP A O 1
ATOM 6557 N N . TRP A 1 845 ? -25.211 10.130 -13.936 1.00 93.31 845 TRP A N 1
ATOM 6558 C CA . TRP A 1 845 ? -25.500 8.919 -14.686 1.00 93.31 845 TRP A CA 1
ATOM 6559 C C . TRP A 1 845 ? -24.265 8.501 -15.476 1.00 93.31 845 TRP A C 1
ATOM 6561 O O . TRP A 1 845 ? -23.970 9.066 -16.530 1.00 93.31 845 TRP A O 1
ATOM 6571 N N . HIS A 1 846 ? -23.566 7.494 -14.954 1.00 86.00 846 HIS A N 1
ATOM 6572 C CA . HIS A 1 846 ? -22.370 6.929 -15.573 1.00 86.00 846 HIS A CA 1
ATOM 6573 C C . HIS A 1 846 ? -22.654 5.581 -16.243 1.00 86.00 846 HIS A C 1
ATOM 6575 O O . HIS A 1 846 ? -22.142 5.297 -17.315 1.00 86.00 846 HIS A O 1
ATOM 6581 N N . ASN A 1 847 ? -23.507 4.751 -15.635 1.00 87.25 847 ASN A N 1
ATOM 6582 C CA . ASN A 1 847 ? -24.039 3.529 -16.242 1.00 87.25 847 ASN A CA 1
ATOM 6583 C C . ASN A 1 847 ? -25.416 3.195 -15.624 1.00 87.25 847 ASN A C 1
ATOM 6585 O O . ASN A 1 847 ? -25.927 3.920 -14.762 1.00 87.25 847 ASN A O 1
ATOM 6589 N N . LEU A 1 848 ? -26.022 2.080 -16.029 1.00 88.88 848 LEU A N 1
ATOM 6590 C CA . LEU A 1 848 ? -27.307 1.594 -15.529 1.00 88.88 848 LEU A CA 1
ATOM 6591 C C . LEU A 1 848 ? -27.101 0.333 -14.690 1.00 88.88 848 LEU A C 1
ATOM 6593 O O . LEU A 1 848 ? -26.648 -0.704 -15.181 1.00 88.88 848 LEU A O 1
ATOM 6597 N N . GLY A 1 849 ? -27.466 0.397 -13.408 1.00 86.31 849 GLY A N 1
ATOM 6598 C CA . GLY A 1 849 ? -27.256 -0.703 -12.469 1.00 86.31 849 GLY A CA 1
ATOM 6599 C C . GLY A 1 849 ? -28.005 -1.973 -12.872 1.00 86.31 849 GLY A C 1
ATOM 6600 O O . GLY A 1 849 ? -27.494 -3.079 -12.677 1.00 86.31 849 GLY A O 1
ATOM 6601 N N . TYR A 1 850 ? -29.187 -1.840 -13.487 1.00 88.00 850 TYR A N 1
ATOM 6602 C CA . TYR A 1 850 ? -29.924 -3.006 -13.985 1.00 88.00 850 TYR A CA 1
ATOM 6603 C C . TYR A 1 850 ? -29.250 -3.664 -15.197 1.00 88.00 850 TYR A C 1
ATOM 6605 O O . TYR A 1 850 ? -29.340 -4.884 -15.319 1.00 88.00 850 TYR A O 1
ATOM 6613 N N . SER A 1 851 ? -28.574 -2.901 -16.065 1.00 84.75 851 SER A N 1
ATOM 6614 C CA . SER A 1 851 ? -27.873 -3.442 -17.241 1.00 84.75 851 SER A CA 1
ATOM 6615 C C . SER A 1 851 ? -26.657 -4.263 -16.814 1.00 84.75 851 SER A C 1
ATOM 6617 O O . SER A 1 851 ? -26.489 -5.396 -17.257 1.00 84.75 851 SER A O 1
ATOM 6619 N N . ILE A 1 852 ? -25.888 -3.773 -15.835 1.00 81.88 852 ILE A N 1
ATOM 6620 C CA . ILE A 1 852 ? -24.768 -4.530 -15.248 1.00 81.88 852 ILE A CA 1
ATOM 6621 C C . ILE A 1 852 ? -25.263 -5.828 -14.592 1.00 81.88 852 ILE A C 1
ATOM 6623 O O . ILE A 1 852 ? -24.644 -6.885 -14.724 1.00 81.88 852 ILE A O 1
ATOM 6627 N N . LEU A 1 853 ? -26.402 -5.783 -13.892 1.00 81.25 853 LEU A N 1
ATOM 6628 C CA . LEU A 1 853 ? -27.006 -6.985 -13.312 1.00 81.25 853 LEU A CA 1
ATOM 6629 C C . LEU A 1 853 ? -27.492 -7.969 -14.394 1.00 81.25 853 LEU A C 1
ATOM 6631 O O . LEU A 1 853 ? -27.419 -9.186 -14.193 1.00 81.25 853 LEU A O 1
ATOM 6635 N N . ALA A 1 854 ? -27.961 -7.458 -15.536 1.00 83.50 854 ALA A N 1
ATOM 6636 C CA . ALA A 1 854 ? -28.425 -8.260 -16.664 1.00 83.50 854 ALA A CA 1
ATOM 6637 C C . ALA A 1 854 ? -27.305 -9.098 -17.292 1.00 83.50 854 ALA A C 1
ATOM 6639 O O . ALA A 1 854 ? -27.573 -10.237 -17.665 1.00 83.50 854 ALA A O 1
ATOM 6640 N N . LEU A 1 855 ? -26.054 -8.620 -17.302 1.00 75.81 855 LEU A N 1
ATOM 6641 C CA . LEU A 1 855 ? -24.905 -9.411 -17.767 1.00 75.81 855 LEU A CA 1
ATOM 6642 C C . LEU A 1 855 ? -24.719 -10.722 -16.984 1.00 75.81 855 LEU A C 1
ATOM 6644 O O . LEU A 1 855 ? -24.223 -11.705 -17.526 1.00 75.81 855 LEU A O 1
ATOM 6648 N N . ARG A 1 856 ? -25.117 -10.758 -15.703 1.00 74.38 856 ARG A N 1
ATOM 6649 C CA . ARG A 1 856 ? -24.974 -11.951 -14.847 1.00 74.38 856 ARG A CA 1
ATOM 6650 C C . ARG A 1 856 ? -26.201 -12.854 -14.834 1.00 74.38 856 ARG A C 1
ATOM 6652 O O . ARG A 1 856 ? -26.054 -14.065 -14.721 1.00 74.38 856 ARG A O 1
ATOM 6659 N N . LEU A 1 857 ? -27.401 -12.270 -14.848 1.00 80.25 857 LEU A N 1
ATOM 6660 C CA . LEU A 1 857 ? -28.660 -13.001 -14.632 1.00 80.25 857 LEU A CA 1
ATOM 6661 C C . LEU A 1 857 ? -29.529 -13.121 -15.894 1.00 80.25 857 LEU A C 1
ATOM 6663 O O . LEU A 1 857 ? -30.520 -13.850 -15.879 1.00 80.25 857 LEU A O 1
ATOM 6667 N N . GLY A 1 858 ? -29.178 -12.409 -16.966 1.00 82.62 858 GLY A N 1
ATOM 6668 C CA . GLY A 1 858 ? -29.959 -12.270 -18.194 1.00 82.62 858 GLY A CA 1
ATOM 6669 C C . GLY A 1 858 ? -31.039 -11.183 -18.108 1.00 82.62 858 GLY A C 1
ATOM 6670 O O . GLY A 1 858 ? -31.661 -10.964 -17.066 1.00 82.62 858 GLY A O 1
ATOM 6671 N N . GLU A 1 859 ? -31.328 -10.523 -19.234 1.00 84.25 859 GLU A N 1
ATOM 6672 C CA . GLU A 1 859 ? -32.273 -9.391 -19.310 1.00 84.25 859 GLU A CA 1
ATOM 6673 C C . GLU A 1 859 ? -33.702 -9.731 -18.860 1.00 84.25 859 GLU A C 1
ATOM 6675 O O . GLU A 1 859 ? -34.422 -8.904 -18.295 1.00 84.25 859 GLU A O 1
ATOM 6680 N N . LYS A 1 860 ? -34.137 -10.974 -19.098 1.00 88.75 860 LYS A N 1
ATOM 6681 C CA . LYS A 1 860 ? -35.504 -11.420 -18.792 1.00 88.75 860 LYS A CA 1
ATOM 6682 C C . LYS A 1 860 ? -35.718 -11.729 -17.302 1.00 88.75 860 LYS A C 1
ATOM 6684 O O . LYS A 1 860 ? -36.865 -11.944 -16.897 1.00 88.75 860 LYS A O 1
ATOM 6689 N N . HIS A 1 861 ? -34.664 -11.722 -16.480 1.00 90.38 861 HIS A N 1
ATOM 6690 C CA . HIS A 1 861 ? -34.717 -12.121 -15.073 1.00 90.38 861 HIS A CA 1
ATOM 6691 C C . HIS A 1 861 ? -35.555 -11.162 -14.201 1.00 90.38 861 HIS A C 1
ATOM 6693 O O . HIS A 1 861 ? -35.494 -9.938 -14.336 1.00 90.38 861 HIS A O 1
ATOM 6699 N N . ARG A 1 862 ? -36.329 -11.700 -13.242 1.00 88.81 862 ARG A N 1
ATOM 6700 C CA . ARG A 1 862 ? -37.248 -10.905 -12.392 1.00 88.81 862 ARG A CA 1
ATOM 6701 C C . ARG A 1 862 ? -36.526 -9.836 -11.565 1.00 88.81 862 ARG A C 1
ATOM 6703 O O . ARG A 1 862 ? -37.031 -8.722 -11.453 1.00 88.81 862 ARG A O 1
ATOM 6710 N N . LEU A 1 863 ? -35.344 -10.154 -11.027 1.00 84.44 863 LEU A N 1
ATOM 6711 C CA . LEU A 1 863 ? -34.532 -9.200 -10.255 1.00 84.44 863 LEU A CA 1
ATOM 6712 C C . LEU A 1 863 ? -34.014 -8.036 -11.112 1.00 84.44 863 LEU A C 1
ATOM 6714 O O . LEU A 1 863 ? -33.971 -6.913 -10.625 1.00 84.44 863 LEU A O 1
ATOM 6718 N N . VAL A 1 864 ? -33.697 -8.274 -12.389 1.00 87.31 864 VAL A N 1
ATOM 6719 C CA . VAL A 1 864 ? -33.266 -7.223 -13.329 1.00 87.31 864 VAL A CA 1
ATOM 6720 C C . VAL A 1 864 ? -34.421 -6.261 -13.612 1.00 87.31 864 VAL A C 1
ATOM 6722 O O . VAL A 1 864 ? -34.257 -5.047 -13.512 1.00 87.31 864 VAL A O 1
ATOM 6725 N N . LYS A 1 865 ? -35.633 -6.786 -13.851 1.00 91.06 865 LYS A N 1
ATOM 6726 C CA . LYS A 1 865 ? -36.847 -5.962 -14.016 1.00 91.06 865 LYS A CA 1
ATOM 6727 C C . LYS A 1 865 ? -37.172 -5.136 -12.766 1.00 91.06 865 LYS A C 1
ATOM 6729 O O . LYS A 1 865 ? -37.594 -3.987 -12.887 1.00 91.06 865 LYS A O 1
ATOM 6734 N N . LEU A 1 866 ? -36.983 -5.712 -11.575 1.00 88.62 866 LEU A N 1
ATOM 6735 C CA . LEU A 1 866 ? -37.168 -5.007 -10.305 1.00 88.62 866 LEU A CA 1
ATOM 6736 C C . LEU A 1 866 ? -36.124 -3.898 -10.122 1.00 88.62 866 LEU A C 1
ATOM 6738 O O . LEU A 1 866 ? -36.503 -2.770 -9.816 1.00 88.62 866 LEU A O 1
ATOM 6742 N N . ALA A 1 867 ? -34.844 -4.188 -10.372 1.00 88.00 867 ALA A N 1
ATOM 6743 C CA . ALA A 1 867 ? -33.770 -3.200 -10.316 1.00 88.00 867 ALA A CA 1
ATOM 6744 C C . ALA A 1 867 ? -34.027 -2.032 -11.281 1.00 88.00 867 ALA A C 1
ATOM 6746 O O . ALA A 1 867 ? -33.974 -0.880 -10.857 1.00 88.00 867 ALA A O 1
ATOM 6747 N N . LYS A 1 868 ? -34.439 -2.320 -12.529 1.00 92.56 868 LYS A N 1
ATOM 6748 C CA . LYS A 1 868 ? -34.831 -1.297 -13.516 1.00 92.56 868 LYS A CA 1
ATOM 6749 C C . LYS A 1 868 ? -35.981 -0.424 -13.013 1.00 92.56 868 LYS A C 1
ATOM 6751 O O . LYS A 1 868 ? -35.962 0.788 -13.199 1.00 92.56 868 LYS A O 1
ATOM 6756 N N . ARG A 1 869 ? -36.987 -1.015 -12.357 1.00 91.81 869 ARG A N 1
ATOM 6757 C CA . ARG A 1 869 ? -38.119 -0.263 -11.791 1.00 91.81 869 ARG A CA 1
ATOM 6758 C C . ARG A 1 869 ? -37.684 0.649 -10.643 1.00 91.81 869 ARG A C 1
ATOM 6760 O O . ARG A 1 869 ? -38.137 1.790 -10.597 1.00 91.81 869 ARG A O 1
ATOM 6767 N N . ILE A 1 870 ? -36.835 0.165 -9.736 1.00 89.50 870 ILE A N 1
ATOM 6768 C CA . ILE A 1 870 ? -36.324 0.958 -8.606 1.00 89.50 870 ILE A CA 1
ATOM 6769 C C . ILE A 1 870 ? -35.470 2.117 -9.126 1.00 89.50 870 ILE A C 1
ATOM 6771 O O . ILE A 1 870 ? -35.742 3.265 -8.784 1.00 89.50 870 ILE A O 1
ATOM 6775 N N . GLU A 1 871 ? -34.507 1.832 -10.003 1.00 93.31 871 GLU A N 1
ATOM 6776 C CA . GLU A 1 871 ? -33.629 2.842 -10.601 1.00 93.31 871 GLU A CA 1
ATOM 6777 C C . GLU A 1 871 ? -34.433 3.902 -11.369 1.00 93.31 871 GLU A C 1
ATOM 6779 O O . GLU A 1 871 ? -34.240 5.091 -11.133 1.00 93.31 871 GLU A O 1
ATOM 6784 N N . ARG A 1 872 ? -35.436 3.495 -12.164 1.00 93.44 872 ARG A N 1
ATOM 6785 C CA . ARG A 1 872 ? -36.360 4.427 -12.834 1.00 93.44 872 ARG A CA 1
ATOM 6786 C C . ARG A 1 872 ? -37.153 5.289 -11.855 1.00 93.44 872 ARG A C 1
ATOM 6788 O O . ARG A 1 872 ? -37.332 6.474 -12.099 1.00 93.44 872 ARG A O 1
ATOM 6795 N N . THR A 1 873 ? -37.674 4.706 -10.777 1.00 92.25 873 THR A N 1
ATOM 6796 C CA . THR A 1 873 ? -38.576 5.416 -9.853 1.00 92.25 873 THR A CA 1
ATOM 6797 C C . THR A 1 873 ? -37.819 6.451 -9.026 1.00 92.25 873 THR A C 1
ATOM 6799 O O . THR A 1 873 ? -38.223 7.609 -8.972 1.00 92.25 873 THR A O 1
ATOM 6802 N N . PHE A 1 874 ? -36.707 6.049 -8.407 1.00 92.56 874 PHE A N 1
ATOM 6803 C CA . PHE A 1 874 ? -35.922 6.924 -7.532 1.00 92.56 874 PHE A CA 1
ATOM 6804 C C . PHE A 1 874 ? -34.925 7.793 -8.299 1.00 92.56 874 PHE A C 1
ATOM 6806 O O . PHE A 1 874 ? -34.533 8.845 -7.806 1.00 92.56 874 PHE A O 1
ATOM 6813 N N . GLY A 1 875 ? -34.566 7.407 -9.522 1.00 91.75 875 GLY A N 1
ATOM 6814 C CA . GLY A 1 875 ? -33.782 8.230 -10.435 1.00 91.75 875 GLY A CA 1
ATOM 6815 C C . GLY A 1 875 ? -34.588 9.285 -11.189 1.00 91.75 875 GLY A C 1
ATOM 6816 O O . GLY A 1 875 ? -33.986 10.151 -11.807 1.00 91.75 875 GLY A O 1
ATOM 6817 N N . LYS A 1 876 ? -35.930 9.252 -11.152 1.00 93.62 876 LYS A N 1
ATOM 6818 C CA . LYS A 1 876 ? -36.774 10.167 -11.939 1.00 93.62 876 LYS A CA 1
ATOM 6819 C C . LYS A 1 876 ? -36.608 11.639 -11.555 1.00 93.62 876 LYS A C 1
ATOM 6821 O O . LYS A 1 876 ? -36.675 12.492 -12.427 1.00 93.62 876 LYS A O 1
ATOM 6826 N N . ARG A 1 877 ? -36.469 11.935 -10.260 1.00 93.00 877 ARG A N 1
ATOM 6827 C CA . ARG A 1 877 ? -36.480 13.301 -9.715 1.00 93.00 877 ARG A CA 1
ATOM 6828 C C . ARG A 1 877 ? -35.087 13.714 -9.267 1.00 93.00 877 ARG A C 1
ATOM 6830 O O . ARG A 1 877 ? -34.544 13.086 -8.368 1.00 93.00 877 ARG A O 1
ATOM 6837 N N . ALA A 1 878 ? -34.532 14.788 -9.799 1.00 95.31 878 ALA A N 1
ATOM 6838 C CA . ALA A 1 878 ? -33.337 15.414 -9.242 1.00 95.31 878 ALA A CA 1
ATOM 6839 C C . ALA A 1 878 ? -33.385 16.925 -9.483 1.00 95.31 878 ALA A C 1
ATOM 6841 O O . ALA A 1 878 ? -34.150 17.420 -10.300 1.00 95.31 878 ALA A O 1
ATOM 6842 N N . PHE A 1 879 ? -32.559 17.689 -8.776 1.00 95.00 879 PHE A N 1
ATOM 6843 C CA . PHE A 1 879 ? -32.309 19.073 -9.170 1.00 95.00 879 PHE A CA 1
ATOM 6844 C C . PHE A 1 879 ? -31.555 19.117 -10.507 1.00 95.00 879 PHE A C 1
ATOM 6846 O O . PHE A 1 879 ? -31.918 19.886 -11.398 1.00 95.00 879 PHE A O 1
ATOM 6853 N N . LEU A 1 880 ? -30.542 18.257 -10.649 1.00 95.75 880 LEU A N 1
ATOM 6854 C CA . LEU A 1 880 ? -29.714 18.150 -11.844 1.00 95.75 880 LEU A CA 1
ATOM 6855 C C . LEU A 1 880 ? -29.391 16.684 -12.144 1.00 95.75 880 LEU A C 1
ATOM 6857 O O . LEU A 1 880 ? -28.932 15.945 -11.274 1.00 95.75 880 LEU A O 1
ATOM 6861 N N . HIS A 1 881 ? -29.602 16.280 -13.389 1.00 96.50 881 HIS A N 1
ATOM 6862 C CA . HIS A 1 881 ? -29.119 15.024 -13.940 1.00 96.50 881 HIS A CA 1
ATOM 6863 C C . HIS A 1 881 ? -27.925 15.315 -14.848 1.00 96.50 881 HIS A C 1
ATOM 6865 O O . HIS A 1 881 ? -28.074 16.007 -15.858 1.00 96.50 881 HIS A O 1
ATOM 6871 N N . LEU A 1 882 ? -26.762 14.792 -14.472 1.00 96.12 882 LEU A N 1
ATOM 6872 C CA . LEU A 1 882 ? -25.555 14.785 -15.288 1.00 96.12 882 LEU A CA 1
ATOM 6873 C C . LEU A 1 882 ? -25.493 13.457 -16.043 1.00 96.12 882 LEU A C 1
ATOM 6875 O O . LEU A 1 882 ? -25.720 12.410 -15.444 1.00 96.12 882 LEU A O 1
ATOM 6879 N N . PHE A 1 883 ? -25.218 13.488 -17.342 1.00 94.38 883 PHE A N 1
ATOM 6880 C CA . PHE A 1 883 ? -25.076 12.286 -18.170 1.00 94.38 883 PHE A CA 1
ATOM 6881 C C . PHE A 1 883 ? -23.697 12.252 -18.805 1.00 94.38 883 PHE A C 1
ATOM 6883 O O . PHE A 1 883 ? -23.235 13.271 -19.309 1.00 94.38 883 PHE A O 1
ATOM 6890 N N . VAL A 1 884 ? -23.062 11.084 -18.835 1.00 91.62 884 VAL A N 1
ATOM 6891 C CA . VAL A 1 884 ? -21.792 10.889 -19.558 1.00 91.62 884 VAL A CA 1
ATOM 6892 C C . VAL A 1 884 ? -21.921 11.070 -21.074 1.00 91.62 884 VAL A C 1
ATOM 6894 O O . VAL A 1 884 ? -20.938 11.411 -21.730 1.00 91.62 884 VAL A O 1
ATOM 6897 N N . THR A 1 885 ? -23.119 10.849 -21.621 1.00 91.69 885 THR A N 1
ATOM 6898 C CA . THR A 1 885 ? -23.411 10.875 -23.061 1.00 91.69 885 THR A CA 1
ATOM 6899 C C . THR A 1 885 ? -24.764 11.498 -23.368 1.00 91.69 885 THR A C 1
ATOM 6901 O O . THR A 1 885 ? -25.710 11.438 -22.567 1.00 91.69 885 THR A O 1
ATOM 6904 N N . ASP A 1 886 ? -24.876 12.056 -24.569 1.00 90.94 886 ASP A N 1
ATOM 6905 C CA . ASP A 1 886 ? -26.134 12.540 -25.124 1.00 90.94 886 ASP A CA 1
ATOM 6906 C C . ASP A 1 886 ? -27.087 11.380 -25.439 1.00 90.94 886 ASP A C 1
ATOM 6908 O O . ASP A 1 886 ? -28.295 11.501 -25.209 1.00 90.94 886 ASP A O 1
ATOM 6912 N N . ALA A 1 887 ? -26.571 10.225 -25.865 1.00 90.31 887 ALA A N 1
ATOM 6913 C CA . ALA A 1 887 ? -27.333 8.998 -26.072 1.00 90.31 887 ALA A CA 1
ATOM 6914 C C . ALA A 1 887 ? -28.028 8.542 -24.780 1.00 90.31 887 ALA A C 1
ATOM 6916 O O . ALA A 1 887 ? -29.240 8.288 -24.775 1.00 90.31 887 ALA A O 1
ATOM 6917 N N . MET A 1 888 ? -27.302 8.509 -23.654 1.00 92.06 888 MET A N 1
ATOM 6918 C CA . MET A 1 888 ? -27.880 8.157 -22.355 1.00 92.06 888 MET A CA 1
ATOM 6919 C C . MET A 1 888 ? -28.926 9.181 -21.917 1.00 92.06 888 MET A C 1
ATOM 6921 O O . MET A 1 888 ? -30.024 8.795 -21.501 1.00 92.06 888 MET A O 1
ATOM 6925 N N . LYS A 1 889 ? -28.626 10.478 -22.058 1.00 93.38 889 LYS A N 1
ATOM 6926 C CA . LYS A 1 889 ? -29.577 11.558 -21.765 1.00 93.38 889 LYS A CA 1
ATOM 6927 C C . LYS A 1 889 ? -30.862 11.393 -22.571 1.00 93.38 889 LYS A C 1
ATOM 6929 O O . LYS A 1 889 ? -31.945 11.359 -21.989 1.00 93.38 889 LYS A O 1
ATOM 6934 N N . LYS A 1 890 ? -30.759 11.258 -23.895 1.00 91.31 890 LYS A N 1
ATOM 6935 C CA . LYS A 1 890 ? -31.900 11.119 -24.811 1.00 91.31 890 LYS A CA 1
ATOM 6936 C C . LYS A 1 890 ? -32.764 9.924 -24.425 1.00 91.31 890 LYS A C 1
ATOM 6938 O O . LYS A 1 890 ? -33.975 10.079 -24.267 1.00 91.31 890 LYS A O 1
ATOM 6943 N N . LYS A 1 891 ? -32.143 8.765 -24.196 1.00 90.19 891 LYS A N 1
ATOM 6944 C CA . LYS A 1 891 ? -32.847 7.536 -23.817 1.00 90.19 891 LYS A CA 1
ATOM 6945 C C . LYS A 1 891 ? -33.572 7.675 -22.482 1.00 90.19 891 LYS A C 1
ATOM 6947 O O . LYS A 1 891 ? -34.762 7.382 -22.400 1.00 90.19 891 LYS A O 1
ATOM 6952 N N . LEU A 1 892 ? -32.892 8.151 -21.439 1.00 91.56 892 LEU A N 1
ATOM 6953 C CA . LEU A 1 892 ? -33.484 8.241 -20.102 1.00 91.56 892 LEU A CA 1
ATOM 6954 C C . LEU A 1 892 ? -34.545 9.342 -20.004 1.00 91.56 892 LEU A C 1
ATOM 6956 O O . LEU A 1 892 ? -35.580 9.126 -19.375 1.00 91.56 892 LEU A O 1
ATOM 6960 N N . VAL A 1 893 ? -34.354 10.487 -20.664 1.00 91.69 893 VAL A N 1
ATOM 6961 C CA . VAL A 1 893 ? -35.370 11.551 -20.719 1.00 91.69 893 VAL A CA 1
ATOM 6962 C C . VAL A 1 893 ? -36.643 11.049 -21.403 1.00 91.69 893 VAL A C 1
ATOM 6964 O O . VAL A 1 893 ? -37.732 11.233 -20.857 1.00 91.69 893 VAL A O 1
ATOM 6967 N N . GLN A 1 894 ? -36.516 10.360 -22.542 1.00 88.81 894 GLN A N 1
ATOM 6968 C CA . GLN A 1 894 ? -37.659 9.817 -23.283 1.00 88.81 894 GLN A CA 1
ATOM 6969 C C . GLN A 1 894 ? -38.351 8.669 -22.538 1.00 88.81 894 GLN A C 1
ATOM 6971 O O . GLN A 1 894 ? -39.575 8.659 -22.412 1.00 88.81 894 GLN A O 1
ATOM 6976 N N . GLU A 1 895 ? -37.591 7.701 -22.020 1.00 90.38 895 GLU A N 1
ATOM 6977 C CA . GLU A 1 895 ? -38.174 6.517 -21.385 1.00 90.38 895 GLU A CA 1
ATOM 6978 C C . GLU A 1 895 ? -38.706 6.806 -19.973 1.00 90.38 895 GLU A C 1
ATOM 6980 O O . GLU A 1 895 ? -39.697 6.200 -19.543 1.00 90.38 895 GLU A O 1
ATOM 6985 N N . TRP A 1 896 ? -38.020 7.642 -19.185 1.00 91.25 896 TRP A N 1
ATOM 6986 C CA . TRP A 1 896 ? -38.276 7.768 -17.742 1.00 91.25 896 TRP A CA 1
ATOM 6987 C C . TRP A 1 896 ? -38.980 9.064 -17.348 1.00 91.25 896 TRP A C 1
ATOM 6989 O O . TRP A 1 896 ? -39.477 9.128 -16.222 1.00 91.25 896 TRP A O 1
ATOM 6999 N N . ASN A 1 897 ? -39.130 10.019 -18.275 1.00 89.69 897 ASN A N 1
ATOM 7000 C CA . ASN A 1 897 ? -39.759 11.320 -18.039 1.00 89.69 897 ASN A CA 1
ATOM 7001 C C . ASN A 1 897 ? -39.123 12.031 -16.832 1.00 89.69 897 ASN A C 1
ATOM 7003 O O . ASN A 1 897 ? -39.778 12.243 -15.810 1.00 89.69 897 ASN A O 1
ATOM 7007 N N . LEU A 1 898 ? -37.815 12.278 -16.922 1.00 92.50 898 LEU A N 1
ATOM 7008 C CA . LEU A 1 898 ? -37.018 12.838 -15.829 1.00 92.50 898 LEU A CA 1
ATOM 7009 C C . LEU A 1 898 ? -37.485 14.253 -15.451 1.00 92.50 898 LEU A C 1
ATOM 7011 O O . LEU A 1 898 ? -37.828 15.061 -16.311 1.00 92.50 898 LEU A O 1
ATOM 7015 N N . GLU A 1 899 ? -37.476 14.546 -14.155 1.00 91.62 899 GLU A N 1
ATOM 7016 C CA . GLU A 1 899 ? -37.867 15.824 -13.560 1.00 91.62 899 GLU A CA 1
ATOM 7017 C C . GLU A 1 899 ? -36.611 16.505 -13.000 1.00 91.62 899 GLU A C 1
ATOM 7019 O O . GLU A 1 899 ? -35.983 15.963 -12.091 1.00 91.62 899 GLU A O 1
ATOM 7024 N N . GLY A 1 900 ? -36.260 17.686 -13.518 1.00 91.25 900 GLY A N 1
ATOM 7025 C CA . GLY A 1 900 ? -35.050 18.420 -13.133 1.00 91.25 900 GLY A CA 1
ATOM 7026 C C . GLY A 1 900 ? -34.324 19.030 -14.327 1.00 91.25 900 GLY A C 1
ATOM 7027 O O . GLY A 1 900 ? -34.748 18.878 -15.473 1.00 91.25 900 GLY A O 1
ATOM 7028 N N . GLN A 1 901 ? -33.203 19.705 -14.074 1.00 92.81 901 GLN A N 1
ATOM 7029 C CA . GLN A 1 901 ? -32.301 20.115 -15.151 1.00 92.81 901 GLN A CA 1
ATOM 7030 C C . GLN A 1 901 ? -31.556 18.890 -15.694 1.00 92.81 901 GLN A C 1
ATOM 7032 O O . GLN A 1 901 ? -31.199 17.990 -14.937 1.00 92.81 901 GLN A O 1
ATOM 7037 N N . THR A 1 902 ? -31.308 18.844 -17.003 1.00 93.44 902 THR A N 1
ATOM 7038 C CA . THR A 1 902 ? -30.580 17.740 -17.646 1.00 93.44 902 THR A CA 1
ATOM 7039 C C . THR A 1 902 ? -29.399 18.281 -18.438 1.00 93.44 902 THR A C 1
ATOM 7041 O O . THR A 1 902 ? -29.552 19.128 -19.321 1.00 93.44 902 THR A O 1
ATOM 7044 N N . LEU A 1 903 ? -28.207 17.782 -18.136 1.00 92.75 903 LEU A N 1
ATOM 7045 C CA . LEU A 1 903 ? -26.956 18.274 -18.692 1.00 92.75 903 LEU A CA 1
ATOM 7046 C C . LEU A 1 903 ? -26.057 17.095 -19.046 1.00 92.75 903 LEU A C 1
ATOM 7048 O O . LEU A 1 903 ? -25.904 16.169 -18.256 1.00 92.75 903 LEU A O 1
ATOM 7052 N N . THR A 1 904 ? -25.460 17.139 -20.227 1.00 92.19 904 THR A N 1
ATOM 7053 C CA . THR A 1 904 ? -24.451 16.160 -20.624 1.00 92.19 904 THR A CA 1
ATOM 7054 C C . THR A 1 904 ? -23.093 16.685 -20.181 1.00 92.19 904 THR A C 1
ATOM 7056 O O . THR A 1 904 ? -22.728 17.816 -20.494 1.00 92.19 904 THR A O 1
ATOM 7059 N N . LEU A 1 905 ? -22.378 15.886 -19.397 1.00 91.69 905 LEU A N 1
ATOM 7060 C CA . LEU A 1 905 ? -21.019 16.130 -18.943 1.00 91.69 905 LEU A CA 1
ATOM 7061 C C . LEU A 1 905 ? -20.165 14.938 -19.369 1.00 91.69 905 LEU A C 1
ATOM 7063 O O . LEU A 1 905 ? -20.014 13.961 -18.624 1.00 91.69 905 LEU A O 1
ATOM 7067 N N . HIS A 1 906 ? -19.624 15.032 -20.581 1.00 89.12 906 HIS A N 1
ATOM 7068 C CA . HIS A 1 906 ? -18.707 14.029 -21.106 1.00 89.12 906 HIS A CA 1
ATOM 7069 C C . HIS A 1 906 ? -17.478 13.885 -20.215 1.00 89.12 906 HIS A C 1
ATOM 7071 O O . HIS A 1 906 ? -16.976 14.867 -19.660 1.00 89.12 906 HIS A O 1
ATOM 7077 N N . ASP A 1 907 ? -16.980 12.657 -20.110 1.00 88.31 907 ASP A N 1
ATOM 7078 C CA . ASP A 1 907 ? -15.676 12.415 -19.515 1.00 88.31 907 ASP A CA 1
ATOM 7079 C C . ASP A 1 907 ? -14.577 13.090 -20.343 1.00 88.31 907 ASP A C 1
ATOM 7081 O O . ASP A 1 907 ? -14.574 13.077 -21.580 1.00 88.31 907 ASP A O 1
ATOM 7085 N N . ARG A 1 908 ? -13.650 13.718 -19.624 1.00 87.56 908 ARG A N 1
ATOM 7086 C CA . ARG A 1 908 ? -12.494 14.424 -20.169 1.00 87.56 908 ARG A CA 1
ATOM 7087 C C . ARG A 1 908 ? -11.262 14.060 -19.347 1.00 87.56 908 ARG A C 1
ATOM 7089 O O . ARG A 1 908 ? -11.393 13.829 -18.142 1.00 87.56 908 ARG A O 1
ATOM 7096 N N . PRO A 1 909 ? -10.082 13.990 -19.976 1.00 86.94 909 PRO A N 1
ATOM 7097 C CA . PRO A 1 909 ? -8.872 13.603 -19.278 1.00 86.94 909 PRO A CA 1
ATOM 7098 C C . PRO A 1 909 ? -8.434 14.728 -18.327 1.00 86.94 909 PRO A C 1
ATOM 7100 O O . PRO A 1 909 ? -8.663 15.910 -18.610 1.00 86.94 909 PRO A O 1
ATOM 7103 N N . PRO A 1 910 ? -7.789 14.404 -17.198 1.00 82.56 910 PRO A N 1
ATOM 7104 C CA . PRO A 1 910 ? -7.116 15.407 -16.384 1.00 82.56 910 PRO A CA 1
ATOM 7105 C C . PRO A 1 910 ? -5.869 15.944 -17.107 1.00 82.56 910 PRO A C 1
ATOM 7107 O O . PRO A 1 910 ? -5.295 15.291 -17.979 1.00 82.56 910 PRO A O 1
ATOM 7110 N N . SER A 1 911 ? -5.404 17.123 -16.698 1.00 78.44 911 SER A N 1
ATOM 7111 C CA . SER A 1 911 ? -4.364 17.894 -17.399 1.00 78.44 911 SER A CA 1
ATOM 7112 C C . SER A 1 911 ? -2.985 17.224 -17.517 1.00 78.44 911 SER A C 1
ATOM 7114 O O . SER A 1 911 ? -2.164 17.668 -18.321 1.00 78.44 911 SER A O 1
ATOM 7116 N N . HIS A 1 912 ? -2.712 16.166 -16.746 1.00 80.50 912 HIS A N 1
ATOM 7117 C CA . HIS A 1 912 ? -1.449 15.423 -16.807 1.00 80.50 912 HIS A CA 1
ATOM 7118 C C . HIS A 1 912 ? -1.382 14.400 -17.952 1.00 80.50 912 HIS A C 1
ATOM 7120 O O . HIS A 1 912 ? -0.282 13.978 -18.301 1.00 80.50 912 HIS A O 1
ATOM 7126 N N . PHE A 1 913 ? -2.510 14.027 -18.571 1.00 87.31 913 PHE A N 1
ATOM 7127 C CA . PHE A 1 913 ? -2.476 13.319 -19.853 1.00 87.31 913 PHE A CA 1
ATOM 7128 C C . PHE A 1 913 ? -2.149 14.334 -20.942 1.00 87.31 913 PHE A C 1
ATOM 7130 O O . PHE A 1 913 ? -2.942 15.227 -21.241 1.00 87.31 913 PHE A O 1
ATOM 7137 N N . ARG A 1 914 ? -0.945 14.215 -21.496 1.00 88.94 914 ARG A N 1
ATOM 7138 C CA . ARG A 1 914 ? -0.438 15.040 -22.592 1.00 88.94 914 ARG A CA 1
ATOM 7139 C C . ARG A 1 914 ? 0.520 14.231 -23.450 1.00 88.94 914 ARG A C 1
ATOM 7141 O O . ARG A 1 914 ? 0.996 13.177 -23.030 1.00 88.94 914 ARG A O 1
ATOM 7148 N N . ARG A 1 915 ? 0.807 14.731 -24.651 1.00 90.62 915 ARG A N 1
ATOM 7149 C CA . ARG A 1 915 ? 1.836 14.146 -25.511 1.00 90.62 915 ARG A CA 1
ATOM 7150 C C . ARG A 1 915 ? 3.181 14.146 -24.776 1.00 90.62 915 ARG A C 1
ATOM 7152 O O . ARG A 1 915 ? 3.562 15.164 -24.187 1.00 90.62 915 ARG A O 1
ATOM 7159 N N . SER A 1 916 ? 3.880 13.018 -24.830 1.00 93.75 916 SER A N 1
ATOM 7160 C CA . SER A 1 916 ? 5.212 12.887 -24.245 1.00 93.75 916 SER A CA 1
ATOM 7161 C C . SER A 1 916 ? 6.231 13.554 -25.152 1.00 93.75 916 SER A C 1
ATOM 7163 O O . SER A 1 916 ? 6.201 13.404 -26.376 1.00 93.75 916 SER A O 1
ATOM 7165 N N . THR A 1 917 ? 7.158 14.285 -24.551 1.00 92.50 917 THR A N 1
ATOM 7166 C CA . THR A 1 917 ? 8.327 14.797 -25.263 1.00 92.50 917 THR A CA 1
ATOM 7167 C C . THR A 1 917 ? 9.252 13.637 -25.662 1.00 92.50 917 THR A C 1
ATOM 7169 O O . THR A 1 917 ? 9.201 12.555 -25.061 1.00 92.50 917 THR A O 1
ATOM 7172 N N . PRO A 1 918 ? 10.136 13.826 -26.658 1.00 90.81 918 PRO A N 1
ATOM 7173 C CA . PRO A 1 918 ? 11.165 12.836 -26.968 1.00 90.81 918 PRO A CA 1
ATOM 7174 C C . PRO A 1 918 ? 12.050 12.490 -25.763 1.00 90.81 918 PRO A C 1
ATOM 7176 O O . PRO A 1 918 ? 12.476 11.347 -25.650 1.00 90.81 918 PRO A O 1
ATOM 7179 N N . VAL A 1 919 ? 12.279 13.441 -24.850 1.00 89.25 919 VAL A N 1
ATOM 7180 C CA . VAL A 1 919 ? 13.029 13.226 -23.601 1.00 89.25 919 VAL A CA 1
ATOM 7181 C C . VAL A 1 919 ? 12.270 12.283 -22.671 1.00 89.25 919 VAL A C 1
ATOM 7183 O O . VAL A 1 919 ? 12.787 11.239 -22.306 1.00 89.25 919 VAL A O 1
ATOM 7186 N N . GLU A 1 920 ? 10.999 12.565 -22.386 1.00 92.38 920 GLU A N 1
ATOM 7187 C CA . GLU A 1 920 ? 10.176 11.690 -21.534 1.00 92.38 920 GLU A CA 1
ATOM 7188 C C . GLU A 1 920 ? 10.016 10.287 -22.134 1.00 92.38 920 GLU A C 1
ATOM 7190 O O . GLU A 1 920 ? 10.038 9.284 -21.423 1.00 92.38 920 GLU A O 1
ATOM 7195 N N . THR A 1 921 ? 9.907 10.207 -23.464 1.00 93.19 921 THR A N 1
ATOM 7196 C CA . THR A 1 921 ? 9.894 8.932 -24.195 1.00 93.19 921 THR A CA 1
ATOM 7197 C C . THR A 1 921 ? 11.224 8.192 -24.044 1.00 93.19 921 THR A C 1
ATOM 7199 O O . THR A 1 921 ? 11.242 6.979 -23.847 1.00 93.19 921 THR A O 1
ATOM 7202 N N . HIS A 1 922 ? 12.345 8.908 -24.127 1.00 91.81 922 HIS A N 1
ATOM 7203 C CA . HIS A 1 922 ? 13.678 8.352 -23.932 1.00 91.81 922 HIS A CA 1
ATOM 7204 C C . HIS A 1 922 ? 13.853 7.793 -22.516 1.00 91.81 922 HIS A C 1
ATOM 7206 O O . HIS A 1 922 ? 14.235 6.633 -22.368 1.00 91.81 922 HIS A O 1
ATOM 7212 N N . ASP A 1 923 ? 13.482 8.566 -21.497 1.00 89.88 923 ASP A N 1
ATOM 7213 C CA . ASP A 1 923 ? 13.587 8.172 -20.091 1.00 89.88 923 ASP A CA 1
ATOM 7214 C C . ASP A 1 923 ? 12.689 6.973 -19.770 1.00 89.88 923 ASP A C 1
ATOM 7216 O O . ASP A 1 923 ? 13.104 6.035 -19.086 1.00 89.88 923 ASP A O 1
ATOM 7220 N N . LEU A 1 924 ? 11.462 6.949 -20.306 1.00 91.69 924 LEU A N 1
ATOM 7221 C CA . LEU A 1 924 ? 10.565 5.804 -20.170 1.00 91.69 924 LEU A CA 1
ATOM 7222 C C . LEU A 1 924 ? 11.196 4.537 -20.755 1.00 91.69 924 LEU A C 1
ATOM 7224 O O . LEU A 1 924 ? 11.290 3.524 -20.067 1.00 91.69 924 LEU A O 1
ATOM 7228 N N . PHE A 1 925 ? 11.639 4.569 -22.013 1.00 89.69 925 PHE A N 1
ATOM 7229 C CA . PHE A 1 925 ? 12.145 3.363 -22.673 1.00 89.69 925 PHE A CA 1
ATOM 7230 C C . PHE A 1 925 ? 13.544 2.939 -22.214 1.00 89.69 925 PHE A C 1
ATOM 7232 O O . PHE A 1 925 ? 13.875 1.763 -22.371 1.00 89.69 925 PHE A O 1
ATOM 7239 N N . ASN A 1 926 ? 14.322 3.829 -21.594 1.00 86.12 926 ASN A N 1
ATOM 7240 C CA . ASN A 1 926 ? 15.529 3.456 -20.856 1.00 86.12 926 ASN A CA 1
ATOM 7241 C C . ASN A 1 926 ? 15.179 2.695 -19.570 1.00 86.12 926 ASN A C 1
ATOM 7243 O O . ASN A 1 926 ? 15.660 1.576 -19.393 1.00 86.12 926 ASN A O 1
ATOM 7247 N N . ARG A 1 927 ? 14.249 3.211 -18.750 1.00 86.31 927 ARG A N 1
ATOM 7248 C CA . ARG A 1 927 ? 13.786 2.522 -17.527 1.00 86.31 927 ARG A CA 1
ATOM 7249 C C . ARG A 1 927 ? 13.148 1.168 -17.832 1.00 86.31 927 ARG A C 1
ATOM 7251 O O . ARG A 1 927 ? 13.426 0.157 -17.185 1.00 86.31 927 ARG A O 1
ATOM 7258 N N . LEU A 1 928 ? 12.327 1.112 -18.882 1.00 84.50 928 LEU A N 1
ATOM 7259 C CA . LEU A 1 928 ? 11.673 -0.124 -19.316 1.00 84.50 928 LEU A CA 1
ATOM 7260 C C . LEU A 1 928 ? 12.626 -1.100 -20.023 1.00 84.50 928 LEU A C 1
ATOM 7262 O O . LEU A 1 928 ? 12.274 -2.272 -20.163 1.00 84.50 928 LEU A O 1
ATOM 7266 N N . HIS A 1 929 ? 13.829 -0.679 -20.434 1.00 77.31 929 HIS A N 1
ATOM 7267 C CA . HIS A 1 929 ? 14.771 -1.511 -21.196 1.00 77.31 929 HIS A CA 1
ATOM 7268 C C . HIS A 1 929 ? 15.083 -2.843 -20.494 1.00 77.31 929 HIS A C 1
ATOM 7270 O O . HIS A 1 929 ? 15.120 -3.909 -21.119 1.00 77.31 929 HIS A O 1
ATOM 7276 N N . SER A 1 930 ? 15.249 -2.800 -19.170 1.00 67.94 930 SER A N 1
ATOM 7277 C CA . SER A 1 930 ? 15.492 -3.976 -18.329 1.00 67.94 930 SER A CA 1
ATOM 7278 C C . SER A 1 930 ? 14.294 -4.937 -18.285 1.00 67.94 930 SER A C 1
ATOM 7280 O O . SER A 1 930 ? 14.487 -6.152 -18.248 1.00 67.94 930 SER A O 1
ATOM 7282 N N . SER A 1 931 ? 13.074 -4.397 -18.365 1.00 66.81 931 SER A N 1
ATOM 7283 C CA . SER A 1 931 ? 11.797 -5.116 -18.252 1.00 66.81 931 SER A CA 1
ATOM 7284 C C . SER A 1 931 ? 11.303 -5.714 -19.575 1.00 66.81 931 SER A C 1
ATOM 7286 O O . SER A 1 931 ? 10.431 -6.585 -19.575 1.00 66.81 931 SER A O 1
ATOM 7288 N N . LEU A 1 932 ? 11.857 -5.286 -20.714 1.00 71.31 932 LEU A N 1
ATOM 7289 C CA . LEU A 1 932 ? 11.535 -5.845 -22.028 1.00 71.31 932 LEU A CA 1
ATOM 7290 C C . LEU A 1 932 ? 12.215 -7.209 -22.225 1.00 71.31 932 LEU A C 1
ATOM 7292 O O . LEU A 1 932 ? 13.434 -7.349 -22.079 1.00 71.31 932 LEU A O 1
ATOM 7296 N N . SER A 1 933 ? 11.413 -8.221 -22.581 1.00 64.75 933 SER A N 1
ATOM 7297 C CA . SER A 1 933 ? 11.876 -9.608 -22.717 1.00 64.75 933 SER A CA 1
ATOM 7298 C C . SER A 1 933 ? 12.985 -9.774 -23.776 1.00 64.75 933 SER A C 1
ATOM 7300 O O . SER A 1 933 ? 13.010 -9.031 -24.764 1.00 64.75 933 SER A O 1
ATOM 7302 N N . PRO A 1 934 ? 13.877 -10.776 -23.639 1.00 63.91 934 PRO A N 1
ATOM 7303 C CA . PRO A 1 934 ? 14.967 -11.007 -24.592 1.00 63.91 934 PRO A CA 1
ATOM 7304 C C . PRO A 1 934 ? 14.512 -11.199 -26.049 1.00 63.91 934 PRO A C 1
ATOM 7306 O O . PRO A 1 934 ? 15.217 -10.779 -26.963 1.00 63.91 934 PRO A O 1
ATOM 7309 N N . SER A 1 935 ? 13.323 -11.773 -26.278 1.00 65.50 935 SER A N 1
ATOM 7310 C CA . SER A 1 935 ? 12.748 -11.981 -27.619 1.00 65.50 935 SER A CA 1
ATOM 7311 C C . SER A 1 935 ? 12.310 -10.689 -28.316 1.00 65.50 935 SER A C 1
ATOM 7313 O O . SER A 1 935 ? 12.158 -10.675 -29.538 1.00 65.50 935 SER A O 1
ATOM 7315 N N . ILE A 1 936 ? 12.113 -9.605 -27.561 1.00 78.94 936 ILE A N 1
ATOM 7316 C CA . ILE A 1 936 ? 11.837 -8.266 -28.097 1.00 78.94 9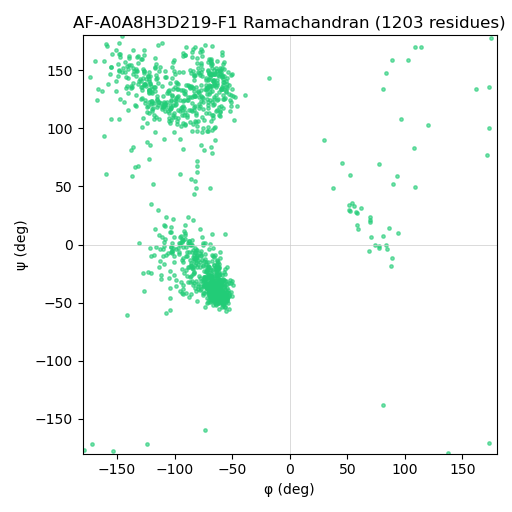36 ILE A CA 1
ATOM 7317 C C . ILE A 1 936 ? 13.137 -7.509 -28.354 1.00 78.94 936 ILE A C 1
ATOM 7319 O O . ILE A 1 936 ? 13.209 -6.722 -29.291 1.00 78.94 936 ILE A O 1
ATOM 7323 N N . ARG A 1 937 ? 14.188 -7.743 -27.561 1.00 77.31 937 ARG A N 1
ATOM 7324 C CA . ARG A 1 937 ? 15.463 -7.021 -27.717 1.00 77.31 937 ARG A CA 1
ATOM 7325 C C . ARG A 1 937 ? 16.092 -7.233 -29.092 1.00 77.31 937 ARG A C 1
ATOM 7327 O O . ARG A 1 937 ? 16.654 -6.296 -29.635 1.00 77.31 937 ARG A O 1
ATOM 7334 N N . SER A 1 938 ? 15.950 -8.426 -29.671 1.00 80.56 938 SER A N 1
ATOM 7335 C CA . SER A 1 938 ? 16.384 -8.706 -31.048 1.00 80.56 938 SER A CA 1
ATOM 7336 C C . SER A 1 938 ? 15.464 -8.118 -32.125 1.00 80.56 938 SER A C 1
ATOM 7338 O O . SER A 1 938 ? 15.861 -8.009 -33.281 1.00 80.56 938 SER A O 1
ATOM 7340 N N . PHE A 1 939 ? 14.229 -7.759 -31.769 1.00 89.62 939 PHE A N 1
ATOM 7341 C CA . PHE A 1 939 ? 13.266 -7.132 -32.672 1.00 89.62 939 PHE A CA 1
ATOM 7342 C C . PHE A 1 939 ? 13.466 -5.612 -32.771 1.00 89.62 939 PHE A C 1
ATOM 7344 O O . PHE A 1 939 ? 13.269 -5.045 -33.852 1.00 89.62 939 PHE A O 1
ATOM 7351 N N . LEU A 1 940 ? 13.863 -4.981 -31.660 1.00 90.62 940 LEU A N 1
ATOM 7352 C CA . LEU A 1 940 ? 14.099 -3.544 -31.523 1.00 90.62 940 LEU A CA 1
ATOM 7353 C C . LEU A 1 940 ? 15.438 -3.093 -32.135 1.00 90.62 940 LEU A C 1
ATOM 7355 O O . LEU A 1 940 ? 16.378 -3.888 -32.202 1.00 90.62 940 LEU A O 1
ATOM 7359 N N . PRO A 1 941 ? 15.561 -1.814 -32.541 1.00 89.06 941 PRO A N 1
ATOM 7360 C CA . PRO A 1 941 ? 16.835 -1.250 -32.963 1.00 89.06 941 PRO A CA 1
ATOM 7361 C C . PRO A 1 941 ? 17.895 -1.336 -31.859 1.00 89.06 941 PRO A C 1
ATOM 7363 O O . PRO A 1 941 ? 17.561 -1.155 -30.682 1.00 89.06 941 PRO A O 1
ATOM 7366 N N . PRO A 1 942 ? 19.177 -1.534 -32.213 1.00 85.75 942 PRO A N 1
ATOM 7367 C CA . PRO A 1 942 ? 20.266 -1.455 -31.253 1.00 85.75 942 PRO A CA 1
ATOM 7368 C C . PRO A 1 942 ? 20.280 -0.087 -30.562 1.00 85.75 942 PRO A C 1
ATOM 7370 O O . PRO A 1 942 ? 20.321 0.968 -31.208 1.00 85.75 942 PRO A O 1
ATOM 7373 N N . SER A 1 943 ? 20.243 -0.122 -29.234 1.00 82.69 943 SER A N 1
ATOM 7374 C CA . SER A 1 943 ? 20.263 1.051 -28.367 1.00 82.69 943 SER A CA 1
ATOM 7375 C C . SER A 1 943 ? 21.365 0.913 -27.324 1.00 82.69 943 SER A C 1
ATOM 7377 O O . SER A 1 943 ? 21.579 -0.173 -26.787 1.00 82.69 943 SER A O 1
ATOM 7379 N N . HIS A 1 944 ? 22.008 2.025 -26.998 1.00 81.44 944 HIS A N 1
ATOM 7380 C CA . HIS A 1 944 ? 23.060 2.147 -25.995 1.00 81.44 944 HIS A CA 1
ATOM 7381 C C . HIS A 1 944 ? 22.625 3.161 -24.926 1.00 81.44 944 HIS A C 1
ATOM 7383 O O . HIS A 1 944 ? 22.956 4.346 -25.051 1.00 81.44 944 HIS A O 1
ATOM 7389 N N . PRO A 1 945 ? 21.868 2.745 -23.896 1.00 75.69 945 PRO A N 1
ATOM 7390 C CA . PRO A 1 945 ? 21.526 3.624 -22.781 1.00 75.69 945 PRO A CA 1
ATOM 7391 C C . PRO A 1 945 ? 22.798 4.148 -22.080 1.00 75.69 945 PRO A C 1
ATOM 7393 O O . PRO A 1 945 ? 23.782 3.411 -22.001 1.00 75.69 945 PRO A O 1
ATOM 7396 N N . PRO A 1 946 ? 22.822 5.399 -21.588 1.00 71.31 946 PRO A N 1
ATOM 7397 C CA . PRO A 1 946 ? 21.751 6.394 -21.662 1.00 71.31 946 PRO A CA 1
ATOM 7398 C C . PRO A 1 946 ? 21.777 7.212 -22.967 1.00 71.31 946 PRO A C 1
ATOM 7400 O O . PRO A 1 946 ? 20.966 8.101 -23.151 1.00 71.31 946 PRO A O 1
ATOM 7403 N N . SER A 1 947 ? 22.706 6.960 -23.892 1.00 72.06 947 SER A N 1
ATOM 7404 C CA . SER A 1 947 ? 22.881 7.803 -25.089 1.00 72.06 947 SER A CA 1
ATOM 7405 C C . SER A 1 947 ? 21.788 7.633 -26.158 1.00 72.06 947 SER A C 1
ATOM 7407 O O . SER A 1 947 ? 21.506 8.561 -26.921 1.00 72.06 947 SER A O 1
ATOM 7409 N N . THR A 1 948 ? 21.165 6.454 -26.239 1.00 84.31 948 THR A N 1
ATOM 7410 C CA . THR A 1 948 ? 20.078 6.130 -27.178 1.00 84.31 948 THR A CA 1
ATOM 7411 C C . THR A 1 948 ? 19.119 5.116 -26.551 1.00 84.31 948 THR A C 1
ATOM 7413 O O . THR A 1 948 ? 19.544 4.258 -25.780 1.00 84.31 948 THR A O 1
ATOM 7416 N N . SER A 1 949 ? 17.840 5.184 -26.924 1.00 89.44 949 SER A N 1
ATOM 7417 C CA . SER A 1 949 ? 16.818 4.190 -26.573 1.00 89.44 949 SER A CA 1
ATOM 7418 C C . SER A 1 949 ? 16.329 3.469 -27.844 1.00 89.44 949 SER A C 1
ATOM 7420 O O . SER A 1 949 ? 16.649 3.904 -28.957 1.00 89.44 949 SER A O 1
ATOM 7422 N N . PRO A 1 950 ? 15.520 2.399 -27.731 1.00 89.38 950 PRO A N 1
ATOM 7423 C CA . PRO A 1 950 ? 14.894 1.762 -28.893 1.00 89.38 950 PRO A CA 1
ATOM 7424 C C . PRO A 1 950 ? 14.037 2.700 -29.761 1.00 89.38 950 PRO A C 1
ATOM 7426 O O . PRO A 1 950 ? 13.798 2.400 -30.928 1.00 89.38 950 PRO A O 1
ATOM 7429 N N . PHE A 1 951 ? 13.576 3.828 -29.207 1.00 92.12 951 PHE A N 1
ATOM 7430 C CA . PHE A 1 951 ? 12.686 4.774 -29.886 1.00 92.12 951 PHE A CA 1
ATOM 7431 C C . PHE A 1 951 ? 13.328 6.135 -30.165 1.00 92.12 951 PHE A C 1
ATOM 7433 O O . PHE A 1 951 ? 12.844 6.860 -31.033 1.00 92.12 951 PHE A O 1
ATOM 7440 N N . THR A 1 952 ? 14.409 6.497 -29.469 1.00 91.94 952 THR A N 1
ATOM 7441 C CA . THR A 1 952 ? 15.002 7.845 -29.521 1.00 91.94 952 THR A CA 1
ATOM 7442 C C . THR A 1 952 ? 16.527 7.826 -29.653 1.00 91.94 952 THR A C 1
ATOM 7444 O O . THR A 1 952 ? 17.203 6.915 -29.172 1.00 91.94 952 THR A O 1
ATOM 7447 N N . LYS A 1 953 ? 17.080 8.851 -30.310 1.00 88.31 953 LYS A N 1
ATOM 7448 C CA . LYS A 1 953 ? 18.521 9.096 -30.471 1.00 88.31 953 LYS A CA 1
ATOM 7449 C C . LYS A 1 953 ? 18.892 10.505 -30.009 1.00 88.31 953 LYS A C 1
ATOM 7451 O O . LYS A 1 953 ? 18.089 11.430 -30.141 1.00 88.31 953 LYS A O 1
ATOM 7456 N N . THR A 1 954 ? 20.113 10.659 -29.507 1.00 83.19 954 THR A N 1
ATOM 7457 C CA . THR A 1 954 ? 20.699 11.965 -29.178 1.00 83.19 954 THR A CA 1
ATOM 7458 C C . THR A 1 954 ? 21.360 12.564 -30.417 1.00 83.19 954 THR A C 1
ATOM 7460 O O . THR A 1 954 ? 22.071 11.863 -31.137 1.00 83.19 954 THR A O 1
ATOM 7463 N N . VAL A 1 955 ? 21.139 13.854 -30.670 1.00 76.00 955 VAL A N 1
ATOM 7464 C CA . VAL A 1 955 ? 21.753 14.600 -31.774 1.00 76.00 955 VAL A CA 1
ATOM 7465 C C . VAL A 1 955 ? 22.617 15.724 -31.226 1.00 76.00 955 VAL A C 1
ATOM 7467 O O . VAL A 1 955 ? 22.135 16.609 -30.518 1.00 76.00 955 VAL A O 1
ATOM 7470 N N . SER A 1 956 ? 23.896 15.687 -31.591 1.00 61.03 956 SER A N 1
ATOM 7471 C CA . SER A 1 956 ? 24.858 16.758 -31.339 1.00 61.03 956 SER A CA 1
ATOM 7472 C C . SER A 1 956 ? 24.865 17.703 -32.538 1.00 61.03 956 SER A C 1
ATOM 7474 O O . SER A 1 956 ? 25.302 17.321 -33.622 1.00 61.03 956 SER A O 1
ATOM 7476 N N . SER A 1 957 ? 24.379 18.932 -32.369 1.00 49.38 957 SER A N 1
ATOM 7477 C CA . SER A 1 957 ? 24.445 19.946 -33.429 1.00 49.38 957 SER A CA 1
ATOM 7478 C C . SER A 1 957 ? 25.791 20.665 -33.348 1.00 49.38 957 SER A C 1
ATOM 7480 O O . SER A 1 957 ? 26.062 21.329 -32.359 1.00 49.38 957 SER A O 1
ATOM 7482 N N . THR A 1 958 ? 26.661 20.554 -34.352 1.00 42.69 958 THR A N 1
ATOM 7483 C CA . THR A 1 958 ? 27.894 21.360 -34.415 1.00 42.69 958 THR A CA 1
ATOM 7484 C C . THR A 1 958 ? 27.613 22.626 -35.223 1.00 42.69 958 THR A C 1
ATOM 7486 O O . THR A 1 958 ? 27.504 22.579 -36.445 1.00 42.69 958 THR A O 1
ATOM 7489 N N . SER A 1 959 ? 27.468 23.769 -34.552 1.00 40.31 959 SER A N 1
ATOM 7490 C CA . SER A 1 959 ? 27.446 25.077 -35.213 1.00 40.31 959 SER A CA 1
ATOM 7491 C C . SER A 1 959 ? 28.885 25.525 -35.467 1.00 40.31 959 SER A C 1
ATOM 7493 O O . SER A 1 959 ? 29.581 25.919 -34.532 1.00 40.31 959 SER A O 1
ATOM 7495 N N . ILE A 1 960 ? 29.338 25.483 -36.722 1.00 42.03 960 ILE A N 1
ATOM 7496 C CA . ILE A 1 960 ? 30.575 26.154 -37.139 1.00 42.03 960 ILE A CA 1
ATOM 7497 C C . ILE A 1 960 ? 30.232 27.633 -37.356 1.00 42.03 960 ILE A C 1
ATOM 7499 O O . ILE A 1 960 ? 29.723 28.002 -38.412 1.00 42.03 960 ILE A O 1
ATOM 7503 N N . MET A 1 961 ? 30.505 28.483 -36.363 1.00 36.47 961 MET A N 1
ATOM 7504 C CA . MET A 1 961 ? 30.635 29.923 -36.597 1.00 36.47 961 MET A CA 1
ATOM 7505 C C . MET A 1 961 ? 32.113 30.250 -36.795 1.00 36.47 961 MET A C 1
ATOM 7507 O O . MET A 1 961 ? 32.967 29.915 -35.979 1.00 36.47 961 MET A O 1
ATOM 7511 N N . SER A 1 962 ? 32.420 30.871 -37.929 1.00 41.94 962 SER A N 1
ATOM 7512 C CA . SER A 1 962 ? 33.750 31.361 -38.266 1.00 41.94 962 SER A CA 1
ATOM 7513 C C . SER A 1 962 ? 34.153 32.524 -37.356 1.00 41.94 962 SER A C 1
ATOM 7515 O O . SER A 1 962 ? 33.493 33.561 -37.379 1.00 41.94 962 SER A O 1
ATOM 7517 N N . GLY A 1 963 ? 35.281 32.381 -36.657 1.00 44.53 963 GLY A N 1
ATOM 7518 C CA . GLY A 1 963 ? 36.005 33.486 -36.022 1.00 44.53 963 GLY A CA 1
ATOM 7519 C C . GLY A 1 963 ? 36.140 33.348 -34.507 1.00 44.53 963 GLY A C 1
ATOM 7520 O O . GLY A 1 963 ? 35.188 33.608 -33.791 1.00 44.53 963 GLY A O 1
ATOM 7521 N N . PHE A 1 964 ? 37.343 32.952 -34.075 1.00 46.59 964 PHE A N 1
ATOM 7522 C CA . PHE A 1 964 ? 37.954 33.148 -32.750 1.00 46.59 964 PHE A CA 1
ATOM 7523 C C . PHE A 1 964 ? 37.013 33.234 -31.533 1.00 46.59 964 PHE A C 1
ATOM 7525 O O . PHE A 1 964 ? 36.654 34.332 -31.133 1.00 46.59 964 PHE A O 1
ATOM 7532 N N . ASP A 1 965 ? 36.720 32.084 -30.911 1.00 34.22 965 ASP A N 1
ATOM 7533 C CA . ASP A 1 965 ? 36.502 31.925 -29.459 1.00 34.22 965 ASP A CA 1
ATOM 7534 C C . ASP A 1 965 ? 36.444 30.422 -29.074 1.00 34.22 965 ASP A C 1
ATOM 7536 O O . ASP A 1 965 ? 36.254 29.576 -29.957 1.00 34.22 965 ASP A O 1
ATOM 7540 N N . PRO A 1 966 ? 36.692 30.041 -27.800 1.00 41.22 966 PRO A N 1
ATOM 7541 C CA . PRO A 1 966 ? 36.845 28.646 -27.383 1.00 41.22 966 PRO A CA 1
ATOM 7542 C C . PRO A 1 966 ? 35.540 27.845 -27.507 1.00 41.22 966 PRO A C 1
ATOM 7544 O O . PRO A 1 966 ? 34.447 28.319 -27.208 1.00 41.22 966 PRO A O 1
ATOM 7547 N N . VAL A 1 967 ? 35.682 26.594 -27.944 1.00 38.81 967 VAL A N 1
ATOM 7548 C CA . VAL A 1 967 ? 34.597 25.635 -28.184 1.00 38.81 967 VAL A CA 1
ATOM 7549 C C . VAL A 1 967 ? 33.832 25.344 -26.885 1.00 38.81 967 VAL A C 1
ATOM 7551 O O . VAL A 1 967 ? 34.352 24.664 -26.004 1.00 38.81 967 VAL A O 1
ATOM 7554 N N . PHE A 1 968 ? 32.579 25.794 -26.788 1.00 35.94 968 PHE A N 1
ATOM 7555 C CA . PHE A 1 968 ? 31.605 25.281 -25.818 1.00 35.94 968 PHE A CA 1
ATOM 7556 C C . PHE A 1 968 ? 30.780 24.153 -26.467 1.00 35.94 968 PHE A C 1
ATOM 7558 O O . PHE A 1 968 ? 30.315 24.325 -27.598 1.00 35.94 968 PHE A O 1
ATOM 7565 N N . PRO A 1 969 ? 30.578 22.997 -25.804 1.00 37.88 969 PRO A N 1
ATOM 7566 C CA . PRO A 1 969 ? 29.733 21.940 -26.342 1.00 37.88 969 PRO A CA 1
ATOM 7567 C C . PRO A 1 969 ? 28.272 22.404 -26.410 1.00 37.88 969 PRO A C 1
ATOM 7569 O O . PRO A 1 969 ? 27.695 22.895 -25.443 1.00 37.88 969 PRO A O 1
ATOM 7572 N N . VAL A 1 970 ? 27.707 22.257 -27.605 1.00 38.59 970 VAL A N 1
ATOM 7573 C CA . VAL A 1 970 ? 26.351 22.644 -28.000 1.00 38.59 970 VAL A CA 1
ATOM 7574 C C . VAL A 1 970 ? 25.311 21.731 -27.339 1.00 38.59 970 VAL A C 1
ATOM 7576 O O . VAL A 1 970 ? 25.558 20.544 -27.135 1.00 38.59 970 VAL A O 1
ATOM 7579 N N . THR A 1 971 ? 24.132 22.278 -27.038 1.00 41.62 971 THR A N 1
ATOM 7580 C CA . THR A 1 971 ? 22.941 21.561 -26.558 1.00 41.62 971 THR A CA 1
ATOM 7581 C C . THR A 1 971 ? 22.658 20.282 -27.364 1.00 41.62 971 THR A C 1
ATOM 7583 O O . THR A 1 971 ? 22.415 20.324 -28.572 1.00 41.62 971 THR A O 1
ATOM 7586 N N . SER A 1 972 ? 22.670 19.128 -26.691 1.00 55.53 972 SER A N 1
ATOM 7587 C CA . SER A 1 972 ? 22.250 17.833 -27.235 1.00 55.53 972 SER A CA 1
ATOM 7588 C C . SER A 1 972 ? 20.720 17.732 -27.240 1.00 55.53 972 SER A C 1
ATOM 7590 O O . SER A 1 972 ? 20.071 17.841 -26.202 1.00 55.53 972 SER A O 1
ATOM 7592 N N . GLY A 1 973 ? 20.117 17.542 -28.415 1.00 75.00 973 GLY A N 1
ATOM 7593 C CA . GLY A 1 973 ? 18.670 17.336 -28.557 1.00 75.00 973 GLY A CA 1
ATOM 7594 C C . GLY A 1 973 ? 18.324 15.850 -28.654 1.00 75.00 973 GLY A C 1
ATOM 7595 O O . GLY A 1 973 ? 19.005 15.112 -29.363 1.00 75.00 973 GLY A O 1
ATOM 7596 N N . ILE A 1 974 ? 17.262 15.395 -27.983 1.00 86.81 974 ILE A N 1
ATOM 7597 C CA . ILE A 1 974 ? 16.719 14.036 -28.153 1.00 86.81 974 ILE A CA 1
ATOM 7598 C C . ILE A 1 974 ? 15.626 14.070 -29.224 1.00 86.81 974 ILE A C 1
ATOM 7600 O O . ILE A 1 974 ? 14.710 14.888 -29.152 1.00 86.81 974 ILE A O 1
ATOM 7604 N N . MET A 1 975 ? 15.692 13.164 -30.199 1.00 89.88 975 MET A N 1
ATOM 7605 C CA . MET A 1 975 ? 14.667 13.003 -31.238 1.00 89.88 975 MET A CA 1
ATOM 7606 C C . MET A 1 975 ? 14.276 11.538 -31.432 1.00 89.88 975 MET A C 1
ATOM 7608 O O . MET A 1 975 ? 15.010 10.630 -31.038 1.00 89.88 975 MET A O 1
ATOM 7612 N N . LEU A 1 976 ? 13.113 11.299 -32.041 1.00 90.62 976 LEU A N 1
ATOM 7613 C CA . LEU A 1 976 ? 12.678 9.954 -32.418 1.00 90.62 976 LEU A CA 1
ATOM 7614 C C . LEU A 1 976 ? 13.600 9.374 -33.499 1.00 90.62 976 LEU A C 1
ATOM 7616 O O . LEU A 1 976 ? 14.138 10.097 -34.338 1.00 90.62 976 LEU A O 1
ATOM 7620 N N . ARG A 1 977 ? 13.804 8.057 -33.467 1.00 91.19 977 ARG A N 1
ATOM 7621 C CA . ARG A 1 977 ? 14.566 7.350 -34.500 1.00 91.19 977 ARG A CA 1
ATOM 7622 C C . ARG A 1 977 ? 13.689 7.058 -35.714 1.00 91.19 977 ARG A C 1
ATOM 7624 O O . ARG A 1 977 ? 12.515 6.743 -35.559 1.00 91.19 977 ARG A O 1
ATOM 7631 N N . GLU A 1 978 ? 14.286 7.093 -36.899 1.00 88.81 978 GLU A N 1
ATOM 7632 C CA . GLU A 1 978 ? 13.620 6.714 -38.154 1.00 88.81 978 GLU A CA 1
ATOM 7633 C C . GLU A 1 978 ? 13.446 5.193 -38.280 1.00 88.81 978 GLU A C 1
ATOM 7635 O O . GLU A 1 978 ? 12.478 4.729 -38.867 1.00 88.81 978 GLU A O 1
ATOM 7640 N N . ASP A 1 979 ? 14.346 4.406 -37.679 1.00 91.81 979 ASP A N 1
ATOM 7641 C CA . ASP A 1 979 ? 14.330 2.938 -37.710 1.00 91.81 979 ASP A CA 1
ATOM 7642 C C . ASP A 1 979 ? 13.551 2.295 -36.546 1.00 91.81 979 ASP A C 1
ATOM 7644 O O . ASP A 1 979 ? 13.546 1.069 -36.405 1.00 91.81 979 ASP A O 1
ATOM 7648 N N . ARG A 1 980 ? 12.894 3.094 -35.693 1.00 93.62 980 ARG A N 1
ATOM 7649 C CA . ARG A 1 980 ? 12.072 2.575 -34.585 1.00 93.62 980 ARG A CA 1
ATOM 7650 C C . ARG A 1 980 ? 10.848 1.819 -35.121 1.00 93.62 980 ARG A C 1
ATOM 7652 O O . ARG A 1 980 ? 10.314 2.195 -36.160 1.00 93.62 980 ARG A O 1
ATOM 7659 N N . PRO A 1 981 ? 10.333 0.803 -34.411 1.00 95.31 981 PRO A N 1
ATOM 7660 C CA . PRO A 1 981 ? 9.029 0.246 -34.747 1.00 95.31 981 PRO A CA 1
ATOM 7661 C C . PRO A 1 981 ? 7.913 1.259 -34.450 1.00 95.31 981 PRO A C 1
ATOM 7663 O O . PRO A 1 981 ? 8.036 2.100 -33.551 1.00 95.31 981 PRO A O 1
ATOM 7666 N N . ALA A 1 982 ? 6.795 1.127 -35.158 1.00 96.69 982 ALA A N 1
ATOM 7667 C CA . ALA A 1 982 ? 5.549 1.784 -34.797 1.00 96.69 982 ALA A CA 1
ATOM 7668 C C . ALA A 1 982 ? 5.056 1.237 -33.449 1.00 96.69 982 ALA A C 1
ATOM 7670 O O . ALA A 1 982 ? 4.975 0.020 -33.248 1.00 96.69 982 ALA A O 1
ATOM 7671 N N . LEU A 1 983 ? 4.743 2.135 -32.518 1.00 96.75 983 LEU A N 1
ATOM 7672 C CA . LEU A 1 983 ? 4.302 1.799 -31.172 1.00 96.75 983 LEU A CA 1
ATOM 7673 C C . LEU A 1 983 ? 2.776 1.850 -31.088 1.00 96.75 983 LEU A C 1
ATOM 7675 O O . LEU A 1 983 ? 2.179 2.928 -31.083 1.00 96.75 983 LEU A O 1
ATOM 7679 N N . VAL A 1 984 ? 2.151 0.680 -30.981 1.00 97.62 984 VAL A N 1
ATOM 7680 C CA . VAL A 1 984 ? 0.706 0.542 -30.783 1.00 97.62 984 VAL A CA 1
ATOM 7681 C C . VAL A 1 984 ? 0.431 0.207 -29.324 1.00 97.62 984 VAL A C 1
ATOM 7683 O O . VAL A 1 984 ? 1.011 -0.731 -28.781 1.00 97.62 984 VAL A O 1
ATOM 7686 N N . VAL A 1 985 ? -0.463 0.950 -28.675 1.00 96.75 985 VAL A N 1
ATOM 7687 C CA . VAL A 1 985 ? -0.838 0.691 -27.277 1.00 96.75 985 VAL A CA 1
ATOM 7688 C C . VAL A 1 985 ? -2.308 0.324 -27.179 1.00 96.75 985 VAL A C 1
ATOM 7690 O O . VAL A 1 985 ? -3.170 0.981 -27.758 1.00 96.75 985 VAL A O 1
ATOM 7693 N N . SER A 1 986 ? -2.607 -0.712 -26.399 1.00 94.06 986 SER A N 1
ATOM 7694 C CA . SER A 1 986 ? -3.976 -1.030 -26.004 1.00 94.06 986 SER A CA 1
ATOM 7695 C C . SER A 1 986 ? -4.067 -1.199 -24.492 1.00 94.06 986 SER A C 1
ATOM 7697 O O . SER A 1 986 ? -3.257 -1.892 -23.874 1.00 94.06 986 SER A O 1
ATOM 7699 N N . SER A 1 987 ? -5.068 -0.566 -23.888 1.00 84.69 987 SER A N 1
ATOM 7700 C CA . SER A 1 987 ? -5.400 -0.753 -22.477 1.00 84.69 987 SER A CA 1
ATOM 7701 C C . SER A 1 987 ? -6.536 -1.770 -22.388 1.00 84.69 987 SER A C 1
ATOM 7703 O O . SER A 1 987 ? -7.638 -1.498 -22.857 1.00 84.69 987 SER A O 1
ATOM 7705 N N . THR A 1 988 ? -6.323 -2.937 -21.779 1.00 83.12 988 THR A N 1
ATOM 7706 C CA . THR A 1 988 ? -7.339 -4.006 -21.682 1.00 83.12 988 THR A CA 1
ATOM 7707 C C . THR A 1 988 ? -7.567 -4.442 -20.234 1.00 83.12 988 THR A C 1
ATOM 7709 O O . THR A 1 988 ? -6.644 -4.549 -19.428 1.00 83.12 988 THR A O 1
ATOM 7712 N N . SER A 1 989 ? -8.829 -4.658 -19.866 1.00 80.69 989 SER A N 1
ATOM 7713 C CA . SER A 1 989 ? -9.207 -5.255 -18.580 1.00 80.69 989 SER A CA 1
ATOM 7714 C C . SER A 1 989 ? -9.097 -6.777 -18.597 1.00 80.69 989 SER A C 1
ATOM 7716 O O . SER A 1 989 ? -9.268 -7.395 -17.551 1.00 80.69 989 SER A O 1
ATOM 7718 N N . TRP A 1 990 ? -8.810 -7.398 -19.749 1.00 83.12 990 TRP A N 1
ATOM 7719 C CA . TRP A 1 990 ? -8.755 -8.853 -19.925 1.00 83.12 990 TRP A CA 1
ATOM 7720 C C . TRP A 1 990 ? -10.008 -9.577 -19.407 1.00 83.12 990 TRP A C 1
ATOM 7722 O O . TRP A 1 990 ? -9.925 -10.676 -18.840 1.00 83.12 990 TRP A O 1
ATOM 7732 N N . THR A 1 991 ? -11.164 -8.932 -19.539 1.00 79.62 991 THR A N 1
ATOM 7733 C CA . THR A 1 991 ? -12.469 -9.461 -19.150 1.00 79.62 991 THR A CA 1
ATOM 7734 C C . THR A 1 991 ? -13.231 -9.963 -20.384 1.00 79.62 991 THR A C 1
ATOM 7736 O O . THR A 1 991 ? -12.912 -9.553 -21.495 1.00 79.62 991 THR A O 1
ATOM 7739 N N . PRO A 1 992 ? -14.207 -10.882 -20.235 1.00 72.56 992 PRO A N 1
ATOM 7740 C CA . PRO A 1 992 ? -14.901 -11.484 -21.383 1.00 72.56 992 PRO A CA 1
ATOM 7741 C C . PRO A 1 992 ? -15.682 -10.510 -22.283 1.00 72.56 992 PRO A C 1
ATOM 7743 O O . PRO A 1 992 ? -16.019 -10.867 -23.403 1.00 72.56 992 PRO A O 1
ATOM 7746 N N . ASP A 1 993 ? -16.005 -9.319 -21.782 1.00 70.06 993 ASP A N 1
ATOM 7747 C CA . ASP A 1 993 ? -16.652 -8.212 -22.498 1.00 70.06 993 ASP A CA 1
ATOM 7748 C C . ASP A 1 993 ? -15.703 -7.441 -23.437 1.00 70.06 993 ASP A C 1
ATOM 7750 O O . ASP A 1 993 ? -16.168 -6.700 -24.304 1.00 70.06 993 ASP A O 1
ATOM 7754 N N . GLU A 1 994 ? -14.388 -7.648 -23.316 1.00 79.75 994 GLU A N 1
ATOM 7755 C CA . GLU A 1 994 ? -13.391 -7.178 -24.279 1.00 79.75 994 GLU A CA 1
ATOM 7756 C C . GLU A 1 994 ? -12.915 -8.359 -25.133 1.00 79.75 994 GLU A C 1
ATOM 7758 O O . GLU A 1 994 ? -12.130 -9.201 -24.682 1.00 79.75 994 GLU A O 1
ATOM 7763 N N . ASP A 1 995 ? -13.374 -8.434 -26.385 1.00 85.50 995 ASP A N 1
ATOM 7764 C CA . ASP A 1 995 ? -12.948 -9.501 -27.290 1.00 85.50 995 ASP A CA 1
ATOM 7765 C C . ASP A 1 995 ? -11.536 -9.247 -27.839 1.00 85.50 995 ASP A C 1
ATOM 7767 O O . ASP A 1 995 ? -11.327 -8.719 -28.934 1.00 85.50 995 ASP A O 1
ATOM 7771 N N . PHE A 1 996 ? -10.535 -9.667 -27.064 1.00 92.25 996 PHE A N 1
ATOM 7772 C CA . PHE A 1 996 ? -9.126 -9.609 -27.455 1.00 92.25 996 PHE A CA 1
ATOM 7773 C C . PHE A 1 996 ? -8.798 -10.477 -28.683 1.00 92.25 996 PHE A C 1
ATOM 7775 O O . PHE A 1 996 ? -7.741 -10.307 -29.296 1.00 92.25 996 PHE A O 1
ATOM 7782 N N . SER A 1 997 ? -9.695 -11.378 -29.100 1.00 91.69 997 SER A N 1
ATOM 7783 C CA . SER A 1 997 ? -9.507 -12.171 -30.319 1.00 91.69 997 SER A CA 1
ATOM 7784 C C . SER A 1 997 ? -9.460 -11.293 -31.569 1.00 91.69 997 SER A C 1
ATOM 7786 O O . SER A 1 997 ? -8.655 -11.579 -32.454 1.00 91.69 997 SER A O 1
ATOM 7788 N N . LEU A 1 998 ? -10.233 -10.198 -31.612 1.00 92.88 998 LEU A N 1
ATOM 7789 C CA . LEU A 1 998 ? -10.222 -9.236 -32.724 1.00 92.88 998 LEU A CA 1
ATOM 7790 C C . LEU A 1 998 ? -8.843 -8.590 -32.896 1.00 92.88 998 LEU A C 1
ATOM 7792 O O . LEU A 1 998 ? -8.320 -8.493 -34.006 1.00 92.88 998 LEU A O 1
ATOM 7796 N N . PHE A 1 999 ? -8.226 -8.193 -31.782 1.00 95.06 999 PHE A N 1
ATOM 7797 C CA . PHE A 1 999 ? -6.890 -7.604 -31.787 1.00 95.06 999 PHE A CA 1
ATOM 7798 C C . PHE A 1 999 ? -5.826 -8.624 -32.193 1.00 95.06 999 PHE A C 1
ATOM 7800 O O . PHE A 1 999 ? -4.965 -8.330 -33.018 1.00 95.06 999 PHE A O 1
ATOM 7807 N N . LEU A 1 1000 ? -5.913 -9.848 -31.665 1.00 94.75 1000 LEU A N 1
ATOM 7808 C CA . LEU A 1 1000 ? -4.992 -10.927 -32.013 1.00 94.75 1000 LEU A CA 1
ATOM 7809 C C . LEU A 1 1000 ? -5.063 -11.298 -33.502 1.00 94.75 1000 LEU A C 1
ATOM 7811 O O . LEU A 1 1000 ? -4.034 -11.554 -34.129 1.00 94.75 1000 LEU A O 1
ATOM 7815 N N . GLU A 1 1001 ? -6.269 -11.323 -34.070 1.00 96.00 1001 GLU A N 1
ATOM 7816 C CA . GLU A 1 1001 ? -6.479 -11.559 -35.497 1.00 96.00 1001 GLU A CA 1
ATOM 7817 C C . GLU A 1 1001 ? -5.904 -10.420 -36.346 1.00 96.00 1001 GLU A C 1
ATOM 7819 O O . GLU A 1 1001 ? -5.234 -10.697 -37.344 1.00 96.00 1001 GLU A O 1
ATOM 7824 N N . MET A 1 1002 ? -6.069 -9.162 -35.919 1.00 96.50 1002 MET A N 1
ATOM 7825 C CA . MET A 1 1002 ? -5.423 -8.026 -36.578 1.00 96.50 1002 MET A CA 1
ATOM 7826 C C . MET A 1 1002 ? -3.898 -8.154 -36.575 1.00 96.50 1002 MET A C 1
ATOM 7828 O O . MET A 1 1002 ? -3.290 -8.027 -37.634 1.00 96.50 1002 MET A O 1
ATOM 7832 N N . LEU A 1 1003 ? -3.271 -8.480 -35.437 1.00 96.75 1003 LEU A N 1
ATOM 7833 C CA . LEU A 1 1003 ? -1.814 -8.656 -35.366 1.00 96.75 1003 LEU A CA 1
ATOM 7834 C C . LEU A 1 1003 ? -1.323 -9.729 -36.350 1.00 96.75 1003 LEU A C 1
ATOM 7836 O O . LEU A 1 1003 ? -0.331 -9.528 -37.050 1.00 96.75 1003 LEU A O 1
ATOM 7840 N N . LYS A 1 1004 ? -2.059 -10.844 -36.457 1.00 96.12 1004 LYS A N 1
ATOM 7841 C CA . LYS A 1 1004 ? -1.753 -11.919 -37.409 1.00 96.12 1004 LYS A CA 1
ATOM 7842 C C . LYS A 1 1004 ? -1.866 -11.452 -38.862 1.00 96.12 1004 LYS A C 1
ATOM 7844 O O . LYS A 1 1004 ? -1.007 -11.779 -39.679 1.00 96.12 1004 LYS A O 1
ATOM 7849 N N . LYS A 1 1005 ? -2.924 -10.713 -39.208 1.00 96.25 1005 LYS A N 1
ATOM 7850 C CA . LYS A 1 1005 ? -3.121 -10.199 -40.573 1.00 96.25 1005 LYS A CA 1
ATOM 7851 C C . LYS A 1 1005 ? -2.112 -9.101 -40.918 1.00 96.25 1005 LYS A C 1
ATOM 7853 O O . LYS A 1 1005 ? -1.612 -9.085 -42.041 1.00 96.25 1005 LYS A O 1
ATOM 7858 N N . TYR A 1 1006 ? -1.759 -8.244 -39.960 1.00 97.19 1006 TYR A N 1
ATOM 7859 C CA . TYR A 1 1006 ? -0.719 -7.230 -40.122 1.00 97.19 1006 TYR A CA 1
ATOM 7860 C C . TYR A 1 1006 ? 0.644 -7.873 -40.402 1.00 97.19 1006 TYR A C 1
ATOM 7862 O O . TYR A 1 1006 ? 1.311 -7.470 -41.348 1.00 97.19 1006 TYR A O 1
ATOM 7870 N N . GLU A 1 1007 ? 1.028 -8.921 -39.661 1.00 95.94 1007 GLU A N 1
ATOM 7871 C CA . GLU A 1 1007 ? 2.265 -9.678 -39.914 1.00 95.94 1007 GLU A CA 1
ATOM 7872 C C . GLU A 1 1007 ? 2.332 -10.186 -41.363 1.00 95.94 1007 GLU A C 1
ATOM 7874 O O . GLU A 1 1007 ? 3.352 -10.031 -42.032 1.00 95.94 1007 GLU A O 1
ATOM 7879 N N . LEU A 1 1008 ? 1.237 -10.758 -41.878 1.00 94.44 1008 LEU A N 1
ATOM 7880 C CA . LEU A 1 1008 ? 1.175 -11.257 -43.256 1.00 94.44 1008 LEU A CA 1
ATOM 7881 C C . LEU A 1 1008 ? 1.326 -10.136 -44.294 1.00 94.44 1008 LEU A C 1
ATOM 7883 O O . LEU A 1 1008 ? 2.029 -10.320 -45.287 1.00 94.44 1008 LEU A O 1
ATOM 7887 N N . ARG A 1 1009 ? 0.696 -8.976 -44.069 1.00 95.38 1009 ARG A N 1
ATOM 7888 C CA . ARG A 1 1009 ? 0.801 -7.818 -44.971 1.00 95.38 1009 ARG A CA 1
ATOM 7889 C C . ARG A 1 1009 ? 2.181 -7.174 -44.915 1.00 95.38 1009 ARG A C 1
ATOM 7891 O O . ARG A 1 1009 ? 2.736 -6.863 -45.960 1.00 95.38 1009 ARG A O 1
ATOM 7898 N N . ALA A 1 1010 ? 2.766 -7.041 -43.727 1.00 94.44 1010 ALA A N 1
ATOM 7899 C CA . ALA A 1 1010 ? 4.101 -6.475 -43.561 1.00 94.44 1010 ALA A CA 1
ATOM 7900 C C . ALA A 1 1010 ? 5.175 -7.350 -44.226 1.00 94.44 1010 ALA A C 1
ATOM 7902 O O . ALA A 1 1010 ? 6.065 -6.822 -44.890 1.00 94.44 1010 ALA A O 1
ATOM 7903 N N . LYS A 1 1011 ? 5.023 -8.685 -44.179 1.00 92.25 1011 LYS A N 1
ATOM 7904 C CA . LYS A 1 1011 ? 5.860 -9.618 -44.957 1.00 92.25 1011 LYS A CA 1
ATOM 7905 C C . LYS A 1 1011 ? 5.756 -9.414 -46.473 1.00 92.25 1011 LYS A C 1
ATOM 7907 O O . LYS A 1 1011 ? 6.729 -9.677 -47.173 1.00 92.25 1011 LYS A O 1
ATOM 7912 N N . ALA A 1 1012 ? 4.610 -8.959 -46.986 1.00 89.94 1012 ALA A N 1
ATOM 7913 C CA . ALA A 1 1012 ? 4.429 -8.652 -48.408 1.00 89.94 1012 ALA A CA 1
ATOM 7914 C C . ALA A 1 1012 ? 5.072 -7.312 -48.833 1.00 89.94 1012 ALA A C 1
ATOM 7916 O O . ALA A 1 1012 ? 5.190 -7.052 -50.030 1.00 89.94 1012 ALA A O 1
ATOM 7917 N N . GLY A 1 1013 ? 5.539 -6.503 -47.873 1.00 88.94 1013 GLY A N 1
ATOM 7918 C CA . GLY A 1 1013 ? 6.259 -5.247 -48.086 1.00 88.94 1013 GLY A CA 1
ATOM 7919 C C . GLY A 1 1013 ? 5.403 -3.991 -47.878 1.00 88.94 1013 GLY A C 1
ATOM 7920 O O . GLY A 1 1013 ? 4.179 -4.028 -47.953 1.00 88.94 1013 GLY A O 1
ATOM 7921 N N . GLY A 1 1014 ? 6.069 -2.857 -47.623 1.00 84.94 1014 GLY A N 1
ATOM 7922 C CA . GLY A 1 1014 ? 5.433 -1.533 -47.543 1.00 84.94 1014 GLY A CA 1
ATOM 7923 C C . GLY A 1 1014 ? 4.843 -1.139 -46.182 1.00 84.94 1014 GLY A C 1
ATOM 7924 O O . GLY A 1 1014 ? 4.087 -0.175 -46.130 1.00 84.94 1014 GLY A O 1
ATOM 7925 N N . LEU A 1 1015 ? 5.166 -1.852 -45.094 1.00 94.81 1015 LEU A N 1
ATOM 7926 C CA . LEU A 1 1015 ? 4.722 -1.520 -43.731 1.00 94.81 1015 LEU A CA 1
ATOM 7927 C C . LEU A 1 1015 ? 5.877 -1.578 -42.721 1.00 94.81 1015 LEU A C 1
ATOM 7929 O O . LEU A 1 1015 ? 6.788 -2.393 -42.888 1.00 94.81 1015 LEU A O 1
ATOM 7933 N N . PRO A 1 1016 ? 5.849 -0.758 -41.654 1.00 95.38 1016 PRO A N 1
ATOM 7934 C CA . PRO A 1 1016 ? 6.865 -0.780 -40.610 1.00 95.38 1016 PRO A CA 1
ATOM 7935 C C . PRO A 1 1016 ? 6.690 -1.979 -39.670 1.00 95.38 1016 PRO A C 1
ATOM 7937 O O . PRO A 1 1016 ? 5.603 -2.555 -39.536 1.00 95.38 1016 PRO A O 1
ATOM 7940 N N . LYS A 1 1017 ? 7.760 -2.290 -38.930 1.00 96.19 1017 LYS A N 1
ATOM 7941 C CA . LYS A 1 1017 ? 7.679 -3.141 -37.737 1.00 96.19 1017 LYS A CA 1
ATOM 7942 C C . LYS A 1 1017 ? 6.705 -2.538 -36.723 1.00 96.19 1017 LYS A C 1
ATOM 7944 O O . LYS A 1 1017 ? 6.727 -1.331 -36.499 1.00 96.19 1017 LYS A O 1
ATOM 7949 N N . LEU A 1 1018 ? 5.911 -3.380 -36.070 1.00 96.94 1018 LEU A N 1
ATOM 7950 C CA . LEU A 1 1018 ? 4.895 -2.984 -35.098 1.00 96.94 1018 LEU A CA 1
ATOM 7951 C C . LEU A 1 1018 ? 5.192 -3.610 -33.730 1.00 96.94 1018 LEU A C 1
ATOM 7953 O O . LEU A 1 1018 ? 5.275 -4.832 -33.592 1.00 96.94 1018 LEU A O 1
ATOM 7957 N N . LEU A 1 1019 ? 5.319 -2.765 -32.706 1.00 96.25 1019 LEU A N 1
ATOM 7958 C CA . LEU A 1 1019 ? 5.355 -3.182 -31.306 1.00 96.25 1019 LEU A CA 1
ATOM 7959 C C . LEU A 1 1019 ? 4.018 -2.850 -30.641 1.00 96.25 1019 LEU A C 1
ATOM 7961 O O . LEU A 1 1019 ? 3.696 -1.681 -30.442 1.00 96.25 1019 LEU A O 1
ATOM 7965 N N . ALA A 1 1020 ? 3.271 -3.881 -30.258 1.00 96.38 1020 ALA A N 1
ATOM 7966 C CA . ALA A 1 1020 ? 2.042 -3.760 -29.489 1.00 96.38 1020 ALA A CA 1
ATOM 7967 C C . ALA A 1 1020 ? 2.333 -3.907 -27.986 1.00 96.38 1020 ALA A C 1
ATOM 7969 O O . ALA A 1 1020 ? 2.752 -4.974 -27.524 1.00 96.38 1020 ALA A O 1
ATOM 7970 N N . LEU A 1 1021 ? 2.095 -2.846 -27.212 1.00 94.50 1021 LEU A N 1
ATOM 7971 C CA . LEU A 1 1021 ? 2.173 -2.866 -25.751 1.00 94.50 1021 LEU A CA 1
ATOM 7972 C C . LEU A 1 1021 ? 0.770 -2.890 -25.147 1.00 94.50 1021 LEU A C 1
ATOM 7974 O O . LEU A 1 1021 ? -0.037 -1.982 -25.348 1.00 94.50 1021 LEU A O 1
ATOM 7978 N N . ILE A 1 1022 ? 0.494 -3.942 -24.384 1.00 93.38 1022 ILE A N 1
ATOM 7979 C CA . ILE A 1 1022 ? -0.811 -4.212 -23.797 1.00 93.38 1022 ILE A CA 1
ATOM 7980 C C . ILE A 1 1022 ? -0.755 -3.979 -22.289 1.00 93.38 1022 ILE A C 1
ATOM 7982 O O . ILE A 1 1022 ? -0.063 -4.686 -21.551 1.00 93.38 1022 ILE A O 1
ATOM 7986 N N . THR A 1 1023 ? -1.494 -2.984 -21.813 1.00 89.88 1023 THR A N 1
ATOM 7987 C CA . THR A 1 1023 ? -1.558 -2.651 -20.385 1.00 89.88 1023 THR A CA 1
ATOM 7988 C C . THR A 1 1023 ? -2.828 -3.210 -19.745 1.00 89.88 1023 THR A C 1
ATOM 7990 O O . THR A 1 1023 ? -3.814 -3.497 -20.425 1.00 89.88 1023 THR A O 1
ATOM 7993 N N . GLY A 1 1024 ? -2.804 -3.367 -18.419 1.00 81.25 1024 GLY A N 1
ATOM 7994 C CA . GLY A 1 1024 ? -3.964 -3.752 -17.613 1.00 81.25 1024 GLY A CA 1
ATOM 7995 C C . GLY A 1 1024 ? -3.917 -5.172 -17.039 1.00 81.25 1024 GLY A C 1
ATOM 7996 O O . GLY A 1 1024 ? -3.029 -5.974 -17.336 1.00 81.25 1024 GLY A O 1
ATOM 7997 N N . LYS A 1 1025 ? -4.867 -5.464 -16.143 1.00 74.44 1025 LYS A N 1
ATOM 7998 C CA . LYS A 1 1025 ? -4.955 -6.700 -15.344 1.00 74.44 1025 LYS A CA 1
ATOM 7999 C C . LYS A 1 1025 ? -6.322 -7.342 -15.513 1.00 74.44 1025 LYS A C 1
ATOM 8001 O O . LYS A 1 1025 ? -7.324 -6.645 -15.409 1.00 74.44 1025 LYS A O 1
ATOM 8006 N N . GLY A 1 1026 ? -6.350 -8.664 -15.645 1.00 79.56 1026 GLY A N 1
ATOM 8007 C CA . GLY A 1 1026 ? -7.589 -9.424 -15.556 1.00 79.56 1026 GLY A CA 1
ATOM 8008 C C . GLY A 1 1026 ? -7.433 -10.911 -15.854 1.00 79.56 1026 GLY A C 1
ATOM 8009 O O . GLY A 1 1026 ? -6.328 -11.378 -16.139 1.00 79.56 1026 GLY A O 1
ATOM 8010 N N . PRO A 1 1027 ? -8.538 -11.665 -15.739 1.00 77.88 1027 PRO A N 1
ATOM 8011 C CA . PRO A 1 1027 ? -8.520 -13.124 -15.680 1.00 77.88 1027 PRO A CA 1
ATOM 8012 C C . PRO A 1 1027 ? -8.090 -13.798 -16.987 1.00 77.88 1027 PRO A C 1
ATOM 8014 O O . PRO A 1 1027 ? -7.561 -14.904 -16.936 1.00 77.88 1027 PRO A O 1
ATOM 8017 N N . LEU A 1 1028 ? -8.292 -13.162 -18.147 1.00 86.12 1028 LEU A N 1
ATOM 8018 C CA . LEU A 1 1028 ? -7.942 -13.743 -19.451 1.00 86.12 1028 LEU A CA 1
ATOM 8019 C C . LEU A 1 1028 ? -6.543 -13.354 -19.949 1.00 86.12 1028 LEU A C 1
ATOM 8021 O O . LEU A 1 1028 ? -6.156 -13.770 -21.040 1.00 86.12 1028 LEU A O 1
ATOM 8025 N N . ARG A 1 1029 ? -5.766 -12.591 -19.168 1.00 90.19 1029 ARG A N 1
ATOM 8026 C CA . ARG A 1 1029 ? -4.436 -12.115 -19.577 1.00 90.19 1029 ARG A CA 1
ATOM 8027 C C . ARG A 1 1029 ? -3.521 -13.255 -19.993 1.00 90.19 1029 ARG A C 1
ATOM 8029 O O . ARG A 1 1029 ? -3.018 -13.271 -21.113 1.00 90.19 1029 ARG A O 1
ATOM 8036 N N . ASP A 1 1030 ? -3.315 -14.213 -19.098 1.00 88.44 1030 ASP A N 1
ATOM 8037 C CA . ASP A 1 1030 ? -2.342 -15.277 -19.336 1.00 88.44 1030 ASP A CA 1
ATOM 8038 C C . ASP A 1 1030 ? -2.806 -16.204 -20.466 1.00 88.44 1030 ASP A C 1
ATOM 8040 O O . ASP A 1 1030 ? -1.988 -16.640 -21.273 1.00 88.44 1030 ASP A O 1
ATOM 8044 N N . HIS A 1 1031 ? -4.121 -16.411 -20.601 1.00 89.88 1031 HIS A N 1
ATOM 8045 C CA . HIS A 1 1031 ? -4.716 -17.143 -21.720 1.00 89.88 1031 HIS A CA 1
ATOM 8046 C C . HIS A 1 1031 ? -4.353 -16.516 -23.077 1.00 89.88 1031 HIS A C 1
ATOM 8048 O O . HIS A 1 1031 ? -3.829 -17.200 -23.960 1.00 89.88 1031 HIS A O 1
ATOM 8054 N N . TYR A 1 1032 ? -4.587 -15.212 -23.251 1.00 91.69 1032 TYR A N 1
ATOM 8055 C CA . TYR A 1 1032 ? -4.298 -14.534 -24.516 1.00 91.69 1032 TYR A CA 1
ATOM 8056 C C . TYR A 1 1032 ? -2.797 -14.358 -24.761 1.00 91.69 1032 TYR A C 1
ATOM 8058 O O . TYR A 1 1032 ? -2.347 -14.560 -25.887 1.00 91.69 1032 TYR A O 1
ATOM 8066 N N . MET A 1 1033 ? -1.998 -14.069 -23.729 1.00 92.94 1033 MET A N 1
ATOM 8067 C CA . MET A 1 1033 ? -0.544 -13.940 -23.883 1.00 92.94 1033 MET A CA 1
ATOM 8068 C C . MET A 1 1033 ? 0.138 -15.275 -24.222 1.00 92.94 1033 MET A C 1
ATOM 8070 O O . MET A 1 1033 ? 1.102 -15.289 -24.988 1.00 92.94 1033 MET A O 1
ATOM 8074 N N . GLN A 1 1034 ? -0.379 -16.410 -23.737 1.00 91.44 1034 GLN A N 1
ATOM 8075 C CA . GLN A 1 1034 ? 0.065 -17.735 -24.193 1.00 91.44 1034 GLN A CA 1
ATOM 8076 C C . GLN A 1 1034 ? -0.249 -17.954 -25.677 1.00 91.44 1034 GLN A C 1
ATOM 8078 O O . GLN A 1 1034 ? 0.599 -18.457 -26.415 1.00 91.44 1034 GLN A O 1
ATOM 8083 N N . LYS A 1 1035 ? -1.436 -17.530 -26.129 1.00 91.56 1035 LYS A N 1
ATOM 8084 C CA . LYS A 1 1035 ? -1.855 -17.624 -27.534 1.00 91.56 1035 LYS A CA 1
ATOM 8085 C C . LYS A 1 1035 ? -1.002 -16.737 -28.449 1.00 91.56 1035 LYS A C 1
ATOM 8087 O O . LYS A 1 1035 ? -0.584 -17.198 -29.507 1.00 91.56 1035 LYS A O 1
ATOM 8092 N N . VAL A 1 1036 ? -0.669 -15.517 -28.015 1.00 92.44 1036 VAL A N 1
ATOM 8093 C CA . VAL A 1 1036 ? 0.311 -14.636 -28.684 1.00 92.44 1036 VAL A CA 1
ATOM 8094 C C . VAL A 1 1036 ? 1.656 -15.350 -28.817 1.00 92.44 1036 VAL A C 1
ATOM 8096 O O . VAL A 1 1036 ? 2.152 -15.519 -29.927 1.00 92.44 1036 VAL A O 1
ATOM 8099 N N . ALA A 1 1037 ? 2.207 -15.864 -27.712 1.00 90.06 1037 ALA A N 1
ATOM 8100 C CA . ALA A 1 1037 ? 3.505 -16.537 -27.724 1.00 90.06 1037 ALA A CA 1
ATOM 8101 C C . ALA A 1 1037 ? 3.515 -17.817 -28.579 1.00 90.06 1037 ALA A C 1
ATOM 8103 O O . ALA A 1 1037 ? 4.572 -18.217 -29.071 1.00 90.06 1037 ALA A O 1
ATOM 8104 N N . GLN A 1 1038 ? 2.373 -18.497 -28.716 1.00 90.62 1038 GLN A N 1
ATOM 8105 C CA . GLN A 1 1038 ? 2.214 -19.639 -29.612 1.00 90.62 1038 GLN A CA 1
ATOM 8106 C C . GLN A 1 1038 ? 2.243 -19.196 -31.077 1.00 90.62 1038 GLN A C 1
ATOM 8108 O O . GLN A 1 1038 ? 2.969 -19.802 -31.859 1.00 90.62 1038 GLN A O 1
ATOM 8113 N N . LEU A 1 1039 ? 1.498 -18.148 -31.440 1.00 89.38 1039 LEU A N 1
ATOM 8114 C CA . LEU A 1 1039 ? 1.443 -17.627 -32.809 1.00 89.38 1039 LEU A CA 1
ATOM 8115 C C . LEU A 1 1039 ? 2.789 -17.047 -33.253 1.00 89.38 1039 LEU A C 1
ATOM 8117 O O . LEU A 1 1039 ? 3.289 -17.433 -34.306 1.00 89.38 1039 LEU A O 1
ATOM 8121 N N . GLU A 1 1040 ? 3.427 -16.222 -32.417 1.00 90.50 1040 GLU A N 1
ATOM 8122 C CA . GLU A 1 1040 ? 4.743 -15.635 -32.711 1.00 90.50 1040 GLU A CA 1
ATOM 8123 C C . GLU A 1 1040 ? 5.806 -16.711 -32.997 1.00 90.50 1040 GLU A C 1
ATOM 8125 O O . GLU A 1 1040 ? 6.662 -16.528 -33.866 1.00 90.50 1040 GLU A O 1
ATOM 8130 N N . ARG A 1 1041 ? 5.735 -17.856 -32.296 1.00 87.31 1041 ARG A N 1
ATOM 8131 C CA . ARG A 1 1041 ? 6.645 -18.998 -32.485 1.00 87.31 1041 ARG A CA 1
ATOM 8132 C C . ARG A 1 1041 ? 6.267 -19.883 -33.671 1.00 87.31 1041 ARG A C 1
ATOM 8134 O O . ARG A 1 1041 ? 7.146 -20.233 -34.454 1.00 87.31 1041 ARG A O 1
ATOM 8141 N N . ALA A 1 1042 ? 4.998 -20.275 -33.783 1.00 85.56 1042 ALA A N 1
ATOM 8142 C CA . ALA A 1 1042 ? 4.532 -21.216 -34.801 1.00 85.56 1042 ALA A CA 1
ATOM 8143 C C . ALA A 1 1042 ? 4.610 -20.616 -36.211 1.00 85.56 1042 ALA A C 1
ATOM 8145 O O . ALA A 1 1042 ? 5.128 -21.258 -37.123 1.00 85.56 1042 ALA A O 1
ATOM 8146 N N . ASP A 1 1043 ? 4.179 -19.363 -36.360 1.00 83.94 1043 ASP A N 1
ATOM 8147 C CA . ASP A 1 1043 ? 4.119 -18.663 -37.646 1.00 83.94 1043 ASP A CA 1
ATOM 8148 C C . ASP A 1 1043 ? 5.395 -17.838 -37.926 1.00 83.94 1043 ASP A C 1
ATOM 8150 O O . ASP A 1 1043 ? 5.464 -17.126 -38.933 1.00 83.94 1043 ASP A O 1
ATOM 8154 N N . LYS A 1 1044 ? 6.403 -17.927 -37.038 1.00 88.00 1044 LYS A N 1
ATOM 8155 C CA . LYS A 1 1044 ? 7.689 -17.208 -37.096 1.00 88.00 1044 LYS A CA 1
ATOM 8156 C C . LYS A 1 1044 ? 7.490 -15.728 -37.434 1.00 88.00 1044 LYS A C 1
ATOM 8158 O O . LYS A 1 1044 ? 7.770 -15.282 -38.551 1.00 88.00 1044 LYS A O 1
ATOM 8163 N N . TRP A 1 1045 ? 6.927 -14.982 -36.488 1.00 92.25 1045 TRP A N 1
ATOM 8164 C CA . TRP A 1 1045 ? 6.658 -13.558 -36.690 1.00 92.25 1045 TRP A CA 1
ATOM 8165 C C . TRP A 1 1045 ? 7.962 -12.752 -36.659 1.00 92.25 1045 TRP A C 1
ATOM 8167 O O . TRP A 1 1045 ? 8.785 -12.904 -35.749 1.00 92.25 1045 TRP A O 1
ATOM 8177 N N . GLU A 1 1046 ? 8.132 -11.859 -37.624 1.00 92.56 1046 GLU A N 1
ATOM 8178 C CA . GLU A 1 1046 ? 9.312 -11.009 -37.817 1.00 92.56 1046 GLU A CA 1
ATOM 8179 C C . GLU A 1 1046 ? 8.967 -9.515 -37.777 1.00 92.56 1046 GLU A C 1
ATOM 8181 O O . GLU A 1 1046 ? 9.830 -8.706 -37.425 1.00 92.56 1046 GLU A O 1
ATOM 8186 N N . TRP A 1 1047 ? 7.717 -9.150 -38.083 1.00 95.00 1047 TRP A N 1
ATOM 8187 C CA . TRP A 1 1047 ? 7.266 -7.761 -38.205 1.00 95.00 1047 TRP A CA 1
ATOM 8188 C C . TRP A 1 1047 ? 6.451 -7.276 -37.009 1.00 95.00 1047 TRP A C 1
ATOM 8190 O O . TRP A 1 1047 ? 6.420 -6.074 -36.753 1.00 95.00 1047 TRP A O 1
ATOM 8200 N N . VAL A 1 1048 ? 5.847 -8.185 -36.246 1.00 95.81 1048 VAL A N 1
ATOM 8201 C CA . VAL A 1 1048 ? 4.986 -7.875 -35.103 1.00 95.81 1048 VAL A CA 1
ATOM 8202 C C . VAL A 1 1048 ? 5.531 -8.487 -33.814 1.00 95.81 1048 VAL A C 1
ATOM 8204 O O . VAL A 1 1048 ? 5.918 -9.659 -33.767 1.00 95.81 1048 VAL A O 1
ATOM 8207 N N . ARG A 1 1049 ? 5.515 -7.704 -32.730 1.00 94.75 1049 ARG A N 1
ATOM 8208 C CA . ARG A 1 1049 ? 5.677 -8.196 -31.352 1.00 94.75 1049 ARG A CA 1
ATOM 8209 C C . ARG A 1 1049 ? 4.557 -7.673 -30.472 1.00 94.75 1049 ARG A C 1
ATOM 8211 O O . ARG A 1 1049 ? 4.256 -6.484 -30.519 1.00 94.75 1049 ARG A O 1
ATOM 8218 N N . CYS A 1 1050 ? 3.982 -8.536 -29.641 1.00 93.75 1050 CYS A N 1
ATOM 8219 C CA . CYS A 1 1050 ? 2.943 -8.151 -28.690 1.00 93.75 1050 CYS A CA 1
ATOM 8220 C C . CYS A 1 1050 ? 3.324 -8.567 -27.272 1.00 93.75 1050 CYS A C 1
ATOM 8222 O O . CYS A 1 1050 ? 3.506 -9.749 -26.987 1.00 93.75 1050 CYS A O 1
ATOM 8224 N N . ILE A 1 1051 ? 3.389 -7.603 -26.353 1.00 91.12 1051 ILE A N 1
ATOM 8225 C CA . ILE A 1 1051 ? 3.685 -7.881 -24.947 1.00 91.12 1051 ILE A CA 1
ATOM 8226 C C . ILE A 1 1051 ? 2.747 -7.186 -23.987 1.00 91.12 1051 ILE A C 1
ATOM 8228 O O . ILE A 1 1051 ? 2.274 -6.082 -24.232 1.00 91.12 1051 ILE A O 1
ATOM 8232 N N . SER A 1 1052 ? 2.531 -7.837 -22.847 1.00 90.81 1052 SER A N 1
ATOM 8233 C CA . SER A 1 1052 ? 1.843 -7.229 -21.722 1.00 90.81 1052 SER A CA 1
ATOM 8234 C C . SER A 1 1052 ? 2.850 -6.683 -20.718 1.00 90.81 1052 SER A C 1
ATOM 8236 O O . SER A 1 1052 ? 3.724 -7.424 -20.267 1.00 90.81 1052 SER A O 1
ATOM 8238 N N . ILE A 1 1053 ? 2.694 -5.414 -20.342 1.00 86.62 1053 ILE A N 1
ATOM 8239 C CA . ILE A 1 1053 ? 3.562 -4.736 -19.377 1.00 86.62 1053 ILE A CA 1
ATOM 8240 C C . ILE A 1 1053 ? 2.755 -4.181 -18.203 1.00 86.62 1053 ILE A C 1
ATOM 8242 O O . ILE A 1 1053 ? 1.609 -3.750 -18.355 1.00 86.62 1053 ILE A O 1
ATOM 8246 N N . TRP A 1 1054 ? 3.360 -4.222 -17.018 1.00 80.94 1054 TRP A N 1
ATOM 8247 C CA . TRP A 1 1054 ? 2.867 -3.513 -15.844 1.00 80.94 1054 TRP A CA 1
ATOM 8248 C C . TRP A 1 1054 ? 3.624 -2.195 -15.710 1.00 80.94 1054 TRP A C 1
ATOM 8250 O O . TRP A 1 1054 ? 4.845 -2.187 -15.838 1.00 80.94 1054 TRP A O 1
ATOM 8260 N N . LEU A 1 1055 ? 2.898 -1.109 -15.463 1.00 78.56 1055 LEU A N 1
ATOM 8261 C CA . LEU A 1 1055 ? 3.449 0.235 -15.315 1.00 78.56 1055 LEU A CA 1
ATOM 8262 C C . LEU A 1 1055 ? 3.055 0.786 -13.952 1.00 78.56 1055 LEU A C 1
ATOM 8264 O O . LEU A 1 1055 ? 1.968 0.477 -13.449 1.00 78.56 1055 LEU A O 1
ATOM 8268 N N . GLU A 1 1056 ? 3.921 1.620 -13.390 1.00 77.12 1056 GLU A N 1
ATOM 8269 C CA . GLU A 1 1056 ? 3.527 2.494 -12.292 1.00 77.12 1056 GLU A CA 1
ATOM 8270 C C . GLU A 1 1056 ? 2.524 3.551 -12.803 1.00 77.12 1056 GLU A C 1
ATOM 8272 O O . GLU A 1 1056 ? 2.532 3.879 -13.999 1.00 77.12 1056 GLU A O 1
ATOM 8277 N N . PRO A 1 1057 ? 1.620 4.070 -11.948 1.00 73.50 1057 PRO A N 1
ATOM 8278 C CA . PRO A 1 1057 ? 0.588 5.026 -12.359 1.00 73.50 1057 PRO A CA 1
ATOM 8279 C C . PRO A 1 1057 ? 1.123 6.256 -13.106 1.00 73.50 1057 PRO A C 1
ATOM 8281 O O . PRO A 1 1057 ? 0.452 6.765 -14.002 1.00 73.50 1057 PRO A O 1
ATOM 8284 N N . GLU A 1 1058 ? 2.327 6.713 -12.765 1.00 77.75 1058 GLU A N 1
ATOM 8285 C CA . GLU A 1 1058 ? 2.986 7.882 -13.351 1.00 77.75 1058 GLU A CA 1
ATOM 8286 C C . GLU A 1 1058 ? 3.526 7.616 -14.765 1.00 77.75 1058 GLU A C 1
ATOM 8288 O O . GLU A 1 1058 ? 3.581 8.533 -15.583 1.00 77.75 1058 GLU A O 1
ATOM 8293 N N . ASP A 1 1059 ? 3.870 6.366 -15.085 1.00 88.06 1059 ASP A N 1
ATOM 8294 C CA . ASP A 1 1059 ? 4.430 5.982 -16.387 1.00 88.06 1059 ASP A CA 1
ATOM 8295 C C . ASP A 1 1059 ? 3.348 5.700 -17.438 1.00 88.06 1059 ASP A C 1
ATOM 8297 O O . ASP A 1 1059 ? 3.622 5.717 -18.639 1.00 88.06 1059 ASP A O 1
ATOM 8301 N N . TYR A 1 1060 ? 2.102 5.457 -17.017 1.00 90.56 1060 TYR A N 1
ATOM 8302 C CA . TYR A 1 1060 ? 0.995 5.176 -17.934 1.00 90.56 1060 TYR A CA 1
ATOM 8303 C C . TYR A 1 1060 ? 0.682 6.351 -18.885 1.00 90.56 1060 TYR A C 1
ATOM 8305 O O . TYR A 1 1060 ? 0.679 6.123 -20.100 1.00 90.56 1060 TYR A O 1
ATOM 8313 N N . PRO A 1 1061 ? 0.499 7.605 -18.414 1.00 91.38 1061 PRO A N 1
ATOM 8314 C CA . PRO A 1 1061 ? 0.333 8.755 -19.305 1.00 91.38 1061 PRO A CA 1
ATOM 8315 C C . PRO A 1 1061 ? 1.542 8.972 -20.221 1.00 91.38 1061 PRO A C 1
ATOM 8317 O O . PRO A 1 1061 ? 1.370 9.334 -21.384 1.00 91.38 1061 PRO A O 1
ATOM 8320 N N . VAL A 1 1062 ? 2.758 8.706 -19.725 1.00 93.69 1062 VAL A N 1
ATOM 8321 C CA . VAL A 1 1062 ? 3.985 8.844 -20.520 1.00 93.69 1062 VAL A CA 1
ATOM 8322 C C . VAL A 1 1062 ? 4.003 7.822 -21.654 1.00 93.69 1062 VAL A C 1
ATOM 8324 O O . VAL A 1 1062 ? 4.278 8.192 -22.793 1.00 93.69 1062 VAL A O 1
ATOM 8327 N N . LEU A 1 1063 ? 3.627 6.564 -21.395 1.00 95.31 1063 LEU A N 1
ATOM 8328 C CA . LEU A 1 1063 ? 3.531 5.548 -22.443 1.00 95.31 1063 LEU A CA 1
ATOM 8329 C C . LEU A 1 1063 ? 2.488 5.921 -23.505 1.00 95.31 1063 LEU A C 1
ATOM 8331 O O . LEU A 1 1063 ? 2.780 5.834 -24.698 1.00 95.31 1063 LEU A O 1
ATOM 8335 N N . LEU A 1 1064 ? 1.284 6.335 -23.091 1.00 95.19 1064 LEU A N 1
ATOM 8336 C CA . LEU A 1 1064 ? 0.245 6.768 -24.032 1.00 95.19 1064 LEU A CA 1
ATOM 8337 C C . LEU A 1 1064 ? 0.718 7.960 -24.872 1.00 95.19 1064 LEU A C 1
ATOM 8339 O O . LEU A 1 1064 ? 0.521 7.985 -26.085 1.00 95.19 1064 LEU A O 1
ATOM 8343 N N . GLY A 1 1065 ? 1.391 8.924 -24.241 1.00 93.69 1065 GLY A N 1
ATOM 8344 C CA . GLY A 1 1065 ? 1.969 10.083 -24.913 1.00 93.69 1065 GLY A CA 1
ATOM 8345 C C . GLY A 1 1065 ? 3.140 9.749 -25.841 1.00 93.69 1065 GLY A C 1
ATOM 8346 O O . GLY A 1 1065 ? 3.406 10.529 -26.753 1.00 93.69 1065 GLY A O 1
ATOM 8347 N N . SER A 1 1066 ? 3.813 8.614 -25.646 1.00 95.38 1066 SER A N 1
ATOM 8348 C CA . SER A 1 1066 ? 4.899 8.123 -26.506 1.00 95.38 1066 SER A CA 1
ATOM 8349 C C . SER A 1 1066 ? 4.415 7.263 -27.678 1.00 95.38 1066 SER A C 1
ATOM 8351 O O . SER A 1 1066 ? 5.154 7.088 -28.644 1.00 95.38 1066 SER A O 1
ATOM 8353 N N . ALA A 1 1067 ? 3.199 6.714 -27.609 1.00 96.56 1067 ALA A N 1
ATOM 8354 C CA . ALA A 1 1067 ? 2.653 5.814 -28.622 1.00 96.56 1067 ALA A CA 1
ATOM 8355 C C . ALA A 1 1067 ? 2.313 6.518 -29.945 1.00 96.56 1067 ALA A C 1
ATOM 8357 O O . ALA A 1 1067 ? 2.077 7.729 -29.995 1.00 96.56 1067 ALA A O 1
ATOM 8358 N N . ASP A 1 1068 ? 2.267 5.758 -31.037 1.00 96.38 1068 ASP A N 1
ATOM 8359 C CA . ASP A 1 1068 ? 1.879 6.269 -32.353 1.00 96.38 1068 ASP A CA 1
ATOM 8360 C C . ASP A 1 1068 ? 0.375 6.154 -32.589 1.00 96.38 1068 ASP A C 1
ATOM 8362 O O . ASP A 1 1068 ? -0.228 7.105 -33.094 1.00 96.38 1068 ASP A O 1
ATOM 8366 N N . LEU A 1 1069 ? -0.204 5.019 -32.182 1.00 97.12 1069 LEU A N 1
ATOM 8367 C CA . LEU A 1 1069 ? -1.613 4.672 -32.349 1.00 97.12 1069 LEU A CA 1
ATOM 8368 C C . LEU A 1 1069 ? -2.143 3.926 -31.113 1.00 97.12 1069 LEU A C 1
ATOM 8370 O O . LEU A 1 1069 ? -1.512 2.997 -30.606 1.00 97.12 1069 LEU A O 1
ATOM 8374 N N . GLY A 1 1070 ? -3.322 4.315 -30.640 1.00 97.06 1070 GLY A N 1
ATOM 8375 C CA . GLY A 1 1070 ? -4.076 3.586 -29.626 1.00 97.06 1070 GLY A CA 1
ATOM 8376 C C . GLY A 1 1070 ? -5.074 2.611 -30.251 1.00 97.06 1070 GLY A C 1
ATOM 8377 O O . GLY A 1 1070 ? -5.643 2.883 -31.309 1.00 97.06 1070 GLY A O 1
ATOM 8378 N N . VAL A 1 1071 ? -5.340 1.489 -29.582 1.00 96.38 1071 VAL A N 1
ATOM 8379 C CA . VAL A 1 1071 ? -6.456 0.595 -29.929 1.00 96.38 1071 VAL A CA 1
ATOM 8380 C C . VAL A 1 1071 ? -7.307 0.316 -28.698 1.00 96.38 1071 VAL A C 1
ATOM 8382 O O . VAL A 1 1071 ? -6.800 -0.142 -27.671 1.00 96.38 1071 VAL A O 1
ATOM 8385 N N . SER A 1 1072 ? -8.612 0.561 -28.805 1.00 93.88 1072 SER A N 1
ATOM 8386 C CA . SER A 1 1072 ? -9.579 0.306 -27.734 1.00 93.88 1072 SER A CA 1
ATOM 8387 C C . SER A 1 1072 ? -10.574 -0.775 -28.139 1.00 93.88 1072 SER A C 1
ATOM 8389 O O . SER A 1 1072 ? -11.354 -0.601 -29.071 1.00 93.88 1072 SER A O 1
ATOM 8391 N N . LEU A 1 1073 ? -10.572 -1.872 -27.381 1.00 90.00 1073 LEU A N 1
ATOM 8392 C CA . LEU A 1 1073 ? -11.526 -2.982 -27.502 1.00 90.00 1073 LEU A CA 1
ATOM 8393 C C . LEU A 1 1073 ? -12.708 -2.858 -26.531 1.00 90.00 1073 LEU A C 1
ATOM 8395 O O . LEU A 1 1073 ? -13.556 -3.744 -26.467 1.00 90.00 1073 LEU A O 1
ATOM 8399 N N . HIS A 1 1074 ? -12.720 -1.799 -25.721 1.00 85.00 1074 HIS A N 1
ATOM 8400 C CA . HIS A 1 1074 ? -13.721 -1.600 -24.685 1.00 85.00 1074 HIS A CA 1
ATOM 8401 C C . HIS A 1 1074 ? -15.096 -1.380 -25.325 1.00 85.00 1074 HIS A C 1
ATOM 8403 O O . HIS A 1 1074 ? -15.279 -0.427 -26.080 1.00 85.00 1074 HIS A O 1
ATOM 8409 N N . SER A 1 1075 ? -16.050 -2.246 -24.981 1.00 78.50 1075 SER A N 1
ATOM 8410 C CA . SER A 1 1075 ? -17.465 -2.083 -25.300 1.00 78.50 1075 SER A CA 1
ATOM 8411 C C . SER A 1 1075 ? -18.272 -1.738 -24.045 1.00 78.50 1075 SER A C 1
ATOM 8413 O O . SER A 1 1075 ? -17.986 -2.211 -22.945 1.00 78.50 1075 SER A O 1
ATOM 8415 N N . SER A 1 1076 ? -19.293 -0.896 -24.195 1.00 76.06 1076 SER A N 1
ATOM 8416 C CA . SER A 1 1076 ? -20.194 -0.543 -23.097 1.00 76.06 1076 SER A CA 1
ATOM 8417 C C . SER A 1 1076 ? -21.234 -1.643 -22.855 1.00 76.06 1076 SER A C 1
ATOM 8419 O O . SER A 1 1076 ? -21.964 -2.033 -23.765 1.00 76.06 1076 SER A O 1
ATOM 8421 N N . SER A 1 1077 ? -21.401 -2.067 -21.595 1.00 73.75 1077 SER A N 1
ATOM 8422 C CA . SER A 1 1077 ? -22.460 -3.022 -21.209 1.00 73.75 1077 SER A CA 1
ATOM 8423 C C . SER A 1 1077 ? -23.886 -2.524 -21.471 1.00 73.75 1077 SER A C 1
ATOM 8425 O O . SER A 1 1077 ? -24.816 -3.324 -21.579 1.00 73.75 1077 SER A O 1
ATOM 8427 N N . SER A 1 1078 ? -24.072 -1.204 -21.533 1.00 76.44 1078 SER A N 1
ATOM 8428 C CA . SER A 1 1078 ? -25.357 -0.563 -21.811 1.00 76.44 1078 SER A CA 1
ATOM 8429 C C . SER A 1 1078 ? -25.492 -0.091 -23.261 1.00 76.44 1078 SER A C 1
ATOM 8431 O O . SER A 1 1078 ? -26.609 0.212 -23.681 1.00 76.44 1078 SER A O 1
ATOM 8433 N N . GLY A 1 1079 ? -24.374 -0.023 -23.991 1.00 80.88 1079 GLY A N 1
ATOM 8434 C CA . GLY A 1 1079 ? -24.213 0.682 -25.263 1.00 80.88 1079 GLY A CA 1
ATOM 8435 C C . GLY A 1 1079 ? -24.142 2.209 -25.138 1.00 80.88 1079 GLY A C 1
ATOM 8436 O O . GLY A 1 1079 ? -24.038 2.878 -26.155 1.00 80.88 1079 GLY A O 1
ATOM 8437 N N . LEU A 1 1080 ? -24.230 2.770 -23.924 1.00 84.06 1080 LEU A N 1
ATOM 8438 C CA . LEU A 1 1080 ? -24.502 4.198 -23.704 1.00 84.06 1080 LEU A CA 1
ATOM 8439 C C . LEU A 1 1080 ? -23.421 4.933 -22.907 1.00 84.06 1080 LEU A C 1
ATOM 8441 O O . LEU A 1 1080 ? -23.554 6.137 -22.707 1.00 84.06 1080 LEU A O 1
ATOM 8445 N N . ASP A 1 1081 ? -22.379 4.257 -22.431 1.00 82.69 1081 ASP A N 1
ATOM 8446 C CA . ASP A 1 1081 ? -21.256 4.884 -21.722 1.00 82.69 1081 ASP A CA 1
ATOM 8447 C C . ASP A 1 1081 ? -19.981 4.908 -22.572 1.00 82.69 1081 ASP A C 1
ATOM 8449 O O . ASP A 1 1081 ? -19.735 3.999 -23.362 1.00 82.69 1081 ASP A O 1
ATOM 8453 N N . LEU A 1 1082 ? -19.190 5.978 -22.435 1.00 84.38 1082 LEU A N 1
ATOM 8454 C CA . LEU A 1 1082 ? -17.994 6.191 -23.250 1.00 84.38 1082 LEU A CA 1
ATOM 8455 C C . LEU A 1 1082 ? -16.812 5.349 -22.759 1.00 84.38 1082 LEU A C 1
ATOM 8457 O O . LEU A 1 1082 ? -16.636 5.147 -21.553 1.00 84.38 1082 LEU A O 1
ATOM 8461 N N . PRO A 1 1083 ? -15.929 4.910 -23.669 1.00 83.44 1083 PRO A N 1
ATOM 8462 C CA . PRO A 1 1083 ? -14.764 4.136 -23.288 1.00 83.44 1083 PRO A CA 1
ATOM 8463 C C . PRO A 1 1083 ? -13.713 5.058 -22.654 1.00 83.44 1083 PRO A C 1
ATOM 8465 O O . PRO A 1 1083 ? -12.937 5.711 -23.348 1.00 83.44 1083 PRO A O 1
ATOM 8468 N N . MET A 1 1084 ? -13.637 5.062 -21.319 1.00 81.44 1084 MET A N 1
ATOM 8469 C CA . MET A 1 1084 ? -12.707 5.909 -20.544 1.00 81.44 1084 MET A CA 1
ATOM 8470 C C . MET A 1 1084 ? -11.245 5.829 -21.007 1.00 81.44 1084 MET A C 1
ATOM 8472 O O . MET A 1 1084 ? -10.525 6.817 -20.993 1.00 81.44 1084 MET A O 1
ATOM 8476 N N . LYS A 1 1085 ? -10.808 4.666 -21.492 1.00 86.06 1085 LYS A N 1
ATOM 8477 C CA . LYS A 1 1085 ? -9.449 4.463 -22.013 1.00 86.06 1085 LYS A CA 1
ATOM 8478 C C . LYS A 1 1085 ? -9.149 5.332 -23.238 1.00 86.06 1085 LYS A C 1
ATOM 8480 O O . LYS A 1 1085 ? -8.026 5.788 -23.398 1.00 86.06 1085 LYS A O 1
ATOM 8485 N N . VAL A 1 1086 ? -10.148 5.577 -24.088 1.00 90.88 1086 VAL A N 1
ATOM 8486 C CA . VAL A 1 1086 ? -10.013 6.463 -25.255 1.00 90.88 1086 VAL A CA 1
ATOM 8487 C C . VAL A 1 1086 ? -9.885 7.917 -24.805 1.00 90.88 1086 VAL A C 1
ATOM 8489 O O . VAL A 1 1086 ? -9.121 8.670 -25.398 1.00 90.88 1086 VAL A O 1
ATOM 8492 N N . VAL A 1 1087 ? -10.563 8.297 -23.717 1.00 89.75 1087 VAL A N 1
ATOM 8493 C CA . VAL A 1 1087 ? -10.447 9.634 -23.115 1.00 89.75 1087 VAL A CA 1
ATOM 8494 C C . VAL A 1 1087 ? -9.004 9.907 -22.670 1.00 89.75 1087 VAL A C 1
ATOM 8496 O O . VAL A 1 1087 ? -8.456 10.957 -23.010 1.00 89.75 1087 VAL A O 1
ATOM 8499 N N . ASP A 1 1088 ? -8.366 8.947 -21.994 1.00 90.38 1088 ASP A N 1
ATOM 8500 C CA . ASP A 1 1088 ? -6.953 9.033 -21.588 1.00 90.38 1088 ASP A CA 1
ATOM 8501 C C . ASP A 1 1088 ? -6.019 9.174 -22.804 1.00 90.38 1088 ASP A C 1
ATOM 8503 O O . ASP A 1 1088 ? -5.152 10.051 -22.842 1.00 90.38 1088 ASP A O 1
ATOM 8507 N N . MET A 1 1089 ? -6.225 8.337 -23.831 1.00 93.12 1089 MET A N 1
ATOM 8508 C CA . MET A 1 1089 ? -5.443 8.359 -25.074 1.00 93.12 1089 MET A CA 1
ATOM 8509 C C . MET A 1 1089 ? -5.565 9.712 -25.789 1.00 93.12 1089 MET A C 1
ATOM 8511 O O . MET A 1 1089 ? -4.557 10.319 -26.154 1.00 93.12 1089 MET A O 1
ATOM 8515 N N . PHE A 1 1090 ? -6.778 10.246 -25.917 1.00 92.06 1090 PHE A N 1
ATOM 8516 C CA . PHE A 1 1090 ? -7.006 11.562 -26.512 1.00 92.06 1090 PHE A CA 1
ATOM 8517 C C . PHE A 1 1090 ? -6.398 12.701 -25.686 1.00 92.06 1090 PHE A C 1
ATOM 8519 O O . PHE A 1 1090 ? -5.888 13.661 -26.266 1.00 92.06 1090 PHE A O 1
ATOM 8526 N N . GLY A 1 1091 ? -6.366 12.590 -24.352 1.00 88.81 1091 GLY A N 1
ATOM 8527 C CA . GLY A 1 1091 ? -5.611 13.510 -23.491 1.00 88.81 1091 GLY A CA 1
ATOM 8528 C C . GLY A 1 1091 ? -4.130 13.564 -23.861 1.00 88.81 1091 GLY A C 1
ATOM 8529 O O . GLY A 1 1091 ? -3.551 14.639 -24.003 1.00 88.81 1091 GLY A O 1
ATOM 8530 N N . CYS A 1 1092 ? -3.546 12.407 -24.158 1.00 91.75 1092 CYS A N 1
ATOM 8531 C CA . CYS A 1 1092 ? -2.175 12.276 -24.646 1.00 91.75 1092 CYS A CA 1
ATOM 8532 C C . CYS A 1 1092 ? -1.973 12.647 -26.129 1.00 91.75 1092 CYS A C 1
ATOM 8534 O O . CYS A 1 1092 ? -0.878 12.460 -26.666 1.00 91.75 1092 CYS A O 1
ATOM 8536 N N . SER A 1 1093 ? -3.005 13.179 -26.796 1.00 91.69 1093 SER A N 1
ATOM 8537 C CA . SER A 1 1093 ? -3.020 13.422 -28.245 1.00 91.69 1093 SER A CA 1
ATOM 8538 C C . SER A 1 1093 ? -2.677 12.163 -29.055 1.00 91.69 1093 SER A C 1
ATOM 8540 O O . SER A 1 1093 ? -1.988 12.243 -30.070 1.00 91.69 1093 SER A O 1
ATOM 8542 N N . LEU A 1 1094 ? -3.111 10.991 -28.582 1.00 94.25 1094 LEU A N 1
ATOM 8543 C CA . LEU A 1 1094 ? -2.933 9.706 -29.249 1.00 94.25 1094 LEU A CA 1
ATOM 8544 C C . LEU A 1 1094 ? -4.194 9.384 -30.070 1.00 94.25 1094 LEU A C 1
ATOM 8546 O O . LEU A 1 1094 ? -5.246 9.178 -29.465 1.00 94.25 1094 LEU A O 1
ATOM 8550 N N . PRO A 1 1095 ? -4.124 9.319 -31.415 1.00 94.69 1095 PRO A N 1
ATOM 8551 C CA . PRO A 1 1095 ? -5.236 8.848 -32.238 1.00 94.69 1095 PRO A CA 1
ATOM 8552 C C . PRO A 1 1095 ? -5.587 7.403 -31.890 1.00 94.69 1095 PRO A C 1
ATOM 8554 O O . PRO A 1 1095 ? -4.706 6.629 -31.509 1.00 94.69 1095 PRO A O 1
ATOM 8557 N N . VAL A 1 1096 ? -6.856 7.023 -32.043 1.00 95.50 1096 VAL A N 1
ATOM 8558 C CA . VAL A 1 1096 ? -7.337 5.698 -31.625 1.00 95.50 1096 VAL A CA 1
ATOM 8559 C C . VAL A 1 1096 ? -8.157 5.023 -32.720 1.00 95.50 1096 VAL A C 1
ATOM 8561 O O . VAL A 1 1096 ? -9.001 5.664 -33.340 1.00 95.50 1096 VAL A O 1
ATOM 8564 N N . CYS A 1 1097 ? -7.947 3.719 -32.912 1.00 96.81 1097 CYS A N 1
ATOM 8565 C CA . CYS A 1 1097 ? -8.937 2.831 -33.527 1.00 96.81 1097 CYS A CA 1
ATOM 8566 C C . CYS A 1 1097 ? -9.792 2.203 -32.414 1.00 96.81 1097 CYS A C 1
ATOM 8568 O O . CYS A 1 1097 ? -9.255 1.529 -31.527 1.00 96.81 1097 CYS A O 1
ATOM 8570 N N . ALA A 1 1098 ? -11.103 2.436 -32.415 1.00 95.00 1098 ALA A N 1
ATOM 8571 C CA . ALA A 1 1098 ? -12.010 2.008 -31.350 1.00 95.00 1098 ALA A CA 1
ATOM 8572 C C . ALA A 1 1098 ? -13.139 1.114 -31.879 1.00 95.00 1098 ALA A C 1
ATOM 8574 O O . ALA A 1 1098 ? -13.676 1.352 -32.958 1.00 95.00 1098 ALA A O 1
ATOM 8575 N N . LEU A 1 1099 ? -13.491 0.085 -31.106 1.00 92.50 1099 LEU A N 1
ATOM 8576 C CA . LEU A 1 1099 ? -14.596 -0.818 -31.426 1.00 92.50 1099 LEU A CA 1
ATOM 8577 C C . LEU A 1 1099 ? -15.927 -0.047 -31.440 1.00 92.50 1099 LEU A C 1
ATOM 8579 O O . LEU A 1 1099 ? -16.258 0.586 -30.441 1.00 92.50 1099 LEU A O 1
ATOM 8583 N N . ASP A 1 1100 ? -16.674 -0.113 -32.543 1.00 91.44 1100 ASP A N 1
ATOM 8584 C CA . ASP A 1 1100 ? -17.907 0.647 -32.783 1.00 91.44 1100 ASP A CA 1
ATOM 8585 C C . ASP A 1 1100 ? -19.096 0.153 -31.945 1.00 91.44 1100 ASP A C 1
ATOM 8587 O O . ASP A 1 1100 ? -19.377 -1.047 -31.868 1.00 91.44 1100 ASP A O 1
ATOM 8591 N N . PHE A 1 1101 ? -19.825 1.097 -31.347 1.00 86.44 1101 PHE A N 1
ATOM 8592 C CA . PHE A 1 1101 ? -21.081 0.879 -30.627 1.00 86.44 1101 PHE A CA 1
ATOM 8593 C C . PHE A 1 1101 ? -21.887 2.186 -30.525 1.00 86.44 1101 PHE A C 1
ATOM 8595 O O . PHE A 1 1101 ? -21.393 3.258 -30.853 1.00 86.44 1101 PHE A O 1
ATOM 8602 N N . GLU A 1 1102 ? -23.138 2.093 -30.058 1.00 79.38 1102 GLU A N 1
ATOM 8603 C CA . GLU A 1 1102 ? -24.198 3.109 -30.233 1.00 79.38 1102 GLU A CA 1
ATOM 8604 C C . GLU A 1 1102 ? -23.823 4.566 -29.890 1.00 79.38 1102 GLU A C 1
ATOM 8606 O O . GLU A 1 1102 ? -24.318 5.456 -30.571 1.00 79.38 1102 GLU A O 1
ATOM 8611 N N . CYS A 1 1103 ? -22.984 4.828 -28.880 1.00 85.25 1103 CYS A N 1
ATOM 8612 C CA . CYS A 1 1103 ? -22.587 6.192 -28.489 1.00 85.25 1103 CYS A CA 1
ATOM 8613 C C . CYS A 1 1103 ? -21.105 6.526 -28.725 1.00 85.25 1103 CYS A C 1
ATOM 8615 O O . CYS A 1 1103 ? -20.629 7.567 -28.263 1.00 85.25 1103 CYS A O 1
ATOM 8617 N N . LEU A 1 1104 ? -20.350 5.653 -29.406 1.00 88.50 1104 LEU A N 1
ATOM 8618 C CA . LEU A 1 1104 ? -18.923 5.877 -29.648 1.00 88.50 1104 LEU A CA 1
ATOM 8619 C C . LEU A 1 1104 ? -18.684 7.177 -30.426 1.00 88.50 1104 LEU A C 1
ATOM 8621 O O . LEU A 1 1104 ? -17.707 7.877 -30.155 1.00 88.50 1104 LEU A O 1
ATOM 8625 N N . ASP A 1 1105 ? -19.580 7.511 -31.354 1.00 89.69 1105 ASP A N 1
ATOM 8626 C CA . ASP A 1 1105 ? -19.487 8.675 -32.231 1.00 89.69 1105 ASP A CA 1
ATOM 8627 C C . ASP A 1 1105 ? -19.520 10.012 -31.476 1.00 89.69 1105 ASP A C 1
ATOM 8629 O O . ASP A 1 1105 ? -19.095 11.031 -32.017 1.00 89.69 1105 ASP A O 1
ATOM 8633 N N . GLU A 1 1106 ? -19.969 10.049 -30.220 1.00 88.56 1106 GLU A N 1
ATOM 8634 C CA . GLU A 1 1106 ? -19.863 11.231 -29.353 1.00 88.56 1106 GLU A CA 1
ATOM 8635 C C . GLU A 1 1106 ? -18.416 11.528 -28.930 1.00 88.56 1106 GLU A C 1
ATOM 8637 O O . GLU A 1 1106 ? -18.069 12.682 -28.671 1.00 88.56 1106 GLU A O 1
ATOM 8642 N N . LEU A 1 1107 ? -17.567 10.497 -28.875 1.00 88.31 1107 LEU A N 1
ATOM 8643 C CA . LEU A 1 1107 ? -16.156 10.601 -28.510 1.00 88.31 1107 LEU A CA 1
ATOM 8644 C C . LEU A 1 1107 ? -15.248 10.498 -29.741 1.00 88.31 1107 LEU A C 1
ATOM 8646 O O . LEU A 1 1107 ? -14.453 11.402 -30.000 1.00 88.31 1107 LEU A O 1
ATOM 8650 N N . VAL A 1 1108 ? -15.369 9.410 -30.502 1.00 90.88 1108 VAL A N 1
ATOM 8651 C CA . VAL A 1 1108 ? -14.558 9.131 -31.692 1.00 90.88 1108 VAL A CA 1
ATOM 8652 C C . VAL A 1 1108 ? -15.343 9.530 -32.935 1.00 90.88 1108 VAL A C 1
ATOM 8654 O O . VAL A 1 1108 ? -16.272 8.848 -33.355 1.00 90.88 1108 VAL A O 1
ATOM 8657 N N . LYS A 1 1109 ? -14.948 10.643 -33.548 1.00 89.94 1109 LYS A N 1
ATOM 8658 C CA . LYS A 1 1109 ? -15.461 11.095 -34.840 1.00 89.94 1109 LYS A CA 1
ATOM 8659 C C . LYS A 1 1109 ? -14.627 10.435 -35.933 1.00 89.94 1109 LYS A C 1
ATOM 8661 O O . LYS A 1 1109 ? -13.471 10.816 -36.139 1.00 89.94 1109 LYS A O 1
ATOM 8666 N N . ASP A 1 1110 ? -15.217 9.437 -36.591 1.00 91.69 1110 ASP A N 1
ATOM 8667 C CA . ASP A 1 1110 ? -14.557 8.634 -37.623 1.00 91.69 1110 ASP A CA 1
ATOM 8668 C C . ASP A 1 1110 ? -13.912 9.522 -38.701 1.00 91.69 1110 ASP A C 1
ATOM 8670 O O . ASP A 1 1110 ? -14.546 10.415 -39.267 1.00 91.69 1110 ASP A O 1
ATOM 8674 N N . GLY A 1 1111 ? -12.612 9.323 -38.921 1.00 89.88 1111 GLY A N 1
ATOM 8675 C CA . GLY A 1 1111 ? -11.804 10.079 -39.879 1.00 89.88 1111 GLY A CA 1
ATOM 8676 C C . GLY A 1 1111 ? -11.375 11.478 -39.421 1.00 89.88 1111 GLY A C 1
ATOM 8677 O O . GLY A 1 1111 ? -10.664 12.150 -40.165 1.00 89.88 1111 GLY A O 1
ATOM 8678 N N . VAL A 1 1112 ? -11.768 11.921 -38.221 1.00 89.06 1112 VAL A N 1
ATOM 8679 C CA . VAL A 1 1112 ? -11.422 13.247 -37.677 1.00 89.06 1112 VAL A CA 1
ATOM 8680 C C . VAL A 1 1112 ? -10.396 13.140 -36.552 1.00 89.06 1112 VAL A C 1
ATOM 8682 O O . VAL A 1 1112 ? -9.322 13.718 -36.660 1.00 89.06 1112 VAL A O 1
ATOM 8685 N N . ASN A 1 1113 ? -10.707 12.415 -35.475 1.00 87.69 1113 ASN A N 1
ATOM 8686 C CA . ASN A 1 1113 ? -9.823 12.261 -34.305 1.00 87.69 1113 ASN A CA 1
ATOM 8687 C C . ASN A 1 1113 ? -9.436 10.796 -34.019 1.00 87.69 1113 ASN A C 1
ATOM 8689 O O . ASN A 1 1113 ? -8.540 10.522 -33.220 1.00 87.69 1113 ASN A O 1
ATOM 8693 N N . GLY A 1 1114 ? -10.086 9.855 -34.698 1.00 93.88 1114 GLY A N 1
ATOM 8694 C CA . GLY A 1 1114 ? -9.843 8.423 -34.620 1.00 93.88 1114 GLY A CA 1
ATOM 8695 C C . GLY A 1 1114 ? -10.645 7.687 -35.690 1.00 93.88 1114 GLY A C 1
ATOM 8696 O O . GLY A 1 1114 ? -11.238 8.316 -36.568 1.00 93.88 1114 GLY A O 1
ATOM 8697 N N . LEU A 1 1115 ? -10.647 6.359 -35.620 1.00 96.31 1115 LEU A N 1
ATOM 8698 C CA . LEU A 1 1115 ? -11.381 5.487 -36.538 1.00 96.31 1115 LEU A CA 1
ATOM 8699 C C . LEU A 1 1115 ? -12.230 4.487 -35.751 1.00 96.31 1115 LEU A C 1
ATOM 8701 O O . LEU A 1 1115 ? -11.786 3.968 -34.724 1.00 96.31 1115 LEU A O 1
ATOM 8705 N N . ALA A 1 1116 ? -13.441 4.217 -36.228 1.00 95.94 1116 ALA A N 1
ATOM 8706 C CA . ALA A 1 1116 ? -14.323 3.205 -35.656 1.00 95.94 1116 ALA A CA 1
ATOM 8707 C C . ALA A 1 1116 ? -14.233 1.899 -36.463 1.00 95.94 1116 ALA A C 1
ATOM 8709 O O . ALA A 1 1116 ? -14.181 1.931 -37.692 1.00 95.94 1116 ALA A O 1
ATOM 8710 N N . PHE A 1 1117 ? -14.224 0.741 -35.799 1.00 95.69 1117 PHE A N 1
ATOM 8711 C CA . PHE A 1 1117 ? -14.209 -0.568 -36.470 1.00 95.69 1117 PHE A CA 1
ATOM 8712 C C . PHE A 1 1117 ? -15.191 -1.547 -35.829 1.00 95.69 1117 PHE A C 1
ATOM 8714 O O . PHE A 1 1117 ? -15.450 -1.491 -34.631 1.00 95.69 1117 PHE A O 1
ATOM 8721 N N . LYS A 1 1118 ? -15.703 -2.499 -36.609 1.00 94.31 1118 LYS A N 1
ATOM 8722 C CA . LYS A 1 1118 ? -16.579 -3.590 -36.143 1.00 94.31 1118 LYS A CA 1
ATOM 8723 C C . LYS A 1 1118 ? -15.916 -4.951 -36.219 1.00 94.31 1118 LYS A C 1
ATOM 8725 O O . LYS A 1 1118 ? -16.292 -5.863 -35.487 1.00 94.31 1118 LYS A O 1
ATOM 8730 N N . THR A 1 1119 ? -14.957 -5.108 -37.126 1.00 95.69 1119 THR A N 1
ATOM 8731 C CA . THR A 1 1119 ? -14.334 -6.398 -37.426 1.00 95.69 1119 THR A CA 1
ATOM 8732 C C . THR A 1 1119 ? -12.815 -6.318 -37.355 1.00 95.69 1119 THR A C 1
ATOM 8734 O O . THR A 1 1119 ? -12.219 -5.244 -37.461 1.00 95.69 1119 THR A O 1
ATOM 8737 N N . ALA A 1 1120 ? -12.170 -7.476 -37.199 1.00 95.44 1120 ALA A N 1
ATOM 8738 C CA . ALA A 1 1120 ? -10.715 -7.563 -37.248 1.00 95.44 1120 ALA A CA 1
ATOM 8739 C C . ALA A 1 1120 ? -10.153 -7.149 -38.622 1.00 95.44 1120 ALA A C 1
ATOM 8741 O O . ALA A 1 1120 ? -9.050 -6.611 -38.682 1.00 95.44 1120 ALA A O 1
ATOM 8742 N N . ASP A 1 1121 ? -10.891 -7.378 -39.716 1.00 96.44 1121 ASP A N 1
ATOM 8743 C CA . ASP A 1 1121 ? -10.495 -6.952 -41.067 1.00 96.44 1121 ASP A CA 1
ATOM 8744 C C . ASP A 1 1121 ? -10.477 -5.431 -41.203 1.00 96.44 1121 ASP A C 1
ATOM 8746 O O . ASP A 1 1121 ? -9.460 -4.873 -41.610 1.00 96.44 1121 ASP A O 1
ATOM 8750 N N . GLU A 1 1122 ? -11.544 -4.760 -40.764 1.00 97.38 1122 GLU A N 1
ATOM 8751 C CA . GLU A 1 1122 ? -11.605 -3.296 -40.747 1.00 97.38 1122 GLU A CA 1
ATOM 8752 C C . GLU A 1 1122 ? -10.478 -2.703 -39.897 1.00 97.38 1122 GLU A C 1
ATOM 8754 O O . GLU A 1 1122 ? -9.758 -1.821 -40.362 1.00 97.38 1122 GLU A O 1
ATOM 8759 N N . LEU A 1 1123 ? -10.255 -3.233 -38.687 1.00 97.38 1123 LEU A N 1
ATOM 8760 C CA . LEU A 1 1123 ? -9.151 -2.788 -37.832 1.00 97.38 1123 LEU A CA 1
ATOM 8761 C C . LEU A 1 1123 ? -7.789 -2.997 -38.513 1.00 97.38 1123 LEU A C 1
ATOM 8763 O O . LEU A 1 1123 ? -6.913 -2.140 -38.425 1.00 97.38 1123 LEU A O 1
ATOM 8767 N N . THR A 1 1124 ? -7.604 -4.118 -39.216 1.00 97.62 1124 THR A N 1
ATOM 8768 C CA . THR A 1 1124 ? -6.366 -4.394 -39.960 1.00 97.62 1124 THR A CA 1
ATOM 8769 C C . THR A 1 1124 ? -6.161 -3.379 -41.078 1.00 97.62 1124 THR A C 1
ATOM 8771 O O . THR A 1 1124 ? -5.060 -2.845 -41.209 1.00 97.62 1124 THR A O 1
ATOM 8774 N N . ASP A 1 1125 ? -7.191 -3.096 -41.876 1.00 97.12 1125 ASP A N 1
ATOM 8775 C CA . ASP A 1 1125 ? -7.137 -2.116 -42.965 1.00 97.12 1125 ASP A CA 1
ATOM 8776 C C . ASP A 1 1125 ? -6.812 -0.718 -42.443 1.00 97.12 1125 ASP A C 1
ATOM 8778 O O . ASP A 1 1125 ? -5.940 -0.042 -42.989 1.00 97.12 1125 ASP A O 1
ATOM 8782 N N . GLN A 1 1126 ? -7.447 -0.319 -41.343 1.00 97.38 1126 GLN A N 1
ATOM 8783 C CA . GLN A 1 1126 ? -7.224 0.969 -40.696 1.00 97.38 1126 GLN A CA 1
ATOM 8784 C C . GLN A 1 1126 ? -5.798 1.100 -40.150 1.00 97.38 1126 GLN A C 1
ATOM 8786 O O . GLN A 1 1126 ? -5.110 2.062 -40.486 1.00 97.38 1126 GLN A O 1
ATOM 8791 N N . VAL A 1 1127 ? -5.316 0.122 -39.375 1.00 97.19 1127 VAL A N 1
ATOM 8792 C CA . VAL A 1 1127 ? -3.946 0.124 -38.823 1.00 97.19 1127 VAL A CA 1
ATOM 8793 C C . VAL A 1 1127 ? -2.907 0.102 -39.948 1.00 97.19 1127 VAL A C 1
ATOM 8795 O O . VAL A 1 1127 ? -1.941 0.858 -39.906 1.00 97.19 1127 VAL A O 1
ATOM 8798 N N . THR A 1 1128 ? -3.128 -0.710 -40.988 1.00 96.31 1128 THR A N 1
ATOM 8799 C CA . THR A 1 1128 ? -2.261 -0.775 -42.180 1.00 96.31 1128 THR A CA 1
ATOM 8800 C C . THR A 1 1128 ? -2.184 0.583 -42.874 1.00 96.31 1128 THR A C 1
ATOM 8802 O O . THR A 1 1128 ? -1.097 1.066 -43.176 1.00 96.31 1128 THR A O 1
ATOM 8805 N N . LYS A 1 1129 ? -3.339 1.213 -43.109 1.00 94.94 1129 LYS A N 1
ATOM 8806 C CA . LYS A 1 1129 ? -3.439 2.506 -43.785 1.00 94.94 1129 LYS A CA 1
ATOM 8807 C C . LYS A 1 1129 ? -2.774 3.620 -42.975 1.00 94.94 1129 LYS A C 1
ATOM 8809 O O . LYS A 1 1129 ? -2.030 4.408 -43.543 1.00 94.94 1129 LYS A O 1
ATOM 8814 N N . LEU A 1 1130 ? -3.009 3.671 -41.663 1.00 95.69 1130 LEU A N 1
ATOM 8815 C CA . LEU A 1 1130 ? -2.443 4.699 -40.784 1.00 95.69 1130 LEU A CA 1
ATOM 8816 C C . LEU A 1 1130 ? -0.924 4.583 -40.602 1.00 95.69 1130 LEU A C 1
ATOM 8818 O O . LEU A 1 1130 ? -0.286 5.576 -40.269 1.00 95.69 1130 LEU A O 1
ATOM 8822 N N . LEU A 1 1131 ? -0.354 3.390 -40.789 1.00 95.69 1131 LEU A N 1
ATOM 8823 C CA . LEU A 1 1131 ? 1.082 3.136 -40.637 1.00 95.69 1131 LEU A CA 1
ATOM 8824 C C . LEU A 1 1131 ? 1.835 3.046 -41.973 1.00 95.69 1131 LEU A C 1
ATOM 8826 O O . LEU A 1 1131 ? 3.044 2.823 -41.962 1.00 95.69 1131 LEU A O 1
ATOM 8830 N N . SER A 1 1132 ? 1.165 3.222 -43.116 1.00 93.56 1132 SER A N 1
ATOM 8831 C CA . SER A 1 1132 ? 1.775 3.017 -44.439 1.00 93.56 1132 SER A CA 1
ATOM 8832 C C . SER A 1 1132 ? 2.868 4.031 -44.792 1.00 93.56 1132 SER A C 1
ATOM 8834 O O . SER A 1 1132 ? 3.722 3.735 -45.618 1.00 93.56 1132 SER A O 1
ATOM 8836 N N . ASP A 1 1133 ? 2.826 5.230 -44.206 1.00 91.06 1133 ASP A N 1
ATOM 8837 C CA . ASP A 1 1133 ? 3.801 6.312 -44.408 1.00 91.06 1133 ASP A CA 1
ATOM 8838 C C . ASP A 1 1133 ? 4.705 6.535 -43.183 1.00 91.06 1133 ASP A C 1
ATOM 8840 O O . ASP A 1 1133 ? 5.346 7.573 -43.043 1.00 91.06 1133 ASP A O 1
ATOM 8844 N N . PHE A 1 1134 ? 4.754 5.574 -42.259 1.00 93.44 1134 PHE A N 1
ATOM 8845 C CA . PHE A 1 1134 ? 5.663 5.628 -41.119 1.00 93.44 1134 PHE A CA 1
ATOM 8846 C C . PHE A 1 1134 ? 7.133 5.573 -41.596 1.00 93.44 1134 PHE A C 1
ATOM 8848 O O . PHE A 1 1134 ? 7.449 4.714 -42.425 1.00 93.44 1134 PHE A O 1
ATOM 8855 N N . PRO A 1 1135 ? 8.052 6.412 -41.066 1.00 89.25 1135 PRO A N 1
ATOM 8856 C CA . PRO A 1 1135 ? 7.956 7.212 -39.836 1.00 89.25 1135 PRO A CA 1
ATOM 8857 C C . PRO A 1 1135 ? 7.448 8.658 -39.991 1.00 89.25 1135 PRO A C 1
ATOM 8859 O O . PRO A 1 1135 ? 7.394 9.357 -38.980 1.00 89.25 1135 PRO A O 1
ATOM 8862 N N . ASP A 1 1136 ? 7.063 9.109 -41.189 1.00 84.31 1136 ASP A N 1
ATOM 8863 C CA . ASP A 1 1136 ? 6.623 10.497 -41.431 1.00 84.31 1136 ASP A CA 1
ATOM 8864 C C . ASP A 1 1136 ? 5.245 10.795 -40.810 1.00 84.31 1136 ASP A C 1
ATOM 8866 O O . ASP A 1 1136 ? 4.957 11.916 -40.405 1.00 84.31 1136 ASP A O 1
ATOM 8870 N N . THR A 1 1137 ? 4.407 9.767 -40.641 1.00 83.94 1137 THR A N 1
ATOM 8871 C CA . THR A 1 1137 ? 3.149 9.801 -39.869 1.00 83.94 1137 THR A CA 1
ATOM 8872 C C . THR A 1 1137 ? 2.116 10.851 -40.306 1.00 83.94 1137 THR A C 1
ATOM 8874 O O . THR A 1 1137 ? 1.280 11.242 -39.492 1.00 83.94 1137 THR A O 1
ATOM 8877 N N . ASN A 1 1138 ? 2.077 11.265 -41.578 1.00 88.56 1138 ASN A N 1
ATOM 8878 C CA . ASN A 1 1138 ? 1.183 12.334 -42.050 1.00 88.56 1138 ASN A CA 1
ATOM 8879 C C . ASN A 1 1138 ? -0.293 12.025 -41.765 1.00 88.56 1138 ASN A C 1
ATOM 8881 O O . ASN A 1 1138 ? -1.051 12.897 -41.341 1.00 88.56 1138 ASN A O 1
ATOM 8885 N N . GLN A 1 1139 ? -0.711 10.771 -41.966 1.00 88.62 1139 GLN A N 1
ATOM 8886 C CA . GLN A 1 1139 ? -2.094 10.358 -41.698 1.00 88.62 1139 GLN A CA 1
ATOM 8887 C C . GLN A 1 1139 ? -2.440 10.400 -40.206 1.00 88.62 1139 GLN A C 1
ATOM 8889 O O . GLN A 1 1139 ? -3.527 10.843 -39.833 1.00 88.62 1139 GLN A O 1
ATOM 8894 N N . LEU A 1 1140 ? -1.514 9.973 -39.345 1.00 92.88 1140 LEU A N 1
ATOM 8895 C CA . LEU A 1 1140 ? -1.682 10.062 -37.895 1.00 92.88 1140 LEU A CA 1
ATOM 8896 C C . LEU A 1 1140 ? -1.665 11.521 -37.430 1.00 92.88 1140 LEU A C 1
ATOM 8898 O O . LEU A 1 1140 ? -2.447 11.879 -36.554 1.00 92.88 1140 LEU A O 1
ATOM 8902 N N . ASP A 1 1141 ? -0.831 12.371 -38.027 1.00 90.06 1141 ASP A N 1
ATOM 8903 C CA . ASP A 1 1141 ? -0.729 13.788 -37.682 1.00 90.06 1141 ASP A CA 1
ATOM 8904 C C . ASP A 1 1141 ? -1.997 14.570 -38.026 1.00 90.06 1141 ASP A C 1
ATOM 8906 O O . ASP A 1 1141 ? -2.408 15.420 -37.235 1.00 90.06 1141 ASP A O 1
ATOM 8910 N N . ILE A 1 1142 ? -2.685 14.235 -39.125 1.00 90.06 1142 ILE A N 1
ATOM 8911 C CA . ILE A 1 1142 ? -4.017 14.788 -39.433 1.00 90.06 1142 ILE A CA 1
ATOM 8912 C C . ILE A 1 1142 ? -4.994 14.506 -38.281 1.00 90.06 1142 ILE A C 1
ATOM 8914 O O . ILE A 1 1142 ? -5.668 15.423 -37.807 1.00 90.06 1142 ILE A O 1
ATOM 8918 N N . LEU A 1 1143 ? -5.026 13.266 -37.776 1.00 91.06 1143 LEU A N 1
ATOM 8919 C CA . LEU A 1 1143 ? -5.885 12.897 -36.645 1.00 91.06 1143 LEU A CA 1
ATOM 8920 C C . LEU A 1 1143 ? -5.432 13.566 -35.333 1.00 91.06 1143 LEU A C 1
ATOM 8922 O O . LEU A 1 1143 ? -6.261 14.018 -34.541 1.00 91.06 1143 LEU A O 1
ATOM 8926 N N . ARG A 1 1144 ? -4.117 13.687 -35.100 1.00 90.00 1144 ARG A N 1
ATOM 8927 C CA . ARG A 1 1144 ? -3.554 14.365 -33.915 1.00 90.00 1144 ARG A CA 1
ATOM 8928 C C . ARG A 1 1144 ? -3.906 15.848 -33.881 1.00 90.00 1144 ARG A C 1
ATOM 8930 O O . ARG A 1 1144 ? -4.210 16.366 -32.808 1.00 90.00 1144 ARG A O 1
ATOM 8937 N N . GLN A 1 1145 ? -3.898 16.535 -35.023 1.00 86.38 1145 GLN A N 1
ATOM 8938 C CA . GLN A 1 1145 ? -4.237 17.960 -35.099 1.00 86.38 1145 GLN A CA 1
ATOM 8939 C C . GLN A 1 1145 ? -5.665 18.242 -34.617 1.00 86.38 1145 GLN A C 1
ATOM 8941 O O . GLN A 1 1145 ? -5.900 19.266 -33.969 1.00 86.38 1145 GLN A O 1
ATOM 8946 N N . ALA A 1 1146 ? -6.609 17.325 -34.857 1.00 81.81 1146 ALA A N 1
ATOM 8947 C CA . ALA A 1 1146 ? -7.970 17.442 -34.336 1.00 81.81 1146 ALA A CA 1
ATOM 8948 C C . ALA A 1 1146 ? -8.029 17.380 -32.796 1.00 81.81 1146 ALA A C 1
ATOM 8950 O O . ALA A 1 1146 ? -8.893 18.014 -32.196 1.00 81.81 1146 ALA A O 1
ATOM 8951 N N . LEU A 1 1147 ? -7.084 16.682 -32.153 1.00 82.56 1147 LEU A N 1
ATOM 8952 C CA . LEU A 1 1147 ? -6.973 16.569 -30.691 1.00 82.56 1147 LEU A CA 1
ATOM 8953 C C . LEU A 1 1147 ? -6.222 17.749 -30.039 1.00 82.56 1147 LEU A C 1
ATOM 8955 O O . LEU A 1 1147 ? -6.350 17.967 -28.835 1.00 82.56 1147 LEU A O 1
ATOM 8959 N N . GLN A 1 1148 ? -5.435 18.511 -30.810 1.00 71.94 1148 GLN A N 1
ATOM 8960 C CA . GLN A 1 1148 ? -4.551 19.576 -30.306 1.00 71.94 1148 GLN A CA 1
ATOM 8961 C C . GLN A 1 1148 ? -5.162 20.986 -30.305 1.00 71.94 1148 GLN A C 1
ATOM 8963 O O . GLN A 1 1148 ? -4.591 21.882 -29.680 1.00 71.94 1148 GLN A O 1
ATOM 8968 N N . LYS A 1 1149 ? -6.302 21.219 -30.974 1.00 56.06 1149 LYS A N 1
ATOM 8969 C CA . LYS A 1 1149 ? -6.977 22.533 -31.010 1.00 56.06 1149 LYS A CA 1
ATOM 8970 C C . LYS A 1 1149 ? -7.539 22.922 -29.630 1.00 56.06 1149 LYS A C 1
ATOM 8972 O O . LYS A 1 1149 ? -8.731 22.814 -29.376 1.00 56.06 1149 LYS A O 1
ATOM 8977 N N . ARG A 1 1150 ? -6.672 23.410 -28.736 1.00 56.03 1150 ARG A N 1
ATOM 8978 C CA . ARG A 1 1150 ? -7.039 24.084 -27.482 1.00 56.03 1150 ARG A CA 1
ATOM 8979 C C . ARG A 1 1150 ? -7.287 25.564 -27.757 1.00 56.03 1150 ARG A C 1
ATOM 8981 O O . ARG A 1 1150 ? -6.345 26.356 -27.774 1.00 56.03 1150 ARG A O 1
ATOM 8988 N N . THR A 1 1151 ? -8.541 25.963 -27.916 1.00 43.34 1151 THR A N 1
ATOM 8989 C CA . THR A 1 1151 ? -8.930 27.375 -27.796 1.00 43.34 1151 THR A CA 1
ATOM 8990 C C . THR A 1 1151 ? -9.524 27.604 -26.414 1.00 43.34 1151 THR A C 1
ATOM 8992 O O . THR A 1 1151 ? -10.449 26.908 -26.010 1.00 43.34 1151 THR A O 1
ATOM 8995 N N . ARG A 1 1152 ? -8.969 28.566 -25.659 1.00 44.72 1152 ARG A N 1
ATOM 8996 C CA . ARG A 1 1152 ? -9.555 29.031 -24.391 1.00 44.72 1152 ARG A CA 1
ATOM 8997 C C . ARG A 1 1152 ? -11.021 29.378 -24.644 1.00 44.72 1152 ARG A C 1
ATOM 8999 O O . ARG A 1 1152 ? -11.290 30.265 -25.451 1.00 44.72 1152 ARG A O 1
ATOM 9006 N N . ILE A 1 1153 ? -11.935 28.701 -23.954 1.00 48.03 1153 ILE A N 1
ATOM 9007 C CA . ILE A 1 1153 ? -13.371 28.970 -24.045 1.00 48.03 1153 ILE A CA 1
ATOM 9008 C C . ILE A 1 1153 ? -13.604 30.422 -23.603 1.00 48.03 1153 ILE A C 1
ATOM 9010 O O . ILE A 1 1153 ? -13.413 30.767 -22.434 1.00 48.03 1153 ILE A O 1
ATOM 9014 N N . SER A 1 1154 ? -13.974 31.296 -24.538 1.00 38.41 1154 SER A N 1
ATOM 9015 C CA . SER A 1 1154 ? -14.448 32.643 -24.220 1.00 38.41 1154 SER A CA 1
ATOM 9016 C C . SER A 1 1154 ? -15.821 32.576 -23.543 1.00 38.41 1154 SER A C 1
ATOM 9018 O O . SER A 1 1154 ? -16.613 31.680 -23.799 1.00 38.41 1154 SER A O 1
ATOM 9020 N N . THR A 1 1155 ? -16.053 33.525 -22.638 1.00 41.53 1155 THR A N 1
ATOM 9021 C CA . THR A 1 1155 ? -17.168 33.700 -21.684 1.00 41.53 1155 THR A CA 1
ATOM 9022 C C . THR A 1 1155 ? -18.502 32.937 -21.893 1.00 41.53 1155 THR A C 1
ATOM 9024 O O . THR A 1 1155 ? -19.026 32.897 -23.002 1.00 41.53 1155 THR A O 1
ATOM 9027 N N . PRO A 1 1156 ? -19.172 32.479 -20.805 1.00 44.97 1156 PRO A N 1
ATOM 9028 C CA . PRO A 1 1156 ? -20.264 31.484 -20.844 1.00 44.97 1156 PRO A CA 1
ATOM 9029 C C . PRO A 1 1156 ? -21.608 31.930 -21.447 1.00 44.97 1156 PRO A C 1
ATOM 9031 O O . PRO A 1 1156 ? -22.544 31.136 -21.490 1.00 44.97 1156 PRO A O 1
ATOM 9034 N N . SER A 1 1157 ? -21.772 33.195 -21.838 1.00 39.28 1157 SER A N 1
ATOM 9035 C CA . SER A 1 1157 ? -23.092 33.757 -22.159 1.00 39.28 1157 SER A CA 1
ATOM 9036 C C . SER A 1 1157 ? -23.598 33.461 -23.577 1.00 39.28 1157 SER A C 1
ATOM 9038 O O . SER A 1 1157 ? -24.727 33.834 -23.886 1.00 39.28 1157 SER A O 1
ATOM 9040 N N . SER A 1 1158 ? -22.817 32.790 -24.430 1.00 42.41 1158 SER A N 1
ATOM 9041 C CA . SER A 1 1158 ? -23.240 32.426 -25.793 1.00 42.41 1158 SER A CA 1
ATOM 9042 C C . SER A 1 1158 ? -22.419 31.265 -26.374 1.00 42.41 1158 SER A C 1
ATOM 9044 O O . SER A 1 1158 ? -21.726 31.442 -27.372 1.00 42.41 1158 SER A O 1
ATOM 9046 N N . LEU A 1 1159 ? -22.456 30.092 -25.737 1.00 44.66 1159 LEU A N 1
ATOM 9047 C CA . LEU A 1 1159 ? -21.824 28.883 -26.285 1.00 44.66 1159 LEU A CA 1
ATOM 9048 C C . LEU A 1 1159 ? -22.679 28.316 -27.430 1.00 44.66 1159 LEU A C 1
ATOM 9050 O O . LEU A 1 1159 ? -23.859 28.015 -27.231 1.00 44.66 1159 LEU A O 1
ATOM 9054 N N . SER A 1 1160 ? -22.082 28.184 -28.613 1.00 49.69 1160 SER A N 1
ATOM 9055 C CA . SER A 1 1160 ? -22.686 27.550 -29.793 1.00 49.69 1160 SER A CA 1
ATOM 9056 C C . SER A 1 1160 ? -22.686 26.013 -29.673 1.00 49.69 1160 SER A C 1
ATOM 9058 O O . SER A 1 1160 ? -22.011 25.457 -28.804 1.00 49.69 1160 SER A O 1
ATOM 9060 N N . GLU A 1 1161 ? -23.432 25.292 -30.524 1.00 48.38 1161 GLU A N 1
ATOM 9061 C CA . GLU A 1 1161 ? -23.306 23.819 -30.612 1.00 48.38 1161 GLU A CA 1
ATOM 9062 C C . GLU A 1 1161 ? -21.879 23.390 -31.004 1.00 48.38 1161 GLU A C 1
ATOM 9064 O O . GLU A 1 1161 ? -21.395 22.372 -30.505 1.00 48.38 1161 GLU A O 1
ATOM 9069 N N . ASP A 1 1162 ? -21.166 24.212 -31.782 1.00 48.38 1162 ASP A N 1
ATOM 9070 C CA . ASP A 1 1162 ? -19.775 23.970 -32.179 1.00 48.38 1162 ASP A CA 1
ATOM 9071 C C . ASP A 1 1162 ? -18.800 24.013 -30.988 1.00 48.38 1162 ASP A C 1
ATOM 9073 O O . ASP A 1 1162 ? -17.844 23.235 -30.949 1.00 48.38 1162 ASP A O 1
ATOM 9077 N N . ASP A 1 1163 ? -19.053 24.834 -29.960 1.00 49.97 1163 ASP A N 1
ATOM 9078 C CA . ASP A 1 1163 ? -18.191 24.915 -28.766 1.00 49.97 1163 ASP A CA 1
ATOM 9079 C C . ASP A 1 1163 ? -18.286 23.663 -27.878 1.00 49.97 1163 ASP A C 1
ATOM 9081 O O . ASP A 1 1163 ? -17.334 23.326 -27.173 1.00 49.97 1163 ASP A O 1
ATOM 9085 N N . ARG A 1 1164 ? -19.408 22.925 -27.931 1.00 52.97 1164 ARG A N 1
ATOM 9086 C CA . ARG A 1 1164 ? -19.575 21.648 -27.202 1.00 52.97 1164 ARG A CA 1
ATOM 9087 C C . ARG A 1 1164 ? -18.752 20.510 -27.805 1.00 52.97 1164 ARG A C 1
ATOM 9089 O O . ARG A 1 1164 ? -18.448 19.542 -27.110 1.00 52.97 1164 ARG A O 1
ATOM 9096 N N . SER A 1 1165 ? -18.394 20.633 -29.082 1.00 52.06 1165 SER A N 1
ATOM 9097 C CA . SER A 1 1165 ? -17.621 19.633 -29.821 1.00 52.06 1165 SER A CA 1
ATOM 9098 C C . SER A 1 1165 ? -16.104 19.740 -29.604 1.00 52.06 1165 SER A C 1
ATOM 9100 O O . SER A 1 1165 ? -15.368 18.823 -29.967 1.00 52.06 1165 SER A O 1
ATOM 9102 N N . GLN A 1 1166 ? -15.619 20.831 -28.996 1.00 63.41 1166 GLN A N 1
ATOM 9103 C CA . GLN A 1 1166 ? -14.187 21.071 -28.812 1.00 63.41 1166 GLN A CA 1
ATOM 9104 C C . GLN A 1 1166 ? -13.609 20.231 -27.660 1.00 63.41 1166 GLN A C 1
ATOM 9106 O O . GLN A 1 1166 ? -14.161 20.157 -26.559 1.00 63.41 1166 GLN A O 1
ATOM 9111 N N . TRP A 1 1167 ? -12.474 19.583 -27.927 1.00 69.56 1167 TRP A N 1
ATOM 9112 C CA . TRP A 1 1167 ? -11.765 18.737 -26.967 1.00 69.56 1167 TRP A CA 1
ATOM 9113 C C . TRP A 1 1167 ? -10.977 19.581 -25.950 1.00 69.56 1167 TRP A C 1
ATOM 9115 O O . TRP A 1 1167 ? -10.185 20.444 -26.329 1.00 69.56 1167 TRP A O 1
ATOM 9125 N N . ASN A 1 1168 ? -11.174 19.329 -24.654 1.00 75.44 1168 ASN A N 1
ATOM 9126 C CA . ASN A 1 1168 ? -10.553 20.052 -23.536 1.00 75.44 1168 ASN A CA 1
ATOM 9127 C C . ASN A 1 1168 ? -10.275 19.114 -22.344 1.00 75.44 1168 ASN A C 1
ATOM 9129 O O . ASN A 1 1168 ? -10.543 17.913 -22.417 1.00 75.44 1168 ASN A O 1
ATOM 9133 N N . ASP A 1 1169 ? -9.699 19.643 -21.261 1.00 83.81 1169 ASP A N 1
ATOM 9134 C CA . ASP A 1 1169 ? -9.517 18.877 -20.025 1.00 83.81 1169 ASP A CA 1
ATOM 9135 C C . ASP A 1 1169 ? -10.770 18.894 -19.134 1.00 83.81 1169 ASP A C 1
ATOM 9137 O O . ASP A 1 1169 ? -11.730 19.639 -19.359 1.00 83.81 1169 ASP A O 1
ATOM 9141 N N . TRP A 1 1170 ? -10.772 18.029 -18.116 1.00 88.94 1170 TRP A N 1
ATOM 9142 C CA . TRP A 1 1170 ? -11.875 17.927 -17.161 1.00 88.94 1170 TRP A CA 1
ATOM 9143 C C . TRP A 1 1170 ? -12.239 19.259 -16.507 1.00 88.94 1170 TRP A C 1
ATOM 9145 O O . TRP A 1 1170 ? -13.423 19.576 -16.386 1.00 88.94 1170 TRP A O 1
ATOM 9155 N N . THR A 1 1171 ? -11.246 20.029 -16.068 1.00 86.31 1171 THR A N 1
ATOM 9156 C CA . THR A 1 1171 ? -11.470 21.242 -15.279 1.00 86.31 1171 THR A CA 1
ATOM 9157 C C . THR A 1 1171 ? -12.165 22.308 -16.115 1.00 86.31 1171 THR A C 1
ATOM 9159 O O . THR A 1 1171 ? -13.148 22.901 -15.661 1.00 86.31 1171 THR A O 1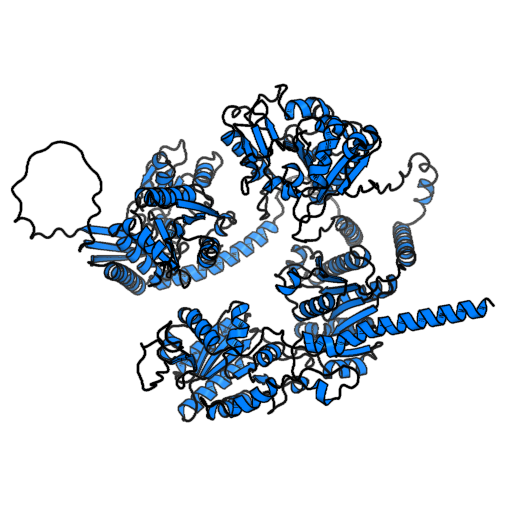
ATOM 9162 N N . ASP A 1 1172 ? -11.714 22.508 -17.352 1.00 84.69 1172 ASP A N 1
ATOM 9163 C CA . ASP A 1 1172 ? -12.331 23.445 -18.289 1.00 84.69 1172 ASP A CA 1
ATOM 9164 C C . ASP A 1 1172 ? -13.762 23.021 -18.642 1.00 84.69 1172 ASP A C 1
ATOM 9166 O O . ASP A 1 1172 ? -14.690 23.831 -18.557 1.00 84.69 1172 ASP A O 1
ATOM 9170 N N . ASN A 1 1173 ? -13.968 21.736 -18.949 1.00 88.25 1173 ASN A N 1
ATOM 9171 C CA . ASN A 1 1173 ? -15.288 21.179 -19.250 1.00 88.25 1173 ASN A CA 1
ATOM 9172 C C . ASN A 1 1173 ? -16.264 21.360 -18.077 1.00 88.25 1173 ASN A C 1
ATOM 9174 O O . ASN A 1 1173 ? -17.383 21.857 -18.227 1.00 88.25 1173 ASN A O 1
ATOM 9178 N N . TRP A 1 1174 ? -15.826 21.010 -16.869 1.00 92.00 1174 TRP A N 1
ATOM 9179 C CA . TRP A 1 1174 ? -16.640 21.114 -15.665 1.00 92.00 1174 TRP A CA 1
ATOM 9180 C C . TRP A 1 1174 ? -17.014 22.570 -15.357 1.00 92.00 1174 TRP A C 1
ATOM 9182 O O . TRP A 1 1174 ? -18.172 22.875 -15.046 1.00 92.00 1174 TRP A O 1
ATOM 9192 N N . ASN A 1 1175 ? -16.053 23.488 -15.493 1.00 88.69 1175 ASN A N 1
ATOM 9193 C CA . ASN A 1 1175 ? -16.261 24.919 -15.278 1.00 88.69 1175 ASN A CA 1
ATOM 9194 C C . ASN A 1 1175 ? -17.154 25.568 -16.343 1.00 88.69 1175 ASN A C 1
ATOM 9196 O O . ASN A 1 1175 ? -17.831 26.552 -16.035 1.00 88.69 1175 ASN A O 1
ATOM 9200 N N . ALA A 1 1176 ? -17.177 25.037 -17.565 1.00 83.88 1176 ALA A N 1
ATOM 9201 C CA . ALA A 1 1176 ? -18.054 25.513 -18.628 1.00 83.88 1176 ALA A CA 1
ATOM 9202 C C . ALA A 1 1176 ? -19.511 25.068 -18.418 1.00 83.88 1176 ALA A C 1
ATOM 9204 O O . ALA A 1 1176 ? -20.425 25.870 -18.604 1.00 83.88 1176 ALA A O 1
ATOM 9205 N N . PHE A 1 1177 ? -19.736 23.819 -17.993 1.00 87.19 1177 PHE A N 1
ATOM 9206 C CA . PHE A 1 1177 ? -21.079 23.226 -17.979 1.00 87.19 1177 PHE A CA 1
ATOM 9207 C C . PHE A 1 1177 ? -21.720 23.135 -16.588 1.00 87.19 1177 PHE A C 1
ATOM 9209 O O . PHE A 1 1177 ? -22.884 23.499 -16.424 1.00 87.19 1177 PHE A O 1
ATOM 9216 N N . VAL A 1 1178 ? -20.994 22.675 -15.565 1.00 91.12 1178 VAL A N 1
ATOM 9217 C CA . VAL A 1 1178 ? -21.571 22.407 -14.232 1.00 91.12 1178 VAL A CA 1
ATOM 9218 C C . VAL A 1 1178 ? -21.554 23.655 -13.357 1.00 91.12 1178 VAL A C 1
ATOM 9220 O O . VAL A 1 1178 ? -22.554 23.989 -12.714 1.00 91.12 1178 VAL A O 1
ATOM 9223 N N . ARG A 1 1179 ? -20.429 24.377 -13.346 1.00 88.94 1179 ARG A N 1
ATOM 9224 C CA . ARG A 1 1179 ? -20.238 25.568 -12.506 1.00 88.94 1179 ARG A CA 1
ATOM 9225 C C . ARG A 1 1179 ? -21.337 26.627 -12.696 1.00 88.94 1179 ARG A C 1
ATOM 9227 O O . ARG A 1 1179 ? -21.848 27.094 -11.675 1.00 88.94 1179 ARG A O 1
ATOM 9234 N N . PRO A 1 1180 ? -21.761 27.009 -13.921 1.00 86.81 1180 PRO A N 1
ATOM 9235 C CA . PRO A 1 1180 ? -22.801 28.024 -14.084 1.00 86.81 1180 PRO A CA 1
ATOM 9236 C C . PRO A 1 1180 ? -24.147 27.579 -13.511 1.00 86.81 1180 PRO A C 1
ATOM 9238 O O . PRO A 1 1180 ? -24.829 28.387 -12.890 1.00 86.81 1180 PRO A O 1
ATOM 9241 N N . VAL A 1 1181 ? -24.503 26.297 -13.645 1.00 87.44 1181 VAL A N 1
ATOM 9242 C CA . VAL A 1 1181 ? -25.764 25.746 -13.123 1.00 87.44 1181 VAL A CA 1
ATOM 9243 C C . VAL A 1 1181 ? -25.807 25.825 -11.596 1.00 87.44 1181 VAL A C 1
ATOM 9245 O O . VAL A 1 1181 ? -26.807 26.267 -11.029 1.00 87.44 1181 VAL A O 1
ATOM 9248 N N . LEU A 1 1182 ? -24.707 25.464 -10.927 1.00 88.31 1182 LEU A N 1
ATOM 9249 C CA . LEU A 1 1182 ? -24.622 25.508 -9.464 1.00 88.31 1182 LEU A CA 1
ATOM 9250 C C . LEU A 1 1182 ? -24.527 26.941 -8.914 1.00 88.31 1182 LEU A C 1
ATOM 9252 O O . LEU A 1 1182 ? -25.055 27.223 -7.840 1.00 88.31 1182 LEU A O 1
ATOM 9256 N N . LEU A 1 1183 ? -23.872 27.861 -9.633 1.00 79.94 1183 LEU A N 1
ATOM 9257 C CA . LEU A 1 1183 ? -23.700 29.249 -9.185 1.00 79.94 1183 LEU A CA 1
ATOM 9258 C C . LEU A 1 1183 ? -24.884 30.171 -9.537 1.00 79.94 1183 LEU A C 1
ATOM 9260 O O . LEU A 1 1183 ? -25.170 31.091 -8.772 1.00 79.94 1183 LEU A O 1
ATOM 9264 N N . HIS A 1 1184 ? -25.592 29.946 -10.649 1.00 69.00 1184 HIS A N 1
ATOM 9265 C CA . HIS A 1 1184 ? -26.753 30.754 -11.064 1.00 69.00 1184 HIS A CA 1
ATOM 9266 C C . HIS A 1 1184 ? -27.990 30.516 -10.176 1.00 69.00 1184 HIS A C 1
ATOM 9268 O O . HIS A 1 1184 ? -28.795 31.418 -9.944 1.00 69.00 1184 HIS A O 1
ATOM 9274 N N . ASP A 1 1185 ? -28.120 29.325 -9.595 1.00 62.28 1185 ASP A N 1
ATOM 9275 C CA . ASP A 1 1185 ? -29.140 29.032 -8.583 1.00 62.28 1185 ASP A CA 1
ATOM 9276 C C . ASP A 1 1185 ? -29.000 29.938 -7.332 1.00 62.28 1185 ASP A C 1
ATOM 9278 O O . ASP A 1 1185 ? -29.995 30.407 -6.764 1.00 62.28 1185 ASP A O 1
ATOM 9282 N N . LEU A 1 1186 ? -27.768 30.319 -6.967 1.00 54.03 1186 LEU A N 1
ATOM 9283 C CA . LEU A 1 1186 ? -27.493 31.209 -5.831 1.00 54.03 1186 LEU A CA 1
ATOM 9284 C C . LEU A 1 1186 ? -27.935 32.662 -6.087 1.00 54.03 1186 LEU A C 1
ATOM 9286 O O . LEU A 1 1186 ? -28.381 33.341 -5.155 1.00 54.03 1186 LEU A O 1
ATOM 9290 N N . THR A 1 1187 ? -27.843 33.150 -7.331 1.00 50.38 1187 THR A N 1
ATOM 9291 C CA . THR A 1 1187 ? -28.218 34.530 -7.695 1.00 50.38 1187 THR A CA 1
ATOM 9292 C C . THR A 1 1187 ? -29.731 34.697 -7.858 1.00 50.38 1187 THR A C 1
ATOM 9294 O O . THR A 1 1187 ? -30.280 35.720 -7.436 1.00 50.38 1187 THR A O 1
ATOM 9297 N N . HIS A 1 1188 ? -30.437 33.684 -8.372 1.00 48.69 1188 HIS A N 1
ATOM 9298 C CA . HIS A 1 1188 ? -31.902 33.699 -8.485 1.00 48.69 1188 HIS A CA 1
ATOM 9299 C C . HIS A 1 1188 ? -32.596 33.615 -7.113 1.00 48.69 1188 HIS A C 1
ATOM 9301 O O . HIS A 1 1188 ? -33.556 34.345 -6.854 1.00 48.69 1188 HIS A O 1
ATOM 9307 N N . THR A 1 1189 ? -32.059 32.803 -6.193 1.00 49.91 1189 THR A N 1
ATOM 9308 C CA . THR A 1 1189 ? -32.586 32.669 -4.822 1.00 49.91 1189 THR A CA 1
ATOM 9309 C C . THR A 1 1189 ? -32.400 33.957 -4.005 1.00 49.91 1189 THR A C 1
ATOM 9311 O O . THR A 1 1189 ? -33.252 34.307 -3.190 1.00 49.91 1189 THR A O 1
ATOM 9314 N N . ALA A 1 1190 ? -31.317 34.710 -4.242 1.00 45.69 1190 ALA A N 1
ATOM 9315 C CA . ALA A 1 1190 ? -31.096 36.018 -3.617 1.00 45.69 1190 ALA A CA 1
ATOM 9316 C C . ALA A 1 1190 ? -32.079 37.092 -4.124 1.00 45.69 1190 ALA A C 1
ATOM 9318 O O . ALA A 1 1190 ? -32.640 37.830 -3.315 1.00 45.69 1190 ALA A O 1
ATOM 9319 N N . ARG A 1 1191 ? -32.351 37.144 -5.439 1.00 41.16 1191 ARG A N 1
ATOM 9320 C CA . ARG A 1 1191 ? -33.345 38.069 -6.023 1.00 41.16 1191 ARG A CA 1
ATOM 9321 C C . ARG A 1 1191 ? -34.776 37.755 -5.590 1.00 41.16 1191 ARG A C 1
ATOM 9323 O O . ARG A 1 1191 ? -35.519 38.674 -5.267 1.00 41.16 1191 ARG A O 1
ATOM 9330 N N . HIS A 1 1192 ? -35.157 36.479 -5.526 1.00 42.59 1192 HIS A N 1
ATOM 9331 C CA . HIS A 1 1192 ? -36.501 36.096 -5.087 1.00 42.59 1192 HIS A CA 1
ATOM 9332 C C . HIS A 1 1192 ? -36.730 36.405 -3.597 1.00 42.59 1192 HIS A C 1
ATOM 9334 O O . HIS A 1 1192 ? -37.808 36.869 -3.237 1.00 42.59 1192 HIS A O 1
ATOM 9340 N N . ALA A 1 1193 ? -35.711 36.223 -2.745 1.00 47.00 1193 ALA A N 1
ATOM 9341 C CA . ALA A 1 1193 ? -35.765 36.607 -1.332 1.00 47.00 1193 ALA A CA 1
ATOM 9342 C C . ALA A 1 1193 ? -35.911 38.131 -1.145 1.00 47.00 1193 ALA A C 1
ATOM 9344 O O . ALA A 1 1193 ? -36.725 38.575 -0.333 1.00 47.00 1193 ALA A O 1
ATOM 9345 N N . LEU A 1 1194 ? -35.179 38.928 -1.936 1.00 46.97 1194 LEU A N 1
ATOM 9346 C CA . LEU A 1 1194 ? -35.291 40.393 -1.963 1.00 46.97 1194 LEU A CA 1
ATOM 9347 C C . LEU A 1 1194 ? -36.677 40.863 -2.436 1.00 46.97 1194 LEU A C 1
ATOM 9349 O O . LEU A 1 1194 ? -37.254 41.753 -1.814 1.00 46.97 1194 LEU A O 1
ATOM 9353 N N . ASN A 1 1195 ? -37.253 40.222 -3.456 1.00 43.69 1195 ASN A N 1
ATOM 9354 C CA . ASN A 1 1195 ? -38.601 40.544 -3.935 1.00 43.69 1195 ASN A CA 1
ATOM 9355 C C . ASN A 1 1195 ? -39.686 40.173 -2.907 1.00 43.69 1195 ASN A C 1
ATOM 9357 O O . ASN A 1 1195 ? -40.575 40.976 -2.650 1.00 43.69 1195 ASN A O 1
ATOM 9361 N N . THR A 1 1196 ? -39.571 39.033 -2.214 1.00 46.62 1196 THR A N 1
ATOM 9362 C CA . THR A 1 1196 ? -40.513 38.673 -1.131 1.00 46.62 1196 THR A CA 1
ATOM 9363 C C . THR A 1 1196 ? -40.398 39.565 0.113 1.00 46.62 1196 THR A C 1
ATOM 9365 O O . THR A 1 1196 ? -41.380 39.759 0.829 1.00 46.62 1196 THR A O 1
ATOM 9368 N N . LEU A 1 1197 ? -39.216 40.136 0.383 1.00 47.06 1197 LEU A N 1
ATOM 9369 C CA . LEU A 1 1197 ? -39.024 41.146 1.434 1.00 47.06 1197 LEU A CA 1
ATOM 9370 C C . LEU A 1 1197 ? -39.605 42.508 1.021 1.00 47.06 1197 LEU A C 1
ATOM 9372 O O . LEU A 1 1197 ? -40.192 43.200 1.850 1.00 47.06 1197 LEU A O 1
ATOM 9376 N N . SER A 1 1198 ? -39.503 42.860 -0.264 1.00 45.31 1198 SER A N 1
ATOM 9377 C CA . SER A 1 1198 ? -40.145 44.040 -0.851 1.00 45.31 1198 SER A CA 1
ATOM 9378 C C . SER A 1 1198 ? -41.676 43.946 -0.823 1.00 45.31 1198 SER A C 1
ATOM 9380 O O . SER A 1 1198 ? -42.329 44.939 -0.512 1.00 45.31 1198 SER A O 1
ATOM 9382 N N . GLU A 1 1199 ? -42.258 42.778 -1.100 1.00 44.31 1199 GLU A N 1
ATOM 9383 C CA . GLU A 1 1199 ? -43.713 42.570 -1.048 1.00 44.31 1199 GLU A CA 1
ATOM 9384 C C . GLU A 1 1199 ? -44.249 42.553 0.391 1.00 44.31 1199 GLU A C 1
ATOM 9386 O O . GLU A 1 1199 ? -45.292 43.148 0.663 1.00 44.31 1199 GLU A O 1
ATOM 9391 N N . ARG A 1 1200 ? -43.509 41.974 1.352 1.00 44.69 1200 ARG A N 1
ATOM 9392 C CA . ARG A 1 1200 ? -43.879 42.039 2.779 1.00 44.69 1200 ARG A CA 1
ATOM 9393 C C . ARG A 1 1200 ? -43.860 43.466 3.330 1.00 44.69 1200 ARG A C 1
ATOM 9395 O O . ARG A 1 1200 ? -44.801 43.829 4.030 1.00 44.69 1200 ARG A O 1
ATOM 9402 N N . ASN A 1 1201 ? -42.865 44.277 2.962 1.00 46.34 1201 ASN A N 1
ATOM 9403 C CA . ASN A 1 1201 ? -42.782 45.684 3.377 1.00 46.34 1201 ASN A CA 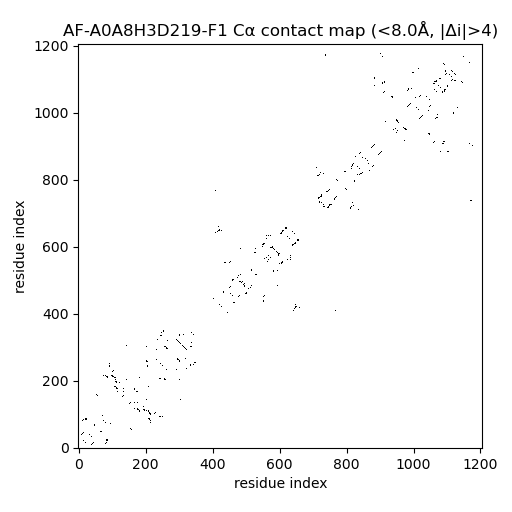1
ATOM 9404 C C . ASN A 1 1201 ? -43.837 46.590 2.715 1.00 46.34 1201 ASN A C 1
ATOM 9406 O O . ASN A 1 1201 ? -44.150 47.641 3.270 1.00 46.34 1201 ASN A O 1
ATOM 9410 N N . ASN A 1 1202 ? -44.397 46.196 1.566 1.00 44.16 1202 ASN A N 1
ATOM 9411 C CA . ASN A 1 1202 ? -45.514 46.906 0.932 1.00 44.16 1202 ASN A CA 1
ATOM 9412 C C . ASN A 1 1202 ? -46.893 46.440 1.428 1.00 44.16 1202 ASN A C 1
ATOM 9414 O O . ASN A 1 1202 ? -47.852 47.183 1.279 1.00 44.16 1202 ASN A O 1
ATOM 9418 N N . SER A 1 1203 ? -47.007 45.254 2.039 1.00 43.12 1203 SER A N 1
ATOM 9419 C CA . SER A 1 1203 ? -48.252 44.788 2.683 1.00 43.12 1203 SER A CA 1
ATOM 9420 C C . SER A 1 1203 ? -48.441 45.289 4.123 1.00 43.12 1203 SER A C 1
ATOM 9422 O O . SER A 1 1203 ? -49.512 45.123 4.699 1.00 43.12 1203 SER A O 1
ATOM 9424 N N . SER A 1 1204 ? -47.401 45.889 4.713 1.00 44.88 1204 SER A N 1
ATOM 9425 C CA . SER A 1 1204 ? -47.416 46.483 6.057 1.00 44.88 1204 SER A CA 1
ATOM 9426 C C . SER A 1 1204 ? -47.399 48.019 6.038 1.00 44.88 1204 SER A C 1
ATOM 9428 O O . SER A 1 1204 ? -46.924 48.630 6.998 1.00 44.88 1204 SER A O 1
ATOM 9430 N N . LYS A 1 1205 ? -47.852 48.639 4.944 1.00 37.12 1205 LYS A N 1
ATOM 9431 C CA . LYS A 1 1205 ? -48.079 50.083 4.827 1.00 37.12 1205 LYS A CA 1
ATOM 9432 C C . LYS A 1 1205 ? -49.525 50.370 4.475 1.00 37.12 1205 LYS A C 1
ATOM 9434 O O . LYS A 1 1205 ? -50.056 49.653 3.601 1.00 37.12 1205 LYS A O 1
#